Protein 6GRK (pdb70)

Foldseek 3Di:
DALQVLLLLLLLLLLVLLLLLVLLLVADQDDPVVPVLCPVLSVVLRVLSVVLNVLSCCCVPPQSVLSLVLLVVLLVLLVLLLCLLVVQDPVRDLVSVLVSLVVSLVSLVVSLVSLVVSLVVLVVSLVVLVVSLVVLVVSLVVVCVSVPHDPVLLVVLLVQLLVLLVLLVVLQSVASSVQLQPQVKAKAKEFFFLEQQPVDPHRRGRRNSQMFMWIDDDLGLLVRLQSNLVSSVSSHCSLPPDDPGDVSSSNSSSNSSSSVSSSVSSVSSSVSSVSNSVNSVVVSVVSVVVSVCCVPVRDHPNRSSVVSNVCVVPVSCSSSSSSVSSSCHSVRYYYDDDDPRDGSSRVSVVSNVD/DALQCLLLLLLLLLLVLLLLLVLLVVFDQDDPPVDPLCVVLSVVLVVLSVVLNVLSCCCNPPQSVLSLVLLVLLLVLLVLLQCLLVVQDPPRDLVSVLVSLVVSLVSLVVSLCSLVVSLVVLVVSLVVLVVSLVVLVVSLLVVCVSVPHDVVLLVVLLVQLLVLLVVLVVLQSCQSSVQLQPAVKAKAKEFFFLEFQPVVPHDGGRRNSQMFMWIDPDCILQVSLQSNLPSSVSSHCSLPDDDPGDPSSSRSSSSSSSSVSSSVSSVSSSVSSVSNSVNSVVVSVVSVVVSVCSVPVVDHPVVSSVVSNVCSVPVSVSSSSSSVSSSVHSVRYHYDDDPPRDGSSRVSNVSNVD/DALLCLLLLQLLLLLVLLLLLVLLVVFDQADPVVPVVCVVLSVVLRVLSVVLNVLSCCSNVPLSVLSLVLLVLLLVLLVLLLCPLVVQDPPRDLVNVLVSLVVSLVSLVVSLVSLVVSLVVLVVSLVVLVVSLVVLVVSLVVVCVVVPHDVVVLVVLLVQLLVLLVQLSVLQSCQSSVQQPDPVKAKEKEFFFLEQDLGGRRLSQIAMWIDDLVILLVSLVSNQVSSVSSHCSLHDDDPGDSSSSRSSSSSSSSVSSSVSSVSNSVSSVSNSVNSVVVSVVSVVVSVCSVPVNDDPVRSSVVSNVCSVPVSVSSSSSSVSSSCRSVRHYYDDDDHNDGSSVVSVVSD

Solvent-accessible surface area: 43779 Å² total; per-residue (Å²): 95,82,16,26,113,0,0,17,62,7,0,10,14,0,1,14,1,41,3,18,0,58,0,0,96,96,3,68,79,6,93,8,67,124,103,95,122,10,125,107,11,51,67,88,0,27,113,8,1,92,96,0,36,36,10,0,46,44,1,34,106,38,1,14,56,44,3,72,56,4,0,18,11,0,8,12,0,18,1,20,12,35,13,12,14,46,15,8,76,109,71,22,84,98,66,39,2,46,83,13,0,59,42,5,62,120,26,0,30,111,8,20,22,28,5,24,5,4,49,12,21,1,40,17,5,6,82,27,2,79,76,28,3,71,91,2,37,35,36,0,55,109,0,0,58,108,44,176,26,80,62,48,54,1,60,114,11,12,40,38,0,62,165,24,27,64,56,7,32,45,21,10,35,46,22,0,60,61,8,2,69,92,98,73,23,35,1,14,15,1,26,3,2,6,7,59,24,66,125,88,66,123,71,21,31,2,22,1,5,0,8,0,1,0,48,39,40,126,41,10,48,34,61,4,0,93,81,0,65,110,17,1,20,41,7,17,86,33,10,82,111,240,47,94,14,60,70,4,0,32,30,0,2,13,0,1,2,3,1,39,5,2,33,58,9,0,81,52,3,20,71,5,1,39,54,0,9,76,1,0,68,52,24,10,61,90,5,18,63,35,33,59,44,5,88,126,81,126,28,46,9,92,81,2,26,112,98,8,86,68,16,20,106,86,92,3,73,70,12,10,33,18,6,17,7,0,34,18,2,22,73,42,37,52,108,42,174,34,70,167,80,19,2,0,5,55,15,0,43,121,35,16,90,156,91,79,16,50,99,0,0,23,55,5,0,12,15,0,1,14,1,40,3,16,0,56,0,0,92,101,3,70,75,4,90,6,84,156,97,110,99,9,148,92,6,45,66,62,0,29,114,7,2,89,96,0,42,37,26,0,43,75,2,37,106,60,0,13,58,64,4,74,60,4,1,38,12,0,21,67,1,16,52,80,15,42,49,7,3,83,99,5,71,100,71,29,77,102,51,67,5,48,147,51,0,46,81,5,64,124,57,0,33,117,16,22,132,37,5,41,89,7,80,116,37,0,44,82,9,6,81,69,1,82,77,26,3,71,95,1,31,34,24,0,56,91,0,0,67,95,59,175,30,76,67,48,51,1,62,107,8,15,30,36,0,65,158,21,32,64,56,7,25,42,29,7,35,42,21,0,63,62,8,3,75,87,133,74,18,32,0,10,14,1,28,4,2,6,8,58,18,68,110,101,54,48,86,10,29,2,25,1,6,0,10,0,0,0,50,8,29,71,44,9,10,32,58,6,0,95,84,0,63,103,19,1,17,43,7,12,92,38,10,82,100,170,50,93,13,44,52,20,0,32,15,0,1,15,0,1,3,3,0,38,8,3,35,57,11,0,81,48,4,18,75,6,0,35,58,0,13,69,2,0,72,55,22,9,63,96,6,19,60,34,36,58,44,5,88,122,75,125,29,50,12,91,83,3,46,107,105,10,80,74,18,18,111,87,82,1,136,66,3,50,52,26,2,83,8,0,76,60,2,15,89,42,40,52,110,22,134,31,28,168,52,7,4,0,5,59,2,0,39,55,0,12,89,56,93,78,13,48,118,0,1,24,60,4,0,9,16,0,0,13,0,35,2,15,0,39,0,0,91,87,5,64,72,5,93,2,81,143,86,99,100,3,136,94,7,48,67,70,0,33,103,8,2,95,88,0,38,39,22,0,43,67,2,38,109,47,0,12,58,63,5,86,64,9,2,18,10,0,8,7,0,16,2,10,13,31,10,5,2,54,8,3,54,101,70,26,74,101,70,32,4,52,72,16,0,33,18,3,56,111,25,0,26,81,19,28,142,78,5,48,81,7,88,129,48,2,42,89,3,8,75,67,0,84,78,32,5,70,96,3,38,33,38,2,56,98,0,0,66,109,42,172,31,83,75,48,46,2,61,112,14,17,39,60,0,61,166,24,30,66,56,6,32,46,20,8,36,47,24,0,60,54,7,6,77,74,108,58,23,37,1,9,12,2,22,2,1,4,11,97,104,104,15,28,3,15,2,4,0,10,0,1,0,48,39,40,88,64,16,31,55,57,4,0,97,77,0,87,111,14,1,19,40,8,18,64,54,8,80,134,216,44,90,14,50,59,23,0,36,12,0,1,15,0,1,3,2,1,36,8,1,30,61,12,0,80,51,4,26,71,2,3,35,67,0,12,78,2,0,71,58,28,17,59,98,5,18,59,29,34,71,45,6,88,130,78,126,30,51,13,85,83,1,50,101,104,11,66,87,14,20,99,75,92,6,79,70,5,5,36,27,0,26,14,0,45,25,4,15,91,43,32,50,56,50,170,23,70,132,109,41,6,0,12,73,24,1,40,197,46,55

Secondary structure (DSSP, 8-state):
--HHHHHHHHHHHHHHHHHHHHHHHHPPPP--TTSGGGHHHHHHHHHHHHHHHHHHHHIIIIIHHHHHHHHHHHHHHHHHHHHHHHHS-TT--HHHHHHHHHHHHHHHHHHHHHHHHHHHHHHHHHHHHHHHHHHHHHHHHHHHHHTT--HHHHHHHHHHHHHHHHHHHHHHHHHHHHHTT-TT--EEEEE-BSS--SSSS------TT-EEEEE-STTHHHHHHHHHHHHHHHHHHHHHS--SS-HHHHHHHHHHHHHHHHHHHHHHHHHHHHHHHHHHHHHHHHHHHHHHHHHSSS--HHHHHHHHHHHHHTHHHHHHHHHHHHHHHHHH-EEPP--TT-BHHHHHHHHHT-/--HHHHHHHHHHHHHHHHHHHHHHHHPPPP--TTSGGGHHHHHHHHHHHHHHHHHHHHIIIIIHHHHHHHHHHHHHHHHHHHHHHHHS-TT--HHHHHHHHHHHHHHHHHHHHHHHHHHHHHHHHHHHHHHHHHHHHHHHHHHHHHTT--HHHHHHHHHHHHHHHHHHHHHHHHHHHHHTT-TT--EEEEE-BSS-------TT-EEEEESSHHHHHHHHHHHHHHHHHHHHHHHS--S--HHHHHHHHHHHHHHHHHHHHHHHHHHHHHHHHHHHHHHHHHHHHHHHHHSSSS-HHHHHHHHHHHIIIIIHHHHHHHHHHHHHHHH-EE----TTSBHHHHHHHH-/--HHHHHHHHHHHHHHHHHHHHHHHHPPPP--TTSTT-HHHHHHHHHHHHHHHHHHHHIIIIIHHHHHHHHHHHHHHHHHHHHHHHHS-TT--HHHHHHHHHHHHHHHHHHHHHHHHHHHHHHHHHHHHHHHHHHHHHHHHHHHHTTT--HHHHHHHHHHHHHHHHHHHHHHHHHHHHHTTSTT--EEEEE-BSS--SSS-------TT-EEEEE-STTHHHHHHHHHHHHHHHHHHHHHS--SS-HHHHHHHHHHHHHHHHHHHHHHHHHHHHHHHHHHHHHHHHHHHHHHHHHSTTS-HHHHHHHHHHHTTTHHHHHHHHHHHHHHHHHH-EEPP--TT-BHHHHHHHHHT-

Sequence (1055 aa):
ITMDQGMANQASQAMQIQTYCNSVKQQVPVDFSQFPNLKDNQTQINQGLDLAKGHADLYLNTIQPQIITNISNISNYFALQNAIPAVLPPGSTKAQWLRQLSVIKEQATEYQRLSSDTRLVIVNLNNNLITDSSNFQGIVVNLNSKVQGDNGVLAQLNGDIDKVNAAIDGAIAGIVAGGLLVIGGAFVTAIGAVADFVTAGTSTPVVIGGVAMMVAGAGGITAGAIVLHNSLGARQDLYQKRSSLNSEVLIATQIGNGYKGLQVQAQNAVTAATQMSNAWDSLTSDLGSLITDLDKGITSGDDIRQLWLTAADTTVKTVLTDVTTIKAQMAGVSPLQVPQTDTIANFVARLAALITMDQGMANQASQAMQIQTYCNSVKQQVPVDFSQFPNLKDNQTQINQGLDLAKGHADLYLNTIQPQIITNISNISNYFALQNAIPAVLPPGSTKAQWLRQLSVIKEQATEYQRLSSDTRLVIVNLNNNLITDSSNFQGIVVNLNSKVQGDNGVLAQLNGDIDKVNAAIDGAIAGIVAGGLLVIGGAFVTAIGAVADFVTAGTSTPVVIGGVAMMVAGAGGITAGAIVLHNSLGARQDLYQKRSSLNSEVLIATQIGNGYKGLQVQAQNAVTAATQMSNAWDSLTSDLGSLITDLDKGITSGDDIRQLWLTAADTTVKTVLTDVTTIKAQMAGVSPLQVPQTDTIANFVARLAALITMDQGMANQASQAMQIQTYCNSVKQQVPVDFSQFPNLKDNQTQINQGLDLAKGHADLYLNTIQPQIITNISNISNYFALQNAIPAVLPPGSTKAQWLRQLSVIKEQATEYQRLSSDTRLVIVNLNNNLITDSSNFQGIVVNLNSKVQGDNGVLAQLNGDIDKVNAAIDGAIAGIVAGGLLVIGGAFVTAIGAVADFSTPVVIGGVAMMVAGAGGITAGAIVLHNSLGARQDLYQKRSSLNSEVLIATQIGNGYKGLQVQAQNAVTAATQMSNAWDSLTSDLGSLITDLDKGITSGDDIRQLWLTAADTTVKTVLTDVTTIKAQMAGVSPLQVPQTDTIANFVARLA

Structure (mmCIF, N/CA/C/O backbone):
data_6GRK
#
_entry.id   6GRK
#
_cell.length_a   133.470
_cell.length_b   79.810
_cell.length_c   111.010
_cell.angle_alpha   90.00
_cell.angle_beta   90.22
_cell.angle_gamma   90.00
#
_symmetry.space_group_name_H-M   'C 1 2 1'
#
loop_
_entity.id
_entity.type
_entity.pdbx_description
1 polymer AhlB
2 water water
#
loop_
_atom_site.group_PDB
_atom_site.id
_atom_site.type_symbol
_atom_site.label_atom_id
_atom_site.label_alt_id
_atom_site.label_comp_id
_atom_site.label_asym_id
_atom_site.label_entity_id
_atom_site.label_seq_id
_atom_site.pdbx_PDB_ins_code
_atom_site.Cartn_x
_atom_site.Cartn_y
_atom_site.Cartn_z
_atom_site.occupancy
_atom_site.B_iso_or_equiv
_atom_site.auth_seq_id
_atom_site.auth_comp_id
_atom_site.auth_asym_id
_atom_site.auth_atom_id
_atom_site.pdbx_PDB_model_num
ATOM 1 N N . ILE A 1 7 ? -47.918 40.962 16.754 1.00 69.14 7 ILE A N 1
ATOM 2 C CA . ILE A 1 7 ? -48.666 39.662 16.900 1.00 68.45 7 ILE A CA 1
ATOM 3 C C . ILE A 1 7 ? -49.322 39.583 18.294 1.00 66.37 7 ILE A C 1
ATOM 4 O O . ILE A 1 7 ? -48.716 39.901 19.331 1.00 71.66 7 ILE A O 1
ATOM 9 N N . THR A 1 8 ? -50.593 39.171 18.306 1.00 60.99 8 THR A N 1
ATOM 10 C CA . THR A 1 8 ? -51.378 39.036 19.529 1.00 56.47 8 THR A CA 1
ATOM 11 C C . THR A 1 8 ? -50.901 37.812 20.321 1.00 50.99 8 THR A C 1
ATOM 12 O O . THR A 1 8 ? -50.307 36.894 19.782 1.00 46.76 8 THR A O 1
ATOM 16 N N . MET A 1 9 ? -51.184 37.810 21.623 1.00 50.66 9 MET A N 1
ATOM 17 C CA . MET A 1 9 ? -50.835 36.680 22.479 1.00 50.56 9 MET A CA 1
ATOM 18 C C . MET A 1 9 ? -51.690 35.452 22.112 1.00 57.19 9 MET A C 1
ATOM 19 O O . MET A 1 9 ? -51.213 34.321 22.205 1.00 52.70 9 MET A O 1
ATOM 24 N N . ASP A 1 10 ? -52.929 35.662 21.642 1.00 63.64 10 ASP A N 1
ATOM 25 C CA . ASP A 1 10 ? -53.837 34.537 21.346 1.00 66.47 10 ASP A CA 1
ATOM 26 C C . ASP A 1 10 ? -53.394 33.799 20.073 1.00 59.08 10 ASP A C 1
ATOM 27 O O . ASP A 1 10 ? -53.553 32.592 20.004 1.00 61.31 10 ASP A O 1
ATOM 32 N N . GLN A 1 11 ? -52.821 34.496 19.082 1.00 57.28 11 GLN A N 1
ATOM 33 C CA . GLN A 1 11 ? -52.366 33.816 17.867 1.00 56.93 11 GLN A CA 1
ATOM 34 C C . GLN A 1 11 ? -51.017 33.103 18.100 1.00 54.55 11 GLN A C 1
ATOM 35 O O . GLN A 1 11 ? -50.849 31.959 17.689 1.00 50.42 11 GLN A O 1
ATOM 41 N N . GLY A 1 12 ? -50.055 33.757 18.756 1.00 48.99 12 GLY A N 1
ATOM 42 C CA . GLY A 1 12 ? -48.775 33.127 19.032 1.00 46.44 12 GLY A CA 1
ATOM 43 C C . GLY A 1 12 ? -48.941 31.821 19.792 1.00 43.90 12 GLY A C 1
ATOM 44 O O . GLY A 1 12 ? -48.277 30.827 19.485 1.00 44.44 12 GLY A O 1
ATOM 45 N N . MET A 1 13 ? -49.839 31.841 20.785 1.00 46.21 13 MET A N 1
ATOM 46 C CA . MET A 1 13 ? -50.192 30.696 21.644 1.00 46.22 13 MET A CA 1
ATOM 47 C C . MET A 1 13 ? -50.900 29.596 20.829 1.00 47.62 13 MET A C 1
ATOM 48 O O . MET A 1 13 ? -50.583 28.426 20.950 1.00 46.50 13 MET A O 1
ATOM 53 N N . ALA A 1 14 ? -51.887 29.978 20.009 1.00 48.38 14 ALA A N 1
ATOM 54 C CA . ALA A 1 14 ? -52.651 29.016 19.185 1.00 44.26 14 ALA A CA 1
ATOM 55 C C . ALA A 1 14 ? -51.721 28.310 18.183 1.00 43.39 14 ALA A C 1
ATOM 56 O O . ALA A 1 14 ? -51.840 27.103 18.031 1.00 39.18 14 ALA A O 1
ATOM 58 N N . ASN A 1 15 ? -50.787 29.058 17.565 1.00 39.02 15 ASN A N 1
ATOM 59 C CA . ASN A 1 15 ? -49.871 28.540 16.556 1.00 42.79 15 ASN A CA 1
ATOM 60 C C . ASN A 1 15 ? -48.828 27.606 17.205 1.00 44.13 15 ASN A C 1
ATOM 61 O O . ASN A 1 15 ? -48.511 26.590 16.624 1.00 50.04 15 ASN A O 1
ATOM 66 N N . GLN A 1 16 ? -48.294 27.941 18.389 1.00 37.52 16 GLN A N 1
ATOM 67 C CA . GLN A 1 16 ? -47.219 27.112 19.018 1.00 36.26 16 GLN A CA 1
ATOM 68 C C . GLN A 1 16 ? -47.833 25.809 19.545 1.00 31.91 16 GLN A C 1
ATOM 69 O O . GLN A 1 16 ? -47.252 24.725 19.426 1.00 32.26 16 GLN A O 1
ATOM 75 N N . ALA A 1 17 ? -48.968 25.937 20.218 1.00 32.19 17 ALA A N 1
ATOM 76 C CA . ALA A 1 17 ? -49.728 24.773 20.686 1.00 34.17 17 ALA A CA 1
ATOM 77 C C . ALA A 1 17 ? -49.980 23.813 19.511 1.00 33.42 17 ALA A C 1
ATOM 78 O O . ALA A 1 17 ? -49.654 22.626 19.572 1.00 30.44 17 ALA A O 1
ATOM 80 N N . SER A 1 18 ? -50.479 24.379 18.410 1.00 32.08 18 SER A N 1
ATOM 81 C CA . SER A 1 18 ? -50.820 23.639 17.212 1.00 36.84 18 SER A CA 1
ATOM 82 C C . SER A 1 18 ? -49.594 22.897 16.656 1.00 37.29 18 SER A C 1
ATOM 83 O O . SER A 1 18 ? -49.693 21.688 16.387 1.00 42.66 18 SER A O 1
ATOM 86 N N . GLN A 1 19 ? -48.472 23.618 16.469 1.00 33.06 19 GLN A N 1
ATOM 87 C CA . GLN A 1 19 ? -47.231 23.075 15.913 1.00 32.07 19 GLN A CA 1
ATOM 88 C C . GLN A 1 19 ? -46.650 22.025 16.871 1.00 32.18 19 GLN A C 1
ATOM 89 O O . GLN A 1 19 ? -46.164 20.995 16.435 1.00 31.19 19 GLN A O 1
ATOM 95 N N . ALA A 1 20 ? -46.739 22.270 18.181 1.00 35.86 20 ALA A N 1
ATOM 96 C CA . ALA A 1 20 ? -46.168 21.354 19.187 1.00 36.76 20 ALA A CA 1
ATOM 97 C C . ALA A 1 20 ? -46.838 19.985 19.084 1.00 38.78 20 ALA A C 1
ATOM 98 O O . ALA A 1 20 ? -46.143 18.965 18.993 1.00 46.18 20 ALA A O 1
ATOM 100 N N . MET A 1 21 ? -48.173 19.965 19.037 1.00 38.05 21 MET A N 1
ATOM 101 C CA . MET A 1 21 ? -48.909 18.679 18.947 1.00 37.00 21 MET A CA 1
ATOM 102 C C . MET A 1 21 ? -48.516 17.915 17.674 1.00 34.77 21 MET A C 1
ATOM 103 O O . MET A 1 21 ? -48.433 16.703 17.702 1.00 35.21 21 MET A O 1
ATOM 108 N N . GLN A 1 22 ? -48.224 18.618 16.574 1.00 35.68 22 GLN A N 1
ATOM 109 C CA . GLN A 1 22 ? -47.775 17.950 15.347 1.00 33.18 22 GLN A CA 1
ATOM 110 C C . GLN A 1 22 ? -46.352 17.390 15.505 1.00 31.35 22 GLN A C 1
ATOM 111 O O . GLN A 1 22 ? -46.142 16.264 15.153 1.00 28.94 22 GLN A O 1
ATOM 117 N N . ILE A 1 23 ? -45.409 18.164 16.076 1.00 32.08 23 ILE A N 1
ATOM 118 C CA . ILE A 1 23 ? -44.009 17.716 16.167 1.00 33.50 23 ILE A CA 1
ATOM 119 C C . ILE A 1 23 ? -43.942 16.606 17.196 1.00 35.33 23 ILE A C 1
ATOM 120 O O . ILE A 1 23 ? -43.232 15.602 16.969 1.00 39.30 23 ILE A O 1
ATOM 125 N N . GLN A 1 24 ? -44.718 16.757 18.277 1.00 35.61 24 GLN A N 1
ATOM 126 C CA . GLN A 1 24 ? -44.827 15.688 19.274 1.00 35.52 24 GLN A CA 1
ATOM 127 C C . GLN A 1 24 ? -45.092 14.356 18.555 1.00 32.95 24 GLN A C 1
ATOM 128 O O . GLN A 1 24 ? -44.319 13.382 18.689 1.00 30.63 24 GLN A O 1
ATOM 134 N N . THR A 1 25 ? -46.163 14.336 17.756 1.00 31.53 25 THR A N 1
ATOM 135 C CA . THR A 1 25 ? -46.581 13.101 17.100 1.00 37.46 25 THR A CA 1
ATOM 136 C C . THR A 1 25 ? -45.388 12.575 16.298 1.00 35.95 25 THR A C 1
ATOM 137 O O . THR A 1 25 ? -44.948 11.449 16.496 1.00 34.89 25 THR A O 1
ATOM 141 N N . TYR A 1 26 ? -44.812 13.464 15.479 1.00 35.62 26 TYR A N 1
ATOM 142 C CA . TYR A 1 26 ? -43.689 13.142 14.626 1.00 31.62 26 TYR A CA 1
ATOM 143 C C . TYR A 1 26 ? -42.553 12.490 15.433 1.00 30.98 26 TYR A C 1
ATOM 144 O O . TYR A 1 26 ? -42.050 11.419 15.037 1.00 31.12 26 TYR A O 1
ATOM 153 N N . CYS A 1 27 ? -42.137 13.121 16.540 1.00 26.56 27 CYS A N 1
ATOM 154 C CA . CYS A 1 27 ? -41.076 12.584 17.343 1.00 28.15 27 CYS A CA 1
ATOM 155 C C . CYS A 1 27 ? -41.440 11.163 17.796 1.00 29.79 27 CYS A C 1
ATOM 156 O O . CYS A 1 27 ? -40.635 10.251 17.654 1.00 31.70 27 CYS A O 1
ATOM 159 N N . ASN A 1 28 ? -42.676 10.951 18.267 1.00 33.84 28 ASN A N 1
ATOM 160 C CA . ASN A 1 28 ? -43.139 9.580 18.648 1.00 33.34 28 ASN A CA 1
ATOM 161 C C . ASN A 1 28 ? -42.864 8.586 17.510 1.00 31.71 28 ASN A C 1
ATOM 162 O O . ASN A 1 28 ? -42.465 7.435 17.752 1.00 32.91 28 ASN A O 1
ATOM 167 N N . SER A 1 29 ? -43.089 9.013 16.267 1.00 29.39 29 SER A N 1
ATOM 168 C CA . SER A 1 29 ? -42.850 8.128 15.143 1.00 30.91 29 SER A CA 1
ATOM 169 C C . SER A 1 29 ? -41.342 7.895 14.952 1.00 30.97 29 SER A C 1
ATOM 170 O O . SER A 1 29 ? -40.933 6.815 14.502 1.00 28.67 29 SER A O 1
ATOM 173 N N . VAL A 1 30 ? -40.517 8.898 15.280 1.00 29.93 30 VAL A N 1
ATOM 174 C CA . VAL A 1 30 ? -39.076 8.719 15.167 1.00 31.19 30 VAL A CA 1
ATOM 175 C C . VAL A 1 30 ? -38.669 7.586 16.126 1.00 34.78 30 VAL A C 1
ATOM 176 O O . VAL A 1 30 ? -38.022 6.614 15.720 1.00 30.72 30 VAL A O 1
ATOM 180 N N . LYS A 1 31 ? -39.068 7.725 17.396 1.00 33.30 31 LYS A N 1
ATOM 181 C CA . LYS A 1 31 ? -38.724 6.774 18.459 1.00 38.50 31 LYS A CA 1
ATOM 182 C C . LYS A 1 31 ? -39.265 5.360 18.188 1.00 39.51 31 LYS A C 1
ATOM 183 O O . LYS A 1 31 ? -38.626 4.380 18.604 1.00 40.12 31 LYS A O 1
ATOM 189 N N . GLN A 1 32 ? -40.420 5.240 17.521 1.00 36.64 32 GLN A N 1
ATOM 190 C CA . GLN A 1 32 ? -40.991 3.924 17.175 1.00 39.15 32 GLN A CA 1
ATOM 191 C C . GLN A 1 32 ? -40.234 3.227 16.034 1.00 37.47 32 GLN A C 1
ATOM 192 O O . GLN A 1 32 ? -40.374 2.043 15.908 1.00 35.52 32 GLN A O 1
ATOM 198 N N . GLN A 1 33 ? -39.556 3.969 15.146 1.00 37.35 33 GLN A N 1
ATOM 199 C CA . GLN A 1 33 ? -38.825 3.361 14.015 1.00 36.74 33 GLN A CA 1
ATOM 200 C C . GLN A 1 33 ? -37.902 2.260 14.528 1.00 40.03 33 GLN A C 1
ATOM 201 O O . GLN A 1 33 ? -37.172 2.470 15.488 1.00 43.58 33 GLN A O 1
ATOM 207 N N . VAL A 1 34 ? -37.946 1.092 13.884 1.00 43.66 34 VAL A N 1
ATOM 208 C CA . VAL A 1 34 ? -37.020 0.019 14.230 1.00 43.16 34 VAL A CA 1
ATOM 209 C C . VAL A 1 34 ? -35.734 0.209 13.428 1.00 49.90 34 VAL A C 1
ATOM 210 O O . VAL A 1 34 ? -35.743 0.791 12.330 1.00 44.04 34 VAL A O 1
ATOM 214 N N . PRO A 1 35 ? -34.595 -0.286 13.969 1.00 53.37 35 PRO A N 1
ATOM 215 C CA . PRO A 1 35 ? -33.327 -0.260 13.245 1.00 54.57 35 PRO A CA 1
ATOM 216 C C . PRO A 1 35 ? -33.415 -1.215 12.048 1.00 52.68 35 PRO A C 1
ATOM 217 O O . PRO A 1 35 ? -34.204 -2.157 12.088 1.00 61.06 35 PRO A O 1
ATOM 221 N N . VAL A 1 36 ? -32.635 -0.942 10.996 1.00 48.44 36 VAL A N 1
ATOM 222 C CA . VAL A 1 36 ? -32.630 -1.787 9.803 1.00 53.06 36 VAL A CA 1
ATOM 223 C C . VAL A 1 36 ? -31.879 -3.096 10.095 1.00 57.97 36 VAL A C 1
ATOM 224 O O . VAL A 1 36 ? -31.095 -3.201 11.059 1.00 50.16 36 VAL A O 1
ATOM 228 N N . ASP A 1 37 ? -32.120 -4.077 9.213 1.00 65.11 37 ASP A N 1
ATOM 229 C CA . ASP A 1 37 ? -31.588 -5.441 9.305 1.00 63.14 37 ASP A CA 1
ATOM 230 C C . ASP A 1 37 ? -31.072 -5.858 7.919 1.00 57.56 37 ASP A C 1
ATOM 231 O O . ASP A 1 37 ? -31.855 -6.113 7.013 1.00 56.00 37 ASP A O 1
ATOM 236 N N . PHE A 1 38 ? -29.744 -5.898 7.769 1.00 61.09 38 PHE A N 1
ATOM 237 C CA . PHE A 1 38 ? -29.078 -6.271 6.520 1.00 62.92 38 PHE A CA 1
ATOM 238 C C . PHE A 1 38 ? -28.118 -7.452 6.750 1.00 63.70 38 PHE A C 1
ATOM 239 O O . PHE A 1 38 ? -27.162 -7.667 5.972 1.00 55.36 38 PHE A O 1
ATOM 247 N N . SER A 1 39 ? -28.374 -8.235 7.800 1.00 60.95 39 SER A N 1
ATOM 248 C CA . SER A 1 39 ? -27.496 -9.339 8.167 1.00 65.31 39 SER A CA 1
ATOM 249 C C . SER A 1 39 ? -27.372 -10.371 7.028 1.00 75.30 39 SER A C 1
ATOM 250 O O . SER A 1 39 ? -26.371 -11.109 6.988 1.00 79.49 39 SER A O 1
ATOM 253 N N . GLN A 1 40 ? -28.369 -10.411 6.118 1.00 77.23 40 GLN A N 1
ATOM 254 C CA . GLN A 1 40 ? -28.408 -11.308 4.930 1.00 77.21 40 GLN A CA 1
ATOM 255 C C . GLN A 1 40 ? -27.204 -11.078 4.012 1.00 78.80 40 GLN A C 1
ATOM 256 O O . GLN A 1 40 ? -26.593 -12.035 3.534 1.00 75.93 40 GLN A O 1
ATOM 262 N N . PHE A 1 41 ? -26.907 -9.800 3.749 1.00 78.36 41 PHE A N 1
ATOM 263 C CA . PHE A 1 41 ? -25.860 -9.381 2.818 1.00 75.69 41 PHE A CA 1
ATOM 264 C C . PHE A 1 41 ? -24.705 -8.800 3.637 1.00 71.54 41 PHE A C 1
ATOM 265 O O . PHE A 1 41 ? -24.667 -7.595 3.879 1.00 64.34 41 PHE A O 1
ATOM 273 N N . PRO A 1 42 ? -23.700 -9.622 4.038 1.00 78.44 42 PRO A N 1
ATOM 274 C CA . PRO A 1 42 ? -22.630 -9.172 4.937 1.00 85.07 42 PRO A CA 1
ATOM 275 C C . PRO A 1 42 ? -21.741 -8.057 4.361 1.00 88.07 42 PRO A C 1
ATOM 276 O O . PRO A 1 42 ? -20.936 -7.485 5.094 1.00 75.22 42 PRO A O 1
ATOM 280 N N . ASN A 1 43 ? -21.895 -7.773 3.059 1.00 95.95 43 ASN A N 1
ATOM 281 C CA . ASN A 1 43 ? -21.189 -6.689 2.379 1.00 92.85 43 ASN A CA 1
ATOM 282 C C . ASN A 1 43 ? -21.851 -5.341 2.706 1.00 81.47 43 ASN A C 1
ATOM 283 O O . ASN A 1 43 ? -21.450 -4.327 2.148 1.00 75.43 43 ASN A O 1
ATOM 288 N N . LEU A 1 44 ? -22.847 -5.336 3.607 1.00 73.23 44 LEU A N 1
ATOM 289 C CA . LEU A 1 44 ? -23.552 -4.117 3.997 1.00 75.69 44 LEU A CA 1
ATOM 290 C C . LEU A 1 44 ? -23.480 -3.864 5.514 1.00 75.07 44 LEU A C 1
ATOM 291 O O . LEU A 1 44 ? -24.035 -2.875 5.964 1.00 73.86 44 LEU A O 1
ATOM 296 N N . LYS A 1 45 ? -22.791 -4.712 6.291 1.00 76.88 45 LYS A N 1
ATOM 297 C CA . LYS A 1 45 ? -22.717 -4.537 7.764 1.00 88.03 45 LYS A CA 1
ATOM 298 C C . LYS A 1 45 ? -22.271 -3.108 8.098 1.00 89.92 45 LYS A C 1
ATOM 299 O O . LYS A 1 45 ? -22.915 -2.450 8.918 1.00 94.56 45 LYS A O 1
ATOM 305 N N . ASP A 1 46 ? -21.183 -2.640 7.467 1.00 81.18 46 ASP A N 1
ATOM 306 C CA . ASP A 1 46 ? -20.703 -1.266 7.652 1.00 75.33 46 ASP A CA 1
ATOM 307 C C . ASP A 1 46 ? -21.841 -0.271 7.388 1.00 71.58 46 ASP A C 1
ATOM 308 O O . ASP A 1 46 ? -21.898 0.765 8.046 1.00 67.17 46 ASP A O 1
ATOM 313 N N . ASN A 1 47 ? -22.704 -0.574 6.404 1.00 65.38 47 ASN A N 1
ATOM 314 C CA . ASN A 1 47 ? -23.803 0.318 5.989 1.00 64.01 47 ASN A CA 1
ATOM 315 C C . ASN A 1 47 ? -24.939 0.272 7.028 1.00 65.95 47 ASN A C 1
ATOM 316 O O . ASN A 1 47 ? -25.526 1.307 7.328 1.00 68.75 47 ASN A O 1
ATOM 321 N N . GLN A 1 48 ? -25.252 -0.922 7.553 1.00 62.52 48 GLN A N 1
ATOM 322 C CA . GLN A 1 48 ? -26.271 -1.093 8.581 1.00 59.27 48 GLN A CA 1
ATOM 323 C C . GLN A 1 48 ? -25.884 -0.249 9.804 1.00 57.40 48 GLN A C 1
ATOM 324 O O . GLN A 1 48 ? -26.661 0.587 10.290 1.00 56.71 48 GLN A O 1
ATOM 330 N N . THR A 1 49 ? -24.670 -0.492 10.290 1.00 54.45 49 THR A N 1
ATOM 331 C CA . THR A 1 49 ? -24.097 0.200 11.423 1.00 58.71 49 THR A CA 1
ATOM 332 C C . THR A 1 49 ? -24.279 1.717 11.278 1.00 58.76 49 THR A C 1
ATOM 333 O O . THR A 1 49 ? -24.704 2.381 12.232 1.00 57.15 49 THR A O 1
ATOM 337 N N . GLN A 1 50 ? -23.970 2.238 10.081 1.00 58.17 50 GLN A N 1
ATOM 338 C CA . GLN A 1 50 ? -24.009 3.676 9.807 1.00 64.18 50 GLN A CA 1
ATOM 339 C C . GLN A 1 50 ? -25.457 4.164 9.957 1.00 61.19 50 GLN A C 1
ATOM 340 O O . GLN A 1 50 ? -25.707 5.142 10.678 1.00 59.80 50 GLN A O 1
ATOM 346 N N . ILE A 1 51 ? -26.386 3.444 9.309 1.00 56.91 51 ILE A N 1
ATOM 347 C CA . ILE A 1 51 ? -27.832 3.731 9.311 1.00 50.99 51 ILE A CA 1
ATOM 348 C C . ILE A 1 51 ? -28.346 3.829 10.752 1.00 49.21 51 ILE A C 1
ATOM 349 O O . ILE A 1 51 ? -28.963 4.829 11.117 1.00 44.69 51 ILE A O 1
ATOM 354 N N . ASN A 1 52 ? -28.072 2.782 11.546 1.00 51.11 52 ASN A N 1
ATOM 355 C CA . ASN A 1 52 ? -28.605 2.613 12.900 1.00 48.61 52 ASN A CA 1
ATOM 356 C C . ASN A 1 52 ? -27.962 3.594 13.889 1.00 51.58 52 ASN A C 1
ATOM 357 O O . ASN A 1 52 ? -28.594 3.903 14.910 1.00 54.35 52 ASN A O 1
ATOM 362 N N . GLN A 1 53 ? -26.742 4.077 13.596 1.00 51.16 53 GLN A N 1
ATOM 363 C CA . GLN A 1 53 ? -26.075 5.112 14.438 1.00 50.35 53 GLN A CA 1
ATOM 364 C C . GLN A 1 53 ? -26.696 6.469 14.126 1.00 43.78 53 GLN A C 1
ATOM 365 O O . GLN A 1 53 ? -26.782 7.328 15.014 1.00 44.73 53 GLN A O 1
ATOM 371 N N . GLY A 1 54 ? -27.058 6.652 12.851 1.00 39.71 54 GLY A N 1
ATOM 372 C CA . GLY A 1 54 ? -27.721 7.866 12.366 1.00 41.14 54 GLY A CA 1
ATOM 373 C C . GLY A 1 54 ? -29.134 7.968 12.920 1.00 38.54 54 GLY A C 1
ATOM 374 O O . GLY A 1 54 ? -29.566 9.020 13.340 1.00 41.53 54 GLY A O 1
ATOM 375 N N . LEU A 1 55 ? -29.820 6.827 12.955 1.00 38.52 55 LEU A N 1
ATOM 376 C CA . LEU A 1 55 ? -31.162 6.731 13.457 1.00 40.72 55 LEU A CA 1
ATOM 377 C C . LEU A 1 55 ? -31.192 7.097 14.944 1.00 39.64 55 LEU A C 1
ATOM 378 O O . LEU A 1 55 ? -32.089 7.804 15.389 1.00 40.29 55 LEU A O 1
ATOM 383 N N . ASP A 1 56 ? -30.231 6.569 15.706 1.00 40.06 56 ASP A N 1
ATOM 384 C CA . ASP A 1 56 ? -30.134 6.849 17.133 1.00 44.93 56 ASP A CA 1
ATOM 385 C C . ASP A 1 56 ? -29.892 8.346 17.363 1.00 46.03 56 ASP A C 1
ATOM 386 O O . ASP A 1 56 ? -30.350 8.878 18.393 1.00 48.43 56 ASP A O 1
ATOM 391 N N . LEU A 1 57 ? -29.164 9.011 16.451 1.00 41.92 57 LEU A N 1
ATOM 392 C CA . LEU A 1 57 ? -29.043 10.470 16.525 1.00 42.99 57 LEU A CA 1
ATOM 393 C C . LEU A 1 57 ? -30.437 11.092 16.319 1.00 41.15 57 LEU A C 1
ATOM 394 O O . LEU A 1 57 ? -30.810 11.987 17.029 1.00 37.27 57 LEU A O 1
ATOM 399 N N . ALA A 1 58 ? -31.188 10.600 15.330 1.00 40.53 58 ALA A N 1
ATOM 400 C CA . ALA A 1 58 ? -32.565 11.061 15.050 1.00 42.16 58 ALA A CA 1
ATOM 401 C C . ALA A 1 58 ? -33.455 10.851 16.293 1.00 38.69 58 ALA A C 1
ATOM 402 O O . ALA A 1 58 ? -34.194 11.747 16.658 1.00 41.98 58 ALA A O 1
ATOM 404 N N . LYS A 1 59 ? -33.318 9.711 16.981 1.00 35.57 59 LYS A N 1
ATOM 405 C CA . LYS A 1 59 ? -34.099 9.407 18.222 1.00 34.42 59 LYS A CA 1
ATOM 406 C C . LYS A 1 59 ? -33.634 10.297 19.376 1.00 37.45 59 LYS A C 1
ATOM 407 O O . LYS A 1 59 ? -34.422 10.642 20.252 1.00 42.71 59 LYS A O 1
ATOM 413 N N . GLY A 1 60 ? -32.355 10.683 19.352 1.00 38.79 60 GLY A N 1
ATOM 414 C CA . GLY A 1 60 ? -31.810 11.615 20.293 1.00 34.63 60 GLY A CA 1
ATOM 415 C C . GLY A 1 60 ? -32.457 12.974 20.136 1.00 35.19 60 GLY A C 1
ATOM 416 O O . GLY A 1 60 ? -32.884 13.571 21.111 1.00 40.70 60 GLY A O 1
ATOM 417 N N . HIS A 1 61 ? -32.529 13.477 18.902 1.00 34.16 61 HIS A N 1
ATOM 418 C CA . HIS A 1 61 ? -33.157 14.764 18.652 1.00 33.58 61 HIS A CA 1
ATOM 419 C C . HIS A 1 61 ? -34.644 14.728 19.069 1.00 35.66 61 HIS A C 1
ATOM 420 O O . HIS A 1 61 ? -35.120 15.685 19.650 1.00 35.31 61 HIS A O 1
ATOM 427 N N . ALA A 1 62 ? -35.356 13.626 18.763 1.00 31.07 62 ALA A N 1
ATOM 428 C CA . ALA A 1 62 ? -36.753 13.460 19.091 1.00 31.26 62 ALA A CA 1
ATOM 429 C C . ALA A 1 62 ? -36.932 13.515 20.601 1.00 31.45 62 ALA A C 1
ATOM 430 O O . ALA A 1 62 ? -37.770 14.265 21.094 1.00 26.78 62 ALA A O 1
ATOM 432 N N . ASP A 1 63 ? -36.118 12.718 21.309 1.00 37.98 63 ASP A N 1
ATOM 433 C CA . ASP A 1 63 ? -36.093 12.706 22.765 1.00 40.40 63 ASP A CA 1
ATOM 434 C C . ASP A 1 63 ? -35.854 14.116 23.309 1.00 40.46 63 ASP A C 1
ATOM 435 O O . ASP A 1 63 ? -36.589 14.562 24.185 1.00 42.91 63 ASP A O 1
ATOM 440 N N . LEU A 1 64 ? -34.833 14.812 22.802 1.00 38.34 64 LEU A N 1
ATOM 441 C CA . LEU A 1 64 ? -34.557 16.156 23.300 1.00 38.55 64 LEU A CA 1
ATOM 442 C C . LEU A 1 64 ? -35.826 17.019 23.167 1.00 37.21 64 LEU A C 1
ATOM 443 O O . LEU A 1 64 ? -36.134 17.765 24.082 1.00 39.89 64 LEU A O 1
ATOM 448 N N . TYR A 1 65 ? -36.550 16.922 22.043 1.00 33.93 65 TYR A N 1
ATOM 449 C CA . TYR A 1 65 ? -37.759 17.736 21.850 1.00 37.37 65 TYR A CA 1
ATOM 450 C C . TYR A 1 65 ? -38.846 17.364 22.892 1.00 37.87 65 TYR A C 1
ATOM 451 O O . TYR A 1 65 ? -39.393 18.254 23.544 1.00 35.62 65 TYR A O 1
ATOM 460 N N . LEU A 1 66 ? -39.176 16.076 23.039 1.00 38.62 66 LEU A N 1
ATOM 461 C CA . LEU A 1 66 ? -40.237 15.641 23.988 1.00 39.73 66 LEU A CA 1
ATOM 462 C C . LEU A 1 66 ? -39.843 15.930 25.441 1.00 43.66 66 LEU A C 1
ATOM 463 O O . LEU A 1 66 ? -40.653 16.401 26.211 1.00 47.48 66 LEU A O 1
ATOM 468 N N . ASN A 1 67 ? -38.579 15.693 25.786 1.00 46.11 67 ASN A N 1
ATOM 469 C CA . ASN A 1 67 ? -38.132 15.724 27.155 1.00 43.40 67 ASN A CA 1
ATOM 470 C C . ASN A 1 67 ? -37.681 17.121 27.607 1.00 44.12 67 ASN A C 1
ATOM 471 O O . ASN A 1 67 ? -37.826 17.429 28.776 1.00 42.66 67 ASN A O 1
ATOM 476 N N . THR A 1 68 ? -37.081 17.935 26.729 1.00 44.22 68 THR A N 1
ATOM 477 C CA . THR A 1 68 ? -36.609 19.275 27.121 1.00 42.48 68 THR A CA 1
ATOM 478 C C . THR A 1 68 ? -37.490 20.410 26.571 1.00 46.40 68 THR A C 1
ATOM 479 O O . THR A 1 68 ? -37.748 21.369 27.276 1.00 56.11 68 THR A O 1
ATOM 483 N N . ILE A 1 69 ? -37.918 20.336 25.305 1.00 43.10 69 ILE A N 1
ATOM 484 C CA . ILE A 1 69 ? -38.580 21.498 24.673 1.00 38.87 69 ILE A CA 1
ATOM 485 C C . ILE A 1 69 ? -40.085 21.493 24.967 1.00 35.51 69 ILE A C 1
ATOM 486 O O . ILE A 1 69 ? -40.627 22.523 25.364 1.00 35.83 69 ILE A O 1
ATOM 491 N N . GLN A 1 70 ? -40.744 20.346 24.779 1.00 33.39 70 GLN A N 1
ATOM 492 C CA . GLN A 1 70 ? -42.215 20.216 24.943 1.00 35.45 70 GLN A CA 1
ATOM 493 C C . GLN A 1 70 ? -42.657 20.745 26.314 1.00 31.30 70 GLN A C 1
ATOM 494 O O . GLN A 1 70 ? -43.566 21.553 26.388 1.00 35.77 70 GLN A O 1
ATOM 500 N N . PRO A 1 71 ? -42.061 20.354 27.457 1.00 31.70 71 PRO A N 1
ATOM 501 C CA . PRO A 1 71 ? -42.499 20.867 28.758 1.00 32.04 71 PRO A CA 1
ATOM 502 C C . PRO A 1 71 ? -42.471 22.390 28.936 1.00 34.19 71 PRO A C 1
ATOM 503 O O . PRO A 1 71 ? -43.296 22.936 29.708 1.00 33.75 71 PRO A O 1
ATOM 507 N N . GLN A 1 72 ? -41.492 23.040 28.289 1.00 33.29 72 GLN A N 1
ATOM 508 C CA . GLN A 1 72 ? -41.316 24.478 28.328 1.00 35.75 72 GLN A CA 1
ATOM 509 C C . GLN A 1 72 ? -42.443 25.159 27.548 1.00 33.65 72 GLN A C 1
ATOM 510 O O . GLN A 1 72 ? -42.860 26.278 27.842 1.00 34.66 72 GLN A O 1
ATOM 516 N N . ILE A 1 73 ? -42.885 24.478 26.497 1.00 37.92 73 ILE A N 1
ATOM 517 C CA . ILE A 1 73 ? -43.981 24.913 25.693 1.00 38.65 73 ILE A CA 1
ATOM 518 C C . ILE A 1 73 ? -45.242 24.790 26.554 1.00 39.47 73 ILE A C 1
ATOM 519 O O . ILE A 1 73 ? -46.100 25.691 26.587 1.00 35.33 73 ILE A O 1
ATOM 524 N N . ILE A 1 74 ? -45.342 23.678 27.283 1.00 37.36 74 ILE A N 1
ATOM 525 C CA . ILE A 1 74 ? -46.499 23.483 28.107 1.00 38.52 74 ILE A CA 1
ATOM 526 C C . ILE A 1 74 ? -46.478 24.557 29.204 1.00 38.62 74 ILE A C 1
ATOM 527 O O . ILE A 1 74 ? -47.491 25.183 29.444 1.00 38.11 74 ILE A O 1
ATOM 532 N N . THR A 1 75 ? -45.308 24.792 29.819 1.00 37.23 75 THR A N 1
ATOM 533 C CA . THR A 1 75 ? -45.168 25.782 30.881 1.00 33.70 75 THR A CA 1
ATOM 534 C C . THR A 1 75 ? -45.533 27.177 30.356 1.00 34.63 75 THR A C 1
ATOM 535 O O . THR A 1 75 ? -46.167 27.964 31.066 1.00 35.14 75 THR A O 1
ATOM 539 N N . ASN A 1 76 ? -45.125 27.486 29.124 1.00 35.54 76 ASN A N 1
ATOM 540 C CA . ASN A 1 76 ? -45.431 28.789 28.505 1.00 38.50 76 ASN A CA 1
ATOM 541 C C . ASN A 1 76 ? -46.942 29.026 28.490 1.00 39.01 76 ASN A C 1
ATOM 542 O O . ASN A 1 76 ? -47.390 30.090 28.915 1.00 36.71 76 ASN A O 1
ATOM 547 N N . ILE A 1 77 ? -47.700 28.044 27.967 1.00 38.93 77 ILE A N 1
ATOM 548 C CA . ILE A 1 77 ? -49.171 28.116 27.879 1.00 40.28 77 ILE A CA 1
ATOM 549 C C . ILE A 1 77 ? -49.772 28.441 29.260 1.00 38.91 77 ILE A C 1
ATOM 550 O O . ILE A 1 77 ? -50.722 29.253 29.393 1.00 36.72 77 ILE A O 1
ATOM 555 N N . SER A 1 78 ? -49.284 27.749 30.287 1.00 36.73 78 SER A N 1
ATOM 556 C CA . SER A 1 78 ? -49.746 27.981 31.658 1.00 40.53 78 SER A CA 1
ATOM 557 C C . SER A 1 78 ? -49.351 29.392 32.124 1.00 39.54 78 SER A C 1
ATOM 558 O O . SER A 1 78 ? -50.120 30.003 32.852 1.00 40.80 78 SER A O 1
ATOM 561 N N . ASN A 1 79 ? -48.194 29.928 31.683 1.00 36.90 79 ASN A N 1
ATOM 562 C CA . ASN A 1 79 ? -47.801 31.301 32.078 1.00 34.22 79 ASN A CA 1
ATOM 563 C C . ASN A 1 79 ? -48.729 32.352 31.456 1.00 36.11 79 ASN A C 1
ATOM 564 O O . ASN A 1 79 ? -48.942 33.434 32.072 1.00 36.53 79 ASN A O 1
ATOM 569 N N . ILE A 1 80 ? -49.243 32.085 30.250 1.00 33.31 80 ILE A N 1
ATOM 570 C CA . ILE A 1 80 ? -50.148 33.039 29.610 1.00 36.82 80 ILE A CA 1
ATOM 571 C C . ILE A 1 80 ? -51.380 33.224 30.509 1.00 43.37 80 ILE A C 1
ATOM 572 O O . ILE A 1 80 ? -51.851 34.372 30.723 1.00 40.62 80 ILE A O 1
ATOM 577 N N . SER A 1 81 ? -51.891 32.093 31.022 1.00 42.42 81 SER A N 1
ATOM 578 C CA . SER A 1 81 ? -52.990 32.078 31.980 1.00 41.51 81 SER A CA 1
ATOM 579 C C . SER A 1 81 ? -52.558 32.795 33.270 1.00 38.93 81 SER A C 1
ATOM 580 O O . SER A 1 81 ? -53.290 33.601 33.781 1.00 38.09 81 SER A O 1
ATOM 583 N N . ASN A 1 82 ? -51.372 32.472 33.796 1.00 39.29 82 ASN A N 1
ATOM 584 C CA . ASN A 1 82 ? -50.841 33.146 34.980 1.00 37.73 82 ASN A CA 1
ATOM 585 C C . ASN A 1 82 ? -50.876 34.657 34.744 1.00 37.07 82 ASN A C 1
ATOM 586 O O . ASN A 1 82 ? -51.475 35.422 35.501 1.00 34.52 82 ASN A O 1
ATOM 591 N N . TYR A 1 83 ? -50.282 35.084 33.640 1.00 35.98 83 TYR A N 1
ATOM 592 C CA . TYR A 1 83 ? -50.224 36.497 33.372 1.00 36.44 83 TYR A CA 1
ATOM 593 C C . TYR A 1 83 ? -51.601 37.181 33.424 1.00 38.89 83 TYR A C 1
ATOM 594 O O . TYR A 1 83 ? -51.798 38.166 34.146 1.00 43.27 83 TYR A O 1
ATOM 603 N N . PHE A 1 84 ? -52.542 36.695 32.612 1.00 40.32 84 PHE A N 1
ATOM 604 C CA . PHE A 1 84 ? -53.815 37.381 32.448 1.00 37.77 84 PHE A CA 1
ATOM 605 C C . PHE A 1 84 ? -54.683 37.281 33.700 1.00 33.86 84 PHE A C 1
ATOM 606 O O . PHE A 1 84 ? -55.490 38.160 33.927 1.00 35.79 84 PHE A O 1
ATOM 614 N N . ALA A 1 85 ? -54.549 36.208 34.466 1.00 33.34 85 ALA A N 1
ATOM 615 C CA . ALA A 1 85 ? -55.270 36.109 35.743 1.00 37.04 85 ALA A CA 1
ATOM 616 C C . ALA A 1 85 ? -54.697 37.118 36.765 1.00 40.81 85 ALA A C 1
ATOM 617 O O . ALA A 1 85 ? -55.429 37.669 37.588 1.00 41.08 85 ALA A O 1
ATOM 619 N N . LEU A 1 86 ? -53.381 37.366 36.705 1.00 42.25 86 LEU A N 1
ATOM 620 C CA . LEU A 1 86 ? -52.728 38.360 37.555 1.00 38.81 86 LEU A CA 1
ATOM 621 C C . LEU A 1 86 ? -53.192 39.750 37.097 1.00 37.10 86 LEU A C 1
ATOM 622 O O . LEU A 1 86 ? -53.405 40.634 37.893 1.00 39.05 86 LEU A O 1
ATOM 627 N N . GLN A 1 87 ? -53.342 39.937 35.785 1.00 36.75 87 GLN A N 1
ATOM 628 C CA . GLN A 1 87 ? -53.768 41.237 35.256 1.00 36.96 87 GLN A CA 1
ATOM 629 C C . GLN A 1 87 ? -55.206 41.542 35.712 1.00 36.32 87 GLN A C 1
ATOM 630 O O . GLN A 1 87 ? -55.475 42.584 36.270 1.00 38.80 87 GLN A O 1
ATOM 636 N N . ASN A 1 88 ? -56.119 40.592 35.527 1.00 40.12 88 ASN A N 1
ATOM 637 C CA . ASN A 1 88 ? -57.519 40.746 35.909 1.00 41.57 88 ASN A CA 1
ATOM 638 C C . ASN A 1 88 ? -57.681 41.038 37.404 1.00 44.12 88 ASN A C 1
ATOM 639 O O . ASN A 1 88 ? -58.633 41.715 37.793 1.00 44.24 88 ASN A O 1
ATOM 644 N N . ALA A 1 89 ? -56.773 40.479 38.218 1.00 51.21 89 ALA A N 1
ATOM 645 C CA . ALA A 1 89 ? -56.781 40.545 39.697 1.00 46.58 89 ALA A CA 1
ATOM 646 C C . ALA A 1 89 ? -56.377 41.921 40.241 1.00 50.60 89 ALA A C 1
ATOM 647 O O . ALA A 1 89 ? -56.776 42.246 41.349 1.00 59.57 89 ALA A O 1
ATOM 649 N N . ILE A 1 90 ? -55.583 42.702 39.493 1.00 50.54 90 ILE A N 1
ATOM 650 C CA . ILE A 1 90 ? -55.057 44.022 39.944 1.00 47.87 90 ILE A CA 1
ATOM 651 C C . ILE A 1 90 ? -56.179 45.053 40.127 1.00 54.78 90 ILE A C 1
ATOM 652 O O . ILE A 1 90 ? -56.229 45.750 41.152 1.00 52.87 90 ILE A O 1
ATOM 657 N N . PRO A 1 91 ? -57.097 45.243 39.150 1.00 57.01 91 PRO A N 1
ATOM 658 C CA . PRO A 1 91 ? -58.239 46.140 39.344 1.00 60.88 91 PRO A CA 1
ATOM 659 C C . PRO A 1 91 ? -59.163 45.767 40.518 1.00 58.89 91 PRO A C 1
ATOM 660 O O . PRO A 1 91 ? -60.074 46.526 40.829 1.00 59.49 91 PRO A O 1
ATOM 664 N N . ALA A 1 92 ? -58.926 44.605 41.138 1.00 55.86 92 ALA A N 1
ATOM 665 C CA . ALA A 1 92 ? -59.670 44.143 42.307 1.00 59.02 92 ALA A CA 1
ATOM 666 C C . ALA A 1 92 ? -58.877 44.428 43.583 1.00 57.40 92 ALA A C 1
ATOM 667 O O . ALA A 1 92 ? -59.466 44.784 44.602 1.00 58.99 92 ALA A O 1
ATOM 669 N N . VAL A 1 93 ? -57.548 44.254 43.510 1.00 56.58 93 VAL A N 1
ATOM 670 C CA . VAL A 1 93 ? -56.627 44.461 44.637 1.00 55.02 93 VAL A CA 1
ATOM 671 C C . VAL A 1 93 ? -56.426 45.965 44.894 1.00 53.64 93 VAL A C 1
ATOM 672 O O . VAL A 1 93 ? -56.156 46.356 46.020 1.00 54.49 93 VAL A O 1
ATOM 676 N N . LEU A 1 94 ? -56.510 46.783 43.842 1.00 53.85 94 LEU A N 1
ATOM 677 C CA . LEU A 1 94 ? -56.398 48.238 43.945 1.00 55.39 94 LEU A CA 1
ATOM 678 C C . LEU A 1 94 ? -57.792 48.866 43.841 1.00 56.95 94 LEU A C 1
ATOM 679 O O . LEU A 1 94 ? -58.223 49.222 42.736 1.00 51.66 94 LEU A O 1
ATOM 684 N N . PRO A 1 95 ? -58.525 49.031 44.975 1.00 58.98 95 PRO A N 1
ATOM 685 C CA . PRO A 1 95 ? -59.853 49.662 44.976 1.00 65.26 95 PRO A CA 1
ATOM 686 C C . PRO A 1 95 ? -59.823 51.132 44.569 1.00 69.68 95 PRO A C 1
ATOM 687 O O . PRO A 1 95 ? -58.776 51.765 44.676 1.00 74.54 95 PRO A O 1
ATOM 691 N N . PRO A 1 96 ? -60.983 51.731 44.196 1.00 81.13 96 PRO A N 1
ATOM 692 C CA . PRO A 1 96 ? -61.051 53.083 43.618 1.00 79.87 96 PRO A CA 1
ATOM 693 C C . PRO A 1 96 ? -60.170 54.224 44.170 1.00 81.33 96 PRO A C 1
ATOM 694 O O . PRO A 1 96 ? -59.782 55.100 43.392 1.00 94.71 96 PRO A O 1
ATOM 698 N N . GLY A 1 97 ? -59.850 54.230 45.469 1.00 73.46 97 GLY A N 1
ATOM 699 C CA . GLY A 1 97 ? -58.977 55.284 46.035 1.00 72.92 97 GLY A CA 1
ATOM 700 C C . GLY A 1 97 ? -57.527 55.176 45.556 1.00 71.98 97 GLY A C 1
ATOM 701 O O . GLY A 1 97 ? -56.941 56.145 45.075 1.00 64.78 97 GLY A O 1
ATOM 702 N N . SER A 1 98 ? -56.969 53.969 45.693 1.00 70.15 98 SER A N 1
ATOM 703 C CA . SER A 1 98 ? -55.578 53.581 45.370 1.00 64.86 98 SER A CA 1
ATOM 704 C C . SER A 1 98 ? -54.761 54.730 44.757 1.00 59.40 98 SER A C 1
ATOM 705 O O . SER A 1 98 ? -55.148 55.344 43.766 1.00 52.47 98 SER A O 1
ATOM 708 N N . THR A 1 99 ? -53.578 54.947 45.339 1.00 55.65 99 THR A N 1
ATOM 709 C CA . THR A 1 99 ? -52.662 56.013 44.975 1.00 54.39 99 THR A CA 1
ATOM 710 C C . THR A 1 99 ? -51.751 55.589 43.821 1.00 50.88 99 THR A C 1
ATOM 711 O O . THR A 1 99 ? -51.528 54.415 43.595 1.00 57.32 99 THR A O 1
ATOM 715 N N . LYS A 1 100 ? -51.180 56.584 43.143 1.00 44.67 100 LYS A N 1
ATOM 716 C CA . LYS A 1 100 ? -50.271 56.383 42.059 1.00 44.47 100 LYS A CA 1
ATOM 717 C C . LYS A 1 100 ? -49.144 55.417 42.464 1.00 50.43 100 LYS A C 1
ATOM 718 O O . LYS A 1 100 ? -48.707 54.597 41.651 1.00 48.19 100 LYS A O 1
ATOM 724 N N . ALA A 1 101 ? -48.651 55.545 43.704 1.00 56.99 101 ALA A N 1
ATOM 725 C CA . ALA A 1 101 ? -47.551 54.699 44.229 1.00 55.50 101 ALA A CA 1
ATOM 726 C C . ALA A 1 101 ? -47.944 53.220 44.112 1.00 54.66 101 ALA A C 1
ATOM 727 O O . ALA A 1 101 ? -47.208 52.431 43.498 1.00 48.85 101 ALA A O 1
ATOM 729 N N . GLN A 1 102 ? -49.110 52.882 44.691 1.00 48.17 102 GLN A N 1
ATOM 730 C CA . GLN A 1 102 ? -49.705 51.561 44.649 1.00 46.67 102 GLN A CA 1
ATOM 731 C C . GLN A 1 102 ? -49.719 51.030 43.206 1.00 46.79 102 GLN A C 1
ATOM 732 O O . GLN A 1 102 ? -49.219 49.936 42.959 1.00 41.30 102 GLN A O 1
ATOM 738 N N . TRP A 1 103 ? -50.227 51.848 42.270 1.00 46.58 103 TRP A N 1
ATOM 739 C CA . TRP A 1 103 ? -50.300 51.537 40.836 1.00 42.92 103 TRP A CA 1
ATOM 740 C C . TRP A 1 103 ? -48.911 51.264 40.247 1.00 43.58 103 TRP A C 1
ATOM 741 O O . TRP A 1 103 ? -48.730 50.300 39.483 1.00 46.92 103 TRP A O 1
ATOM 752 N N . LEU A 1 104 ? -47.943 52.119 40.562 1.00 44.01 104 LEU A N 1
ATOM 753 C CA . LEU A 1 104 ? -46.594 51.943 40.039 1.00 46.96 104 LEU A CA 1
ATOM 754 C C . LEU A 1 104 ? -45.993 50.628 40.552 1.00 45.21 104 LEU A C 1
ATOM 755 O O . LEU A 1 104 ? -45.320 49.912 39.813 1.00 46.28 104 LEU A O 1
ATOM 760 N N . ARG A 1 105 ? -46.231 50.323 41.824 1.00 47.17 105 ARG A N 1
ATOM 761 C CA . ARG A 1 105 ? -45.685 49.120 42.440 1.00 50.47 105 ARG A CA 1
ATOM 762 C C . ARG A 1 105 ? -46.328 47.881 41.793 1.00 48.10 105 ARG A C 1
ATOM 763 O O . ARG A 1 105 ? -45.635 46.942 41.419 1.00 42.82 105 ARG A O 1
ATOM 771 N N . GLN A 1 106 ? -47.653 47.908 41.619 1.00 48.76 106 GLN A N 1
ATOM 772 C CA . GLN A 1 106 ? -48.392 46.761 41.051 1.00 47.88 106 GLN A CA 1
ATOM 773 C C . GLN A 1 106 ? -47.978 46.474 39.604 1.00 43.60 106 GLN A C 1
ATOM 774 O O . GLN A 1 106 ? -47.775 45.318 39.247 1.00 38.59 106 GLN A O 1
ATOM 780 N N . LEU A 1 107 ? -47.841 47.522 38.790 1.00 43.30 107 LEU A N 1
ATOM 781 C CA . LEU A 1 107 ? -47.510 47.355 37.378 1.00 40.37 107 LEU A CA 1
ATOM 782 C C . LEU A 1 107 ? -46.077 46.854 37.240 1.00 42.64 107 LEU A C 1
ATOM 783 O O . LEU A 1 107 ? -45.767 46.022 36.377 1.00 40.45 107 LEU A O 1
ATOM 788 N N . SER A 1 108 ? -45.205 47.416 38.076 1.00 47.49 108 SER A N 1
ATOM 789 C CA . SER A 1 108 ? -43.774 47.094 38.086 1.00 48.28 108 SER A CA 1
ATOM 790 C C . SER A 1 108 ? -43.580 45.608 38.435 1.00 43.20 108 SER A C 1
ATOM 791 O O . SER A 1 108 ? -42.751 44.893 37.833 1.00 44.00 108 SER A O 1
ATOM 794 N N . VAL A 1 109 ? -44.381 45.135 39.386 1.00 39.82 109 VAL A N 1
ATOM 795 C CA . VAL A 1 109 ? -44.336 43.748 39.856 1.00 45.55 109 VAL A CA 1
ATOM 796 C C . VAL A 1 109 ? -44.827 42.784 38.765 1.00 46.75 109 VAL A C 1
ATOM 797 O O . VAL A 1 109 ? -44.149 41.791 38.496 1.00 48.34 109 VAL A O 1
ATOM 801 N N . ILE A 1 110 ? -45.973 43.072 38.129 1.00 43.99 110 ILE A N 1
ATOM 802 C CA . ILE A 1 110 ? -46.508 42.163 37.104 1.00 42.23 110 ILE A CA 1
ATOM 803 C C . ILE A 1 110 ? -45.626 42.239 35.845 1.00 43.49 110 ILE A C 1
ATOM 804 O O . ILE A 1 110 ? -45.554 41.251 35.104 1.00 48.02 110 ILE A O 1
ATOM 809 N N . LYS A 1 111 ? -44.952 43.372 35.591 1.00 43.06 111 LYS A N 1
ATOM 810 C CA . LYS A 1 111 ? -44.045 43.452 34.419 1.00 43.78 111 LYS A CA 1
ATOM 811 C C . LYS A 1 111 ? -42.853 42.511 34.660 1.00 45.00 111 LYS A C 1
ATOM 812 O O . LYS A 1 111 ? -42.412 41.812 33.757 1.00 45.89 111 LYS A O 1
ATOM 818 N N . GLU A 1 112 ? -42.339 42.523 35.896 1.00 46.12 112 GLU A N 1
ATOM 819 C CA . GLU A 1 112 ? -41.259 41.645 36.336 1.00 43.72 112 GLU A CA 1
ATOM 820 C C . GLU A 1 112 ? -41.640 40.199 35.991 1.00 40.56 112 GLU A C 1
ATOM 821 O O . GLU A 1 112 ? -40.894 39.504 35.319 1.00 33.76 112 GLU A O 1
ATOM 827 N N . GLN A 1 113 ? -42.849 39.792 36.407 1.00 39.38 113 GLN A N 1
ATOM 828 C CA . GLN A 1 113 ? -43.337 38.417 36.278 1.00 39.99 113 GLN A CA 1
ATOM 829 C C . GLN A 1 113 ? -43.477 38.039 34.802 1.00 38.81 113 GLN A C 1
ATOM 830 O O . GLN A 1 113 ? -43.116 36.930 34.399 1.00 37.77 113 GLN A O 1
ATOM 836 N N . ALA A 1 114 ? -43.987 38.985 34.016 1.00 35.84 114 ALA A N 1
ATOM 837 C CA . ALA A 1 114 ? -44.194 38.829 32.598 1.00 36.42 114 ALA A CA 1
ATOM 838 C C . ALA A 1 114 ? -42.859 38.716 31.837 1.00 35.59 114 ALA A C 1
ATOM 839 O O . ALA A 1 114 ? -42.704 37.828 30.985 1.00 34.58 114 ALA A O 1
ATOM 841 N N . THR A 1 115 ? -41.935 39.650 32.103 1.00 32.39 115 THR A N 1
ATOM 842 C CA . THR A 1 115 ? -40.608 39.621 31.547 1.00 36.19 115 THR A CA 1
ATOM 843 C C . THR A 1 115 ? -39.994 38.224 31.737 1.00 36.17 115 THR A C 1
ATOM 844 O O . THR A 1 115 ? -39.357 37.707 30.817 1.00 36.05 115 THR A O 1
ATOM 848 N N . GLU A 1 116 ? -40.200 37.632 32.922 1.00 35.49 116 GLU A N 1
ATOM 849 C CA . GLU A 1 116 ? -39.708 36.272 33.279 1.00 36.32 116 GLU A CA 1
ATOM 850 C C . GLU A 1 116 ? -40.345 35.242 32.325 1.00 37.06 116 GLU A C 1
ATOM 851 O O . GLU A 1 116 ? -39.726 34.241 31.964 1.00 39.09 116 GLU A O 1
ATOM 857 N N . TYR A 1 117 ? -41.607 35.465 31.941 1.00 36.94 117 TYR A N 1
ATOM 858 C CA . TYR A 1 117 ? -42.308 34.586 30.983 1.00 35.21 117 TYR A CA 1
ATOM 859 C C . TYR A 1 117 ? -41.749 34.831 29.578 1.00 35.65 117 TYR A C 1
ATOM 860 O O . TYR A 1 117 ? -41.648 33.908 28.766 1.00 35.56 117 TYR A O 1
ATOM 869 N N . GLN A 1 118 ? -41.373 36.083 29.294 1.00 37.98 118 GLN A N 1
ATOM 870 C CA . GLN A 1 118 ? -40.743 36.391 28.023 1.00 37.86 118 GLN A CA 1
ATOM 871 C C . GLN A 1 118 ? -39.422 35.608 27.938 1.00 36.57 118 GLN A C 1
ATOM 872 O O . GLN A 1 118 ? -39.115 35.021 26.912 1.00 42.15 118 GLN A O 1
ATOM 878 N N . ARG A 1 119 ? -38.669 35.552 29.038 1.00 39.50 119 ARG A N 1
ATOM 879 C CA . ARG A 1 119 ? -37.363 34.870 29.050 1.00 38.49 119 ARG A CA 1
ATOM 880 C C . ARG A 1 119 ? -37.572 33.385 28.762 1.00 36.08 119 ARG A C 1
ATOM 881 O O . ARG A 1 119 ? -36.845 32.799 27.961 1.00 39.95 119 ARG A O 1
ATOM 889 N N . LEU A 1 120 ? -38.579 32.772 29.374 1.00 38.58 120 LEU A N 1
ATOM 890 C CA . LEU A 1 120 ? -38.812 31.326 29.126 1.00 38.94 120 LEU A CA 1
ATOM 891 C C . LEU A 1 120 ? -39.052 31.085 27.626 1.00 38.91 120 LEU A C 1
ATOM 892 O O . LEU A 1 120 ? -38.478 30.182 27.020 1.00 42.67 120 LEU A O 1
ATOM 897 N N . SER A 1 121 ? -39.892 31.930 27.034 1.00 36.04 121 SER A N 1
ATOM 898 C CA . SER A 1 121 ? -40.303 31.800 25.663 1.00 34.21 121 SER A CA 1
ATOM 899 C C . SER A 1 121 ? -39.153 32.087 24.682 1.00 34.86 121 SER A C 1
ATOM 900 O O . SER A 1 121 ? -39.054 31.423 23.622 1.00 30.92 121 SER A O 1
ATOM 903 N N . SER A 1 122 ? -38.317 33.099 24.976 1.00 31.27 122 SER A N 1
ATOM 904 C CA . SER A 1 122 ? -37.183 33.424 24.091 1.00 30.64 122 SER A CA 1
ATOM 905 C C . SER A 1 122 ? -36.066 32.377 24.241 1.00 32.88 122 SER A C 1
ATOM 906 O O . SER A 1 122 ? -35.393 32.037 23.278 1.00 34.77 122 SER A O 1
ATOM 909 N N . ASP A 1 123 ? -35.880 31.837 25.449 1.00 32.49 123 ASP A N 1
ATOM 910 C CA . ASP A 1 123 ? -34.926 30.795 25.632 1.00 32.99 123 ASP A CA 1
ATOM 911 C C . ASP A 1 123 ? -35.346 29.587 24.794 1.00 37.77 123 ASP A C 1
ATOM 912 O O . ASP A 1 123 ? -34.480 28.961 24.157 1.00 38.11 123 ASP A O 1
ATOM 917 N N . THR A 1 124 ? -36.657 29.257 24.847 1.00 34.15 124 THR A N 1
ATOM 918 C CA . THR A 1 124 ? -37.250 28.111 24.112 1.00 34.74 124 THR A CA 1
ATOM 919 C C . THR A 1 124 ? -36.983 28.272 22.612 1.00 32.92 124 THR A C 1
ATOM 920 O O . THR A 1 124 ? -36.535 27.328 21.969 1.00 32.39 124 THR A O 1
ATOM 924 N N . ARG A 1 125 ? -37.301 29.455 22.072 1.00 33.39 125 ARG A N 1
ATOM 925 C CA . ARG A 1 125 ? -37.029 29.783 20.673 1.00 34.96 125 ARG A CA 1
ATOM 926 C C . ARG A 1 125 ? -35.565 29.476 20.336 1.00 35.31 125 ARG A C 1
ATOM 927 O O . ARG A 1 125 ? -35.295 28.833 19.356 1.00 36.84 125 ARG A O 1
ATOM 935 N N . LEU A 1 126 ? -34.641 29.908 21.197 1.00 38.15 126 LEU A N 1
ATOM 936 C CA . LEU A 1 126 ? -33.188 29.768 20.983 1.00 36.93 126 LEU A CA 1
ATOM 937 C C . LEU A 1 126 ? -32.781 28.301 20.963 1.00 38.63 126 LEU A C 1
ATOM 938 O O . LEU A 1 126 ? -31.899 27.923 20.184 1.00 43.21 126 LEU A O 1
ATOM 943 N N . VAL A 1 127 ? -33.382 27.494 21.843 1.00 39.96 127 VAL A N 1
ATOM 944 C CA . VAL A 1 127 ? -33.032 26.052 21.932 1.00 40.93 127 VAL A CA 1
ATOM 945 C C . VAL A 1 127 ? -33.671 25.259 20.773 1.00 39.44 127 VAL A C 1
ATOM 946 O O . VAL A 1 127 ? -33.139 24.193 20.402 1.00 41.72 127 VAL A O 1
ATOM 950 N N . ILE A 1 128 ? -34.779 25.760 20.194 1.00 36.49 128 ILE A N 1
ATOM 951 C CA . ILE A 1 128 ? -35.409 25.114 19.013 1.00 36.71 128 ILE A CA 1
ATOM 952 C C . ILE A 1 128 ? -34.561 25.437 17.763 1.00 38.84 128 ILE A C 1
ATOM 953 O O . ILE A 1 128 ? -34.423 24.603 16.860 1.00 35.32 128 ILE A O 1
ATOM 958 N N . VAL A 1 129 ? -34.031 26.672 17.701 1.00 39.59 129 VAL A N 1
ATOM 959 C CA . VAL A 1 129 ? -33.191 27.145 16.613 1.00 36.20 129 VAL A CA 1
ATOM 960 C C . VAL A 1 129 ? -31.949 26.258 16.535 1.00 37.16 129 VAL A C 1
ATOM 961 O O . VAL A 1 129 ? -31.599 25.736 15.482 1.00 40.71 129 VAL A O 1
ATOM 965 N N . ASN A 1 130 ? -31.322 26.067 17.686 1.00 39.32 130 ASN A N 1
ATOM 966 C CA . ASN A 1 130 ? -30.145 25.252 17.828 1.00 37.52 130 ASN A CA 1
ATOM 967 C C . ASN A 1 130 ? -30.476 23.801 17.453 1.00 37.16 130 ASN A C 1
ATOM 968 O O . ASN A 1 130 ? -29.709 23.148 16.748 1.00 42.58 130 ASN A O 1
ATOM 973 N N . LEU A 1 131 ? -31.620 23.279 17.917 1.00 39.03 131 LEU A N 1
ATOM 974 C CA . LEU A 1 131 ? -32.046 21.894 17.540 1.00 33.02 131 LEU A CA 1
ATOM 975 C C . LEU A 1 131 ? -32.115 21.751 16.014 1.00 31.78 131 LEU A C 1
ATOM 976 O O . LEU A 1 131 ? -31.607 20.794 15.482 1.00 37.84 131 LEU A O 1
ATOM 981 N N . ASN A 1 132 ? -32.823 22.678 15.359 1.00 28.16 132 ASN A N 1
ATOM 982 C CA . ASN A 1 132 ? -33.037 22.712 13.916 1.00 32.40 132 ASN A CA 1
ATOM 983 C C . ASN A 1 132 ? -31.693 22.669 13.168 1.00 36.09 132 ASN A C 1
ATOM 984 O O . ASN A 1 132 ? -31.496 21.805 12.275 1.00 33.81 132 ASN A O 1
ATOM 989 N N . ASN A 1 133 ? -30.782 23.579 13.559 1.00 35.07 133 ASN A N 1
ATOM 990 C CA . ASN A 1 133 ? -29.448 23.669 12.989 1.00 39.53 133 ASN A CA 1
ATOM 991 C C . ASN A 1 133 ? -28.747 22.302 13.107 1.00 39.83 133 ASN A C 1
ATOM 992 O O . ASN A 1 133 ? -28.139 21.827 12.154 1.00 40.39 133 ASN A O 1
ATOM 997 N N . ASN A 1 134 ? -28.846 21.651 14.268 1.00 37.66 134 ASN A N 1
ATOM 998 C CA . ASN A 1 134 ? -28.179 20.368 14.425 1.00 40.32 134 ASN A CA 1
ATOM 999 C C . ASN A 1 134 ? -28.896 19.314 13.568 1.00 44.13 134 ASN A C 1
ATOM 1000 O O . ASN A 1 134 ? -28.263 18.376 13.096 1.00 50.43 134 ASN A O 1
ATOM 1005 N N . LEU A 1 135 ? -30.206 19.471 13.348 1.00 40.23 135 LEU A N 1
ATOM 1006 C CA . LEU A 1 135 ? -30.971 18.478 12.559 1.00 42.51 135 LEU A CA 1
ATOM 1007 C C . LEU A 1 135 ? -30.632 18.605 11.072 1.00 39.33 135 LEU A C 1
ATOM 1008 O O . LEU A 1 135 ? -30.660 17.608 10.356 1.00 36.61 135 LEU A O 1
ATOM 1013 N N . ILE A 1 136 ? -30.437 19.850 10.620 1.00 38.42 136 ILE A N 1
ATOM 1014 C CA . ILE A 1 136 ? -30.066 20.151 9.237 1.00 39.40 136 ILE A CA 1
ATOM 1015 C C . ILE A 1 136 ? -28.768 19.396 8.899 1.00 38.59 136 ILE A C 1
ATOM 1016 O O . ILE A 1 136 ? -28.697 18.697 7.906 1.00 41.46 136 ILE A O 1
ATOM 1021 N N . THR A 1 137 ? -27.790 19.468 9.793 1.00 40.39 137 THR A N 1
ATOM 1022 C CA . THR A 1 137 ? -26.512 18.763 9.657 1.00 40.44 137 THR A CA 1
ATOM 1023 C C . THR A 1 137 ? -26.694 17.256 9.741 1.00 37.06 137 THR A C 1
ATOM 1024 O O . THR A 1 137 ? -26.147 16.520 8.907 1.00 38.39 137 THR A O 1
ATOM 1028 N N . ASP A 1 138 ? -27.388 16.816 10.795 1.00 37.00 138 ASP A N 1
ATOM 1029 C CA . ASP A 1 138 ? -27.626 15.393 11.053 1.00 40.61 138 ASP A CA 1
ATOM 1030 C C . ASP A 1 138 ? -28.543 14.784 9.963 1.00 36.44 138 ASP A C 1
ATOM 1031 O O . ASP A 1 138 ? -28.385 13.641 9.592 1.00 31.22 138 ASP A O 1
ATOM 1036 N N . SER A 1 139 ? -29.477 15.568 9.431 1.00 36.86 139 SER A N 1
ATOM 1037 C CA . SER A 1 139 ? -30.351 15.128 8.342 1.00 42.75 139 SER A CA 1
ATOM 1038 C C . SER A 1 139 ? -29.599 15.082 6.993 1.00 42.83 139 SER A C 1
ATOM 1039 O O . SER A 1 139 ? -29.785 14.142 6.203 1.00 46.33 139 SER A O 1
ATOM 1042 N N . SER A 1 140 ? -28.790 16.110 6.702 1.00 40.83 140 SER A N 1
ATOM 1043 C CA . SER A 1 140 ? -27.937 16.095 5.501 1.00 41.09 140 SER A CA 1
ATOM 1044 C C . SER A 1 140 ? -26.914 14.946 5.569 1.00 39.05 140 SER A C 1
ATOM 1045 O O . SER A 1 140 ? -26.653 14.323 4.564 1.00 43.69 140 SER A O 1
ATOM 1048 N N . ASN A 1 141 ? -26.376 14.607 6.745 1.00 37.36 141 ASN A N 1
ATOM 1049 C CA . ASN A 1 141 ? -25.369 13.530 6.783 1.00 37.43 141 ASN A CA 1
ATOM 1050 C C . ASN A 1 141 ? -26.006 12.183 6.509 1.00 39.33 141 ASN A C 1
ATOM 1051 O O . ASN A 1 141 ? -25.346 11.335 5.888 1.00 37.14 141 ASN A O 1
ATOM 1056 N N . PHE A 1 142 ? -27.236 11.976 7.013 1.00 43.85 142 PHE A N 1
ATOM 1057 C CA . PHE A 1 142 ? -27.928 10.692 6.798 1.00 38.81 142 PHE A CA 1
ATOM 1058 C C . PHE A 1 142 ? -28.096 10.487 5.300 1.00 35.38 142 PHE A C 1
ATOM 1059 O O . PHE A 1 142 ? -27.767 9.431 4.843 1.00 37.25 142 PHE A O 1
ATOM 1067 N N . GLN A 1 143 ? -28.556 11.529 4.588 1.00 36.32 143 GLN A N 1
ATOM 1068 C CA . GLN A 1 143 ? -28.745 11.514 3.138 1.00 39.11 143 GLN A CA 1
ATOM 1069 C C . GLN A 1 143 ? -27.522 10.889 2.456 1.00 44.05 143 GLN A C 1
ATOM 1070 O O . GLN A 1 143 ? -27.687 10.028 1.580 1.00 49.18 143 GLN A O 1
ATOM 1076 N N . GLY A 1 144 ? -26.316 11.308 2.865 1.00 45.25 144 GLY A N 1
ATOM 1077 C CA . GLY A 1 144 ? -25.028 10.777 2.317 1.00 44.60 144 GLY A CA 1
ATOM 1078 C C . GLY A 1 144 ? -24.755 9.317 2.688 1.00 46.90 144 GLY A C 1
ATOM 1079 O O . GLY A 1 144 ? -24.065 8.590 1.956 1.00 47.90 144 GLY A O 1
ATOM 1080 N N . ILE A 1 145 ? -25.263 8.873 3.839 1.00 46.31 145 ILE A N 1
ATOM 1081 C CA . ILE A 1 145 ? -25.155 7.471 4.238 1.00 50.89 145 ILE A CA 1
ATOM 1082 C C . ILE A 1 145 ? -26.035 6.615 3.312 1.00 52.80 145 ILE A C 1
ATOM 1083 O O . ILE A 1 145 ? -25.749 5.457 3.095 1.00 60.51 145 ILE A O 1
ATOM 1088 N N . VAL A 1 146 ? -27.116 7.193 2.779 1.00 55.65 146 VAL A N 1
ATOM 1089 C CA . VAL A 1 146 ? -28.015 6.476 1.858 1.00 57.84 146 VAL A CA 1
ATOM 1090 C C . VAL A 1 146 ? -27.329 6.395 0.484 1.00 55.60 146 VAL A C 1
ATOM 1091 O O . VAL A 1 146 ? -27.241 5.325 -0.102 1.00 53.74 146 VAL A O 1
ATOM 1095 N N . VAL A 1 147 ? -26.845 7.531 -0.027 1.00 59.03 147 VAL A N 1
ATOM 1096 C CA . VAL A 1 147 ? -26.178 7.558 -1.340 1.00 56.49 147 VAL A CA 1
ATOM 1097 C C . VAL A 1 147 ? -24.924 6.670 -1.298 1.00 52.72 147 VAL A C 1
ATOM 1098 O O . VAL A 1 147 ? -24.673 5.977 -2.249 1.00 58.07 147 VAL A O 1
ATOM 1102 N N . ASN A 1 148 ? -24.165 6.649 -0.195 1.00 55.86 148 ASN A N 1
ATOM 1103 C CA . ASN A 1 148 ? -23.021 5.714 -0.088 1.00 56.06 148 ASN A CA 1
ATOM 1104 C C . ASN A 1 148 ? -23.485 4.267 -0.314 1.00 53.51 148 ASN A C 1
ATOM 1105 O O . ASN A 1 148 ? -22.828 3.525 -1.018 1.00 60.91 148 ASN A O 1
ATOM 1110 N N . LEU A 1 149 ? -24.602 3.874 0.307 1.00 56.01 149 LEU A N 1
ATOM 1111 C CA . LEU A 1 149 ? -25.145 2.515 0.201 1.00 52.96 149 LEU A CA 1
ATOM 1112 C C . LEU A 1 149 ? -25.583 2.224 -1.237 1.00 51.41 149 LEU A C 1
ATOM 1113 O O . LEU A 1 149 ? -25.385 1.126 -1.734 1.00 51.10 149 LEU A O 1
ATOM 1118 N N . ASN A 1 150 ? -26.202 3.220 -1.874 1.00 51.79 150 ASN A N 1
ATOM 1119 C CA . ASN A 1 150 ? -26.685 3.103 -3.215 1.00 50.14 150 ASN A CA 1
ATOM 1120 C C . ASN A 1 150 ? -25.516 2.843 -4.178 1.00 55.83 150 ASN A C 1
ATOM 1121 O O . ASN A 1 150 ? -25.624 1.991 -5.044 1.00 60.13 150 ASN A O 1
ATOM 1126 N N . SER A 1 151 ? -24.406 3.583 -4.034 1.00 64.90 151 SER A N 1
ATOM 1127 C CA . SER A 1 151 ? -23.220 3.409 -4.906 1.00 65.33 151 SER A CA 1
ATOM 1128 C C . SER A 1 151 ? -22.564 2.049 -4.641 1.00 63.46 151 SER A C 1
ATOM 1129 O O . SER A 1 151 ? -22.081 1.414 -5.564 1.00 73.09 151 SER A O 1
ATOM 1132 N N . LYS A 1 152 ? -22.612 1.578 -3.391 1.00 65.35 152 LYS A N 1
ATOM 1133 C CA . LYS A 1 152 ? -22.046 0.278 -3.013 1.00 63.63 152 LYS A CA 1
ATOM 1134 C C . LYS A 1 152 ? -22.858 -0.884 -3.621 1.00 66.34 152 LYS A C 1
ATOM 1135 O O . LYS A 1 152 ? -22.359 -2.018 -3.668 1.00 66.01 152 LYS A O 1
ATOM 1141 N N . VAL A 1 153 ? -24.107 -0.630 -4.046 1.00 63.32 153 VAL A N 1
ATOM 1142 C CA . VAL A 1 153 ? -24.933 -1.657 -4.745 1.00 57.50 153 VAL A CA 1
ATOM 1143 C C . VAL A 1 153 ? -25.150 -1.194 -6.192 1.00 56.40 153 VAL A C 1
ATOM 1144 O O . VAL A 1 153 ? -26.110 -1.563 -6.848 1.00 65.16 153 VAL A O 1
ATOM 1148 N N . GLN A 1 154 ? -24.232 -0.354 -6.668 1.00 64.34 154 GLN A N 1
ATOM 1149 C CA . GLN A 1 154 ? -24.170 0.122 -8.060 1.00 68.22 154 GLN A CA 1
ATOM 1150 C C . GLN A 1 154 ? -25.573 0.482 -8.577 1.00 60.95 154 GLN A C 1
ATOM 1151 O O . GLN A 1 154 ? -25.951 0.140 -9.709 1.00 58.66 154 GLN A O 1
ATOM 1157 N N . GLY A 1 155 ? -26.319 1.215 -7.741 1.00 52.72 155 GLY A N 1
ATOM 1158 C CA . GLY A 1 155 ? -27.645 1.714 -8.062 1.00 47.90 155 GLY A CA 1
ATOM 1159 C C . GLY A 1 155 ? -27.560 3.110 -8.640 1.00 47.32 155 GLY A C 1
ATOM 1160 O O . GLY A 1 155 ? -26.535 3.767 -8.519 1.00 51.32 155 GLY A O 1
ATOM 1161 N N . ASP A 1 156 ? -28.653 3.563 -9.253 1.00 45.77 156 ASP A N 1
ATOM 1162 C CA . ASP A 1 156 ? -28.728 4.868 -9.886 1.00 47.61 156 ASP A CA 1
ATOM 1163 C C . ASP A 1 156 ? -29.006 5.949 -8.824 1.00 54.87 156 ASP A C 1
ATOM 1164 O O . ASP A 1 156 ? -30.100 6.003 -8.195 1.00 49.14 156 ASP A O 1
ATOM 1169 N N . ASN A 1 157 ? -28.011 6.832 -8.636 1.00 49.43 157 ASN A N 1
ATOM 1170 C CA . ASN A 1 157 ? -28.111 7.949 -7.700 1.00 49.57 157 ASN A CA 1
ATOM 1171 C C . ASN A 1 157 ? -29.127 8.965 -8.235 1.00 50.22 157 ASN A C 1
ATOM 1172 O O . ASN A 1 157 ? -29.732 9.700 -7.452 1.00 58.28 157 ASN A O 1
ATOM 1177 N N . GLY A 1 158 ? -29.327 8.986 -9.558 1.00 47.58 158 GLY A N 1
ATOM 1178 C CA . GLY A 1 158 ? -30.250 9.919 -10.210 1.00 50.42 158 GLY A CA 1
ATOM 1179 C C . GLY A 1 158 ? -31.716 9.585 -9.968 1.00 55.68 158 GLY A C 1
ATOM 1180 O O . GLY A 1 158 ? -32.557 10.497 -9.904 1.00 59.92 158 GLY A O 1
ATOM 1181 N N . VAL A 1 159 ? -32.044 8.286 -9.887 1.00 59.84 159 VAL A N 1
ATOM 1182 C CA . VAL A 1 159 ? -33.435 7.852 -9.664 1.00 64.81 159 VAL A CA 1
ATOM 1183 C C . VAL A 1 159 ? -33.730 8.021 -8.161 1.00 59.69 159 VAL A C 1
ATOM 1184 O O . VAL A 1 159 ? -34.826 8.442 -7.771 1.00 58.27 159 VAL A O 1
ATOM 1188 N N . LEU A 1 160 ? -32.725 7.715 -7.332 1.00 48.89 160 LEU A N 1
ATOM 1189 C CA . LEU A 1 160 ? -32.801 7.900 -5.898 1.00 48.68 160 LEU A CA 1
ATOM 1190 C C . LEU A 1 160 ? -33.133 9.360 -5.605 1.00 52.08 160 LEU A C 1
ATOM 1191 O O . LEU A 1 160 ? -34.087 9.651 -4.859 1.00 50.70 160 LEU A O 1
ATOM 1196 N N . ALA A 1 161 ? -32.365 10.261 -6.230 1.00 51.81 161 ALA A N 1
ATOM 1197 C CA . ALA A 1 161 ? -32.547 11.698 -6.065 1.00 50.38 161 ALA A CA 1
ATOM 1198 C C . ALA A 1 161 ? -33.987 12.112 -6.399 1.00 50.47 161 ALA A C 1
ATOM 1199 O O . ALA A 1 161 ? -34.585 12.911 -5.659 1.00 55.63 161 ALA A O 1
ATOM 1201 N N . GLN A 1 162 ? -34.541 11.567 -7.495 1.00 49.45 162 GLN A N 1
ATOM 1202 C CA . GLN A 1 162 ? -35.887 11.967 -8.007 1.00 49.72 162 GLN A CA 1
ATOM 1203 C C . GLN A 1 162 ? -36.988 11.440 -7.069 1.00 48.05 162 GLN A C 1
ATOM 1204 O O . GLN A 1 162 ? -38.118 11.922 -7.104 1.00 45.05 162 GLN A O 1
ATOM 1210 N N . LEU A 1 163 ? -36.656 10.447 -6.237 1.00 45.10 163 LEU A N 1
ATOM 1211 C CA . LEU A 1 163 ? -37.593 9.939 -5.243 1.00 47.55 163 LEU A CA 1
ATOM 1212 C C . LEU A 1 163 ? -37.592 10.877 -4.026 1.00 51.44 163 LEU A C 1
ATOM 1213 O O . LEU A 1 163 ? -38.672 11.260 -3.508 1.00 48.55 163 LEU A O 1
ATOM 1218 N N . ASN A 1 164 ? -36.380 11.245 -3.581 1.00 44.92 164 ASN A N 1
ATOM 1219 C CA . ASN A 1 164 ? -36.201 12.125 -2.436 1.00 43.31 164 ASN A CA 1
ATOM 1220 C C . ASN A 1 164 ? -36.949 13.432 -2.737 1.00 49.59 164 ASN A C 1
ATOM 1221 O O . ASN A 1 164 ? -37.773 13.902 -1.920 1.00 49.76 164 ASN A O 1
ATOM 1226 N N . GLY A 1 165 ? -36.740 13.966 -3.940 1.00 44.54 165 GLY A N 1
ATOM 1227 C CA . GLY A 1 165 ? -37.412 15.191 -4.346 1.00 46.30 165 GLY A CA 1
ATOM 1228 C C . GLY A 1 165 ? -38.923 15.033 -4.411 1.00 45.68 165 GLY A C 1
ATOM 1229 O O . GLY A 1 165 ? -39.663 15.949 -4.064 1.00 49.11 165 GLY A O 1
ATOM 1230 N N . ASP A 1 166 ? -39.385 13.867 -4.871 1.00 45.88 166 ASP A N 1
ATOM 1231 C CA . ASP A 1 166 ? -40.801 13.613 -5.016 1.00 45.69 166 ASP A CA 1
ATOM 1232 C C . ASP A 1 166 ? -41.438 13.468 -3.629 1.00 44.41 166 ASP A C 1
ATOM 1233 O O . ASP A 1 166 ? -42.497 14.026 -3.381 1.00 44.79 166 ASP A O 1
ATOM 1238 N N . ILE A 1 167 ? -40.750 12.782 -2.715 1.00 48.33 167 ILE A N 1
ATOM 1239 C CA . ILE A 1 167 ? -41.233 12.578 -1.338 1.00 49.77 167 ILE A CA 1
ATOM 1240 C C . ILE A 1 167 ? -41.305 13.914 -0.578 1.00 50.93 167 ILE A C 1
ATOM 1241 O O . ILE A 1 167 ? -42.313 14.179 0.084 1.00 47.41 167 ILE A O 1
ATOM 1246 N N . ASP A 1 168 ? -40.250 14.742 -0.672 1.00 50.72 168 ASP A N 1
ATOM 1247 C CA . ASP A 1 168 ? -40.205 16.060 -0.005 1.00 47.98 168 ASP A CA 1
ATOM 1248 C C . ASP A 1 168 ? -41.447 16.891 -0.344 1.00 47.82 168 ASP A C 1
ATOM 1249 O O . ASP A 1 168 ? -41.954 17.602 0.534 1.00 50.06 168 ASP A O 1
ATOM 1254 N N . LYS A 1 169 ? -41.901 16.837 -1.604 1.00 46.68 169 LYS A N 1
ATOM 1255 C CA . LYS A 1 169 ? -43.007 17.687 -2.079 1.00 51.51 169 LYS A CA 1
ATOM 1256 C C . LYS A 1 169 ? -44.330 17.188 -1.474 1.00 50.79 169 LYS A C 1
ATOM 1257 O O . LYS A 1 169 ? -45.188 17.985 -1.031 1.00 45.61 169 LYS A O 1
ATOM 1263 N N . VAL A 1 170 ? -44.474 15.860 -1.411 1.00 50.18 170 VAL A N 1
ATOM 1264 C CA . VAL A 1 170 ? -45.671 15.222 -0.863 1.00 47.86 170 VAL A CA 1
ATOM 1265 C C . VAL A 1 170 ? -45.715 15.446 0.644 1.00 45.72 170 VAL A C 1
ATOM 1266 O O . VAL A 1 170 ? -46.766 15.822 1.158 1.00 47.53 170 VAL A O 1
ATOM 1270 N N . ASN A 1 171 ? -44.584 15.186 1.316 1.00 45.94 171 ASN A N 1
ATOM 1271 C CA . ASN A 1 171 ? -44.422 15.376 2.767 1.00 45.12 171 ASN A CA 1
ATOM 1272 C C . ASN A 1 171 ? -44.917 16.780 3.166 1.00 39.64 171 ASN A C 1
ATOM 1273 O O . ASN A 1 171 ? -45.597 16.931 4.191 1.00 35.36 171 ASN A O 1
ATOM 1278 N N . ALA A 1 172 ? -44.651 17.781 2.321 1.00 39.22 172 ALA A N 1
ATOM 1279 C CA . ALA A 1 172 ? -45.082 19.162 2.573 1.00 42.56 172 ALA A CA 1
ATOM 1280 C C . ALA A 1 172 ? -46.604 19.263 2.456 1.00 41.18 172 ALA A C 1
ATOM 1281 O O . ALA A 1 172 ? -47.229 19.985 3.222 1.00 42.12 172 ALA A O 1
ATOM 1283 N N . ALA A 1 173 ? -47.204 18.541 1.503 1.00 42.86 173 ALA A N 1
ATOM 1284 C CA . ALA A 1 173 ? -48.678 18.503 1.387 1.00 43.94 173 ALA A CA 1
ATOM 1285 C C . ALA A 1 173 ? -49.296 17.935 2.685 1.00 44.65 173 ALA A C 1
ATOM 1286 O O . ALA A 1 173 ? -50.195 18.538 3.291 1.00 48.40 173 ALA A O 1
ATOM 1288 N N . ILE A 1 174 ? -48.785 16.777 3.111 1.00 42.45 174 ILE A N 1
ATOM 1289 C CA . ILE A 1 174 ? -49.202 16.076 4.343 1.00 45.59 174 ILE A CA 1
ATOM 1290 C C . ILE A 1 174 ? -49.150 17.067 5.516 1.00 49.20 174 ILE A C 1
ATOM 1291 O O . ILE A 1 174 ? -50.191 17.397 6.127 1.00 42.52 174 ILE A O 1
ATOM 1296 N N . ASP A 1 175 ? -47.922 17.522 5.817 1.00 51.74 175 ASP A N 1
ATOM 1297 C CA . ASP A 1 175 ? -47.619 18.542 6.839 1.00 48.76 175 ASP A CA 1
ATOM 1298 C C . ASP A 1 175 ? -48.733 19.601 6.798 1.00 45.55 175 ASP A C 1
ATOM 1299 O O . ASP A 1 175 ? -49.396 19.856 7.812 1.00 46.81 175 ASP A O 1
ATOM 1304 N N . GLY A 1 176 ? -48.977 20.158 5.604 1.00 44.53 176 GLY A N 1
ATOM 1305 C CA . GLY A 1 176 ? -50.011 21.191 5.362 1.00 42.25 176 GLY A CA 1
ATOM 1306 C C . GLY A 1 176 ? -51.395 20.786 5.858 1.00 45.24 176 GLY A C 1
ATOM 1307 O O . GLY A 1 176 ? -52.001 21.523 6.630 1.00 51.12 176 GLY A O 1
ATOM 1308 N N . ALA A 1 177 ? -51.890 19.614 5.434 1.00 39.33 177 ALA A N 1
ATOM 1309 C CA . ALA A 1 177 ? -53.229 19.133 5.787 1.00 36.18 177 ALA A CA 1
ATOM 1310 C C . ALA A 1 177 ? -53.340 18.834 7.291 1.00 43.98 177 ALA A C 1
ATOM 1311 O O . ALA A 1 177 ? -54.347 19.206 7.953 1.00 41.89 177 ALA A O 1
ATOM 1313 N N . ILE A 1 178 ? -52.317 18.162 7.843 1.00 42.69 178 ILE A N 1
ATOM 1314 C CA . ILE A 1 178 ? -52.275 17.880 9.273 1.00 41.15 178 ILE A CA 1
ATOM 1315 C C . ILE A 1 178 ? -52.370 19.209 10.042 1.00 40.89 178 ILE A C 1
ATOM 1316 O O . ILE A 1 178 ? -53.075 19.301 11.054 1.00 40.19 178 ILE A O 1
ATOM 1321 N N . ALA A 1 179 ? -51.623 20.222 9.600 1.00 34.62 179 ALA A N 1
ATOM 1322 C CA . ALA A 1 179 ? -51.647 21.499 10.311 1.00 37.43 179 ALA A CA 1
ATOM 1323 C C . ALA A 1 179 ? -53.082 22.025 10.314 1.00 38.55 179 ALA A C 1
ATOM 1324 O O . ALA A 1 179 ? -53.556 22.541 11.331 1.00 40.74 179 ALA A O 1
ATOM 1326 N N . GLY A 1 180 ? -53.756 21.844 9.173 1.00 39.40 180 GLY A N 1
ATOM 1327 C CA . GLY A 1 180 ? -55.096 22.335 8.964 1.00 43.59 180 GLY A CA 1
ATOM 1328 C C . GLY A 1 180 ? -56.068 21.679 9.923 1.00 43.39 180 GLY A C 1
ATOM 1329 O O . GLY A 1 180 ? -56.946 22.331 10.484 1.00 45.17 180 GLY A O 1
ATOM 1330 N N . ILE A 1 181 ? -55.886 20.383 10.152 1.00 43.20 181 ILE A N 1
ATOM 1331 C CA . ILE A 1 181 ? -56.831 19.667 10.974 1.00 45.35 181 ILE A CA 1
ATOM 1332 C C . ILE A 1 181 ? -56.670 20.120 12.424 1.00 42.99 181 ILE A C 1
ATOM 1333 O O . ILE A 1 181 ? -57.653 20.416 13.106 1.00 39.62 181 ILE A O 1
ATOM 1338 N N . VAL A 1 182 ? -55.416 20.155 12.880 1.00 46.70 182 VAL A N 1
ATOM 1339 C CA . VAL A 1 182 ? -55.105 20.468 14.266 1.00 45.66 182 VAL A CA 1
ATOM 1340 C C . VAL A 1 182 ? -55.538 21.907 14.560 1.00 47.78 182 VAL A C 1
ATOM 1341 O O . VAL A 1 182 ? -56.236 22.136 15.542 1.00 49.07 182 VAL A O 1
ATOM 1345 N N . ALA A 1 183 ? -55.146 22.835 13.678 1.00 45.24 183 ALA A N 1
ATOM 1346 C CA . ALA A 1 183 ? -55.407 24.270 13.833 1.00 47.93 183 ALA A CA 1
ATOM 1347 C C . ALA A 1 183 ? -56.912 24.542 13.913 1.00 46.53 183 ALA A C 1
ATOM 1348 O O . ALA A 1 183 ? -57.347 25.374 14.709 1.00 47.67 183 ALA A O 1
ATOM 1350 N N . GLY A 1 184 ? -57.691 23.846 13.072 1.00 45.98 184 GLY A N 1
ATOM 1351 C CA . GLY A 1 184 ? -59.125 24.059 12.970 1.00 44.79 184 GLY A CA 1
ATOM 1352 C C . GLY A 1 184 ? -59.908 23.519 14.158 1.00 43.05 184 GLY A C 1
ATOM 1353 O O . GLY A 1 184 ? -61.000 23.949 14.394 1.00 50.65 184 GLY A O 1
ATOM 1354 N N . GLY A 1 185 ? -59.368 22.538 14.877 1.00 45.21 185 GLY A N 1
ATOM 1355 C CA . GLY A 1 185 ? -60.067 21.923 16.029 1.00 46.62 185 GLY A CA 1
ATOM 1356 C C . GLY A 1 185 ? -59.494 22.362 17.374 1.00 47.23 185 GLY A C 1
ATOM 1357 O O . GLY A 1 185 ? -60.137 22.215 18.424 1.00 41.19 185 GLY A O 1
ATOM 1358 N N . LEU A 1 186 ? -58.304 22.965 17.339 1.00 42.42 186 LEU A N 1
ATOM 1359 C CA . LEU A 1 186 ? -57.574 23.294 18.544 1.00 43.70 186 LEU A CA 1
ATOM 1360 C C . LEU A 1 186 ? -58.467 24.002 19.562 1.00 39.11 186 LEU A C 1
ATOM 1361 O O . LEU A 1 186 ? -58.471 23.593 20.716 1.00 34.11 186 LEU A O 1
ATOM 1366 N N . LEU A 1 187 ? -59.209 25.030 19.128 1.00 40.73 187 LEU A N 1
ATOM 1367 C CA . LEU A 1 187 ? -59.918 25.917 20.060 1.00 42.82 187 LEU A CA 1
ATOM 1368 C C . LEU A 1 187 ? -61.382 25.525 20.312 1.00 46.42 187 LEU A C 1
ATOM 1369 O O . LEU A 1 187 ? -62.052 26.214 21.097 1.00 48.77 187 LEU A O 1
ATOM 1374 N N . VAL A 1 188 ? -61.870 24.432 19.705 1.00 46.45 188 VAL A N 1
ATOM 1375 C CA . VAL A 1 188 ? -63.262 23.950 19.927 1.00 41.77 188 VAL A CA 1
ATOM 1376 C C . VAL A 1 188 ? -63.350 23.421 21.364 1.00 42.87 188 VAL A C 1
ATOM 1377 O O . VAL A 1 188 ? -62.668 22.451 21.728 1.00 35.43 188 VAL A O 1
ATOM 1381 N N . ILE A 1 189 ? -64.223 24.061 22.156 1.00 46.74 189 ILE A N 1
ATOM 1382 C CA . ILE A 1 189 ? -64.381 23.858 23.627 1.00 50.56 189 ILE A CA 1
ATOM 1383 C C . ILE A 1 189 ? -64.305 22.380 24.055 1.00 53.92 189 ILE A C 1
ATOM 1384 O O . ILE A 1 189 ? -63.479 22.043 24.933 1.00 55.85 189 ILE A O 1
ATOM 1389 N N . GLY A 1 190 ? -65.129 21.496 23.490 1.00 46.05 190 GLY A N 1
ATOM 1390 C CA . GLY A 1 190 ? -65.082 20.082 23.947 1.00 53.52 190 GLY A CA 1
ATOM 1391 C C . GLY A 1 190 ? -64.046 19.190 23.245 1.00 52.17 190 GLY A C 1
ATOM 1392 O O . GLY A 1 190 ? -63.840 18.042 23.644 1.00 49.40 190 GLY A O 1
ATOM 1393 N N . GLY A 1 191 ? -63.386 19.715 22.209 1.00 53.07 191 GLY A N 1
ATOM 1394 C CA . GLY A 1 191 ? -62.499 18.957 21.296 1.00 52.49 191 GLY A CA 1
ATOM 1395 C C . GLY A 1 191 ? -61.384 18.131 21.939 1.00 45.67 191 GLY A C 1
ATOM 1396 O O . GLY A 1 191 ? -60.863 18.405 23.020 1.00 38.88 191 GLY A O 1
ATOM 1397 N N . ALA A 1 192 ? -61.003 17.089 21.195 1.00 49.07 192 ALA A N 1
ATOM 1398 C CA . ALA A 1 192 ? -59.856 16.206 21.477 1.00 43.08 192 ALA A CA 1
ATOM 1399 C C . ALA A 1 192 ? -59.238 15.859 20.123 1.00 39.81 192 ALA A C 1
ATOM 1400 O O . ALA A 1 192 ? -59.726 16.305 19.075 1.00 39.96 192 ALA A O 1
ATOM 1402 N N . PHE A 1 193 ? -58.124 15.128 20.173 1.00 40.16 193 PHE A N 1
ATOM 1403 C CA . PHE A 1 193 ? -57.381 14.730 19.006 1.00 38.34 193 PHE A CA 1
ATOM 1404 C C . PHE A 1 193 ? -56.932 13.290 19.203 1.00 38.39 193 PHE A C 1
ATOM 1405 O O . PHE A 1 193 ? -56.645 12.837 20.332 1.00 37.27 193 PHE A O 1
ATOM 1413 N N . VAL A 1 194 ? -56.869 12.587 18.072 1.00 38.40 194 VAL A N 1
ATOM 1414 C CA . VAL A 1 194 ? -56.350 11.247 18.048 1.00 37.71 194 VAL A CA 1
ATOM 1415 C C . VAL A 1 194 ? -55.218 11.275 17.021 1.00 36.70 194 VAL A C 1
ATOM 1416 O O . VAL A 1 194 ? -55.270 12.101 16.092 1.00 33.89 194 VAL A O 1
ATOM 1420 N N . THR A 1 195 ? -54.207 10.429 17.258 1.00 36.86 195 THR A N 1
ATOM 1421 C CA . THR A 1 195 ? -53.044 10.284 16.402 1.00 38.00 195 THR A CA 1
ATOM 1422 C C . THR A 1 195 ? -52.955 8.857 15.857 1.00 39.25 195 THR A C 1
ATOM 1423 O O . THR A 1 195 ? -53.408 7.898 16.484 1.00 36.12 195 THR A O 1
ATOM 1427 N N . ALA A 1 196 ? -52.317 8.739 14.693 1.00 40.04 196 ALA A N 1
ATOM 1428 C CA . ALA A 1 196 ? -52.048 7.463 14.077 1.00 39.27 196 ALA A CA 1
ATOM 1429 C C . ALA A 1 196 ? -50.626 7.497 13.520 1.00 39.39 196 ALA A C 1
ATOM 1430 O O . ALA A 1 196 ? -50.250 8.454 12.799 1.00 34.31 196 ALA A O 1
ATOM 1432 N N . ILE A 1 197 ? -49.860 6.460 13.893 1.00 38.93 197 ILE A N 1
ATOM 1433 C CA . ILE A 1 197 ? -48.509 6.240 13.445 1.00 35.90 197 ILE A CA 1
ATOM 1434 C C . ILE A 1 197 ? -48.470 4.897 12.724 1.00 36.91 197 ILE A C 1
ATOM 1435 O O . ILE A 1 197 ? -48.758 3.870 13.349 1.00 37.29 197 ILE A O 1
ATOM 1440 N N . GLY A 1 198 ? -48.071 4.912 11.445 1.00 37.41 198 GLY A N 1
ATOM 1441 C CA . GLY A 1 198 ? -47.948 3.678 10.630 1.00 41.16 198 GLY A CA 1
ATOM 1442 C C . GLY A 1 198 ? -46.834 3.746 9.587 1.00 40.50 198 GLY A C 1
ATOM 1443 O O . GLY A 1 198 ? -46.155 4.771 9.453 1.00 44.08 198 GLY A O 1
ATOM 1444 N N . ALA A 1 199 ? -46.657 2.635 8.858 1.00 38.50 199 ALA A N 1
ATOM 1445 C CA . ALA A 1 199 ? -45.620 2.473 7.831 1.00 38.46 199 ALA A CA 1
ATOM 1446 C C . ALA A 1 199 ? -45.960 3.306 6.598 1.00 38.67 199 ALA A C 1
ATOM 1447 O O . ALA A 1 199 ? -47.114 3.373 6.153 1.00 36.64 199 ALA A O 1
ATOM 1449 N N . VAL A 1 200 ? -44.903 3.894 6.031 1.00 38.05 200 VAL A N 1
ATOM 1450 C CA . VAL A 1 200 ? -44.982 4.725 4.857 1.00 37.08 200 VAL A CA 1
ATOM 1451 C C . VAL A 1 200 ? -45.155 3.865 3.597 1.00 34.54 200 VAL A C 1
ATOM 1452 O O . VAL A 1 200 ? -45.551 4.364 2.576 1.00 30.26 200 VAL A O 1
ATOM 1456 N N . ALA A 1 201 ? -44.821 2.571 3.680 1.00 39.95 201 ALA A N 1
ATOM 1457 C CA . ALA A 1 201 ? -44.864 1.662 2.535 1.00 40.85 201 ALA A CA 1
ATOM 1458 C C . ALA A 1 201 ? -45.206 0.237 2.976 1.00 43.66 201 ALA A C 1
ATOM 1459 O O . ALA A 1 201 ? -45.003 -0.126 4.129 1.00 47.39 201 ALA A O 1
ATOM 1461 N N . ASP A 1 202 ? -45.716 -0.564 2.029 1.00 46.16 202 ASP A N 1
ATOM 1462 C CA . ASP A 1 202 ? -46.028 -1.956 2.278 1.00 45.17 202 ASP A CA 1
ATOM 1463 C C . ASP A 1 202 ? -44.709 -2.698 2.530 1.00 48.02 202 ASP A C 1
ATOM 1464 O O . ASP A 1 202 ? -43.748 -2.540 1.785 1.00 53.80 202 ASP A O 1
ATOM 1469 N N . PHE A 1 203 ? -44.671 -3.492 3.604 1.00 49.94 203 PHE A N 1
ATOM 1470 C CA . PHE A 1 203 ? -43.475 -4.202 4.025 1.00 51.02 203 PHE A CA 1
ATOM 1471 C C . PHE A 1 203 ? -43.735 -5.700 4.236 1.00 54.40 203 PHE A C 1
ATOM 1472 O O . PHE A 1 203 ? -42.939 -6.369 4.906 1.00 51.43 203 PHE A O 1
ATOM 1480 N N . VAL A 1 204 ? -44.804 -6.239 3.627 1.00 58.99 204 VAL A N 1
ATOM 1481 C CA . VAL A 1 204 ? -45.157 -7.670 3.813 1.00 59.65 204 VAL A CA 1
ATOM 1482 C C . VAL A 1 204 ? -45.551 -8.374 2.499 1.00 57.75 204 VAL A C 1
ATOM 1483 O O . VAL A 1 204 ? -45.406 -9.603 2.419 1.00 51.14 204 VAL A O 1
ATOM 1487 N N . THR A 1 205 ? -46.018 -7.648 1.478 1.00 62.56 205 THR A N 1
ATOM 1488 C CA . THR A 1 205 ? -46.462 -8.337 0.262 1.00 75.97 205 THR A CA 1
ATOM 1489 C C . THR A 1 205 ? -45.253 -9.162 -0.273 1.00 91.50 205 THR A C 1
ATOM 1490 O O . THR A 1 205 ? -45.409 -10.381 -0.475 1.00 88.61 205 THR A O 1
ATOM 1494 N N . ALA A 1 206 ? -44.075 -8.551 -0.476 1.00 98.41 206 ALA A N 1
ATOM 1495 C CA . ALA A 1 206 ? -42.826 -9.256 -0.700 1.00 95.81 206 ALA A CA 1
ATOM 1496 C C . ALA A 1 206 ? -42.414 -9.687 0.726 1.00 109.59 206 ALA A C 1
ATOM 1497 O O . ALA A 1 206 ? -42.962 -9.138 1.680 1.00 119.26 206 ALA A O 1
ATOM 1499 N N . GLY A 1 207 ? -41.445 -10.588 0.926 1.00 107.91 207 GLY A N 1
ATOM 1500 C CA . GLY A 1 207 ? -41.124 -11.106 2.317 1.00 102.16 207 GLY A CA 1
ATOM 1501 C C . GLY A 1 207 ? -40.521 -10.120 3.336 1.00 102.54 207 GLY A C 1
ATOM 1502 O O . GLY A 1 207 ? -41.226 -9.662 4.250 1.00 87.13 207 GLY A O 1
ATOM 1503 N N . THR A 1 208 ? -39.203 -9.870 3.203 1.00 112.22 208 THR A N 1
ATOM 1504 C CA . THR A 1 208 ? -38.349 -9.116 4.188 1.00 111.59 208 THR A CA 1
ATOM 1505 C C . THR A 1 208 ? -39.110 -7.902 4.751 1.00 102.42 208 THR A C 1
ATOM 1506 O O . THR A 1 208 ? -39.428 -6.938 4.038 1.00 82.70 208 THR A O 1
ATOM 1510 N N . SER A 1 209 ? -39.373 -7.963 6.063 1.00 102.07 209 SER A N 1
ATOM 1511 C CA . SER A 1 209 ? -40.177 -6.972 6.766 1.00 92.10 209 SER A CA 1
ATOM 1512 C C . SER A 1 209 ? -39.320 -6.049 7.645 1.00 81.12 209 SER A C 1
ATOM 1513 O O . SER A 1 209 ? -38.914 -6.432 8.762 1.00 81.61 209 SER A O 1
ATOM 1516 N N . THR A 1 210 ? -39.052 -4.847 7.112 1.00 63.15 210 THR A N 1
ATOM 1517 C CA . THR A 1 210 ? -38.548 -3.714 7.879 1.00 50.50 210 THR A CA 1
ATOM 1518 C C . THR A 1 210 ? -39.473 -2.527 7.618 1.00 44.38 210 THR A C 1
ATOM 1519 O O . THR A 1 210 ? -39.271 -1.787 6.650 1.00 40.26 210 THR A O 1
ATOM 1523 N N . PRO A 1 211 ? -40.564 -2.364 8.408 1.00 37.55 211 PRO A N 1
ATOM 1524 C CA . PRO A 1 211 ? -41.481 -1.244 8.215 1.00 37.15 211 PRO A CA 1
ATOM 1525 C C . PRO A 1 211 ? -40.804 0.082 8.590 1.00 37.05 211 PRO A C 1
ATOM 1526 O O . PRO A 1 211 ? -39.917 0.115 9.456 1.00 33.93 211 PRO A O 1
ATOM 1530 N N . VAL A 1 212 ? -41.265 1.154 7.950 1.00 31.40 212 VAL A N 1
ATOM 1531 C CA . VAL A 1 212 ? -40.763 2.456 8.197 1.00 32.19 212 VAL A CA 1
ATOM 1532 C C . VAL A 1 212 ? -41.923 3.365 8.602 1.00 29.36 212 VAL A C 1
ATOM 1533 O O . VAL A 1 212 ? -42.661 3.877 7.779 1.00 34.92 212 VAL A O 1
ATOM 1537 N N . VAL A 1 213 ? -41.997 3.628 9.894 1.00 31.39 213 VAL A N 1
ATOM 1538 C CA . VAL A 1 213 ? -43.050 4.434 10.462 1.00 32.18 213 VAL A CA 1
ATOM 1539 C C . VAL A 1 213 ? -42.544 5.855 10.700 1.00 34.09 213 VAL A C 1
ATOM 1540 O O . VAL A 1 213 ? -43.385 6.727 10.900 1.00 38.14 213 VAL A O 1
ATOM 1544 N N . ILE A 1 214 ? -41.220 6.110 10.614 1.00 32.00 214 ILE A N 1
ATOM 1545 C CA . ILE A 1 214 ? -40.724 7.476 10.891 1.00 31.32 214 ILE A CA 1
ATOM 1546 C C . ILE A 1 214 ? -41.350 8.429 9.874 1.00 29.91 214 ILE A C 1
ATOM 1547 O O . ILE A 1 214 ? -41.152 8.290 8.672 1.00 34.47 214 ILE A O 1
ATOM 1552 N N . GLY A 1 215 ? -42.119 9.390 10.392 1.00 29.26 215 GLY A N 1
ATOM 1553 C CA . GLY A 1 215 ? -42.835 10.402 9.596 1.00 27.65 215 GLY A CA 1
ATOM 1554 C C . GLY A 1 215 ? -44.137 9.866 9.036 1.00 28.89 215 GLY A C 1
ATOM 1555 O O . GLY A 1 215 ? -44.804 10.548 8.248 1.00 28.95 215 GLY A O 1
ATOM 1556 N N . GLY A 1 216 ? -44.500 8.625 9.398 1.00 30.38 216 GLY A N 1
ATOM 1557 C CA . GLY A 1 216 ? -45.746 8.016 8.871 1.00 34.29 216 GLY A CA 1
ATOM 1558 C C . GLY A 1 216 ? -46.871 8.330 9.824 1.00 34.61 216 GLY A C 1
ATOM 1559 O O . GLY A 1 216 ? -47.133 7.536 10.695 1.00 36.72 216 GLY A O 1
ATOM 1560 N N . VAL A 1 217 ? -47.487 9.509 9.686 1.00 33.02 217 VAL A N 1
ATOM 1561 C CA . VAL A 1 217 ? -48.358 9.976 10.745 1.00 33.69 217 VAL A CA 1
ATOM 1562 C C . VAL A 1 217 ? -49.628 10.599 10.182 1.00 32.65 217 VAL A C 1
ATOM 1563 O O . VAL A 1 217 ? -49.684 11.020 9.040 1.00 29.00 217 VAL A O 1
ATOM 1567 N N . ALA A 1 218 ? -50.620 10.680 11.072 1.00 34.05 218 ALA A N 1
ATOM 1568 C CA . ALA A 1 218 ? -51.922 11.261 10.815 1.00 35.51 218 ALA A CA 1
ATOM 1569 C C . ALA A 1 218 ? -52.501 11.709 12.159 1.00 36.36 218 ALA A C 1
ATOM 1570 O O . ALA A 1 218 ? -52.259 11.044 13.202 1.00 34.05 218 ALA A O 1
ATOM 1572 N N . MET A 1 219 ? -53.252 12.817 12.143 1.00 35.19 219 MET A N 1
ATOM 1573 C CA . MET A 1 219 ? -53.884 13.335 13.369 1.00 38.54 219 MET A CA 1
ATOM 1574 C C . MET A 1 219 ? -55.315 13.747 13.013 1.00 37.34 219 MET A C 1
ATOM 1575 O O . MET A 1 219 ? -55.535 14.333 11.948 1.00 38.57 219 MET A O 1
ATOM 1580 N N . MET A 1 220 ? -56.287 13.445 13.881 1.00 39.32 220 MET A N 1
ATOM 1581 C CA . MET A 1 2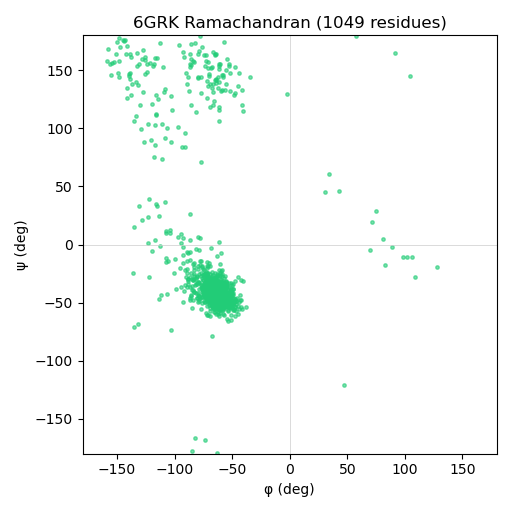20 ? -57.689 13.845 13.585 1.00 38.44 220 MET A CA 1
ATOM 1582 C C . MET A 1 220 ? -58.426 14.280 14.857 1.00 36.98 220 MET A C 1
ATOM 1583 O O . MET A 1 220 ? -58.017 13.945 15.974 1.00 42.75 220 MET A O 1
ATOM 1588 N N . VAL A 1 221 ? -59.557 14.966 14.649 1.00 38.18 221 VAL A N 1
ATOM 1589 C CA . VAL A 1 221 ? -60.514 15.342 15.688 1.00 38.12 221 VAL A CA 1
ATOM 1590 C C . VAL A 1 221 ? -61.164 14.056 16.222 1.00 40.92 221 VAL A C 1
ATOM 1591 O O . VAL A 1 221 ? -61.599 13.226 15.443 1.00 46.84 221 VAL A O 1
ATOM 1595 N N . ALA A 1 222 ? -61.277 13.916 17.548 1.00 45.71 222 ALA A N 1
ATOM 1596 C CA . ALA A 1 222 ? -61.741 12.653 18.190 1.00 50.89 222 ALA A CA 1
ATOM 1597 C C . ALA A 1 222 ? -63.272 12.525 18.296 1.00 50.10 222 ALA A C 1
ATOM 1598 O O . ALA A 1 222 ? -63.806 11.402 18.412 1.00 56.78 222 ALA A O 1
ATOM 1600 N N . GLY A 1 223 ? -64.001 13.640 18.296 1.00 49.49 223 GLY A N 1
ATOM 1601 C CA . GLY A 1 223 ? -65.453 13.563 18.462 1.00 49.84 223 GLY A CA 1
ATOM 1602 C C . GLY A 1 223 ? -66.156 13.248 17.156 1.00 53.77 223 GLY A C 1
ATOM 1603 O O . GLY A 1 223 ? -65.509 13.172 16.121 1.00 58.75 223 GLY A O 1
ATOM 1604 N N . ALA A 1 224 ? -67.474 13.022 17.243 1.00 56.89 224 ALA A N 1
ATOM 1605 C CA . ALA A 1 224 ? -68.400 12.912 16.095 1.00 58.15 224 ALA A CA 1
ATOM 1606 C C . ALA A 1 224 ? -67.855 11.999 14.986 1.00 55.56 224 ALA A C 1
ATOM 1607 O O . ALA A 1 224 ? -67.661 10.802 15.186 1.00 59.56 224 ALA A O 1
ATOM 1609 N N . GLY A 1 225 ? -67.690 12.558 13.784 1.00 52.98 225 GLY A N 1
ATOM 1610 C CA . GLY A 1 225 ? -67.084 11.858 12.665 1.00 53.66 225 GLY A CA 1
ATOM 1611 C C . GLY A 1 225 ? -65.790 12.549 12.293 1.00 53.15 225 GLY A C 1
ATOM 1612 O O . GLY A 1 225 ? -65.442 12.637 11.121 1.00 62.44 225 GLY A O 1
ATOM 1613 N N . GLY A 1 226 ? -65.122 13.094 13.317 1.00 48.30 226 GLY A N 1
ATOM 1614 C CA . GLY A 1 226 ? -63.857 13.773 13.183 1.00 48.14 226 GLY A CA 1
ATOM 1615 C C . GLY A 1 226 ? -62.798 12.856 12.597 1.00 48.24 226 GLY A C 1
ATOM 1616 O O . GLY A 1 226 ? -62.029 13.272 11.725 1.00 57.04 226 GLY A O 1
ATOM 1617 N N . ILE A 1 227 ? -62.762 11.601 13.062 1.00 43.95 227 ILE A N 1
ATOM 1618 C CA . ILE A 1 227 ? -61.776 10.656 12.587 1.00 41.92 227 ILE A CA 1
ATOM 1619 C C . ILE A 1 227 ? -61.946 10.535 11.069 1.00 45.31 227 ILE A C 1
ATOM 1620 O O . ILE A 1 227 ? -61.005 10.829 10.350 1.00 46.42 227 ILE A O 1
ATOM 1625 N N . THR A 1 228 ? -63.159 10.177 10.622 1.00 43.78 228 THR A N 1
ATOM 1626 C CA . THR A 1 228 ? -63.535 10.028 9.203 1.00 44.58 228 THR A CA 1
ATOM 1627 C C . THR A 1 228 ? -63.269 11.337 8.456 1.00 42.95 228 THR A C 1
ATOM 1628 O O . THR A 1 228 ? -62.586 11.349 7.417 1.00 43.77 228 THR A O 1
ATOM 1632 N N . ALA A 1 229 ? -63.811 12.437 8.974 1.00 42.08 229 ALA A N 1
ATOM 1633 C CA . ALA A 1 229 ? -63.606 13.753 8.345 1.00 49.25 229 ALA A CA 1
ATOM 1634 C C . ALA A 1 229 ? -62.095 13.993 8.104 1.00 52.71 229 ALA A C 1
ATOM 1635 O O . ALA A 1 229 ? -61.673 14.448 7.009 1.00 45.30 229 ALA A O 1
ATOM 1637 N N . GLY A 1 230 ? -61.282 13.619 9.108 1.00 47.29 230 GLY A N 1
ATOM 1638 C CA . GLY A 1 230 ? -59.814 13.740 9.076 1.00 47.01 230 GLY A CA 1
ATOM 1639 C C . GLY A 1 230 ? -59.172 12.854 8.020 1.00 43.86 230 GLY A C 1
ATOM 1640 O O . GLY A 1 230 ? -58.346 13.302 7.204 1.00 42.40 230 GLY A O 1
ATOM 1641 N N . ALA A 1 231 ? -59.560 11.581 8.025 1.00 41.59 231 ALA A N 1
ATOM 1642 C CA . ALA A 1 231 ? -59.056 10.616 7.064 1.00 46.36 231 ALA A CA 1
ATOM 1643 C C . ALA A 1 231 ? -59.227 11.143 5.626 1.00 44.90 231 ALA A C 1
ATOM 1644 O O . ALA A 1 231 ? -58.302 11.082 4.827 1.00 47.75 231 ALA A O 1
ATOM 1646 N N . ILE A 1 232 ? -60.397 11.715 5.328 1.00 48.70 232 ILE A N 1
ATOM 1647 C CA . ILE A 1 232 ? -60.744 12.223 4.002 1.00 47.19 232 ILE A CA 1
ATOM 1648 C C . ILE A 1 232 ? -59.739 13.274 3.498 1.00 46.97 232 ILE A C 1
ATOM 1649 O O . ILE A 1 232 ? -59.291 13.183 2.363 1.00 48.01 232 ILE A O 1
ATOM 1654 N N . VAL A 1 233 ? -59.391 14.285 4.299 1.00 51.71 233 VAL A N 1
ATOM 1655 C CA . VAL A 1 233 ? -58.477 15.345 3.773 1.00 55.59 233 VAL A CA 1
ATOM 1656 C C . VAL A 1 233 ? -57.024 14.831 3.684 1.00 52.68 233 VAL A C 1
ATOM 1657 O O . VAL A 1 233 ? -56.234 15.315 2.828 1.00 48.82 233 VAL A O 1
ATOM 1661 N N . LEU A 1 234 ? -56.693 13.832 4.517 1.00 45.34 234 LEU A N 1
ATOM 1662 C CA . LEU A 1 234 ? -55.352 13.282 4.633 1.00 44.88 234 LEU A CA 1
ATOM 1663 C C . LEU A 1 234 ? -55.030 12.204 3.592 1.00 46.14 234 LEU A C 1
ATOM 1664 O O . LEU A 1 234 ? -53.867 12.111 3.169 1.00 45.79 234 LEU A O 1
ATOM 1669 N N . HIS A 1 235 ? -56.016 11.369 3.226 1.00 44.29 235 HIS A N 1
ATOM 1670 C CA . HIS A 1 235 ? -55.712 10.087 2.532 1.00 45.69 235 HIS A CA 1
ATOM 1671 C C . HIS A 1 235 ? -55.060 10.279 1.160 1.00 44.40 235 HIS A C 1
ATOM 1672 O O . HIS A 1 235 ? -54.274 9.412 0.748 1.00 46.34 235 HIS A O 1
ATOM 1679 N N . ASN A 1 236 ? -55.368 11.378 0.465 1.00 43.22 236 ASN A N 1
ATOM 1680 C CA . ASN A 1 236 ? -54.799 11.622 -0.866 1.00 47.45 236 ASN A CA 1
ATOM 1681 C C . ASN A 1 236 ? -53.275 11.738 -0.752 1.00 44.72 236 ASN A C 1
ATOM 1682 O O . ASN A 1 236 ? -52.546 10.961 -1.356 1.00 44.33 236 ASN A O 1
ATOM 1687 N N . SER A 1 237 ? -52.811 12.709 0.044 1.00 47.14 237 SER A N 1
ATOM 1688 C CA . SER A 1 237 ? -51.380 12.977 0.214 1.00 44.17 237 SER A CA 1
ATOM 1689 C C . SER A 1 237 ? -50.649 11.735 0.754 1.00 41.90 237 SER A C 1
ATOM 1690 O O . SER A 1 237 ? -49.523 11.406 0.322 1.00 38.77 237 SER A O 1
ATOM 1693 N N . LEU A 1 238 ? -51.285 11.024 1.691 1.00 38.67 238 LEU A N 1
ATOM 1694 C CA . LEU A 1 238 ? -50.657 9.888 2.303 1.00 41.40 238 LEU A CA 1
ATOM 1695 C C . LEU A 1 238 ? -50.451 8.781 1.267 1.00 46.28 238 LEU A C 1
ATOM 1696 O O . LEU A 1 238 ? -49.375 8.151 1.237 1.00 44.56 238 LEU A O 1
ATOM 1701 N N . GLY A 1 239 ? -51.487 8.530 0.456 1.00 43.71 239 GLY A N 1
ATOM 1702 C CA . GLY A 1 239 ? -51.401 7.533 -0.587 1.00 43.46 239 GLY A CA 1
ATOM 1703 C C . GLY A 1 239 ? -50.296 7.870 -1.580 1.00 42.96 239 GLY A C 1
ATOM 1704 O O . GLY A 1 239 ? -49.435 7.030 -1.882 1.00 38.47 239 GLY A O 1
ATOM 1705 N N . ALA A 1 240 ? -50.326 9.112 -2.081 1.00 42.01 240 ALA A N 1
ATOM 1706 C CA . ALA A 1 240 ? -49.324 9.615 -3.017 1.00 47.20 240 ALA A CA 1
ATOM 1707 C C . ALA A 1 240 ? -47.911 9.195 -2.577 1.00 46.03 240 ALA A C 1
ATOM 1708 O O . ALA A 1 240 ? -47.145 8.705 -3.374 1.00 48.50 240 ALA A O 1
ATOM 1710 N N . ARG A 1 241 ? -47.579 9.378 -1.299 1.00 47.91 241 ARG A N 1
ATOM 1711 C CA . ARG A 1 241 ? -46.257 9.004 -0.791 1.00 47.37 241 ARG A CA 1
ATOM 1712 C C . ARG A 1 241 ? -46.039 7.486 -0.907 1.00 45.60 241 ARG A C 1
ATOM 1713 O O . ARG A 1 241 ? -44.964 7.029 -1.322 1.00 45.90 241 ARG A O 1
ATOM 1721 N N . GLN A 1 242 ? -47.032 6.704 -0.477 1.00 45.28 242 GLN A N 1
ATOM 1722 C CA . GLN A 1 242 ? -46.941 5.230 -0.518 1.00 43.28 242 GLN A CA 1
ATOM 1723 C C . GLN A 1 242 ? -46.755 4.758 -1.968 1.00 40.56 242 GLN A C 1
ATOM 1724 O O . GLN A 1 242 ? -46.021 3.802 -2.241 1.00 41.86 242 GLN A O 1
ATOM 1730 N N . ASP A 1 243 ? -47.448 5.428 -2.884 1.00 38.21 243 ASP A N 1
ATOM 1731 C CA . ASP A 1 243 ? -47.381 5.130 -4.299 1.00 40.87 243 ASP A CA 1
ATOM 1732 C C . ASP A 1 243 ? -45.939 5.239 -4.774 1.00 43.70 243 ASP A C 1
ATOM 1733 O O . ASP A 1 243 ? -45.447 4.308 -5.432 1.00 52.70 243 ASP A O 1
ATOM 1738 N N . LEU A 1 244 ? -45.268 6.332 -4.384 1.00 42.88 244 LEU A N 1
ATOM 1739 C CA . LEU A 1 244 ? -43.888 6.612 -4.803 1.00 41.69 244 LEU A CA 1
ATOM 1740 C C . LEU A 1 244 ? -42.919 5.520 -4.330 1.00 42.42 244 LEU A C 1
ATOM 1741 O O . LEU A 1 244 ? -41.995 5.191 -5.082 1.00 43.92 244 LEU A O 1
ATOM 1746 N N . TYR A 1 245 ? -43.117 4.961 -3.123 1.00 43.64 245 TYR A N 1
ATOM 1747 C CA . TYR A 1 245 ? -42.201 3.916 -2.599 1.00 48.97 245 TYR A CA 1
ATOM 1748 C C . TYR A 1 245 ? -42.541 2.510 -3.128 1.00 55.68 245 TYR A C 1
ATOM 1749 O O . TYR A 1 245 ? -41.683 1.594 -3.111 1.00 50.84 245 TYR A O 1
ATOM 1758 N N . GLN A 1 246 ? -43.787 2.318 -3.577 1.00 57.24 246 GLN A N 1
ATOM 1759 C CA . GLN A 1 246 ? -44.251 1.011 -4.069 1.00 56.04 246 GLN A CA 1
ATOM 1760 C C . GLN A 1 246 ? -44.112 0.896 -5.594 1.00 53.74 246 GLN A C 1
ATOM 1761 O O . GLN A 1 246 ? -43.810 -0.187 -6.070 1.00 51.66 246 GLN A O 1
ATOM 1767 N N . LYS A 1 247 ? -44.339 1.988 -6.343 1.00 53.93 247 LYS A N 1
ATOM 1768 C CA . LYS A 1 247 ? -44.244 1.957 -7.827 1.00 55.35 247 LYS A CA 1
ATOM 1769 C C . LYS A 1 247 ? -42.932 1.247 -8.195 1.00 49.90 247 LYS A C 1
ATOM 1770 O O . LYS A 1 247 ? -41.996 1.240 -7.412 1.00 46.90 247 LYS A O 1
ATOM 1776 N N . ARG A 1 248 ? -42.893 0.627 -9.381 1.00 57.10 248 ARG A N 1
ATOM 1777 C CA . ARG A 1 248 ? -41.736 -0.173 -9.821 1.00 57.04 248 ARG A CA 1
ATOM 1778 C C . ARG A 1 248 ? -40.536 0.764 -10.022 1.00 51.00 248 ARG A C 1
ATOM 1779 O O . ARG A 1 248 ? -40.687 1.864 -10.538 1.00 48.10 248 ARG A O 1
ATOM 1787 N N . SER A 1 249 ? -39.357 0.315 -9.573 1.00 51.36 249 SER A N 1
ATOM 1788 C CA . SER A 1 249 ? -38.146 1.118 -9.577 1.00 53.34 249 SER A CA 1
ATOM 1789 C C . SER A 1 249 ? -36.928 0.198 -9.592 1.00 53.13 249 SER A C 1
ATOM 1790 O O . SER A 1 249 ? -36.993 -0.930 -9.086 1.00 49.63 249 SER A O 1
ATOM 1793 N N . SER A 1 250 ? -35.804 0.721 -10.094 1.00 49.23 250 SER A N 1
ATOM 1794 C CA . SER A 1 250 ? -34.574 -0.052 -10.161 1.00 54.88 250 SER A CA 1
ATOM 1795 C C . SER A 1 250 ? -33.890 -0.137 -8.791 1.00 55.05 250 SER A C 1
ATOM 1796 O O . SER A 1 250 ? -32.987 -0.965 -8.625 1.00 56.59 250 SER A O 1
ATOM 1799 N N . LEU A 1 251 ? -34.314 0.712 -7.838 1.00 48.33 251 LEU A N 1
ATOM 1800 C CA . LEU A 1 251 ? -33.657 0.857 -6.531 1.00 51.19 251 LEU A CA 1
ATOM 1801 C C . LEU A 1 251 ? -33.615 -0.461 -5.747 1.00 50.24 251 LEU A C 1
ATOM 1802 O O . LEU A 1 251 ? -34.610 -1.154 -5.616 1.00 52.65 251 LEU A O 1
ATOM 1807 N N . ASN A 1 252 ? -32.442 -0.789 -5.202 1.00 52.47 252 ASN A N 1
ATOM 1808 C CA . ASN A 1 252 ? -32.296 -1.952 -4.340 1.00 57.97 252 ASN A CA 1
ATOM 1809 C C . ASN A 1 252 ? -33.325 -1.799 -3.198 1.00 64.89 252 ASN A C 1
ATOM 1810 O O . ASN A 1 252 ? -33.676 -0.669 -2.815 1.00 62.96 252 ASN A O 1
ATOM 1815 N N . SER A 1 253 ? -33.830 -2.916 -2.659 1.00 63.63 253 SER A N 1
ATOM 1816 C CA . SER A 1 253 ? -34.808 -2.860 -1.575 1.00 55.81 253 SER A CA 1
ATOM 1817 C C . SER A 1 253 ? -34.154 -2.237 -0.332 1.00 57.54 253 SER A C 1
ATOM 1818 O O . SER A 1 253 ? -34.730 -1.343 0.261 1.00 62.26 253 SER A O 1
ATOM 1821 N N . GLU A 1 254 ? -32.943 -2.693 0.023 1.00 51.28 254 GLU A N 1
ATOM 1822 C CA . GLU A 1 254 ? -32.217 -2.218 1.206 1.00 46.87 254 GLU A CA 1
ATOM 1823 C C . GLU A 1 254 ? -32.065 -0.687 1.156 1.00 48.38 254 GLU A C 1
ATOM 1824 O O . GLU A 1 254 ? -32.158 0.006 2.173 1.00 44.38 254 GLU A O 1
ATOM 1826 N N . VAL A 1 255 ? -31.866 -0.164 -0.054 1.00 46.09 255 VAL A N 1
ATOM 1827 C CA . VAL A 1 255 ? -31.729 1.260 -0.294 1.00 46.06 255 VAL A CA 1
ATOM 1828 C C . VAL A 1 255 ? -33.090 1.948 -0.108 1.00 45.71 255 VAL A C 1
ATOM 1829 O O . VAL A 1 255 ? -33.138 3.050 0.447 1.00 49.11 255 VAL A O 1
ATOM 1833 N N . LEU A 1 256 ? -34.168 1.311 -0.585 1.00 48.40 256 LEU A N 1
ATOM 1834 C CA . LEU A 1 256 ? -35.561 1.827 -0.446 1.00 47.06 256 LEU A CA 1
ATOM 1835 C C . LEU A 1 256 ? -35.953 2.017 1.025 1.00 41.20 256 LEU A C 1
ATOM 1836 O O . LEU A 1 256 ? -36.677 2.950 1.353 1.00 37.63 256 LEU A O 1
ATOM 1841 N N . ILE A 1 257 ? -35.447 1.142 1.892 1.00 40.35 257 ILE A N 1
ATOM 1842 C CA . ILE A 1 257 ? -35.689 1.208 3.320 1.00 42.55 257 ILE A CA 1
ATOM 1843 C C . ILE A 1 257 ? -34.962 2.439 3.879 1.00 46.84 257 ILE A C 1
ATOM 1844 O O . ILE A 1 257 ? -35.581 3.322 4.479 1.00 55.39 257 ILE A O 1
ATOM 1849 N N . ALA A 1 258 ? -33.642 2.492 3.667 1.00 48.86 258 ALA A N 1
ATOM 1850 C CA . ALA A 1 258 ? -32.789 3.572 4.170 1.00 45.93 258 ALA A CA 1
ATOM 1851 C C . ALA A 1 258 ? -33.269 4.933 3.652 1.00 46.09 258 ALA A C 1
ATOM 1852 O O . ALA A 1 258 ? -33.171 5.927 4.360 1.00 51.08 258 ALA A O 1
ATOM 1854 N N . THR A 1 259 ? -33.801 4.978 2.428 1.00 43.50 259 THR A N 1
ATOM 1855 C CA . THR A 1 259 ? -34.308 6.243 1.862 1.00 43.17 259 THR A CA 1
ATOM 1856 C C . THR A 1 259 ? -35.634 6.641 2.523 1.00 39.57 259 THR A C 1
ATOM 1857 O O . THR A 1 259 ? -35.931 7.832 2.638 1.00 34.33 259 THR A O 1
ATOM 1861 N N . GLN A 1 260 ? -36.452 5.640 2.887 1.00 34.47 260 GLN A N 1
ATOM 1862 C CA . GLN A 1 260 ? -37.724 5.892 3.571 1.00 32.70 260 GLN A CA 1
ATOM 1863 C C . GLN A 1 260 ? -37.386 6.526 4.920 1.00 31.16 260 GLN A C 1
ATOM 1864 O O . GLN A 1 260 ? -37.968 7.539 5.318 1.00 28.04 260 GLN A O 1
ATOM 1870 N N . ILE A 1 261 ? -36.438 5.901 5.616 1.00 28.56 261 ILE A N 1
ATOM 1871 C CA . ILE A 1 261 ? -35.997 6.400 6.855 1.00 32.89 261 ILE A CA 1
ATOM 1872 C C . ILE A 1 261 ? -35.455 7.813 6.629 1.00 31.52 261 ILE A C 1
ATOM 1873 O O . ILE A 1 261 ? -35.893 8.768 7.278 1.00 35.36 261 ILE A O 1
ATOM 1878 N N . GLY A 1 262 ? -34.543 7.955 5.666 1.00 33.06 262 GLY A N 1
ATOM 1879 C CA . GLY A 1 262 ? -33.907 9.247 5.408 1.00 30.46 262 GLY A CA 1
ATOM 1880 C C . GLY A 1 262 ? -34.915 10.353 5.122 1.00 28.49 262 GLY A C 1
ATOM 1881 O O . GLY A 1 262 ? -34.719 11.503 5.508 1.00 27.88 262 GLY A O 1
ATOM 1882 N N . ASN A 1 263 ? -36.009 10.020 4.444 1.00 30.29 263 ASN A N 1
ATOM 1883 C CA . ASN A 1 263 ? -37.039 11.016 4.100 1.00 35.46 263 ASN A CA 1
ATOM 1884 C C . ASN A 1 263 ? -37.808 11.425 5.374 1.00 36.80 263 ASN A C 1
ATOM 1885 O O . ASN A 1 263 ? -38.329 12.528 5.476 1.00 35.97 263 ASN A O 1
ATOM 1890 N N . GLY A 1 264 ? -37.863 10.515 6.348 1.00 35.52 264 GLY A N 1
ATOM 1891 C CA . GLY A 1 264 ? -38.482 10.769 7.621 1.00 37.93 264 GLY A CA 1
ATOM 1892 C C . GLY A 1 264 ? -37.591 11.660 8.458 1.00 35.88 264 GLY A C 1
ATOM 1893 O O . GLY A 1 264 ? -38.086 12.529 9.225 1.00 33.36 264 GLY A O 1
ATOM 1894 N N . TYR A 1 265 ? -36.284 11.396 8.341 1.00 35.31 265 TYR A N 1
ATOM 1895 C CA . TYR A 1 265 ? -35.245 12.173 9.016 1.00 35.54 265 TYR A CA 1
ATOM 1896 C C . TYR A 1 265 ? -35.395 13.628 8.557 1.00 34.91 265 TYR A C 1
ATOM 1897 O O . TYR A 1 265 ? -35.610 14.522 9.381 1.00 34.26 265 TYR A O 1
ATOM 1906 N N . LYS A 1 266 ? -35.413 13.839 7.238 1.00 35.42 266 LYS A N 1
ATOM 1907 C CA . LYS A 1 266 ? -35.663 15.181 6.655 1.00 37.65 266 LYS A CA 1
ATOM 1908 C C . LYS A 1 266 ? -36.935 15.787 7.236 1.00 35.32 266 LYS A C 1
ATOM 1909 O O . LYS A 1 266 ? -36.978 16.982 7.542 1.00 34.08 266 LYS A O 1
ATOM 1915 N N . GLY A 1 267 ? -37.985 14.969 7.287 1.00 35.17 267 GLY A N 1
ATOM 1916 C CA . GLY A 1 267 ? -39.248 15.364 7.826 1.00 32.87 267 GLY A CA 1
ATOM 1917 C C . GLY A 1 267 ? -39.109 15.867 9.250 1.00 31.39 267 GLY A C 1
ATOM 1918 O O . GLY A 1 267 ? -39.761 16.795 9.653 1.00 29.72 267 GLY A O 1
ATOM 1919 N N . LEU A 1 268 ? -38.246 15.237 10.032 1.00 35.46 268 LEU A N 1
ATOM 1920 C CA . LEU A 1 268 ? -38.082 15.655 11.412 1.00 37.71 268 LEU A CA 1
ATOM 1921 C C . LEU A 1 268 ? -37.540 17.088 11.423 1.00 41.28 268 LEU A C 1
ATOM 1922 O O . LEU A 1 268 ? -38.084 17.946 12.162 1.00 37.96 268 LEU A O 1
ATOM 1927 N N . GLN A 1 269 ? -36.522 17.361 10.576 1.00 40.42 269 GLN A N 1
ATOM 1928 C CA . GLN A 1 269 ? -35.889 18.698 10.580 1.00 36.39 269 GLN A CA 1
ATOM 1929 C C . GLN A 1 269 ? -36.893 19.753 10.099 1.00 33.37 269 GLN A C 1
ATOM 1930 O O . GLN A 1 269 ? -36.844 20.882 10.585 1.00 33.14 269 GLN A O 1
ATOM 1936 N N . VAL A 1 270 ? -37.840 19.394 9.221 1.00 34.90 270 VAL A N 1
ATOM 1937 C CA . VAL A 1 270 ? -38.805 20.410 8.739 1.00 37.47 270 VAL A CA 1
ATOM 1938 C C . VAL A 1 270 ? -39.784 20.704 9.878 1.00 37.06 270 VAL A C 1
ATOM 1939 O O . VAL A 1 270 ? -40.227 21.852 10.043 1.00 38.50 270 VAL A O 1
ATOM 1943 N N . GLN A 1 271 ? -40.114 19.681 10.678 1.00 36.66 271 GLN A N 1
ATOM 1944 C CA . GLN A 1 271 ? -40.952 19.898 11.873 1.00 35.37 271 GLN A CA 1
ATOM 1945 C C . GLN A 1 271 ? -40.239 20.935 12.773 1.00 36.09 271 GLN A C 1
ATOM 1946 O O . GLN A 1 271 ? -40.865 21.909 13.207 1.00 34.10 271 GLN A O 1
ATOM 1952 N N . ALA A 1 272 ? -38.928 20.766 13.000 1.00 36.34 272 ALA A N 1
ATOM 1953 C CA . ALA A 1 272 ? -38.108 21.729 13.791 1.00 37.35 272 ALA A CA 1
ATOM 1954 C C . ALA A 1 272 ? -38.188 23.152 13.212 1.00 38.72 272 ALA A C 1
ATOM 1955 O O . ALA A 1 272 ? -38.303 24.133 13.967 1.00 43.70 272 ALA A O 1
ATOM 1957 N N . GLN A 1 273 ? -38.092 23.274 11.888 1.00 36.00 273 GLN A N 1
ATOM 1958 C CA . GLN A 1 273 ? -38.123 24.572 11.228 1.00 37.46 273 GLN A CA 1
ATOM 1959 C C . GLN A 1 273 ? -39.517 25.188 11.414 1.00 35.14 273 GLN A C 1
ATOM 1960 O O . GLN A 1 273 ? -39.662 26.398 11.571 1.00 37.59 273 GLN A O 1
ATOM 1966 N N . ASN A 1 274 ? -40.562 24.364 11.368 1.00 34.97 274 ASN A N 1
ATOM 1967 C CA . ASN A 1 274 ? -41.892 24.859 11.651 1.00 38.90 274 ASN A CA 1
ATOM 1968 C C . ASN A 1 274 ? -41.987 25.340 13.117 1.00 34.99 274 ASN A C 1
ATOM 1969 O O . ASN A 1 274 ? -42.681 26.313 13.408 1.00 30.97 274 ASN A O 1
ATOM 1974 N N . ALA A 1 275 ? -41.309 24.638 14.031 1.00 30.82 275 ALA A N 1
ATOM 1975 C CA . ALA A 1 275 ? -41.242 24.977 15.458 1.00 31.56 275 ALA A CA 1
ATOM 1976 C C . ALA A 1 275 ? -40.466 26.284 15.698 1.00 32.42 275 ALA A C 1
ATOM 1977 O O . ALA A 1 275 ? -40.772 26.996 16.655 1.00 33.35 275 ALA A O 1
ATOM 1979 N N . VAL A 1 276 ? -39.459 26.583 14.864 1.00 31.77 276 VAL A N 1
ATOM 1980 C CA . VAL A 1 276 ? -38.720 27.822 14.962 1.00 32.65 276 VAL A CA 1
ATOM 1981 C C . VAL A 1 276 ? -39.698 28.969 14.676 1.00 37.77 276 VAL A C 1
ATOM 1982 O O . VAL A 1 276 ? -39.764 29.978 15.374 1.00 38.03 276 VAL A O 1
ATOM 1986 N N . THR A 1 277 ? -40.463 28.801 13.603 1.00 36.93 277 THR A N 1
ATOM 1987 C CA . THR A 1 277 ? -41.390 29.787 13.194 1.00 34.06 277 THR A CA 1
ATOM 1988 C C . THR A 1 277 ? -42.354 30.042 14.351 1.00 36.38 277 THR A C 1
ATOM 1989 O O . THR A 1 277 ? -42.411 31.162 14.861 1.00 39.19 277 THR A O 1
ATOM 1993 N N . ALA A 1 278 ? -43.079 29.005 14.787 1.00 31.22 278 ALA A N 1
ATOM 1994 C CA . ALA A 1 278 ? -44.051 29.188 15.848 1.00 33.20 278 ALA A CA 1
ATOM 1995 C C . ALA A 1 278 ? -43.388 29.790 17.096 1.00 34.33 278 ALA A C 1
ATOM 1996 O O . ALA A 1 278 ? -43.987 30.629 17.760 1.00 36.26 278 ALA A O 1
ATOM 1998 N N . ALA A 1 279 ? -42.169 29.343 17.418 1.00 35.04 279 ALA A N 1
ATOM 1999 C CA . ALA A 1 279 ? -41.470 29.795 18.646 1.00 38.11 279 ALA A CA 1
ATOM 2000 C C . ALA A 1 279 ? -41.138 31.286 18.549 1.00 36.24 279 ALA A C 1
ATOM 2001 O O . ALA A 1 279 ? -41.282 32.006 19.536 1.00 41.26 279 ALA A O 1
ATOM 2003 N N . THR A 1 280 ? -40.741 31.735 17.354 1.00 34.33 280 THR A N 1
ATOM 2004 C CA . THR A 1 280 ? -40.410 33.115 17.114 1.00 33.14 280 THR A CA 1
ATOM 2005 C C . THR A 1 280 ? -41.654 33.983 17.335 1.00 36.10 280 THR A C 1
ATOM 2006 O O . THR A 1 280 ? -41.611 35.031 18.005 1.00 40.38 280 THR A O 1
ATOM 2010 N N . GLN A 1 281 ? -42.778 33.529 16.793 1.00 37.04 281 GLN A N 1
ATOM 2011 C CA . GLN A 1 281 ? -44.025 34.254 16.869 1.00 43.91 281 GLN A CA 1
ATOM 2012 C C . GLN A 1 281 ? -44.469 34.440 18.341 1.00 44.33 281 GLN A C 1
ATOM 2013 O O . GLN A 1 281 ? -45.044 35.493 18.720 1.00 43.47 281 GLN A O 1
ATOM 2019 N N . MET A 1 282 ? -44.225 33.430 19.179 1.00 39.95 282 MET A N 1
ATOM 2020 C CA . MET A 1 282 ? -44.681 33.467 20.566 1.00 43.91 282 MET A CA 1
ATOM 2021 C C . MET A 1 282 ? -43.762 34.410 21.363 1.00 40.08 282 MET A C 1
ATOM 2022 O O . MET A 1 282 ? -44.245 35.133 22.215 1.00 40.17 282 MET A O 1
ATOM 2027 N N . SER A 1 283 ? -42.459 34.438 21.062 1.00 39.02 283 SER A N 1
ATOM 2028 C CA . SER A 1 283 ? -41.566 35.357 21.771 1.00 39.17 283 SER A CA 1
ATOM 2029 C C . SER A 1 283 ? -41.994 36.777 21.436 1.00 36.57 283 SER A C 1
ATOM 2030 O O . SER A 1 283 ? -42.253 37.580 22.302 1.00 40.34 283 SER A O 1
ATOM 2033 N N . ASN A 1 284 ? -42.085 37.066 20.150 1.00 37.00 284 ASN A N 1
ATOM 2034 C CA . ASN A 1 284 ? -42.517 38.378 19.711 1.00 37.23 284 ASN A CA 1
ATOM 2035 C C . ASN A 1 284 ? -43.817 38.757 20.443 1.00 35.17 284 ASN A C 1
ATOM 2036 O O . ASN A 1 284 ? -43.952 39.859 20.893 1.00 37.91 284 ASN A O 1
ATOM 2041 N N . ALA A 1 285 ? -44.761 37.830 20.614 1.00 37.23 285 ALA A N 1
ATOM 2042 C CA . ALA A 1 285 ? -46.011 38.162 21.320 1.00 39.87 285 ALA A CA 1
ATOM 2043 C C . ALA A 1 285 ? -45.702 38.617 22.765 1.00 39.69 285 ALA A C 1
ATOM 2044 O O . ALA A 1 285 ? -46.236 39.592 23.226 1.00 36.21 285 ALA A O 1
ATOM 2046 N N . TRP A 1 286 ? -44.813 37.897 23.463 1.00 39.45 286 TRP A N 1
ATOM 2047 C CA . TRP A 1 286 ? -44.351 38.274 24.803 1.00 39.61 286 TRP A CA 1
ATOM 2048 C C . TRP A 1 286 ? -43.626 39.636 24.768 1.00 38.71 286 TRP A C 1
ATOM 2049 O O . TRP A 1 286 ? -43.905 40.513 25.589 1.00 41.01 286 TRP A O 1
ATOM 2060 N N . ASP A 1 287 ? -42.721 39.831 23.810 1.00 37.77 287 ASP A N 1
ATOM 2061 C CA . ASP A 1 287 ? -42.003 41.116 23.696 1.00 42.77 287 ASP A CA 1
ATOM 2062 C C . ASP A 1 287 ? -42.987 42.271 23.458 1.00 40.89 287 ASP A C 1
ATOM 2063 O O . ASP A 1 287 ? -42.839 43.362 24.041 1.00 46.97 287 ASP A O 1
ATOM 2068 N N . SER A 1 288 ? -43.964 42.068 22.580 1.00 39.95 288 SER A N 1
ATOM 2069 C CA . SER A 1 288 ? -44.963 43.127 22.331 1.00 44.62 288 SER A CA 1
ATOM 2070 C C . SER A 1 288 ? -45.699 43.445 23.642 1.00 42.60 288 SER A C 1
ATOM 2071 O O . SER A 1 288 ? -45.992 44.606 23.912 1.00 47.08 288 SER A O 1
ATOM 2074 N N . LEU A 1 289 ? -45.932 42.410 24.468 1.00 44.23 289 LEU A N 1
ATOM 2075 C CA . LEU A 1 289 ? -46.679 42.542 25.729 1.00 43.55 289 LEU A CA 1
ATOM 2076 C C . LEU A 1 289 ? -45.860 43.264 26.809 1.00 46.36 289 LEU A C 1
ATOM 2077 O O . LEU A 1 289 ? -46.398 44.119 27.502 1.00 45.22 289 LEU A O 1
ATOM 2082 N N . THR A 1 290 ? -44.584 42.902 26.965 1.00 45.10 290 THR A N 1
ATOM 2083 C CA . THR A 1 290 ? -43.728 43.539 27.947 1.00 45.43 290 THR A CA 1
ATOM 2084 C C . THR A 1 290 ? -43.471 45.003 27.567 1.00 44.42 290 THR A C 1
ATOM 2085 O O . THR A 1 290 ? -43.264 45.804 28.456 1.00 50.39 290 THR A O 1
ATOM 2089 N N . SER A 1 291 ? -43.496 45.357 26.274 1.00 45.70 291 SER A N 1
ATOM 2090 C CA . SER A 1 291 ? -43.280 46.774 25.838 1.00 44.22 291 SER A CA 1
ATOM 2091 C C . SER A 1 291 ? -44.529 47.618 26.141 1.00 43.15 291 SER A C 1
ATOM 2092 O O . SER A 1 291 ? -44.433 48.765 26.560 1.00 42.78 291 SER A O 1
ATOM 2095 N N . ASP A 1 292 ? -45.706 47.040 25.896 1.00 47.73 292 ASP A N 1
ATOM 2096 C CA . ASP A 1 292 ? -46.988 47.703 26.186 1.00 50.77 292 ASP A CA 1
ATOM 2097 C C . ASP A 1 292 ? -47.077 47.988 27.685 1.00 47.23 292 ASP A C 1
ATOM 2098 O O . ASP A 1 292 ? -47.505 49.068 28.066 1.00 48.07 292 ASP A O 1
ATOM 2103 N N . LEU A 1 293 ? -46.705 46.994 28.505 1.00 45.28 293 LEU A N 1
ATOM 2104 C CA . LEU A 1 293 ? -46.621 47.176 29.944 1.00 44.38 293 LEU A CA 1
ATOM 2105 C C . LEU A 1 293 ? -45.596 48.284 30.237 1.00 46.26 293 LEU A C 1
ATOM 2106 O O . LEU A 1 293 ? -45.867 49.147 31.046 1.00 48.65 293 LEU A O 1
ATOM 2111 N N . GLY A 1 294 ? -44.442 48.235 29.556 1.00 46.52 294 GLY A N 1
ATOM 2112 C CA . GLY A 1 294 ? -43.354 49.202 29.668 1.00 46.42 294 GLY A CA 1
ATOM 2113 C C . GLY A 1 294 ? -43.827 50.622 29.398 1.00 49.78 294 GLY A C 1
ATOM 2114 O O . GLY A 1 294 ? -43.454 51.560 30.125 1.00 54.45 294 GLY A O 1
ATOM 2115 N N . SER A 1 295 ? -44.662 50.782 28.363 1.00 50.21 295 SER A N 1
ATOM 2116 C CA . SER A 1 295 ? -45.214 52.088 27.953 1.00 50.71 295 SER A CA 1
ATOM 2117 C C . SER A 1 295 ? -46.295 52.560 28.935 1.00 49.25 295 SER A C 1
ATOM 2118 O O . SER A 1 295 ? -46.443 53.757 29.167 1.00 46.98 295 SER A O 1
ATOM 2121 N N . LEU A 1 296 ? -47.021 51.603 29.515 1.00 47.54 296 LEU A N 1
ATOM 2122 C CA . LEU A 1 296 ? -48.093 51.850 30.468 1.00 49.35 296 LEU A CA 1
ATOM 2123 C C . LEU A 1 296 ? -47.510 52.438 31.769 1.00 48.95 296 LEU A C 1
ATOM 2124 O O . LEU A 1 296 ? -48.064 53.373 32.333 1.00 50.26 296 LEU A O 1
ATOM 2129 N N . ILE A 1 297 ? -46.391 51.875 32.235 1.00 46.64 297 ILE A N 1
ATOM 2130 C CA . ILE A 1 297 ? -45.669 52.322 33.432 1.00 46.67 297 ILE A CA 1
ATOM 2131 C C . ILE A 1 297 ? -45.083 53.715 33.181 1.00 44.00 297 ILE A C 1
ATOM 2132 O O . ILE A 1 297 ? -45.320 54.631 33.950 1.00 44.50 297 ILE A O 1
ATOM 2137 N N . THR A 1 298 ? -44.312 53.841 32.104 1.00 42.65 298 THR A N 1
ATOM 2138 C CA . THR A 1 298 ? -43.732 55.105 31.682 1.00 48.61 298 THR A CA 1
ATOM 2139 C C . THR A 1 298 ? -44.786 56.227 31.632 1.00 49.52 298 THR A C 1
ATOM 2140 O O . THR A 1 298 ? -44.545 57.316 32.118 1.00 54.96 298 THR A O 1
ATOM 2144 N N . ASP A 1 299 ? -45.955 55.963 31.054 1.00 50.58 299 ASP A N 1
ATOM 2145 C CA . ASP A 1 299 ? -46.967 57.019 30.856 1.00 53.22 299 ASP A CA 1
ATOM 2146 C C . ASP A 1 299 ? -47.665 57.347 32.186 1.00 49.80 299 ASP A C 1
ATOM 2147 O O . ASP A 1 299 ? -48.136 58.466 32.366 1.00 48.77 299 ASP A O 1
ATOM 2152 N N . LEU A 1 300 ? -47.793 56.367 33.088 1.00 48.48 300 LEU A N 1
ATOM 2153 C CA . LEU A 1 300 ? -48.363 56.633 34.403 1.00 44.96 300 LEU A CA 1
ATOM 2154 C C . LEU A 1 300 ? -47.364 57.499 35.180 1.00 49.04 300 LEU A C 1
ATOM 2155 O O . LEU A 1 300 ? -47.761 58.378 35.945 1.00 46.89 300 LEU A O 1
ATOM 2160 N N . ASP A 1 301 ? -46.070 57.239 34.948 1.00 51.96 301 ASP A N 1
ATOM 2161 C CA . ASP A 1 301 ? -44.982 57.912 35.620 1.00 56.72 301 ASP A CA 1
ATOM 2162 C C . ASP A 1 301 ? -44.935 59.382 35.191 1.00 55.89 301 ASP A C 1
ATOM 2163 O O . ASP A 1 301 ? -44.630 60.255 35.998 1.00 57.83 301 ASP A O 1
ATOM 2168 N N . LYS A 1 302 ? -45.196 59.657 33.915 1.00 54.97 302 LYS A N 1
ATOM 2169 C CA . LYS A 1 302 ? -45.344 61.043 33.470 1.00 55.91 302 LYS A CA 1
ATOM 2170 C C . LYS A 1 302 ? -46.790 61.398 33.827 1.00 53.31 302 LYS A C 1
ATOM 2171 O O . LYS A 1 302 ? -47.401 60.670 34.571 1.00 58.50 302 LYS A O 1
ATOM 2177 N N . GLY A 1 303 ? -47.348 62.494 33.327 1.00 59.91 303 GLY A N 1
ATOM 2178 C CA . GLY A 1 303 ? -48.772 62.778 33.634 1.00 65.60 303 GLY A CA 1
ATOM 2179 C C . GLY A 1 303 ? -49.765 62.116 32.668 1.00 64.51 303 GLY A C 1
ATOM 2180 O O . GLY A 1 303 ? -50.984 62.241 32.858 1.00 62.31 303 GLY A O 1
ATOM 2181 N N . ILE A 1 304 ? -49.274 61.309 31.713 1.00 58.50 304 ILE A N 1
ATOM 2182 C CA . ILE A 1 304 ? -50.087 60.891 30.555 1.00 56.20 304 ILE A CA 1
ATOM 2183 C C . ILE A 1 304 ? -51.282 60.004 30.956 1.00 55.38 304 ILE A C 1
ATOM 2184 O O . ILE A 1 304 ? -52.417 60.358 30.653 1.00 49.62 304 ILE A O 1
ATOM 2189 N N . THR A 1 305 ? -51.069 58.868 31.619 1.00 57.65 305 THR A N 1
ATOM 2190 C CA . THR A 1 305 ? -52.226 58.073 32.033 1.00 56.85 305 THR A CA 1
ATOM 2191 C C . THR A 1 305 ? -52.290 58.118 33.559 1.00 53.06 305 THR A C 1
ATOM 2192 O O . THR A 1 305 ? -51.411 58.674 34.198 1.00 56.20 305 THR A O 1
ATOM 2196 N N . SER A 1 306 ? -53.366 57.564 34.117 1.00 53.01 306 SER A N 1
ATOM 2197 C CA . SER A 1 306 ? -53.575 57.493 35.550 1.00 52.16 306 SER A CA 1
ATOM 2198 C C . SER A 1 306 ? -54.004 56.076 35.918 1.00 51.39 306 SER A C 1
ATOM 2199 O O . SER A 1 306 ? -54.407 55.312 35.055 1.00 58.20 306 SER A O 1
ATOM 2202 N N . GLY A 1 307 ? -53.941 55.761 37.209 1.00 52.76 307 GLY A N 1
ATOM 2203 C CA . GLY A 1 307 ? -54.341 54.455 37.719 1.00 55.69 307 GLY A CA 1
ATOM 2204 C C . GLY A 1 307 ? -55.811 54.182 37.438 1.00 56.92 307 GLY A C 1
ATOM 2205 O O . GLY A 1 307 ? -56.208 53.045 37.171 1.00 57.34 307 GLY A O 1
ATOM 2206 N N . ASP A 1 308 ? -56.622 55.244 37.509 1.00 57.35 308 ASP A N 1
ATOM 2207 C CA . ASP A 1 308 ? -58.042 55.172 37.262 1.00 56.83 308 ASP A CA 1
ATOM 2208 C C . ASP A 1 308 ? -58.292 54.801 35.794 1.00 53.59 308 ASP A C 1
ATOM 2209 O O . ASP A 1 308 ? -59.184 54.006 35.521 1.00 46.40 308 ASP A O 1
ATOM 2214 N N . ASP A 1 309 ? -57.501 55.359 34.866 1.00 55.56 309 ASP A N 1
ATOM 2215 C CA . ASP A 1 309 ? -57.630 55.053 33.424 1.00 57.72 309 ASP A CA 1
ATOM 2216 C C . ASP A 1 309 ? -57.238 53.592 33.151 1.00 62.57 309 ASP A C 1
ATOM 2217 O O . ASP A 1 309 ? -57.893 52.899 32.361 1.00 61.91 309 ASP A O 1
ATOM 2222 N N . ILE A 1 310 ? -56.146 53.137 33.782 1.00 62.31 310 ILE A N 1
ATOM 2223 C CA . ILE A 1 310 ? -55.659 51.763 33.606 1.00 56.66 310 ILE A CA 1
ATOM 2224 C C . ILE A 1 310 ? -56.691 50.790 34.180 1.00 55.77 310 ILE A C 1
ATOM 2225 O O . ILE A 1 310 ? -56.934 49.743 33.564 1.00 52.92 310 ILE A O 1
ATOM 2230 N N . ARG A 1 311 ? -57.273 51.122 35.345 1.00 52.28 311 ARG A N 1
ATOM 2231 C CA . ARG A 1 311 ? -58.311 50.279 35.962 1.00 52.48 311 ARG A CA 1
ATOM 2232 C C . ARG A 1 311 ? -59.415 50.036 34.925 1.00 58.03 311 ARG A C 1
ATOM 2233 O O . ARG A 1 311 ? -59.787 48.889 34.678 1.00 62.76 311 ARG A O 1
ATOM 2241 N N . GLN A 1 312 ? -59.910 51.131 34.327 1.00 62.27 312 GLN A N 1
ATOM 2242 C CA . GLN A 1 312 ? -60.955 51.132 33.283 1.00 64.57 312 GLN A CA 1
ATOM 2243 C C . GLN A 1 312 ? -60.537 50.202 32.139 1.00 61.59 312 GLN A C 1
ATOM 2244 O O . GLN A 1 312 ? -61.261 49.259 31.803 1.00 62.03 312 GLN A O 1
ATOM 2250 N N . LEU A 1 313 ? -59.354 50.467 31.574 1.00 57.93 313 LEU A N 1
ATOM 2251 C CA . LEU A 1 313 ? -58.834 49.717 30.429 1.00 60.29 313 LEU A CA 1
ATOM 2252 C C . LEU A 1 313 ? -58.739 48.211 30.738 1.00 64.61 313 LEU A C 1
ATOM 2253 O O . LEU A 1 313 ? -59.046 47.404 29.866 1.00 77.26 313 LEU A O 1
ATOM 2258 N N . TRP A 1 314 ? -58.383 47.825 31.970 1.00 60.50 314 TRP A N 1
ATOM 2259 C CA . TRP A 1 314 ? -58.189 46.390 32.300 1.00 59.49 314 TRP A CA 1
ATOM 2260 C C . TRP A 1 314 ? -59.492 45.687 32.714 1.00 64.28 314 TRP A C 1
ATOM 2261 O O . TRP A 1 314 ? -59.511 44.449 32.815 1.00 60.95 314 TRP A O 1
ATOM 2272 N N . LEU A 1 315 ? -60.552 46.451 33.004 1.00 65.04 315 LEU A N 1
ATOM 2273 C CA . LEU A 1 315 ? -61.847 45.852 33.332 1.00 61.07 315 LEU A CA 1
ATOM 2274 C C . LEU A 1 315 ? -62.605 45.566 32.023 1.00 61.21 315 LEU A C 1
ATOM 2275 O O . LEU A 1 315 ? -63.276 44.529 31.907 1.00 55.37 315 LEU A O 1
ATOM 2280 N N . THR A 1 316 ? -62.498 46.478 31.044 1.00 57.90 316 THR A N 1
ATOM 2281 C CA . THR A 1 316 ? -63.119 46.255 29.748 1.00 64.52 316 THR A CA 1
ATOM 2282 C C . THR A 1 316 ? -62.329 45.141 29.048 1.00 65.06 316 THR A C 1
ATOM 2283 O O . THR A 1 316 ? -62.900 44.357 28.270 1.00 73.27 316 THR A O 1
ATOM 2287 N N . ALA A 1 317 ? -61.025 45.066 29.340 1.00 59.78 317 ALA A N 1
ATOM 2288 C CA . ALA A 1 317 ? -60.175 44.011 28.810 1.00 55.82 317 ALA A CA 1
ATOM 2289 C C . ALA A 1 317 ? -60.598 42.685 29.447 1.00 51.14 317 ALA A C 1
ATOM 2290 O O . ALA A 1 317 ? -60.835 41.728 28.746 1.00 56.43 317 ALA A O 1
ATOM 2292 N N . ALA A 1 318 ? -60.761 42.669 30.771 1.00 51.11 318 ALA A N 1
ATOM 2293 C CA . ALA A 1 318 ? -61.135 41.450 31.531 1.00 56.29 318 ALA A CA 1
ATOM 2294 C C . ALA A 1 318 ? -62.435 40.801 31.004 1.00 65.09 318 ALA A C 1
ATOM 2295 O O . ALA A 1 318 ? -62.588 39.576 31.076 1.00 60.04 318 ALA A O 1
ATOM 2297 N N . ASP A 1 319 ? -63.363 41.623 30.487 1.00 70.69 319 ASP A N 1
ATOM 2298 C CA . ASP A 1 319 ? -64.678 41.184 29.990 1.00 72.90 319 ASP A CA 1
ATOM 2299 C C . ASP A 1 319 ? -64.626 40.786 28.507 1.00 70.16 319 ASP A C 1
ATOM 2300 O O . ASP A 1 319 ? -65.397 39.913 28.090 1.00 70.87 319 ASP A O 1
ATOM 2305 N N . THR A 1 320 ? -63.747 41.428 27.720 1.00 65.29 320 THR A N 1
ATOM 2306 C CA . THR A 1 320 ? -63.706 41.222 26.251 1.00 64.74 320 THR A CA 1
ATOM 2307 C C . THR A 1 320 ? -62.551 40.321 25.740 1.00 66.90 320 THR A C 1
ATOM 2308 O O . THR A 1 320 ? -62.772 39.177 25.351 1.00 71.01 320 THR A O 1
ATOM 2312 N N . THR A 1 321 ? -61.302 40.842 25.738 1.00 61.93 321 THR A N 1
ATOM 2313 C CA . THR A 1 321 ? -60.191 40.171 25.027 1.00 59.73 321 THR A CA 1
ATOM 2314 C C . THR A 1 321 ? -59.456 39.159 25.925 1.00 53.92 321 THR A C 1
ATOM 2315 O O . THR A 1 321 ? -58.788 38.261 25.425 1.00 48.18 321 THR A O 1
ATOM 2319 N N . VAL A 1 322 ? -59.588 39.312 27.244 1.00 48.99 322 VAL A N 1
ATOM 2320 C CA . VAL A 1 322 ? -58.871 38.491 28.221 1.00 51.14 322 VAL A CA 1
ATOM 2321 C C . VAL A 1 322 ? -59.647 37.198 28.487 1.00 53.93 322 VAL A C 1
ATOM 2322 O O . VAL A 1 322 ? -59.026 36.122 28.563 1.00 60.09 322 VAL A O 1
ATOM 2326 N N . LYS A 1 323 ? -60.969 37.320 28.663 1.00 56.97 323 LYS A N 1
ATOM 2327 C CA . LYS A 1 323 ? -61.900 36.180 28.810 1.00 57.59 323 LYS A CA 1
ATOM 2328 C C . LYS A 1 323 ? -61.676 35.183 27.646 1.00 49.88 323 LYS A C 1
ATOM 2329 O O . LYS A 1 323 ? -61.630 33.982 27.853 1.00 43.59 323 LYS A O 1
ATOM 2335 N N . THR A 1 324 ? -61.494 35.707 26.425 1.00 51.34 324 THR A N 1
ATOM 2336 C CA . THR A 1 324 ? -61.192 34.934 25.195 1.00 53.03 324 THR A CA 1
ATOM 2337 C C . THR A 1 324 ? -59.907 34.104 25.385 1.00 56.66 324 THR A C 1
ATOM 2338 O O . THR A 1 324 ? -59.922 32.861 25.314 1.00 53.49 324 THR A O 1
ATOM 2342 N N . VAL A 1 325 ? -58.795 34.807 25.641 1.00 55.07 325 VAL A N 1
ATOM 2343 C CA . VAL A 1 325 ? -57.483 34.212 25.872 1.00 52.66 325 VAL A CA 1
ATOM 2344 C C . VAL A 1 325 ? -57.579 33.107 26.938 1.00 52.17 325 VAL A C 1
ATOM 2345 O O . VAL A 1 325 ? -57.248 31.945 26.662 1.00 50.09 325 VAL A O 1
ATOM 2349 N N . LEU A 1 326 ? -58.011 33.472 28.156 1.00 51.71 326 LEU A N 1
ATOM 2350 C CA . LEU A 1 326 ? -58.121 32.514 29.274 1.00 49.74 326 LEU A CA 1
ATOM 2351 C C . LEU A 1 326 ? -58.999 31.309 28.872 1.00 48.83 326 LEU A C 1
ATOM 2352 O O . LEU A 1 326 ? -58.726 30.169 29.289 1.00 46.82 326 LEU A O 1
ATOM 2357 N N . THR A 1 327 ? -60.055 31.535 28.071 1.00 50.52 327 THR A N 1
ATOM 2358 C CA . THR A 1 327 ? -60.918 30.408 27.598 1.00 50.38 327 THR A CA 1
ATOM 2359 C C . THR A 1 327 ? -60.039 29.438 26.783 1.00 45.31 327 THR A C 1
ATOM 2360 O O . THR A 1 327 ? -59.909 28.274 27.144 1.00 39.68 327 THR A O 1
ATOM 2364 N N . ASP A 1 328 ? -59.379 29.968 25.738 1.00 46.59 328 ASP A N 1
ATOM 2365 C CA . ASP A 1 328 ? -58.487 29.210 24.800 1.00 45.10 328 ASP A CA 1
ATOM 2366 C C . ASP A 1 328 ? -57.375 28.480 25.573 1.00 47.11 328 ASP A C 1
ATOM 2367 O O . ASP A 1 328 ? -57.137 27.293 25.357 1.00 47.83 328 ASP A O 1
ATOM 2372 N N . VAL A 1 329 ? -56.714 29.174 26.503 1.00 48.17 329 VAL A N 1
ATOM 2373 C CA . VAL A 1 329 ? -55.683 28.560 27.346 1.00 47.66 329 VAL A CA 1
ATOM 2374 C C . VAL A 1 329 ? -56.193 27.262 27.999 1.00 52.22 329 VAL A C 1
ATOM 2375 O O . VAL A 1 329 ? -55.423 26.295 28.156 1.00 52.23 329 VAL A O 1
ATOM 2379 N N . THR A 1 330 ? -57.442 27.276 28.479 1.00 53.10 330 THR A N 1
ATOM 2380 C CA . THR A 1 330 ? -58.058 26.104 29.128 1.00 51.99 330 THR A CA 1
ATOM 2381 C C . THR A 1 330 ? -58.185 24.950 28.130 1.00 45.73 330 THR A C 1
ATOM 2382 O O . THR A 1 330 ? -57.796 23.810 28.427 1.00 42.89 330 THR A O 1
ATOM 2386 N N . THR A 1 331 ? -58.737 25.286 26.961 1.00 46.26 331 THR A N 1
ATOM 2387 C CA . THR A 1 331 ? -59.062 24.347 25.894 1.00 48.89 331 THR A CA 1
ATOM 2388 C C . THR A 1 331 ? -57.756 23.837 25.255 1.00 52.89 331 THR A C 1
ATOM 2389 O O . THR A 1 331 ? -57.691 22.682 24.829 1.00 50.78 331 THR A O 1
ATOM 2393 N N . ILE A 1 332 ? -56.719 24.688 25.214 1.00 47.16 332 ILE A N 1
ATOM 2394 C CA . ILE A 1 332 ? -55.432 24.296 24.665 1.00 48.82 332 ILE A CA 1
ATOM 2395 C C . ILE A 1 332 ? -54.765 23.305 25.635 1.00 46.65 332 ILE A C 1
ATOM 2396 O O . ILE A 1 332 ? -54.325 22.235 25.225 1.00 46.37 332 ILE A O 1
ATOM 2401 N N . LYS A 1 333 ? -54.717 23.628 26.930 1.00 49.83 333 LYS A N 1
ATOM 2402 C CA . LYS A 1 333 ? -54.098 22.695 27.883 1.00 54.93 333 LYS A CA 1
ATOM 2403 C C . LYS A 1 333 ? -54.837 21.345 27.817 1.00 54.23 333 LYS A C 1
ATOM 2404 O O . LYS A 1 333 ? -54.208 20.302 27.951 1.00 49.87 333 LYS A O 1
ATOM 2410 N N . ALA A 1 334 ? -56.163 21.383 27.585 1.00 58.53 334 ALA A N 1
ATOM 2411 C CA . ALA A 1 334 ? -57.041 20.172 27.494 1.00 54.68 334 ALA A CA 1
ATOM 2412 C C . ALA A 1 334 ? -56.647 19.316 26.277 1.00 47.70 334 ALA A C 1
ATOM 2413 O O . ALA A 1 334 ? -56.248 18.150 26.431 1.00 46.45 334 ALA A O 1
ATOM 2415 N N . GLN A 1 335 ? -56.697 19.918 25.086 1.00 38.35 335 GLN A N 1
ATOM 2416 C CA . GLN A 1 335 ? -56.237 19.263 23.841 1.00 42.56 335 GLN A CA 1
ATOM 2417 C C . GLN A 1 335 ? -54.878 18.545 24.012 1.00 43.51 335 GLN A C 1
ATOM 2418 O O . GLN A 1 335 ? -54.790 17.338 23.827 1.00 43.84 335 GLN A O 1
ATOM 2424 N N . MET A 1 336 ? -53.831 19.290 24.380 1.00 40.73 336 MET A N 1
ATOM 2425 C CA . MET A 1 336 ? -52.468 18.757 24.496 1.00 46.94 336 MET A CA 1
ATOM 2426 C C . MET A 1 336 ? -52.372 17.573 25.460 1.00 47.42 336 MET A C 1
ATOM 2427 O O . MET A 1 336 ? -51.636 16.597 25.191 1.00 48.81 336 MET A O 1
ATOM 2432 N N . ALA A 1 337 ? -53.057 17.687 26.597 1.00 50.07 337 ALA A N 1
ATOM 2433 C CA . ALA A 1 337 ? -53.038 16.643 27.617 1.00 53.09 337 ALA A CA 1
ATOM 2434 C C . ALA A 1 337 ? -54.007 15.500 27.256 1.00 50.37 337 ALA A C 1
ATOM 2435 O O . ALA A 1 337 ? -53.760 14.357 27.597 1.00 47.83 337 ALA A O 1
ATOM 2437 N N . GLY A 1 338 ? -55.072 15.819 26.511 1.00 50.00 338 GLY A N 1
ATOM 2438 C CA . GLY A 1 338 ? -56.100 14.851 26.140 1.00 55.17 338 GLY A CA 1
ATOM 2439 C C . GLY A 1 338 ? -55.716 13.937 24.984 1.00 57.01 338 GLY A C 1
ATOM 2440 O O . GLY A 1 338 ? -56.242 12.819 24.890 1.00 52.46 338 GLY A O 1
ATOM 2441 N N . VAL A 1 339 ? -54.799 14.404 24.123 1.00 55.43 339 VAL A N 1
ATOM 2442 C CA . VAL A 1 339 ? -54.381 13.715 22.878 1.00 48.29 339 VAL A CA 1
ATOM 2443 C C . VAL A 1 339 ? -54.229 12.205 23.131 1.00 41.54 339 VAL A C 1
ATOM 2444 O O . VAL A 1 339 ? -53.553 11.783 24.062 1.00 41.55 339 VAL A O 1
ATOM 2448 N N . SER A 1 340 ? -54.795 11.406 22.220 1.00 41.61 340 SER A N 1
ATOM 2449 C CA . SER A 1 340 ? -54.859 9.937 22.350 1.00 44.13 340 SER A CA 1
ATOM 2450 C C . SER A 1 340 ? -54.443 9.234 21.050 1.00 38.21 340 SER A C 1
ATOM 2451 O O . SER A 1 340 ? -54.770 9.709 19.963 1.00 33.86 340 SER A O 1
ATOM 2454 N N . PRO A 1 341 ? -53.679 8.113 21.114 1.00 33.85 341 PRO A N 1
ATOM 2455 C CA . PRO A 1 341 ? -53.323 7.327 19.935 1.00 37.47 341 PRO A CA 1
ATOM 2456 C C . PRO A 1 341 ? -54.303 6.218 19.490 1.00 42.60 341 PRO A C 1
ATOM 2457 O O . PRO A 1 341 ? -54.760 5.367 20.281 1.00 38.91 341 PRO A O 1
ATOM 2461 N N . LEU A 1 342 ? -54.607 6.217 18.192 1.00 43.49 342 LEU A N 1
ATOM 2462 C CA . LEU A 1 342 ? -55.365 5.167 17.592 1.00 40.46 342 LEU A CA 1
ATOM 2463 C C . LEU A 1 342 ? -54.472 3.928 17.559 1.00 44.03 342 LEU A C 1
ATOM 2464 O O . LEU A 1 342 ? -53.217 4.054 17.524 1.00 39.35 342 LEU A O 1
ATOM 2469 N N . GLN A 1 343 ? -55.120 2.759 17.599 1.00 41.90 343 GLN A N 1
ATOM 2470 C CA . GLN A 1 343 ? -54.455 1.486 17.520 1.00 46.41 343 GLN A CA 1
ATOM 2471 C C . GLN A 1 343 ? -54.294 1.184 16.025 1.00 40.89 343 GLN A C 1
ATOM 2472 O O . GLN A 1 343 ? -55.271 1.167 15.298 1.00 44.70 343 GLN A O 1
ATOM 2478 N N . VAL A 1 344 ? -53.058 1.032 15.557 1.00 38.49 344 VAL A N 1
ATOM 2479 C CA . VAL A 1 344 ? -52.797 0.734 14.148 1.00 40.88 344 VAL A CA 1
ATOM 2480 C C . VAL A 1 344 ? -52.333 -0.716 14.041 1.00 40.36 344 VAL A C 1
ATOM 2481 O O . VAL A 1 344 ? -51.511 -1.154 14.845 1.00 40.10 344 VAL A O 1
ATOM 2485 N N . PRO A 1 345 ? -52.876 -1.517 13.090 1.00 37.67 345 PRO A N 1
ATOM 2486 C CA . PRO A 1 345 ? -52.486 -2.926 12.978 1.00 38.12 345 PRO A CA 1
ATOM 2487 C C . PRO A 1 345 ? -50.997 -3.035 12.608 1.00 39.50 345 PRO A C 1
ATOM 2488 O O . PRO A 1 345 ? -50.522 -2.311 11.725 1.00 41.57 345 PRO A O 1
ATOM 2492 N N . GLN A 1 346 ? -50.299 -3.985 13.234 1.00 39.51 346 GLN A N 1
ATOM 2493 C CA . GLN A 1 346 ? -48.863 -4.091 13.112 1.00 47.32 346 GLN A CA 1
ATOM 2494 C C . GLN A 1 346 ? -48.395 -4.291 11.658 1.00 45.58 346 GLN A C 1
ATOM 2495 O O . GLN A 1 346 ? -47.285 -3.893 11.366 1.00 37.35 346 GLN A O 1
ATOM 2501 N N . THR A 1 347 ? -49.233 -4.849 10.762 1.00 46.00 347 THR A N 1
ATOM 2502 C CA . THR A 1 347 ? -48.841 -5.092 9.353 1.00 40.83 347 THR A CA 1
ATOM 2503 C C . THR A 1 347 ? -49.529 -4.120 8.385 1.00 41.72 347 THR A C 1
ATOM 2504 O O . THR A 1 347 ? -49.396 -4.284 7.179 1.00 43.52 347 THR A O 1
ATOM 2508 N N . ASP A 1 348 ? -50.208 -3.089 8.910 1.00 42.22 348 ASP A N 1
ATOM 2509 C CA . ASP A 1 348 ? -50.923 -2.074 8.095 1.00 40.36 348 ASP A CA 1
ATOM 2510 C C . ASP A 1 348 ? -49.952 -0.953 7.663 1.00 39.30 348 ASP A C 1
ATOM 2511 O O . ASP A 1 348 ? -48.808 -0.872 8.106 1.00 38.16 348 ASP A O 1
ATOM 2516 N N . THR A 1 349 ? -50.432 -0.058 6.796 1.00 39.38 349 THR A N 1
ATOM 2517 C CA . THR A 1 349 ? -49.721 1.166 6.426 1.00 39.01 349 THR A CA 1
ATOM 2518 C C . THR A 1 349 ? -50.580 2.346 6.887 1.00 41.58 349 THR A C 1
ATOM 2519 O O . THR A 1 349 ? -51.796 2.173 7.088 1.00 44.70 349 THR A O 1
ATOM 2523 N N . ILE A 1 350 ? -49.963 3.522 7.022 1.00 36.69 350 ILE A N 1
ATOM 2524 C CA . ILE A 1 350 ? -50.652 4.696 7.512 1.00 37.24 350 ILE A CA 1
ATOM 2525 C C . ILE A 1 350 ? -51.654 5.164 6.455 1.00 40.24 350 ILE A C 1
ATOM 2526 O O . ILE A 1 350 ? -52.717 5.681 6.808 1.00 41.79 350 ILE A O 1
ATOM 2531 N N . ALA A 1 351 ? -51.286 5.042 5.174 1.00 41.14 351 ALA A N 1
ATOM 2532 C CA . ALA A 1 351 ? -52.145 5.510 4.080 1.00 39.09 351 ALA A CA 1
ATOM 2533 C C . ALA A 1 351 ? -53.360 4.584 3.916 1.00 37.35 351 ALA A C 1
ATOM 2534 O O . ALA A 1 351 ? -54.460 5.068 3.629 1.00 38.78 351 ALA A O 1
ATOM 2536 N N . ASN A 1 352 ? -53.151 3.275 4.108 1.00 34.71 352 ASN A N 1
ATOM 2537 C CA . ASN A 1 352 ? -54.199 2.264 3.944 1.00 36.44 352 ASN A CA 1
ATOM 2538 C C . ASN A 1 352 ? -55.200 2.403 5.101 1.00 39.55 352 ASN A C 1
ATOM 2539 O O . ASN A 1 352 ? -56.402 2.329 4.908 1.00 41.24 352 ASN A O 1
ATOM 2544 N N . PHE A 1 353 ? -54.666 2.644 6.298 1.00 40.90 353 PHE A N 1
ATOM 2545 C CA . PHE A 1 353 ? -55.422 2.821 7.519 1.00 38.42 353 PHE A CA 1
ATOM 2546 C C . PHE A 1 353 ? -56.379 3.993 7.333 1.00 40.84 353 PHE A C 1
ATOM 2547 O O . PHE A 1 353 ? -57.601 3.870 7.553 1.00 39.68 353 PHE A O 1
ATOM 2555 N N . VAL A 1 354 ? -55.810 5.111 6.885 1.00 40.41 354 VAL A N 1
ATOM 2556 C CA . VAL A 1 354 ? -56.573 6.329 6.730 1.00 40.27 354 VAL A CA 1
ATOM 2557 C C . VAL A 1 354 ? -57.536 6.151 5.561 1.00 37.35 354 VAL A C 1
ATOM 2558 O O . VAL A 1 354 ? -58.641 6.646 5.644 1.00 41.78 354 VAL A O 1
ATOM 2562 N N . ALA A 1 355 ? -57.103 5.453 4.504 1.00 39.19 355 ALA A N 1
ATOM 2563 C CA . ALA A 1 355 ? -57.972 5.205 3.348 1.00 38.96 355 ALA A CA 1
ATOM 2564 C C . ALA A 1 355 ? -59.271 4.566 3.840 1.00 36.15 355 ALA A C 1
ATOM 2565 O O . ALA A 1 355 ? -60.365 5.083 3.587 1.00 38.45 355 ALA A O 1
ATOM 2567 N N . ARG A 1 356 ? -59.137 3.492 4.612 1.00 34.42 356 ARG A N 1
ATOM 2568 C CA . ARG A 1 356 ? -60.319 2.743 5.085 1.00 36.42 356 ARG A CA 1
ATOM 2569 C C . ARG A 1 356 ? -61.170 3.589 6.044 1.00 38.52 356 ARG A C 1
ATOM 2570 O O . ARG A 1 356 ? -62.402 3.538 5.978 1.00 46.56 356 ARG A O 1
ATOM 2578 N N . LEU A 1 357 ? -60.538 4.369 6.930 1.00 37.69 357 LEU A N 1
ATOM 2579 C CA . LEU A 1 357 ? -61.302 5.220 7.853 1.00 40.36 357 LEU A CA 1
ATOM 2580 C C . LEU A 1 357 ? -62.083 6.298 7.082 1.00 37.93 357 LEU A C 1
ATOM 2581 O O . LEU A 1 357 ? -63.148 6.725 7.543 1.00 41.30 357 LEU A O 1
ATOM 2586 N N . ALA A 1 358 ? -61.570 6.720 5.918 1.00 37.12 358 ALA A N 1
ATOM 2587 C CA . ALA A 1 358 ? -62.169 7.785 5.123 1.00 36.59 358 ALA A CA 1
ATOM 2588 C C . ALA A 1 358 ? -63.462 7.344 4.443 1.00 37.52 358 ALA A C 1
ATOM 2589 O O . ALA A 1 358 ? -64.228 8.187 4.092 1.00 37.12 358 ALA A O 1
ATOM 2591 N N . ALA A 1 359 ? -63.676 6.028 4.289 1.00 40.44 359 ALA A N 1
ATOM 2592 C CA . ALA A 1 359 ? -64.839 5.460 3.592 1.00 41.35 359 ALA A CA 1
ATOM 2593 C C . ALA A 1 359 ? -65.914 4.887 4.536 1.00 42.42 359 ALA A C 1
ATOM 2594 O O . ALA A 1 359 ? -66.812 4.195 4.068 1.00 42.34 359 ALA A O 1
ATOM 2596 N N . LEU A 1 360 ? -65.853 5.165 5.841 1.00 47.36 360 LEU A N 1
ATOM 2597 C CA . LEU A 1 360 ? -66.882 4.673 6.789 1.00 52.72 360 LEU A CA 1
ATOM 2598 C C . LEU A 1 360 ? -68.132 5.567 6.765 1.00 49.75 360 LEU A C 1
ATOM 2599 O O . LEU A 1 360 ? -68.125 6.672 6.206 1.00 49.94 360 LEU A O 1
ATOM 2604 N N . ILE B 1 7 ? 8.066 22.978 21.918 1.00 70.35 7 ILE I N 1
ATOM 2605 C CA . ILE B 1 7 ? 6.688 23.435 21.493 1.00 73.78 7 ILE I CA 1
ATOM 2606 C C . ILE B 1 7 ? 6.413 22.962 20.050 1.00 67.92 7 ILE I C 1
ATOM 2607 O O . ILE B 1 7 ? 7.043 23.442 19.080 1.00 64.38 7 ILE I O 1
ATOM 2612 N N . THR B 1 8 ? 5.458 22.023 19.915 1.00 59.00 8 THR I N 1
ATOM 2613 C CA . THR B 1 8 ? 5.115 21.394 18.627 1.00 56.84 8 THR I CA 1
ATOM 2614 C C . THR B 1 8 ? 4.074 22.199 17.835 1.00 55.88 8 THR I C 1
ATOM 2615 O O . THR B 1 8 ? 3.326 23.049 18.360 1.00 49.46 8 THR I O 1
ATOM 2619 N N . MET B 1 9 ? 3.987 21.852 16.550 1.00 48.83 9 MET I N 1
ATOM 2620 C CA . MET B 1 9 ? 3.092 22.506 15.659 1.00 48.83 9 MET I CA 1
ATOM 2621 C C . MET B 1 9 ? 1.642 22.189 16.067 1.00 54.14 9 MET I C 1
ATOM 2622 O O . MET B 1 9 ? 0.756 23.005 15.808 1.00 47.97 9 MET I O 1
ATOM 2627 N N . ASP B 1 10 ? 1.419 21.039 16.725 1.00 59.52 10 ASP I N 1
ATOM 2628 C CA . ASP B 1 10 ? 0.062 20.593 17.167 1.00 58.45 10 ASP I CA 1
ATOM 2629 C C . ASP B 1 10 ? -0.455 21.523 18.264 1.00 57.05 10 ASP I C 1
ATOM 2630 O O . ASP B 1 10 ? -1.607 21.942 18.238 1.00 51.53 10 ASP I O 1
ATOM 2635 N N . GLN B 1 11 ? 0.431 21.807 19.233 1.00 59.35 11 GLN I N 1
ATOM 2636 C CA . GLN B 1 11 ? 0.091 22.579 20.404 1.00 56.58 11 GLN I CA 1
ATOM 2637 C C . GLN B 1 11 ? -0.108 24.045 20.016 1.00 55.16 11 GLN I C 1
ATOM 2638 O O . GLN B 1 11 ? -1.221 24.567 20.190 1.00 57.68 11 GLN I O 1
ATOM 2644 N N . GLY B 1 12 ? 0.949 24.679 19.482 1.00 48.65 12 GLY I N 1
ATOM 2645 C CA . GLY B 1 12 ? 0.920 26.087 19.051 1.00 45.52 12 GLY I CA 1
ATOM 2646 C C . GLY B 1 12 ? -0.361 26.441 18.300 1.00 43.39 12 GLY I C 1
ATOM 2647 O O . GLY B 1 12 ? -1.024 27.447 18.569 1.00 43.52 12 GLY I O 1
ATOM 2648 N N . MET B 1 13 ? -0.702 25.583 17.342 1.00 42.37 13 MET I N 1
ATOM 2649 C CA . MET B 1 13 ? -1.870 25.722 16.486 1.00 41.05 13 MET I CA 1
ATOM 2650 C C . MET B 1 13 ? -3.184 25.604 17.277 1.00 37.16 13 MET I C 1
ATOM 2651 O O . MET B 1 13 ? -4.091 26.409 17.057 1.00 34.94 13 MET I O 1
ATOM 2656 N N . ALA B 1 14 ? -3.315 24.582 18.132 1.00 34.80 14 ALA I N 1
ATOM 2657 C CA . ALA B 1 14 ? -4.566 24.379 18.926 1.00 33.18 14 ALA I CA 1
ATOM 2658 C C . ALA B 1 14 ? -4.746 25.557 19.888 1.00 32.46 14 ALA I C 1
ATOM 2659 O O . ALA B 1 14 ? -5.817 26.132 19.951 1.00 34.09 14 ALA I O 1
ATOM 2661 N N . ASN B 1 15 ? -3.647 25.954 20.543 1.00 31.23 15 ASN I N 1
ATOM 2662 C CA . ASN B 1 15 ? -3.603 27.053 21.464 1.00 33.68 15 ASN I CA 1
ATOM 2663 C C . ASN B 1 15 ? -3.978 28.362 20.759 1.00 36.00 15 ASN I C 1
ATOM 2664 O O . ASN B 1 15 ? -4.908 29.057 21.190 1.00 40.08 15 ASN I O 1
ATOM 2669 N N . GLN B 1 16 ? -3.284 28.708 19.672 1.00 32.86 16 GLN I N 1
ATOM 2670 C CA . GLN B 1 16 ? -3.515 30.008 19.027 1.00 29.57 16 GLN I CA 1
ATOM 2671 C C . GLN B 1 16 ? -4.943 30.081 18.527 1.00 28.81 16 GLN I C 1
ATOM 2672 O O . GLN B 1 16 ? -5.571 31.076 18.701 1.00 30.22 16 GLN I O 1
ATOM 2678 N N . ALA B 1 17 ? -5.399 29.010 17.885 1.00 29.25 17 ALA I N 1
ATOM 2679 C CA . ALA B 1 17 ? -6.736 28.916 17.388 1.00 30.40 17 ALA I CA 1
ATOM 2680 C C . ALA B 1 17 ? -7.731 29.147 18.532 1.00 31.68 17 ALA I C 1
ATOM 2681 O O . ALA B 1 17 ? -8.714 29.878 18.374 1.00 28.26 17 ALA I O 1
ATOM 2683 N N . SER B 1 18 ? -7.468 28.500 19.667 1.00 34.45 18 SER I N 1
ATOM 2684 C CA . SER B 1 18 ? -8.379 28.560 20.809 1.00 39.66 18 SER I CA 1
ATOM 2685 C C . SER B 1 18 ? -8.521 30.007 21.277 1.00 39.85 18 SER I C 1
ATOM 2686 O O . SER B 1 18 ? -9.660 30.544 21.292 1.00 34.72 18 SER I O 1
ATOM 2689 N N . GLN B 1 19 ? -7.361 30.594 21.650 1.00 35.61 19 GLN I N 1
ATOM 2690 C CA . GLN B 1 19 ? -7.239 31.980 22.121 1.00 33.39 19 GLN I CA 1
ATOM 2691 C C . GLN B 1 19 ? -7.913 32.915 21.104 1.00 31.41 19 GLN I C 1
ATOM 2692 O O . GLN B 1 19 ? -8.688 33.775 21.476 1.00 32.00 19 GLN I O 1
ATOM 2698 N N . ALA B 1 20 ? -7.625 32.709 19.815 1.00 28.48 20 ALA I N 1
ATOM 2699 C CA . ALA B 1 20 ? -8.079 33.587 18.740 1.00 30.76 20 ALA I CA 1
ATOM 2700 C C . ALA B 1 20 ? -9.609 33.710 18.733 1.00 32.77 20 ALA I C 1
ATOM 2701 O O . ALA B 1 20 ? -10.155 34.779 18.514 1.00 34.63 20 ALA I O 1
ATOM 2703 N N . MET B 1 21 ? -10.290 32.589 18.952 1.00 32.91 21 MET I N 1
ATOM 2704 C CA . MET B 1 21 ? -11.730 32.563 18.929 1.00 36.46 21 MET I CA 1
ATOM 2705 C C . MET B 1 21 ? -12.354 33.285 20.144 1.00 36.10 21 MET I C 1
ATOM 2706 O O . MET B 1 21 ? -13.413 33.899 20.028 1.00 40.66 21 MET I O 1
ATOM 2711 N N . GLN B 1 22 ? -11.708 33.249 21.301 1.00 33.12 22 GLN I N 1
ATOM 2712 C CA . GLN B 1 22 ? -12.258 33.941 22.432 1.00 35.46 22 GLN I CA 1
ATOM 2713 C C . GLN B 1 22 ? -11.873 35.431 22.394 1.00 33.47 22 GLN I C 1
ATOM 2714 O O . GLN B 1 22 ? -12.717 36.244 22.815 1.00 31.80 22 GLN I O 1
ATOM 2720 N N . ILE B 1 23 ? -10.716 35.831 21.812 1.00 28.15 23 ILE I N 1
ATOM 2721 C CA . ILE B 1 23 ? -10.434 37.289 21.718 1.00 27.33 23 ILE I CA 1
ATOM 2722 C C . ILE B 1 23 ? -11.349 37.890 20.642 1.00 27.02 23 ILE I C 1
ATOM 2723 O O . ILE B 1 23 ? -11.829 39.041 20.750 1.00 28.62 23 ILE I O 1
ATOM 2728 N N . GLN B 1 24 ? -11.651 37.091 19.624 1.00 28.39 24 GLN I N 1
ATOM 2729 C CA . GLN B 1 24 ? -12.600 37.485 18.617 1.00 29.76 24 GLN I CA 1
ATOM 2730 C C . GLN B 1 24 ? -13.953 37.842 19.263 1.00 29.60 24 GLN I C 1
ATOM 2731 O O . GLN B 1 24 ? -14.527 38.912 18.974 1.00 28.00 24 GLN I O 1
ATOM 2737 N N . THR B 1 25 ? -14.481 36.952 20.113 1.00 29.09 25 THR I N 1
ATOM 2738 C CA . THR B 1 25 ? -15.800 37.206 20.720 1.00 32.34 25 THR I CA 1
ATOM 2739 C C . THR B 1 25 ? -15.699 38.482 21.568 1.00 30.48 25 THR I C 1
ATOM 2740 O O . THR B 1 25 ? -16.514 39.401 21.459 1.00 30.16 25 THR I O 1
ATOM 2744 N N . TYR B 1 26 ? -14.627 38.556 22.355 1.00 30.21 26 TYR I N 1
ATOM 2745 C CA . TYR B 1 26 ? -14.370 39.696 23.208 1.00 27.71 26 TYR I CA 1
ATOM 2746 C C . TYR B 1 26 ? -14.383 40.974 22.379 1.00 26.89 26 TYR I C 1
ATOM 2747 O O . TYR B 1 26 ? -15.113 41.869 22.718 1.00 28.94 26 TYR I O 1
ATOM 2756 N N . CYS B 1 27 ? -13.625 41.038 21.277 1.00 27.07 27 CYS I N 1
ATOM 2757 C CA . CYS B 1 27 ? -13.579 42.260 20.469 1.00 27.69 27 CYS I CA 1
ATOM 2758 C C . CYS B 1 27 ? -14.962 42.653 19.937 1.00 31.21 27 CYS I C 1
ATOM 2759 O O . CYS B 1 27 ? -15.247 43.835 19.789 1.00 25.82 27 CYS I O 1
ATOM 2762 N N . ASN B 1 28 ? -15.832 41.671 19.645 1.00 33.96 28 ASN I N 1
ATOM 2763 C CA . ASN B 1 28 ? -17.184 41.997 19.186 1.00 31.12 28 ASN I CA 1
ATOM 2764 C C . ASN B 1 28 ? -17.924 42.733 20.316 1.00 29.37 28 ASN I C 1
ATOM 2765 O O . ASN B 1 28 ? -18.626 43.688 20.079 1.00 33.79 28 ASN I O 1
ATOM 2770 N N . SER B 1 29 ? -17.802 42.236 21.537 1.00 27.24 29 SER I N 1
ATOM 2771 C CA . SER B 1 29 ? -18.474 42.853 22.673 1.00 31.40 29 SER I CA 1
ATOM 2772 C C . SER B 1 29 ? -17.948 44.284 22.875 1.00 33.88 29 SER I C 1
ATOM 2773 O O . SER B 1 29 ? -18.679 45.153 23.332 1.00 37.99 29 SER I O 1
ATOM 2776 N N . VAL B 1 30 ? -16.674 44.529 22.547 1.00 33.32 30 VAL I N 1
ATOM 2777 C CA . VAL B 1 30 ? -16.124 45.888 22.672 1.00 31.06 30 VAL I CA 1
ATOM 2778 C C . VAL B 1 30 ? -16.908 46.798 21.721 1.00 31.19 30 VAL I C 1
ATOM 2779 O O . VAL B 1 30 ? -17.459 47.844 22.140 1.00 28.37 30 VAL I O 1
ATOM 2783 N N . LYS B 1 31 ? -16.951 46.370 20.451 1.00 30.67 31 LYS I N 1
ATOM 2784 C CA . LYS B 1 31 ? -17.613 47.069 19.364 1.00 33.38 31 LYS I CA 1
ATOM 2785 C C . LYS B 1 31 ? -19.103 47.300 19.628 1.00 35.48 31 LYS I C 1
ATOM 2786 O O . LYS B 1 31 ? -19.618 48.312 19.158 1.00 30.74 31 LYS I O 1
ATOM 2792 N N . GLN B 1 32 ? -19.778 46.374 20.342 1.00 35.20 32 GLN I N 1
ATOM 2793 C CA . GLN B 1 32 ? -21.227 46.478 20.606 1.00 36.93 32 GLN I CA 1
ATOM 2794 C C . GLN B 1 32 ? -21.553 47.507 21.696 1.00 38.03 32 GLN I C 1
ATOM 2795 O O . GLN B 1 32 ? -22.633 48.110 21.666 1.00 36.77 32 GLN I O 1
ATOM 2801 N N . GLN B 1 33 ? -20.625 47.709 22.635 1.00 40.95 33 GLN I N 1
ATOM 2802 C CA . GLN B 1 33 ? -20.807 48.633 23.763 1.00 41.02 33 GLN I CA 1
ATOM 2803 C C . GLN B 1 33 ? -21.324 49.981 23.276 1.00 38.74 33 GLN I C 1
ATOM 2804 O O . GLN B 1 33 ? -20.704 50.578 22.391 1.00 38.98 33 GLN I O 1
ATOM 2810 N N . VAL B 1 34 ? -22.405 50.473 23.894 1.00 39.11 34 VAL I N 1
ATOM 2811 C CA . VAL B 1 34 ? -22.909 51.832 23.542 1.00 42.10 34 VAL I CA 1
ATOM 2812 C C . VAL B 1 34 ? -22.136 52.857 24.375 1.00 44.82 34 VAL I C 1
ATOM 2813 O O . VAL B 1 34 ? -21.613 52.539 25.454 1.00 38.89 34 VAL I O 1
ATOM 2817 N N . PRO B 1 35 ? -22.015 54.116 23.888 1.00 49.58 35 PRO I N 1
ATOM 2818 C CA . PRO B 1 35 ? -21.332 55.168 24.641 1.00 49.40 35 PRO I CA 1
ATOM 2819 C C . PRO B 1 35 ? -22.191 55.588 25.844 1.00 45.40 35 PRO I C 1
ATOM 2820 O O . PRO B 1 35 ? -23.403 55.356 25.860 1.00 38.21 35 PRO I O 1
ATOM 2824 N N . VAL B 1 36 ? -21.539 56.157 26.860 1.00 47.63 36 VAL I N 1
ATOM 2825 C CA . VAL B 1 36 ? -22.248 56.627 28.046 1.00 51.88 36 VAL I CA 1
ATOM 2826 C C . VAL B 1 36 ? -23.007 57.917 27.691 1.00 54.74 36 VAL I C 1
ATOM 2827 O O . VAL B 1 36 ? -22.631 58.665 26.766 1.00 47.90 36 VAL I O 1
ATOM 2831 N N . ASP B 1 37 ? -24.088 58.145 28.443 1.00 59.96 37 ASP I N 1
ATOM 2832 C CA . ASP B 1 37 ? -24.972 59.289 28.304 1.00 57.52 37 ASP I CA 1
ATOM 2833 C C . ASP B 1 37 ? -25.149 59.934 29.690 1.00 56.19 37 ASP I C 1
ATOM 2834 O O . ASP B 1 37 ? -25.930 59.460 30.535 1.00 46.03 37 ASP I O 1
ATOM 2839 N N . PHE B 1 38 ? -24.400 61.016 29.916 1.00 57.09 38 PHE I N 1
ATOM 2840 C CA . PHE B 1 38 ? -24.420 61.766 31.172 1.00 62.13 38 PHE I CA 1
ATOM 2841 C C . PHE B 1 38 ? -24.939 63.199 30.959 1.00 73.98 38 PHE I C 1
ATOM 2842 O O . PHE B 1 38 ? -24.477 64.127 31.653 1.00 72.46 38 PHE I O 1
ATOM 2850 N N . SER B 1 39 ? -25.896 63.386 30.034 1.00 79.06 39 SER I N 1
ATOM 2851 C CA . SER B 1 39 ? -26.385 64.732 29.664 1.00 76.93 39 SER I CA 1
ATOM 2852 C C . SER B 1 39 ? -27.322 65.320 30.742 1.00 83.66 39 SER I C 1
ATOM 2853 O O . SER B 1 39 ? -27.501 66.556 30.814 1.00 74.29 39 SER I O 1
ATOM 2856 N N . GLN B 1 40 ? -27.903 64.457 31.591 1.00 78.84 40 GLN I N 1
ATOM 2857 C CA . GLN B 1 40 ? -28.814 64.891 32.670 1.00 78.58 40 GLN I CA 1
ATOM 2858 C C . GLN B 1 40 ? -28.067 65.700 33.742 1.00 78.11 40 GLN I C 1
ATOM 2859 O O . GLN B 1 40 ? -28.671 66.533 34.421 1.00 75.60 40 GLN I O 1
ATOM 2865 N N . PHE B 1 41 ? -26.763 65.453 33.897 1.00 76.70 41 PHE I N 1
ATOM 2866 C CA . PHE B 1 41 ? -25.951 66.149 34.893 1.00 79.15 41 PHE I CA 1
ATOM 2867 C C . PHE B 1 41 ? -24.859 66.964 34.204 1.00 75.76 41 PHE I C 1
ATOM 2868 O O . PHE B 1 41 ? -23.741 66.476 34.040 1.00 71.18 41 PHE I O 1
ATOM 2876 N N . PRO B 1 42 ? -25.131 68.218 33.768 1.00 78.66 42 PRO I N 1
ATOM 2877 C CA . PRO B 1 42 ? -24.073 69.081 33.240 1.00 81.08 42 PRO I CA 1
ATOM 2878 C C . PRO B 1 42 ? -22.962 69.086 34.301 1.00 83.01 42 PRO I C 1
ATOM 2879 O O . PRO B 1 42 ? -23.279 68.966 35.485 1.00 88.05 42 PRO I O 1
ATOM 2883 N N . ASN B 1 43 ? -21.693 69.194 33.893 1.00 82.79 43 ASN I N 1
ATOM 2884 C CA . ASN B 1 43 ? -20.580 69.128 34.849 1.00 86.19 43 ASN I CA 1
ATOM 2885 C C . ASN B 1 43 ? -19.848 67.782 34.726 1.00 81.85 43 ASN I C 1
ATOM 2886 O O . ASN B 1 43 ? -18.788 67.573 35.309 1.00 81.43 43 ASN I O 1
ATOM 2891 N N . LEU B 1 44 ? -20.470 66.866 33.966 1.00 83.17 44 LEU I N 1
ATOM 2892 C CA . LEU B 1 44 ? -19.914 65.557 33.705 1.00 76.56 44 LEU I CA 1
ATOM 2893 C C . LEU B 1 44 ? -19.667 65.460 32.197 1.00 77.31 44 LEU I C 1
ATOM 2894 O O . LEU B 1 44 ? -19.233 64.416 31.706 1.00 76.22 44 LEU I O 1
ATOM 2899 N N . LYS B 1 45 ? -19.918 66.575 31.487 1.00 76.79 45 LYS I N 1
ATOM 2900 C CA . LYS B 1 45 ? -19.794 66.644 30.039 1.00 80.42 45 LYS I CA 1
ATOM 2901 C C . LYS B 1 45 ? -18.330 66.409 29.631 1.00 76.06 45 LYS I C 1
ATOM 2902 O O . LYS B 1 45 ? -18.079 65.698 28.671 1.00 71.03 45 LYS I O 1
ATOM 2908 N N . ASP B 1 46 ? -17.377 67.010 30.357 1.00 73.52 46 ASP I N 1
ATOM 2909 C CA . ASP B 1 46 ? -15.929 66.823 30.098 1.00 77.51 46 ASP I CA 1
ATOM 2910 C C . ASP B 1 46 ? -15.536 65.353 30.353 1.00 77.48 46 ASP I C 1
ATOM 2911 O O . ASP B 1 46 ? -14.571 64.840 29.754 1.00 63.82 46 ASP I O 1
ATOM 2916 N N . ASN B 1 47 ? -16.284 64.692 31.252 1.00 72.47 47 ASN I N 1
ATOM 2917 C CA . ASN B 1 47 ? -16.049 63.302 31.664 1.00 63.35 47 ASN I CA 1
ATOM 2918 C C . ASN B 1 47 ? -16.693 62.342 30.657 1.00 60.04 47 ASN I C 1
ATOM 2919 O O . ASN B 1 47 ? -16.104 61.326 30.326 1.00 57.99 47 ASN I O 1
ATOM 2924 N N . GLN B 1 48 ? -17.902 62.667 30.190 1.00 57.42 48 GLN I N 1
ATOM 2925 C CA . GLN B 1 48 ? -18.564 61.875 29.164 1.00 57.31 48 GLN I CA 1
ATOM 2926 C C . GLN B 1 48 ? -17.695 61.871 27.893 1.00 57.58 48 GLN I C 1
ATOM 2927 O O . GLN B 1 48 ? -17.475 60.818 27.268 1.00 54.94 48 GLN I O 1
ATOM 2933 N N . THR B 1 49 ? -17.156 63.039 27.533 1.00 56.56 49 THR I N 1
ATOM 2934 C CA . THR B 1 49 ? -16.416 63.180 26.285 1.00 62.12 49 THR I CA 1
ATOM 2935 C C . THR B 1 49 ? -15.055 62.480 26.415 1.00 61.78 49 THR I C 1
ATOM 2936 O O . THR B 1 49 ? -14.496 62.052 25.412 1.00 69.41 49 THR I O 1
ATOM 2940 N N . GLN B 1 50 ? -14.535 62.340 27.638 1.00 62.24 50 GLN I N 1
ATOM 2941 C CA . GLN B 1 50 ? -13.267 61.619 27.856 1.00 61.17 50 GLN I CA 1
ATOM 2942 C C . GLN B 1 50 ? -13.507 60.110 27.747 1.00 50.89 50 GLN I C 1
ATOM 2943 O O . GLN B 1 50 ? -12.692 59.393 27.191 1.00 51.90 50 GLN I O 1
ATOM 2949 N N . ILE B 1 51 ? -14.611 59.647 28.336 1.00 45.76 51 ILE I N 1
ATOM 2950 C CA . ILE B 1 51 ? -14.972 58.238 28.351 1.00 44.58 51 ILE I CA 1
ATOM 2951 C C . ILE B 1 51 ? -15.231 57.747 26.919 1.00 42.72 51 ILE I C 1
ATOM 2952 O O . ILE B 1 51 ? -14.596 56.774 26.491 1.00 43.15 51 ILE I O 1
ATOM 2957 N N . ASN B 1 52 ? -16.137 58.417 26.196 1.00 41.16 52 ASN I N 1
ATOM 2958 C CA . ASN B 1 52 ? -16.517 58.017 24.832 1.00 43.76 52 ASN I CA 1
ATOM 2959 C C . ASN B 1 52 ? -15.299 58.043 23.881 1.00 45.40 52 ASN I C 1
ATOM 2960 O O . ASN B 1 52 ? -15.206 57.189 22.962 1.00 46.45 52 ASN I O 1
ATOM 2965 N N . GLN B 1 53 ? -14.382 59.000 24.070 1.00 42.58 53 GLN I N 1
ATOM 2966 C CA . GLN B 1 53 ? -13.152 59.055 23.269 1.00 47.36 53 GLN I CA 1
ATOM 2967 C C . GLN B 1 53 ? -12.266 57.844 23.607 1.00 48.02 53 GLN I C 1
ATOM 2968 O O . GLN B 1 53 ? -11.584 57.295 22.730 1.00 47.40 53 GLN I O 1
ATOM 2974 N N . GLY B 1 54 ? -12.225 57.484 24.900 1.00 47.69 54 GLY I N 1
ATOM 2975 C CA . GLY B 1 54 ? -11.491 56.313 25.400 1.00 42.08 54 GLY I CA 1
ATOM 2976 C C . GLY B 1 54 ? -12.101 55.027 24.867 1.00 39.44 54 GLY I C 1
ATOM 2977 O O . GLY B 1 54 ? -11.395 54.118 24.502 1.00 37.16 54 GLY I O 1
ATOM 2978 N N . LEU B 1 55 ? -13.438 54.982 24.824 1.00 39.88 55 LEU I N 1
ATOM 2979 C CA . LEU B 1 55 ? -14.175 53.856 24.281 1.00 39.91 55 LEU I CA 1
ATOM 2980 C C . LEU B 1 55 ? -13.808 53.697 22.792 1.00 41.39 55 LEU I C 1
ATOM 2981 O O . LEU B 1 55 ? -13.460 52.605 22.344 1.00 45.49 55 LEU I O 1
ATOM 2986 N N . ASP B 1 56 ? -13.825 54.803 22.045 1.00 41.66 56 ASP I N 1
ATOM 2987 C CA . ASP B 1 56 ? -13.432 54.823 20.624 1.00 39.80 56 ASP I CA 1
ATOM 2988 C C . ASP B 1 56 ? -12.026 54.232 20.422 1.00 36.21 56 ASP I C 1
ATOM 2989 O O . ASP B 1 56 ? -11.809 53.553 19.432 1.00 39.36 56 ASP I O 1
ATOM 2994 N N . LEU B 1 57 ? -11.070 54.513 21.321 1.00 36.24 57 LEU I N 1
ATOM 2995 C CA . LEU B 1 57 ? -9.701 53.909 21.266 1.00 36.26 57 LEU I CA 1
ATOM 2996 C C . LEU B 1 57 ? -9.771 52.390 21.492 1.00 34.53 57 LEU I C 1
ATOM 2997 O O . LEU B 1 57 ? -8.926 51.632 20.993 1.00 33.76 57 LEU I O 1
ATOM 3002 N N . ALA B 1 58 ? -10.721 51.968 22.330 1.00 33.90 58 ALA I N 1
ATOM 3003 C CA . ALA B 1 58 ? -10.960 50.578 22.638 1.00 35.97 58 ALA I CA 1
ATOM 3004 C C . ALA B 1 58 ? -11.513 49.878 21.398 1.00 33.95 58 ALA I C 1
ATOM 3005 O O . ALA B 1 58 ? -11.054 48.813 21.057 1.00 35.35 58 ALA I O 1
ATOM 3007 N N . LYS B 1 59 ? -12.511 50.495 20.767 1.00 32.42 59 LYS I N 1
ATOM 3008 C CA . LYS B 1 59 ? -13.117 49.985 19.535 1.00 31.53 59 LYS I CA 1
ATOM 3009 C C . LYS B 1 59 ? -12.082 49.984 18.409 1.00 31.98 59 LYS I C 1
ATOM 3010 O O . LYS B 1 59 ? -12.082 49.084 17.597 1.00 31.83 59 LYS I O 1
ATOM 3016 N N . GLY B 1 60 ? -11.168 50.965 18.419 1.00 31.88 60 GLY I N 1
ATOM 3017 C CA . GLY B 1 60 ? -10.108 51.037 17.451 1.00 31.62 60 GLY I CA 1
ATOM 3018 C C . GLY B 1 60 ? -9.196 49.827 17.565 1.00 33.95 60 GLY I C 1
ATOM 3019 O O . GLY B 1 60 ? -8.832 49.228 16.572 1.00 41.97 60 GLY I O 1
ATOM 3020 N N . HIS B 1 61 ? -8.856 49.452 18.796 1.00 30.93 61 HIS I N 1
ATOM 3021 C CA . HIS B 1 61 ? -7.982 48.326 19.055 1.00 30.01 61 HIS I CA 1
ATOM 3022 C C . HIS B 1 61 ? -8.656 47.016 18.655 1.00 31.28 61 HIS I C 1
ATOM 3023 O O . HIS B 1 61 ? -8.007 46.160 18.076 1.00 34.20 61 HIS I O 1
ATOM 3030 N N . ALA B 1 62 ? -9.934 46.869 19.018 1.00 29.73 62 ALA I N 1
ATOM 3031 C CA . ALA B 1 62 ? -10.729 45.710 18.693 1.00 30.99 62 ALA I CA 1
ATOM 3032 C C . ALA B 1 62 ? -10.795 45.527 17.178 1.00 32.86 62 ALA I C 1
ATOM 3033 O O . ALA B 1 62 ? -10.766 44.413 16.717 1.00 36.37 62 ALA I O 1
ATOM 3035 N N . ASP B 1 63 ? -10.941 46.638 16.439 1.00 36.64 63 ASP I N 1
ATOM 3036 C CA . ASP B 1 63 ? -11.002 46.654 14.981 1.00 33.23 63 ASP I CA 1
ATOM 3037 C C . ASP B 1 63 ? -9.670 46.155 14.424 1.00 31.70 63 ASP I C 1
ATOM 3038 O O . ASP B 1 63 ? -9.657 45.291 13.571 1.00 34.67 63 ASP I O 1
ATOM 3043 N N . LEU B 1 64 ? -8.566 46.732 14.896 1.00 29.17 64 LEU I N 1
ATOM 3044 C CA . LEU B 1 64 ? -7.257 46.339 14.439 1.00 32.16 64 LEU I CA 1
ATOM 3045 C C . LEU B 1 64 ? -7.063 44.840 14.663 1.00 31.71 64 LEU I C 1
ATOM 3046 O O . LEU B 1 64 ? -6.502 44.193 13.805 1.00 35.06 64 LEU I O 1
ATOM 3051 N N . TYR B 1 65 ? -7.545 44.300 15.791 1.00 30.66 65 TYR I N 1
ATOM 3052 C CA . TYR B 1 65 ? -7.470 42.865 16.024 1.00 31.71 65 TYR I CA 1
ATOM 3053 C C . TYR B 1 65 ? -8.324 42.130 14.976 1.00 32.54 65 TYR I C 1
ATOM 3054 O O . TYR B 1 65 ? -7.815 41.229 14.302 1.00 30.59 65 TYR I O 1
ATOM 3063 N N . LEU B 1 66 ? -9.602 42.519 14.831 1.00 33.77 66 LEU I N 1
ATOM 3064 C CA . LEU B 1 66 ? -10.574 41.767 13.958 1.00 35.56 66 LEU I CA 1
ATOM 3065 C C . LEU B 1 66 ? -10.219 41.810 12.466 1.00 36.03 66 LEU I C 1
ATOM 3066 O O . LEU B 1 66 ? -10.425 40.828 11.766 1.00 40.50 66 LEU I O 1
ATOM 3071 N N . ASN B 1 67 ? -9.698 42.943 12.005 1.00 32.72 67 ASN I N 1
ATOM 3072 C CA . ASN B 1 67 ? -9.537 43.219 10.602 1.00 32.32 67 ASN I CA 1
ATOM 3073 C C . ASN B 1 67 ? -8.107 43.005 10.096 1.00 35.17 67 ASN I C 1
ATOM 3074 O O . ASN B 1 67 ? -7.923 42.810 8.917 1.00 35.41 67 ASN I O 1
ATOM 3079 N N . THR B 1 68 ? -7.117 43.094 10.986 1.00 37.39 68 THR I N 1
ATOM 3080 C CA . THR B 1 68 ? -5.707 43.036 10.639 1.00 35.70 68 THR I CA 1
ATOM 3081 C C . THR B 1 68 ? -5.046 41.751 11.164 1.00 35.92 68 THR I C 1
ATOM 3082 O O . THR B 1 68 ? -4.273 41.148 10.420 1.00 39.89 68 THR I O 1
ATOM 3086 N N . ILE B 1 69 ? -5.334 41.335 12.414 1.00 33.82 69 ILE I N 1
ATOM 3087 C CA . ILE B 1 69 ? -4.624 40.195 13.078 1.00 30.91 69 ILE I CA 1
ATOM 3088 C C . ILE B 1 69 ? -5.354 38.853 12.869 1.00 30.07 69 ILE I C 1
ATOM 3089 O O . ILE B 1 69 ? -4.717 37.876 12.543 1.00 30.04 69 ILE I O 1
ATOM 3094 N N . GLN B 1 70 ? -6.668 38.808 13.119 1.00 27.62 70 GLN I N 1
ATOM 3095 C CA . GLN B 1 70 ? -7.493 37.614 12.935 1.00 29.84 70 GLN I CA 1
ATOM 3096 C C . GLN B 1 70 ? -7.274 37.021 11.542 1.00 27.73 70 GLN I C 1
ATOM 3097 O O . GLN B 1 70 ? -7.026 35.828 11.432 1.00 25.66 70 GLN I O 1
ATOM 3103 N N . PRO B 1 71 ? -7.395 37.763 10.423 1.00 27.26 71 PRO I N 1
ATOM 3104 C CA . PRO B 1 71 ? -7.122 37.170 9.112 1.00 27.12 71 PRO I CA 1
ATOM 3105 C C . PRO B 1 71 ? -5.726 36.545 8.989 1.00 25.26 71 PRO I C 1
ATOM 3106 O O . PRO B 1 71 ? -5.600 35.578 8.254 1.00 24.61 71 PRO I O 1
ATOM 3110 N N . GLN B 1 72 ? -4.718 37.099 9.682 1.00 25.98 72 GLN I N 1
ATOM 3111 C CA . GLN B 1 72 ? -3.353 36.590 9.639 1.00 28.39 72 GLN I CA 1
ATOM 3112 C C . GLN B 1 72 ? -3.322 35.251 10.381 1.00 25.66 72 GLN I C 1
ATOM 3113 O O . GLN B 1 72 ? -2.584 34.348 10.018 1.00 24.29 72 GLN I O 1
ATOM 3119 N N . ILE B 1 73 ? -4.111 35.132 11.445 1.00 26.63 73 ILE I N 1
ATOM 3120 C CA . ILE B 1 73 ? -4.207 33.854 12.194 1.00 29.47 73 ILE I CA 1
ATOM 3121 C C . ILE B 1 73 ? -4.932 32.788 11.346 1.00 29.29 73 ILE I C 1
ATOM 3122 O O . ILE B 1 73 ? -4.501 31.672 11.293 1.00 30.54 73 ILE I O 1
ATOM 3127 N N . ILE B 1 74 ? -5.976 33.152 10.613 1.00 29.26 74 ILE I N 1
ATOM 3128 C CA . ILE B 1 74 ? -6.670 32.189 9.764 1.00 31.39 74 ILE I CA 1
ATOM 3129 C C . ILE B 1 74 ? -5.642 31.632 8.757 1.00 31.57 74 ILE I C 1
ATOM 3130 O O . ILE B 1 74 ? -5.600 30.434 8.518 1.00 29.32 74 ILE I O 1
ATOM 3135 N N . THR B 1 75 ? -4.838 32.530 8.159 1.00 28.96 75 THR I N 1
ATOM 3136 C CA . THR B 1 75 ? -3.890 32.197 7.087 1.00 26.32 75 THR I CA 1
ATOM 3137 C C . THR B 1 75 ? -2.820 31.246 7.636 1.00 28.29 75 THR I C 1
ATOM 3138 O O . THR B 1 75 ? -2.339 30.345 6.981 1.00 29.90 75 THR I O 1
ATOM 3142 N N . ASN B 1 76 ? -2.443 31.460 8.884 1.00 30.95 76 ASN I N 1
ATOM 3143 C CA . ASN B 1 76 ? -1.445 30.651 9.503 1.00 31.20 76 ASN I CA 1
ATOM 3144 C C . ASN B 1 76 ? -1.943 29.209 9.570 1.00 33.32 76 ASN I C 1
ATOM 3145 O O . ASN B 1 76 ? -1.177 28.284 9.302 1.00 31.67 76 ASN I O 1
ATOM 3150 N N . ILE B 1 77 ? -3.232 29.046 9.898 1.00 32.35 77 ILE I N 1
ATOM 3151 C CA . ILE B 1 77 ? -3.844 27.717 10.021 1.00 31.15 77 ILE I CA 1
ATOM 3152 C C . ILE B 1 77 ? -3.769 27.036 8.655 1.00 27.77 77 ILE I C 1
ATOM 3153 O O . ILE B 1 77 ? -3.380 25.906 8.589 1.00 28.87 77 ILE I O 1
ATOM 3158 N N . SER B 1 78 ? -4.112 27.757 7.586 1.00 27.38 78 SER I N 1
ATOM 3159 C CA . SER B 1 78 ? -4.011 27.250 6.196 1.00 27.97 78 SER I CA 1
ATOM 3160 C C . SER B 1 78 ? -2.579 26.821 5.828 1.00 29.79 78 SER I C 1
ATOM 3161 O O . SER B 1 78 ? -2.409 25.832 5.063 1.00 27.12 78 SER I O 1
ATOM 3164 N N . ASN B 1 79 ? -1.586 27.619 6.273 1.00 30.43 79 ASN I N 1
ATOM 3165 C CA . ASN B 1 79 ? -0.186 27.441 5.910 1.00 31.04 79 ASN I CA 1
ATOM 3166 C C . ASN B 1 79 ? 0.337 26.161 6.550 1.00 30.96 79 ASN I C 1
ATOM 3167 O O . ASN B 1 79 ? 1.173 25.451 5.945 1.00 31.66 79 ASN I O 1
ATOM 3172 N N . ILE B 1 80 ? -0.161 25.888 7.760 1.00 29.28 80 ILE I N 1
ATOM 3173 C CA . ILE B 1 80 ? 0.153 24.682 8.447 1.00 32.21 80 ILE I CA 1
ATOM 3174 C C . ILE B 1 80 ? -0.296 23.509 7.575 1.00 36.44 80 ILE I C 1
ATOM 3175 O O . ILE B 1 80 ? 0.485 22.580 7.358 1.00 43.32 80 ILE I O 1
ATOM 3180 N N . SER B 1 81 ? -1.522 23.533 7.056 1.00 33.79 81 SER I N 1
ATOM 3181 C CA . SER B 1 81 ? -1.899 22.388 6.259 1.00 37.52 81 SER I CA 1
ATOM 3182 C C . SER B 1 81 ? -1.172 22.469 4.910 1.00 34.84 81 SER I C 1
ATOM 3183 O O . SER B 1 81 ? -1.079 21.483 4.210 1.00 33.12 81 SER I O 1
ATOM 3186 N N . ASN B 1 82 ? -0.742 23.668 4.508 1.00 36.70 82 ASN I N 1
ATOM 3187 C CA . ASN B 1 82 ? 0.032 23.799 3.278 1.00 38.08 82 ASN I CA 1
ATOM 3188 C C . ASN B 1 82 ? 1.373 23.096 3.495 1.00 33.19 82 ASN I C 1
ATOM 3189 O O . ASN B 1 82 ? 1.757 22.260 2.727 1.00 29.86 82 ASN I O 1
ATOM 3194 N N . TYR B 1 83 ? 2.062 23.416 4.584 1.00 30.59 83 TYR I N 1
ATOM 3195 C CA . TYR B 1 83 ? 3.346 22.806 4.783 1.00 33.68 83 TYR I CA 1
ATOM 3196 C C . TYR B 1 83 ? 3.242 21.282 4.723 1.00 33.58 83 TYR I C 1
ATOM 3197 O O . TYR B 1 83 ? 3.741 20.668 3.802 1.00 33.91 83 TYR I O 1
ATOM 3206 N N . PHE B 1 84 ? 2.513 20.707 5.683 1.00 38.52 84 PHE I N 1
ATOM 3207 C CA . PHE B 1 84 ? 2.376 19.252 5.856 1.00 37.81 84 PHE I CA 1
ATOM 3208 C C . PHE B 1 84 ? 1.815 18.559 4.614 1.00 36.68 84 PHE I C 1
ATOM 3209 O O . PHE B 1 84 ? 2.151 17.422 4.378 1.00 40.82 84 PHE I O 1
ATOM 3217 N N . ALA B 1 85 ? 0.963 19.217 3.834 1.00 36.60 85 ALA I N 1
ATOM 3218 C CA . ALA B 1 85 ? 0.521 18.617 2.589 1.00 35.11 85 ALA I CA 1
ATOM 3219 C C . ALA B 1 85 ? 1.709 18.537 1.604 1.00 44.49 85 ALA I C 1
ATOM 3220 O O . ALA B 1 85 ? 1.836 17.562 0.831 1.00 41.62 85 ALA I O 1
ATOM 3222 N N . LEU B 1 86 ? 2.559 19.583 1.608 1.00 44.43 86 LEU I N 1
ATOM 3223 C CA . LEU B 1 86 ? 3.738 19.636 0.753 1.00 44.57 86 LEU I CA 1
ATOM 3224 C C . LEU B 1 86 ? 4.759 18.600 1.250 1.00 44.57 86 LEU I C 1
ATOM 3225 O O . LEU B 1 86 ? 5.322 17.866 0.450 1.00 49.96 86 LEU I O 1
ATOM 3230 N N . GLN B 1 87 ? 4.941 18.490 2.564 1.00 42.44 87 GLN I N 1
ATOM 3231 C CA . GLN B 1 87 ? 5.886 17.540 3.128 1.00 42.92 87 GLN I CA 1
ATOM 3232 C C . GLN B 1 87 ? 5.515 16.100 2.753 1.00 48.20 87 GLN I C 1
ATOM 3233 O O . GLN B 1 87 ? 6.435 15.269 2.592 1.00 50.56 87 GLN I O 1
ATOM 3239 N N . ASN B 1 88 ? 4.207 15.804 2.633 1.00 46.25 88 ASN I N 1
ATOM 3240 C CA . ASN B 1 88 ? 3.723 14.454 2.297 1.00 43.98 88 ASN I CA 1
ATOM 3241 C C . ASN B 1 88 ? 4.037 14.107 0.836 1.00 46.56 88 ASN I C 1
ATOM 3242 O O . ASN B 1 88 ? 4.611 13.054 0.546 1.00 55.15 88 ASN I O 1
ATOM 3247 N N . ALA B 1 89 ? 3.704 15.011 -0.079 1.00 42.31 89 ALA I N 1
ATOM 3248 C CA . ALA B 1 89 ? 3.888 14.796 -1.499 1.00 44.09 89 ALA I CA 1
ATOM 3249 C C . ALA B 1 89 ? 5.368 14.749 -1.939 1.00 48.04 89 ALA I C 1
ATOM 3250 O O . ALA B 1 89 ? 5.627 14.559 -3.113 1.00 45.56 89 ALA I O 1
ATOM 3252 N N . ILE B 1 90 ? 6.340 14.965 -1.042 1.00 49.39 90 ILE I N 1
ATOM 3253 C CA . ILE B 1 90 ? 7.751 14.921 -1.433 1.00 52.99 90 ILE I CA 1
ATOM 3254 C C . ILE B 1 90 ? 8.111 13.466 -1.757 1.00 55.05 90 ILE I C 1
ATOM 3255 O O . ILE B 1 90 ? 8.467 13.183 -2.901 1.00 56.08 90 ILE I O 1
ATOM 3260 N N . PRO B 1 91 ? 8.014 12.498 -0.811 1.00 54.18 91 PRO I N 1
ATOM 3261 C CA . PRO B 1 91 ? 8.263 11.084 -1.122 1.00 56.50 91 PRO I CA 1
ATOM 3262 C C . PRO B 1 91 ? 7.571 10.529 -2.383 1.00 53.78 91 PRO I C 1
ATOM 3263 O O . PRO B 1 91 ? 8.099 9.646 -3.043 1.00 56.58 91 PRO I O 1
ATOM 3267 N N . ALA B 1 92 ? 6.392 11.049 -2.710 1.00 52.95 92 ALA I N 1
ATOM 3268 C CA . ALA B 1 92 ? 5.660 10.642 -3.910 1.00 60.14 92 ALA I CA 1
ATOM 3269 C C . ALA B 1 92 ? 6.375 11.127 -5.179 1.00 60.62 92 ALA I C 1
ATOM 3270 O O . ALA B 1 92 ? 6.346 10.468 -6.193 1.00 67.65 92 ALA I O 1
ATOM 3272 N N . VAL B 1 93 ? 7.012 12.298 -5.098 1.00 65.38 93 VAL I N 1
ATOM 3273 C CA . VAL B 1 93 ? 7.646 12.962 -6.237 1.00 63.32 93 VAL I CA 1
ATOM 3274 C C . VAL B 1 93 ? 9.114 12.530 -6.389 1.00 58.83 93 VAL I C 1
ATOM 3275 O O . VAL B 1 93 ? 9.630 12.590 -7.490 1.00 54.95 93 VAL I O 1
ATOM 3279 N N . LEU B 1 94 ? 9.780 12.146 -5.289 1.00 55.56 94 LEU I N 1
ATOM 3280 C CA . LEU B 1 94 ? 11.191 11.700 -5.298 1.00 58.23 94 LEU I CA 1
ATOM 3281 C C . LEU B 1 94 ? 11.281 10.204 -5.001 1.00 62.78 94 LEU I C 1
ATOM 3282 O O . LEU B 1 94 ? 11.689 9.831 -3.902 1.00 62.47 94 LEU I O 1
ATOM 3287 N N . PRO B 1 95 ? 10.909 9.306 -5.953 1.00 71.84 95 PRO I N 1
ATOM 3288 C CA . PRO B 1 95 ? 10.995 7.861 -5.723 1.00 75.04 95 PRO I CA 1
ATOM 3289 C C . PRO B 1 95 ? 12.415 7.418 -5.365 1.00 73.50 95 PRO I C 1
ATOM 3290 O O . PRO B 1 95 ? 13.333 8.236 -5.331 1.00 73.12 95 PRO I O 1
ATOM 3294 N N . PRO B 1 96 ? 12.638 6.134 -5.002 1.00 74.86 96 PRO I N 1
ATOM 3295 C CA . PRO B 1 96 ? 13.996 5.646 -4.766 1.00 76.49 96 PRO I CA 1
ATOM 3296 C C . PRO B 1 96 ? 14.811 5.786 -6.066 1.00 68.71 96 PRO I C 1
ATOM 3297 O O . PRO B 1 96 ? 14.292 5.569 -7.181 1.00 54.34 96 PRO I O 1
ATOM 3301 N N . GLY B 1 97 ? 16.072 6.194 -5.908 1.00 70.24 97 GLY I N 1
ATOM 3302 C CA . GLY B 1 97 ? 16.981 6.410 -7.022 1.00 69.62 97 GLY I CA 1
ATOM 3303 C C . GLY B 1 97 ? 17.241 7.890 -7.225 1.00 70.80 97 GLY I C 1
ATOM 3304 O O . GLY B 1 97 ? 18.302 8.269 -7.712 1.00 72.66 97 GLY I O 1
ATOM 3305 N N . SER B 1 98 ? 16.262 8.717 -6.832 1.00 62.30 98 SER I N 1
ATOM 3306 C CA . SER B 1 98 ? 16.331 10.175 -6.949 1.00 60.55 98 SER I CA 1
ATOM 3307 C C . SER B 1 98 ? 17.708 10.653 -6.489 1.00 54.52 98 SER I C 1
ATOM 3308 O O . SER B 1 98 ? 18.312 10.061 -5.606 1.00 55.49 98 SER I O 1
ATOM 3311 N N . THR B 1 99 ? 18.175 11.731 -7.120 1.00 49.47 99 THR I N 1
ATOM 3312 C CA . THR B 1 99 ? 19.515 12.228 -6.938 1.00 48.05 99 THR I CA 1
ATOM 3313 C C . THR B 1 99 ? 19.559 13.175 -5.747 1.00 42.71 99 THR I C 1
ATOM 3314 O O . THR B 1 99 ? 18.571 13.777 -5.365 1.00 41.24 99 THR I O 1
ATOM 3318 N N . LYS B 1 100 ? 20.754 13.289 -5.179 1.00 41.50 100 LYS I N 1
ATOM 3319 C CA . LYS B 1 100 ? 21.023 14.190 -4.093 1.00 41.59 100 LYS I CA 1
ATOM 3320 C C . LYS B 1 100 ? 20.474 15.571 -4.470 1.00 45.14 100 LYS I C 1
ATOM 3321 O O . LYS B 1 100 ? 19.711 16.171 -3.734 1.00 56.61 100 LYS I O 1
ATOM 3327 N N . ALA B 1 101 ? 20.834 16.027 -5.672 1.00 44.54 101 ALA I N 1
ATOM 3328 C CA . ALA B 1 101 ? 20.491 17.345 -6.158 1.00 38.66 101 ALA I CA 1
ATOM 3329 C C . ALA B 1 101 ? 18.975 17.560 -6.049 1.00 37.19 101 ALA I C 1
ATOM 3330 O O . ALA B 1 101 ? 18.578 18.619 -5.629 1.00 33.69 101 ALA I O 1
ATOM 3332 N N . GLN B 1 102 ? 18.177 16.567 -6.487 1.00 36.66 102 GLN I N 1
ATOM 3333 C CA . GLN B 1 102 ? 16.743 16.580 -6.374 1.00 36.82 102 GLN I CA 1
ATOM 3334 C C . GLN B 1 102 ? 16.347 16.783 -4.906 1.00 39.23 102 GLN I C 1
ATOM 3335 O O . GLN B 1 102 ? 15.565 17.678 -4.618 1.00 39.57 102 GLN I O 1
ATOM 3341 N N . TRP B 1 103 ? 16.936 16.001 -3.986 1.00 41.90 103 TRP I N 1
ATOM 3342 C CA . TRP B 1 103 ? 16.650 16.122 -2.542 1.00 39.57 103 TRP I CA 1
ATOM 3343 C C . TRP B 1 103 ? 17.053 17.507 -2.033 1.00 40.17 103 TRP I C 1
ATOM 3344 O O . TRP B 1 103 ? 16.205 18.205 -1.464 1.00 41.14 103 TRP I O 1
ATOM 3355 N N . LEU B 1 104 ? 18.311 17.918 -2.235 1.00 36.80 104 LEU I N 1
ATOM 3356 C CA . LEU B 1 104 ? 18.753 19.246 -1.762 1.00 39.31 104 LEU I CA 1
ATOM 3357 C C . LEU B 1 104 ? 17.790 20.352 -2.233 1.00 38.36 104 LEU I C 1
ATOM 3358 O O . LEU B 1 104 ? 17.622 21.365 -1.571 1.00 40.23 104 LEU I O 1
ATOM 3363 N N . ARG B 1 105 ? 17.206 20.178 -3.413 1.00 38.01 105 ARG I N 1
ATOM 3364 C CA . ARG B 1 105 ? 16.381 21.204 -4.052 1.00 44.62 105 ARG I CA 1
ATOM 3365 C C . ARG B 1 105 ? 14.980 21.203 -3.421 1.00 42.07 105 ARG I C 1
ATOM 3366 O O . ARG B 1 105 ? 14.492 22.262 -3.027 1.00 37.29 105 ARG I O 1
ATOM 3374 N N . GLN B 1 106 ? 14.363 20.019 -3.312 1.00 40.57 106 GLN I N 1
ATOM 3375 C CA . GLN B 1 106 ? 13.075 19.877 -2.630 1.00 43.55 106 GLN I CA 1
ATOM 3376 C C . GLN B 1 106 ? 13.150 20.406 -1.192 1.00 42.56 106 GLN I C 1
ATOM 3377 O O . GLN B 1 106 ? 12.312 21.215 -0.790 1.00 44.64 106 GLN I O 1
ATOM 3383 N N . LEU B 1 107 ? 14.189 20.019 -0.451 1.00 39.56 107 LEU I N 1
ATOM 3384 C CA . LEU B 1 107 ? 14.336 20.440 0.953 1.00 41.70 107 LEU I CA 1
ATOM 3385 C C . LEU B 1 107 ? 14.481 21.960 1.084 1.00 42.34 107 LEU I C 1
ATOM 3386 O O . LEU B 1 107 ? 14.079 22.535 2.107 1.00 40.25 107 LEU I O 1
ATOM 3391 N N . SER B 1 108 ? 15.123 22.595 0.105 1.00 44.41 108 SER I N 1
ATOM 3392 C CA . SER B 1 108 ? 15.377 24.039 0.164 1.00 44.92 108 SER I CA 1
ATOM 3393 C C . SER B 1 108 ? 14.146 24.797 -0.344 1.00 37.70 108 SER I C 1
ATOM 3394 O O . SER B 1 108 ? 13.881 25.884 0.126 1.00 37.42 108 SER I O 1
ATOM 3397 N N . VAL B 1 109 ? 13.388 24.197 -1.267 1.00 34.08 109 VAL I N 1
ATOM 3398 C CA . VAL B 1 109 ? 12.147 24.809 -1.757 1.00 35.28 109 VAL I CA 1
ATOM 3399 C C . VAL B 1 109 ? 11.128 24.828 -0.615 1.00 40.05 109 VAL I C 1
ATOM 3400 O O . VAL B 1 109 ? 10.521 25.878 -0.328 1.00 38.58 109 VAL I O 1
ATOM 3404 N N . ILE B 1 110 ? 10.965 23.674 0.053 1.00 40.73 110 ILE I N 1
ATOM 3405 C CA . ILE B 1 110 ? 9.966 23.556 1.103 1.00 38.86 110 ILE I CA 1
ATOM 3406 C C . ILE B 1 110 ? 10.423 24.356 2.313 1.00 38.15 110 ILE I C 1
ATOM 3407 O O . ILE B 1 110 ? 9.579 24.921 3.004 1.00 38.98 110 ILE I O 1
ATOM 3412 N N . LYS B 1 111 ? 11.740 24.443 2.553 1.00 41.10 111 LYS I N 1
ATOM 3413 C CA . LYS B 1 111 ? 12.213 25.211 3.704 1.00 36.86 111 LYS I CA 1
ATOM 3414 C C . LYS B 1 111 ? 11.911 26.685 3.444 1.00 37.52 111 LYS I C 1
ATOM 3415 O O . LYS B 1 111 ? 11.549 27.412 4.358 1.00 40.40 111 LYS I O 1
ATOM 3421 N N . GLU B 1 112 ? 12.042 27.091 2.179 1.00 38.14 112 GLU I N 1
ATOM 3422 C CA . GLU B 1 112 ? 11.757 28.459 1.732 1.00 41.06 112 GLU I CA 1
ATOM 3423 C C . GLU B 1 112 ? 10.277 28.760 2.022 1.00 34.57 112 GLU I C 1
ATOM 3424 O O . GLU B 1 112 ? 9.980 29.756 2.641 1.00 29.29 112 GLU I O 1
ATOM 3430 N N . GLN B 1 113 ? 9.383 27.863 1.575 1.00 32.14 113 GLN I N 1
ATOM 3431 C CA . GLN B 1 113 ? 7.942 27.950 1.786 1.00 33.02 113 GLN I CA 1
ATOM 3432 C C . GLN B 1 113 ? 7.630 28.018 3.290 1.00 30.57 113 GLN I C 1
ATOM 3433 O O . GLN B 1 113 ? 6.906 28.890 3.751 1.00 29.41 113 GLN I O 1
ATOM 3439 N N . ALA B 1 114 ? 8.269 27.156 4.080 1.00 33.67 114 ALA I N 1
ATOM 3440 C CA . ALA B 1 114 ? 8.099 27.140 5.530 1.00 33.45 114 ALA I CA 1
ATOM 3441 C C . ALA B 1 114 ? 8.561 28.450 6.165 1.00 35.85 114 ALA I C 1
ATOM 3442 O O . ALA B 1 114 ? 7.890 29.000 7.062 1.00 36.46 114 ALA I O 1
ATOM 3444 N N . THR B 1 115 ? 9.725 28.924 5.724 1.00 31.77 115 THR I N 1
ATOM 3445 C CA . THR B 1 115 ? 10.298 30.128 6.252 1.00 31.64 115 THR I CA 1
ATOM 3446 C C . THR B 1 115 ? 9.330 31.294 6.060 1.00 29.78 115 THR I C 1
ATOM 3447 O O . THR B 1 115 ? 9.209 32.113 6.978 1.00 30.91 115 THR I O 1
ATOM 3451 N N . GLU B 1 116 ? 8.692 31.392 4.881 1.00 29.46 116 GLU I N 1
ATOM 3452 C CA . GLU B 1 116 ? 7.703 32.457 4.593 1.00 32.18 116 GLU I CA 1
ATOM 3453 C C . GLU B 1 116 ? 6.543 32.368 5.607 1.00 31.57 116 GLU I C 1
ATOM 3454 O O . GLU B 1 116 ? 6.074 33.373 6.136 1.00 29.79 116 GLU I O 1
ATOM 3460 N N . TYR B 1 117 ? 6.080 31.149 5.876 1.00 28.31 117 TYR I N 1
ATOM 3461 C CA . TYR B 1 117 ? 5.000 30.942 6.845 1.00 31.49 117 TYR I CA 1
ATOM 3462 C C . TYR B 1 117 ? 5.478 31.328 8.245 1.00 30.87 117 TYR I C 1
ATOM 3463 O O . TYR B 1 117 ? 4.722 31.899 9.012 1.00 35.72 117 TYR I O 1
ATOM 3472 N N . GLN B 1 118 ? 6.750 31.073 8.544 1.00 31.33 118 GLN I N 1
ATOM 3473 C CA . GLN B 1 118 ? 7.318 31.488 9.818 1.00 32.44 118 GLN I CA 1
ATOM 3474 C C . GLN B 1 118 ? 7.288 33.014 9.905 1.00 32.18 118 GLN I C 1
ATOM 3475 O O . GLN B 1 118 ? 7.048 33.578 10.964 1.00 36.08 118 GLN I O 1
ATOM 3481 N N . ARG B 1 119 ? 7.533 33.694 8.788 1.00 34.74 119 ARG I N 1
ATOM 3482 C CA . ARG B 1 119 ? 7.558 35.186 8.815 1.00 36.01 119 ARG I CA 1
ATOM 3483 C C . ARG B 1 119 ? 6.150 35.723 9.086 1.00 32.07 119 ARG I C 1
ATOM 3484 O O . ARG B 1 119 ? 6.000 36.676 9.821 1.00 33.31 119 ARG I O 1
ATOM 3492 N N . LEU B 1 120 ? 5.126 35.101 8.504 1.00 31.55 120 LEU I N 1
ATOM 3493 C CA . LEU B 1 120 ? 3.763 35.557 8.738 1.00 34.53 120 LEU I CA 1
ATOM 3494 C C . LEU B 1 120 ? 3.487 35.450 10.244 1.00 36.32 120 LEU I C 1
ATOM 3495 O O . LEU B 1 120 ? 2.980 36.399 10.855 1.00 33.33 120 LEU I O 1
ATOM 3500 N N . SER B 1 121 ? 3.947 34.334 10.841 1.00 36.35 121 SER I N 1
ATOM 3501 C CA . SER B 1 121 ? 3.698 34.013 12.249 1.00 34.06 121 SER I CA 1
ATOM 3502 C C . SER B 1 121 ? 4.478 34.937 13.175 1.00 35.71 121 SER I C 1
ATOM 3503 O O . SER B 1 121 ? 3.911 35.424 14.157 1.00 38.51 121 SER I O 1
ATOM 3506 N N . SER B 1 122 ? 5.763 35.184 12.863 1.00 36.30 122 SER I N 1
ATOM 3507 C CA . SER B 1 122 ? 6.584 36.138 13.653 1.00 30.66 122 SER I CA 1
ATOM 3508 C C . SER B 1 122 ? 6.078 37.567 13.436 1.00 26.18 122 SER I C 1
ATOM 3509 O O . SER B 1 122 ? 6.039 38.319 14.347 1.00 28.72 122 SER I O 1
ATOM 3512 N N . ASP B 1 123 ? 5.657 37.932 12.222 1.00 28.93 123 ASP I N 1
ATOM 3513 C CA . ASP B 1 123 ? 5.158 39.302 11.958 1.00 27.15 123 ASP I CA 1
ATOM 3514 C C . ASP B 1 123 ? 3.896 39.533 12.782 1.00 28.73 123 ASP I C 1
ATOM 3515 O O . ASP B 1 123 ? 3.716 40.590 13.275 1.00 32.17 123 ASP I O 1
ATOM 3520 N N . THR B 1 124 ? 3.017 38.519 12.852 1.00 30.05 124 THR I N 1
ATOM 3521 C CA . THR B 1 124 ? 1.747 38.555 13.579 1.00 30.13 124 THR I CA 1
ATOM 3522 C C . THR B 1 124 ? 1.964 38.733 15.083 1.00 30.60 124 THR I C 1
ATOM 3523 O O . THR B 1 124 ? 1.306 39.550 15.695 1.00 24.77 124 THR I O 1
ATOM 3527 N N . ARG B 1 125 ? 2.842 37.887 15.654 1.00 32.88 125 ARG I N 1
ATOM 3528 C CA . ARG B 1 125 ? 3.298 38.003 17.014 1.00 34.08 125 ARG I CA 1
ATOM 3529 C C . ARG B 1 125 ? 3.688 39.452 17.305 1.00 33.37 125 ARG I C 1
ATOM 3530 O O . ARG B 1 125 ? 3.277 40.058 18.303 1.00 36.75 125 ARG I O 1
ATOM 3538 N N . LEU B 1 126 ? 4.484 40.015 16.407 1.00 31.29 126 LEU I N 1
ATOM 3539 C CA . LEU B 1 126 ? 5.028 41.332 16.625 1.00 32.25 126 LEU I CA 1
ATOM 3540 C C . LEU B 1 126 ? 3.915 42.367 16.688 1.00 30.99 126 LEU I C 1
ATOM 3541 O O . LEU B 1 126 ? 4.011 43.250 17.496 1.00 41.94 126 LEU I O 1
ATOM 3546 N N . VAL B 1 127 ? 2.919 42.290 15.812 1.00 32.66 127 VAL I N 1
ATOM 3547 C CA . VAL B 1 127 ? 1.812 43.311 15.745 1.00 33.37 127 VAL I CA 1
ATOM 3548 C C . VAL B 1 127 ? 0.906 43.133 16.982 1.00 33.18 127 VAL I C 1
ATOM 3549 O O . VAL B 1 127 ? 0.262 44.088 17.465 1.00 33.87 127 VAL I O 1
ATOM 3553 N N . ILE B 1 128 ? 0.879 41.909 17.534 1.00 34.20 128 ILE I N 1
ATOM 3554 C CA . ILE B 1 128 ? 0.084 41.600 18.747 1.00 33.61 128 ILE I CA 1
ATOM 3555 C C . ILE B 1 128 ? 0.825 42.162 19.966 1.00 35.77 128 ILE I C 1
ATOM 3556 O O . ILE B 1 128 ? 0.205 42.676 20.898 1.00 42.72 128 ILE I O 1
ATOM 3561 N N . VAL B 1 129 ? 2.150 42.021 19.976 1.00 33.15 129 VAL I N 1
ATOM 3562 C CA . VAL B 1 129 ? 2.984 42.565 21.053 1.00 32.29 129 VAL I CA 1
ATOM 3563 C C . VAL B 1 129 ? 2.769 44.088 21.099 1.00 31.85 129 VAL I C 1
ATOM 3564 O O . VAL B 1 129 ? 2.457 44.659 22.136 1.00 34.93 129 VAL I O 1
ATOM 3568 N N . ASN B 1 130 ? 2.854 44.726 19.936 1.00 32.51 130 ASN I N 1
ATOM 3569 C CA . ASN B 1 130 ? 2.646 46.164 19.797 1.00 33.07 130 ASN I CA 1
ATOM 3570 C C . ASN B 1 130 ? 1.229 46.528 20.283 1.00 31.94 130 ASN I C 1
ATOM 3571 O O . ASN B 1 130 ? 1.070 47.418 21.120 1.00 35.71 130 ASN I O 1
ATOM 3576 N N . LEU B 1 131 ? 0.201 45.824 19.781 1.00 30.58 131 LEU I N 1
ATOM 3577 C CA . LEU B 1 131 ? -1.210 46.045 20.188 1.00 27.93 131 LEU I CA 1
ATOM 3578 C C . LEU B 1 131 ? -1.401 45.908 21.703 1.00 24.95 131 LEU I C 1
ATOM 3579 O O . LEU B 1 131 ? -2.204 46.623 22.318 1.00 23.89 131 LEU I O 1
ATOM 3584 N N . ASN B 1 132 ? -0.756 44.902 22.295 1.00 28.45 132 ASN I N 1
ATOM 3585 C CA . ASN B 1 132 ? -0.846 44.665 23.719 1.00 31.72 132 ASN I CA 1
ATOM 3586 C C . ASN B 1 132 ? -0.262 45.864 24.479 1.00 37.44 132 ASN I C 1
ATOM 3587 O O . ASN B 1 132 ? -0.935 46.443 25.364 1.00 37.00 132 ASN I O 1
ATOM 3592 N N . ASN B 1 133 ? 0.970 46.248 24.115 1.00 36.27 133 ASN I N 1
ATOM 3593 C CA . ASN B 1 133 ? 1.640 47.367 24.742 1.00 36.51 133 ASN I CA 1
ATOM 3594 C C . ASN B 1 133 ? 0.780 48.617 24.633 1.00 35.28 133 ASN I C 1
ATOM 3595 O O . ASN B 1 133 ? 0.831 49.416 25.531 1.00 37.48 133 ASN I O 1
ATOM 3600 N N . ASN B 1 134 ? 0.051 48.808 23.525 1.00 36.44 134 ASN I N 1
ATOM 3601 C CA . ASN B 1 134 ? -0.741 50.054 23.352 1.00 36.33 134 ASN I CA 1
ATOM 3602 C C . ASN B 1 134 ? -2.049 49.945 24.137 1.00 35.15 134 ASN I C 1
ATOM 3603 O O . ASN B 1 134 ? -2.692 50.951 24.389 1.00 36.80 134 ASN I O 1
ATOM 3608 N N . LEU B 1 135 ? -2.460 48.713 24.449 1.00 32.43 135 LEU I N 1
ATOM 3609 C CA . LEU B 1 135 ? -3.700 48.481 25.192 1.00 35.88 135 LEU I CA 1
ATOM 3610 C C . LEU B 1 135 ? -3.424 48.725 26.681 1.00 35.53 135 LEU I C 1
ATOM 3611 O O . LEU B 1 135 ? -4.236 49.343 27.376 1.00 36.60 135 LEU I O 1
ATOM 3616 N N . ILE B 1 136 ? -2.285 48.215 27.154 1.00 33.34 136 ILE I N 1
ATOM 3617 C CA . ILE B 1 136 ? -1.807 48.511 28.508 1.00 32.70 136 ILE I CA 1
ATOM 3618 C C . ILE B 1 136 ? -1.902 50.023 28.751 1.00 31.18 136 ILE I C 1
ATOM 3619 O O . ILE B 1 136 ? -2.493 50.476 29.707 1.00 33.52 136 ILE I O 1
ATOM 3624 N N . THR B 1 137 ? -1.313 50.808 27.858 1.00 33.57 137 THR I N 1
ATOM 3625 C CA . THR B 1 137 ? -1.322 52.281 28.001 1.00 36.20 137 THR I CA 1
ATOM 3626 C C . THR B 1 137 ? -2.754 52.831 27.933 1.00 34.35 137 THR I C 1
ATOM 3627 O O . THR B 1 137 ? -3.172 53.568 28.803 1.00 41.31 137 THR I O 1
ATOM 3631 N N . ASP B 1 138 ? -3.509 52.489 26.894 1.00 37.68 138 ASP I N 1
ATOM 3632 C CA . ASP B 1 138 ? -4.858 53.075 26.717 1.00 39.65 138 ASP I CA 1
ATOM 3633 C C . ASP B 1 138 ? -5.843 52.631 27.818 1.00 35.28 138 ASP I C 1
ATOM 3634 O O . ASP B 1 138 ? -6.777 53.375 28.148 1.00 33.50 138 ASP I O 1
ATOM 3639 N N . SER B 1 139 ? -5.652 51.432 28.369 1.00 33.16 139 SER I N 1
ATOM 3640 C CA . SER B 1 139 ? -6.494 50.931 29.437 1.00 33.90 139 SER I CA 1
ATOM 3641 C C . SER B 1 139 ? -6.155 51.653 30.747 1.00 38.81 139 SER I C 1
ATOM 3642 O O . SER B 1 139 ? -7.031 52.159 31.445 1.00 44.24 139 SER I O 1
ATOM 3645 N N . SER B 1 140 ? -4.863 51.733 31.069 1.00 42.98 140 SER 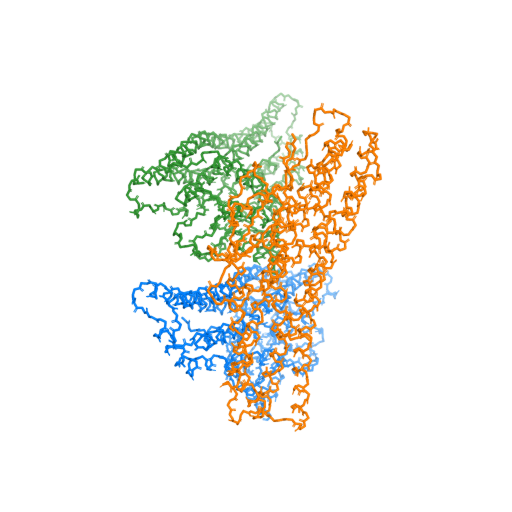I N 1
ATOM 3646 C CA . SER B 1 140 ? -4.420 52.467 32.258 1.00 41.78 140 SER I CA 1
ATOM 3647 C C . SER B 1 140 ? -4.950 53.911 32.206 1.00 40.39 140 SER I C 1
ATOM 3648 O O . SER B 1 140 ? -5.481 54.439 33.202 1.00 45.66 140 SER I O 1
ATOM 3651 N N . ASN B 1 141 ? -4.843 54.556 31.047 1.00 38.06 141 ASN I N 1
ATOM 3652 C CA . ASN B 1 141 ? -5.358 55.932 30.927 1.00 37.16 141 ASN I CA 1
ATOM 3653 C C . ASN B 1 141 ? -6.874 55.973 31.107 1.00 36.43 141 ASN I C 1
ATOM 3654 O O . ASN B 1 141 ? -7.397 56.976 31.537 1.00 40.29 141 ASN I O 1
ATOM 3659 N N . PHE B 1 142 ? -7.574 54.908 30.699 1.00 37.72 142 PHE I N 1
ATOM 3660 C CA . PHE B 1 142 ? -9.017 54.876 30.857 1.00 37.19 142 PHE I CA 1
ATOM 3661 C C . PHE B 1 142 ? -9.329 54.790 32.350 1.00 33.89 142 PHE I C 1
ATOM 3662 O O . PHE B 1 142 ? -10.129 55.564 32.822 1.00 32.76 142 PHE I O 1
ATOM 3670 N N . GLN B 1 143 ? -8.651 53.874 33.056 1.00 39.83 143 GLN I N 1
ATOM 3671 C CA . GLN B 1 143 ? -8.711 53.765 34.552 1.00 44.52 143 GLN I CA 1
ATOM 3672 C C . GLN B 1 143 ? -8.610 55.161 35.179 1.00 45.98 143 GLN I C 1
ATOM 3673 O O . GLN B 1 143 ? -9.419 55.522 36.037 1.00 49.68 143 GLN I O 1
ATOM 3679 N N . GLY B 1 144 ? -7.620 55.950 34.745 1.00 44.40 144 GLY I N 1
ATOM 3680 C CA . GLY B 1 144 ? -7.464 57.317 35.252 1.00 44.15 144 GLY I CA 1
ATOM 3681 C C . GLY B 1 144 ? -8.691 58.180 34.970 1.00 49.74 144 GLY I C 1
ATOM 3682 O O . GLY B 1 144 ? -9.120 58.958 35.832 1.00 48.71 144 GLY I O 1
ATOM 3683 N N . ILE B 1 145 ? -9.295 58.036 33.782 1.00 49.56 145 ILE I N 1
ATOM 3684 C CA . ILE B 1 145 ? -10.503 58.827 33.448 1.00 52.31 145 ILE I CA 1
ATOM 3685 C C . ILE B 1 145 ? -11.614 58.546 34.464 1.00 52.04 145 ILE I C 1
ATOM 3686 O O . ILE B 1 145 ? -12.319 59.476 34.861 1.00 51.48 145 ILE I O 1
ATOM 3691 N N . VAL B 1 146 ? -11.777 57.279 34.869 1.00 55.19 146 VAL I N 1
ATOM 3692 C CA . VAL B 1 146 ? -12.884 56.905 35.791 1.00 55.85 146 VAL I CA 1
ATOM 3693 C C . VAL B 1 146 ? -12.551 57.372 37.222 1.00 50.04 146 VAL I C 1
ATOM 3694 O O . VAL B 1 146 ? -13.428 57.837 37.911 1.00 48.41 146 VAL I O 1
ATOM 3698 N N . VAL B 1 147 ? -11.287 57.248 37.643 1.00 49.47 147 VAL I N 1
ATOM 3699 C CA . VAL B 1 147 ? -10.845 57.693 38.971 1.00 48.85 147 VAL I CA 1
ATOM 3700 C C . VAL B 1 147 ? -10.969 59.227 39.053 1.00 50.90 147 VAL I C 1
ATOM 3701 O O . VAL B 1 147 ? -11.243 59.733 40.112 1.00 61.99 147 VAL I O 1
ATOM 3705 N N . ASN B 1 148 ? -10.775 59.952 37.939 1.00 53.96 148 ASN I N 1
ATOM 3706 C CA . ASN B 1 148 ? -10.963 61.422 37.883 1.00 55.17 148 ASN I CA 1
ATOM 3707 C C . ASN B 1 148 ? -12.436 61.766 38.115 1.00 53.02 148 ASN I C 1
ATOM 3708 O O . ASN B 1 148 ? -12.737 62.756 38.756 1.00 57.86 148 ASN I O 1
ATOM 3713 N N . LEU B 1 149 ? -13.330 60.984 37.498 1.00 51.44 149 LEU I N 1
ATOM 3714 C CA . LEU B 1 149 ? -14.757 61.193 37.608 1.00 47.08 149 LEU I CA 1
ATOM 3715 C C . LEU B 1 149 ? -15.183 60.967 39.062 1.00 49.05 149 LEU I C 1
ATOM 3716 O O . LEU B 1 149 ? -16.036 61.706 39.567 1.00 44.49 149 LEU I O 1
ATOM 3721 N N . ASN B 1 150 ? -14.589 59.951 39.707 1.00 46.00 150 ASN I N 1
ATOM 3722 C CA . ASN B 1 150 ? -14.932 59.591 41.080 1.00 48.87 150 ASN I CA 1
ATOM 3723 C C . ASN B 1 150 ? -14.553 60.745 42.025 1.00 55.48 150 ASN I C 1
ATOM 3724 O O . ASN B 1 150 ? -15.352 61.107 42.882 1.00 55.10 150 ASN I O 1
ATOM 3729 N N . SER B 1 151 ? -13.367 61.346 41.829 1.00 63.91 151 SER I N 1
ATOM 3730 C CA . SER B 1 151 ? -12.893 62.493 42.644 1.00 67.16 151 SER I CA 1
ATOM 3731 C C . SER B 1 151 ? -13.684 63.777 42.338 1.00 69.68 151 SER I C 1
ATOM 3732 O O . SER B 1 151 ? -13.663 64.703 43.146 1.00 73.72 151 SER I O 1
ATOM 3735 N N . LYS B 1 152 ? -14.380 63.818 41.191 1.00 74.53 152 LYS I N 1
ATOM 3736 C CA . LYS B 1 152 ? -15.215 64.967 40.756 1.00 75.79 152 LYS I CA 1
ATOM 3737 C C . LYS B 1 152 ? -16.645 64.837 41.305 1.00 74.05 152 LYS I C 1
ATOM 3738 O O . LYS B 1 152 ? -17.453 65.737 41.123 1.00 84.86 152 LYS I O 1
ATOM 3744 N N . VAL B 1 153 ? -16.966 63.699 41.928 1.00 71.23 153 VAL I N 1
ATOM 3745 C CA . VAL B 1 153 ? -18.263 63.491 42.580 1.00 70.91 153 VAL I CA 1
ATOM 3746 C C . VAL B 1 153 ? -17.972 62.951 43.992 1.00 67.85 153 VAL I C 1
ATOM 3747 O O . VAL B 1 153 ? -18.707 62.138 44.560 1.00 61.37 153 VAL I O 1
ATOM 3751 N N . GLN B 1 154 ? -16.842 63.437 44.529 1.00 72.91 154 GLN I N 1
ATOM 3752 C CA . GLN B 1 154 ? -16.312 63.171 45.872 1.00 71.03 154 GLN I CA 1
ATOM 3753 C C . GLN B 1 154 ? -16.647 61.734 46.293 1.00 59.90 154 GLN I C 1
ATOM 3754 O O . GLN B 1 154 ? -17.344 61.512 47.288 1.00 50.16 154 GLN I O 1
ATOM 3760 N N . GLY B 1 155 ? -16.141 60.769 45.519 1.00 47.19 155 GLY I N 1
ATOM 3761 C CA . GLY B 1 155 ? -16.342 59.344 45.795 1.00 40.78 155 GLY I CA 1
ATOM 3762 C C . GLY B 1 155 ? -15.171 58.772 46.556 1.00 37.17 155 GLY I C 1
ATOM 3763 O O . GLY B 1 155 ? -14.140 59.430 46.725 1.00 41.72 155 GLY I O 1
ATOM 3764 N N . ASP B 1 156 ? -15.331 57.534 47.001 1.00 39.19 156 ASP I N 1
ATOM 3765 C CA . ASP B 1 156 ? -14.346 56.835 47.818 1.00 44.46 156 ASP I CA 1
ATOM 3766 C C . ASP B 1 156 ? -13.488 55.951 46.893 1.00 48.63 156 ASP I C 1
ATOM 3767 O O . ASP B 1 156 ? -13.908 54.829 46.519 1.00 45.85 156 ASP I O 1
ATOM 3772 N N . ASN B 1 157 ? -12.276 56.433 46.562 1.00 45.17 157 ASN I N 1
ATOM 3773 C CA . ASN B 1 157 ? -11.357 55.750 45.612 1.00 44.89 157 ASN I CA 1
ATOM 3774 C C . ASN B 1 157 ? -10.963 54.363 46.140 1.00 46.59 157 ASN I C 1
ATOM 3775 O O . ASN B 1 157 ? -10.555 53.476 45.356 1.00 47.15 157 ASN I O 1
ATOM 3780 N N . GLY B 1 158 ? -11.074 54.161 47.460 1.00 40.86 158 GLY I N 1
ATOM 3781 C CA . GLY B 1 158 ? -10.748 52.882 48.060 1.00 38.06 158 GLY I CA 1
ATOM 3782 C C . GLY B 1 158 ? -11.820 51.846 47.751 1.00 42.90 158 GLY I C 1
ATOM 3783 O O . GLY B 1 158 ? -11.503 50.646 47.562 1.00 40.42 158 GLY I O 1
ATOM 3784 N N . VAL B 1 159 ? -13.087 52.291 47.719 1.00 43.16 159 VAL I N 1
ATOM 3785 C CA . VAL B 1 159 ? -14.220 51.392 47.414 1.00 49.80 159 VAL I CA 1
ATOM 3786 C C . VAL B 1 159 ? -14.112 50.990 45.936 1.00 47.88 159 VAL I C 1
ATOM 3787 O O . VAL B 1 159 ? -14.192 49.785 45.624 1.00 47.99 159 VAL I O 1
ATOM 3791 N N . LEU B 1 160 ? -13.902 51.997 45.068 1.00 43.38 160 LEU I N 1
ATOM 3792 C CA . LEU B 1 160 ? -13.710 51.827 43.620 1.00 40.88 160 LEU I CA 1
ATOM 3793 C C . LEU B 1 160 ? -12.548 50.865 43.325 1.00 40.31 160 LEU I C 1
ATOM 3794 O O . LEU B 1 160 ? -12.724 49.903 42.572 1.00 40.78 160 LEU I O 1
ATOM 3799 N N . ALA B 1 161 ? -11.385 51.104 43.944 1.00 41.65 161 ALA I N 1
ATOM 3800 C CA . ALA B 1 161 ? -10.199 50.206 43.813 1.00 40.78 161 ALA I CA 1
ATOM 3801 C C . ALA B 1 161 ? -10.549 48.788 44.258 1.00 35.96 161 ALA I C 1
ATOM 3802 O O . ALA B 1 161 ? -10.029 47.812 43.724 1.00 43.58 161 ALA I O 1
ATOM 3804 N N . GLN B 1 162 ? -11.425 48.683 45.250 1.00 38.39 162 GLN I N 1
ATOM 3805 C CA . GLN B 1 162 ? -11.807 47.375 45.807 1.00 40.73 162 GLN I CA 1
ATOM 3806 C C . GLN B 1 162 ? -12.650 46.621 44.760 1.00 44.55 162 GLN I C 1
ATOM 3807 O O . GLN B 1 162 ? -12.447 45.403 44.510 1.00 41.56 162 GLN I O 1
ATOM 3813 N N . LEU B 1 163 ? -13.552 47.365 44.104 1.00 39.51 163 LEU I N 1
ATOM 3814 C CA . LEU B 1 163 ? -14.381 46.827 43.055 1.00 40.21 163 LEU I CA 1
ATOM 3815 C C . LEU B 1 163 ? -13.504 46.343 41.883 1.00 38.16 163 LEU I C 1
ATOM 3816 O O . LEU B 1 163 ? -13.636 45.209 41.407 1.00 38.35 163 LEU I O 1
ATOM 3821 N N . ASN B 1 164 ? -12.592 47.209 41.435 1.00 35.99 164 ASN I N 1
ATOM 3822 C CA . ASN B 1 164 ? -11.682 46.887 40.310 1.00 37.47 164 ASN I CA 1
ATOM 3823 C C . ASN B 1 164 ? -10.903 45.609 40.645 1.00 35.79 164 ASN I C 1
ATOM 3824 O O . ASN B 1 164 ? -10.920 44.621 39.864 1.00 33.82 164 ASN I O 1
ATOM 3829 N N . GLY B 1 165 ? -10.300 45.571 41.836 1.00 34.93 165 GLY I N 1
ATOM 3830 C CA . GLY B 1 165 ? -9.523 44.388 42.240 1.00 36.98 165 GLY I CA 1
ATOM 3831 C C . GLY B 1 165 ? -10.367 43.127 42.220 1.00 41.83 165 GLY I C 1
ATOM 3832 O O . GLY B 1 165 ? -9.974 42.090 41.674 1.00 51.99 165 GLY I O 1
ATOM 3833 N N . ASP B 1 166 ? -11.553 43.215 42.821 1.00 42.93 166 ASP I N 1
ATOM 3834 C CA . ASP B 1 166 ? -12.463 42.077 42.912 1.00 42.31 166 ASP I CA 1
ATOM 3835 C C . ASP B 1 166 ? -12.954 41.686 41.513 1.00 40.62 166 ASP I C 1
ATOM 3836 O O . ASP B 1 166 ? -13.063 40.508 41.234 1.00 38.00 166 ASP I O 1
ATOM 3841 N N . ILE B 1 167 ? -13.271 42.670 40.647 1.00 39.17 167 ILE I N 1
ATOM 3842 C CA . ILE B 1 167 ? -13.701 42.346 39.296 1.00 34.99 167 ILE I CA 1
ATOM 3843 C C . ILE B 1 167 ? -12.535 41.691 38.526 1.00 35.30 167 ILE I C 1
ATOM 3844 O O . ILE B 1 167 ? -12.738 40.674 37.858 1.00 34.57 167 ILE I O 1
ATOM 3849 N N . ASP B 1 168 ? -11.316 42.231 38.630 1.00 35.94 168 ASP I N 1
ATOM 3850 C CA . ASP B 1 168 ? -10.142 41.637 37.933 1.00 42.23 168 ASP I CA 1
ATOM 3851 C C . ASP B 1 168 ? -10.016 40.133 38.214 1.00 44.40 168 ASP I C 1
ATOM 3852 O O . ASP B 1 168 ? -9.665 39.377 37.301 1.00 47.42 168 ASP I O 1
ATOM 3857 N N . LYS B 1 169 ? -10.296 39.711 39.457 1.00 50.07 169 LYS I N 1
ATOM 3858 C CA . LYS B 1 169 ? -10.142 38.290 39.871 1.00 54.29 169 LYS I CA 1
ATOM 3859 C C . LYS B 1 169 ? -11.258 37.422 39.286 1.00 50.20 169 LYS I C 1
ATOM 3860 O O . LYS B 1 169 ? -11.020 36.265 38.948 1.00 50.06 169 LYS I O 1
ATOM 3866 N N . VAL B 1 170 ? -12.467 37.975 39.177 1.00 46.78 170 VAL I N 1
ATOM 3867 C CA . VAL B 1 170 ? -13.603 37.230 38.627 1.00 46.75 170 VAL I CA 1
ATOM 3868 C C . VAL B 1 170 ? -13.420 37.045 37.113 1.00 40.71 170 VAL I C 1
ATOM 3869 O O . VAL B 1 170 ? -13.700 35.986 36.583 1.00 37.67 170 VAL I O 1
ATOM 3873 N N . ASN B 1 171 ? -12.963 38.099 36.425 1.00 46.38 171 ASN I N 1
ATOM 3874 C CA . ASN B 1 171 ? -12.703 38.066 34.961 1.00 44.95 171 ASN I CA 1
ATOM 3875 C C . ASN B 1 171 ? -11.665 36.984 34.639 1.00 42.97 171 ASN I C 1
ATOM 3876 O O . ASN B 1 171 ? -11.869 36.216 33.685 1.00 44.05 171 ASN I O 1
ATOM 3881 N N . ALA B 1 172 ? -10.615 36.869 35.465 1.00 41.17 172 ALA I N 1
ATOM 3882 C CA . ALA B 1 172 ? -9.576 35.840 35.279 1.00 45.03 172 ALA I CA 1
ATOM 3883 C C . ALA B 1 172 ? -10.218 34.450 35.362 1.00 46.99 172 ALA I C 1
ATOM 3884 O O . ALA B 1 172 ? -9.877 33.543 34.607 1.00 46.51 172 ALA I O 1
ATOM 3886 N N . ALA B 1 173 ? -11.168 34.306 36.291 1.00 45.19 173 ALA I N 1
ATOM 3887 C CA . ALA B 1 173 ? -11.863 33.071 36.490 1.00 39.69 173 ALA I CA 1
ATOM 3888 C C . ALA B 1 173 ? -12.763 32.797 35.277 1.00 41.32 173 ALA I C 1
ATOM 3889 O O . ALA B 1 173 ? -12.798 31.669 34.808 1.00 44.90 173 ALA I O 1
ATOM 3891 N N . ILE B 1 174 ? -13.460 33.830 34.774 1.00 38.41 174 ILE I N 1
ATOM 3892 C CA . ILE B 1 174 ? -14.323 33.710 33.583 1.00 39.30 174 ILE I CA 1
ATOM 3893 C C . ILE B 1 174 ? -13.448 33.331 32.374 1.00 40.32 174 ILE I C 1
ATOM 3894 O O . ILE B 1 174 ? -13.763 32.408 31.610 1.00 43.88 174 ILE I O 1
ATOM 3899 N N . ASP B 1 175 ? -12.360 34.078 32.190 1.00 43.88 175 ASP I N 1
ATOM 3900 C CA . ASP B 1 175 ? -11.384 33.850 31.126 1.00 49.00 175 ASP I CA 1
ATOM 3901 C C . ASP B 1 175 ? -11.030 32.354 31.070 1.00 49.22 175 ASP I C 1
ATOM 3902 O O . ASP B 1 175 ? -11.122 31.740 30.001 1.00 53.14 175 ASP I O 1
ATOM 3907 N N . GLY B 1 176 ? -10.670 31.769 32.223 1.00 48.51 176 GLY I N 1
ATOM 3908 C CA . GLY B 1 176 ? -10.244 30.353 32.335 1.00 45.28 176 GLY I CA 1
ATOM 3909 C C . GLY B 1 176 ? -11.348 29.377 31.969 1.00 42.72 176 GLY I C 1
ATOM 3910 O O . GLY B 1 176 ? -11.125 28.426 31.251 1.00 44.05 176 GLY I O 1
ATOM 3911 N N . ALA B 1 177 ? -12.562 29.645 32.430 1.00 39.01 177 ALA I N 1
ATOM 3912 C CA . ALA B 1 177 ? -13.690 28.730 32.208 1.00 42.59 177 ALA I CA 1
ATOM 3913 C C . ALA B 1 177 ? -14.078 28.705 30.725 1.00 43.05 177 ALA I C 1
ATOM 3914 O O . ALA B 1 177 ? -14.501 27.629 30.228 1.00 36.80 177 ALA I O 1
ATOM 3916 N N . ILE B 1 178 ? -14.018 29.886 30.069 1.00 38.38 178 ILE I N 1
ATOM 3917 C CA . ILE B 1 178 ? -14.246 29.998 28.600 1.00 38.14 178 ILE I CA 1
ATOM 3918 C C . ILE B 1 178 ? -13.065 29.327 27.864 1.00 38.01 178 ILE I C 1
ATOM 3919 O O . ILE B 1 178 ? -13.275 28.615 26.887 1.00 38.11 178 ILE I O 1
ATOM 3924 N N . ALA B 1 179 ? -11.833 29.548 28.342 1.00 34.79 179 ALA I N 1
ATOM 3925 C CA . ALA B 1 179 ? -10.642 28.875 27.759 1.00 39.39 179 ALA I CA 1
ATOM 3926 C C . ALA B 1 179 ? -10.893 27.357 27.662 1.00 38.37 179 ALA I C 1
ATOM 3927 O O . ALA B 1 179 ? -10.733 26.774 26.575 1.00 37.70 179 ALA I O 1
ATOM 3929 N N . GLY B 1 180 ? -11.319 26.758 28.784 1.00 37.79 180 GLY I N 1
ATOM 3930 C CA . GLY B 1 180 ? -11.619 25.323 28.906 1.00 37.31 180 GLY I CA 1
ATOM 3931 C C . GLY B 1 180 ? -12.737 24.884 27.971 1.00 39.16 180 GLY I C 1
ATOM 3932 O O . GLY B 1 180 ? -12.631 23.866 27.283 1.00 37.85 180 GLY I O 1
ATOM 3933 N N . ILE B 1 181 ? -13.823 25.660 27.919 1.00 40.84 181 ILE I N 1
ATOM 3934 C CA . ILE B 1 181 ? -14.920 25.307 27.051 1.00 42.98 181 ILE I CA 1
ATOM 3935 C C . ILE B 1 181 ? -14.408 25.219 25.611 1.00 43.26 181 ILE I C 1
ATOM 3936 O O . ILE B 1 181 ? -14.697 24.232 24.926 1.00 41.99 181 ILE I O 1
ATOM 3941 N N . VAL B 1 182 ? -13.663 26.237 25.159 1.00 42.17 182 VAL I N 1
ATOM 3942 C CA . VAL B 1 182 ? -13.211 26.280 23.758 1.00 45.01 182 VAL I CA 1
ATOM 3943 C C . VAL B 1 182 ? -12.105 25.231 23.521 1.00 44.84 182 VAL I C 1
ATOM 3944 O O . VAL B 1 182 ? -12.201 24.474 22.551 1.00 41.43 182 VAL I O 1
ATOM 3948 N N . ALA B 1 183 ? -11.106 25.142 24.415 1.00 41.85 183 ALA I N 1
ATOM 3949 C CA . ALA B 1 183 ? -10.024 24.130 24.296 1.00 43.05 183 ALA I CA 1
ATOM 3950 C C . ALA B 1 183 ? -10.586 22.698 24.291 1.00 44.79 183 ALA I C 1
ATOM 3951 O O . ALA B 1 183 ? -10.093 21.837 23.568 1.00 42.92 183 ALA I O 1
ATOM 3953 N N . GLY B 1 184 ? -11.634 22.450 25.081 1.00 46.08 184 GLY I N 1
ATOM 3954 C CA . GLY B 1 184 ? -12.178 21.123 25.238 1.00 43.13 184 GLY I CA 1
ATOM 3955 C C . GLY B 1 184 ? -12.905 20.601 24.014 1.00 47.42 184 GLY I C 1
ATOM 3956 O O . GLY B 1 184 ? -12.961 19.390 23.809 1.00 59.62 184 GLY I O 1
ATOM 3957 N N . GLY B 1 185 ? -13.506 21.488 23.216 1.00 49.56 185 GLY I N 1
ATOM 3958 C CA . GLY B 1 185 ? -14.316 21.060 22.065 1.00 46.11 185 GLY I CA 1
ATOM 3959 C C . GLY B 1 185 ? -13.714 21.426 20.719 1.00 44.31 185 GLY I C 1
ATOM 3960 O O . GLY B 1 185 ? -14.278 21.060 19.683 1.00 45.84 185 GLY I O 1
ATOM 3961 N N . LEU B 1 186 ? -12.560 22.107 20.730 1.00 49.48 186 LEU I N 1
ATOM 3962 C CA . LEU B 1 186 ? -11.890 22.622 19.512 1.00 47.48 186 LEU I CA 1
ATOM 3963 C C . LEU B 1 186 ? -11.623 21.504 18.497 1.00 48.45 186 LEU I C 1
ATOM 3964 O O . LEU B 1 186 ? -11.916 21.690 17.313 1.00 49.72 186 LEU I O 1
ATOM 3969 N N . LEU B 1 187 ? -11.113 20.349 18.956 1.00 50.37 187 LEU I N 1
ATOM 3970 C CA . LEU B 1 187 ? -10.711 19.250 18.038 1.00 54.17 187 LEU I CA 1
ATOM 3971 C C . LEU B 1 187 ? -11.812 18.203 17.780 1.00 56.94 187 LEU I C 1
ATOM 3972 O O . LEU B 1 187 ? -11.600 17.307 16.949 1.00 61.51 187 LEU I O 1
ATOM 3977 N N . VAL B 1 188 ? -12.988 18.322 18.408 1.00 47.04 188 VAL I N 1
ATOM 3978 C CA . VAL B 1 188 ? -14.057 17.359 18.177 1.00 47.49 188 VAL I CA 1
ATOM 3979 C C . VAL B 1 188 ? -14.540 17.494 16.732 1.00 46.96 188 VAL I C 1
ATOM 3980 O O . VAL B 1 188 ? -14.987 18.556 16.319 1.00 53.36 188 VAL I O 1
ATOM 3984 N N . ILE B 1 189 ? -14.427 16.411 15.958 1.00 45.93 189 ILE I N 1
ATOM 3985 C CA . ILE B 1 189 ? -14.871 16.439 14.589 1.00 48.57 189 ILE I CA 1
ATOM 3986 C C . ILE B 1 189 ? -16.383 16.696 14.592 1.00 47.44 189 ILE I C 1
ATOM 3987 O O . ILE B 1 189 ? -17.088 16.115 15.373 1.00 49.73 189 ILE I O 1
ATOM 3992 N N . GLY B 1 190 ? -16.835 17.610 13.731 1.00 46.47 190 GLY I N 1
ATOM 3993 C CA . GLY B 1 190 ? -18.243 17.999 13.601 1.00 45.32 190 GLY I CA 1
ATOM 3994 C C . GLY B 1 190 ? -18.664 19.042 14.633 1.00 44.16 190 GLY I C 1
ATOM 3995 O O . GLY B 1 190 ? -19.702 19.686 14.496 1.00 33.87 190 GLY I O 1
ATOM 3996 N N . GLY B 1 191 ? -17.865 19.191 15.696 1.00 48.74 191 GLY I N 1
ATOM 3997 C CA . GLY B 1 191 ? -18.132 20.174 16.738 1.00 49.02 191 GLY I CA 1
ATOM 3998 C C . GLY B 1 191 ? -18.328 21.565 16.158 1.00 41.75 191 GLY I C 1
ATOM 3999 O O . GLY B 1 191 ? -17.857 21.837 15.056 1.00 41.19 191 GLY I O 1
ATOM 4000 N N . ALA B 1 192 ? -19.054 22.417 16.900 1.00 41.19 192 ALA I N 1
ATOM 4001 C CA . ALA B 1 192 ? -19.280 23.839 16.575 1.00 39.14 192 ALA I CA 1
ATOM 4002 C C . ALA B 1 192 ? -19.300 24.657 17.877 1.00 40.65 192 ALA I C 1
ATOM 4003 O O . ALA B 1 192 ? -19.085 24.110 18.979 1.00 43.19 192 ALA I O 1
ATOM 4005 N N . PHE B 1 193 ? -19.387 25.986 17.725 1.00 39.70 193 PHE I N 1
ATOM 4006 C CA . PHE B 1 193 ? -19.451 26.930 18.838 1.00 34.30 193 PHE I CA 1
ATOM 4007 C C . PHE B 1 193 ? -20.465 28.035 18.519 1.00 33.22 193 PHE I C 1
ATOM 4008 O O . PHE B 1 193 ? -20.662 28.464 17.361 1.00 32.38 193 PHE I O 1
ATOM 4016 N N . VAL B 1 194 ? -21.111 28.495 19.585 1.00 32.98 194 VAL I N 1
ATOM 4017 C CA . VAL B 1 194 ? -22.002 29.626 19.537 1.00 32.79 194 VAL I CA 1
ATOM 4018 C C . VAL B 1 194 ? -21.471 30.615 20.577 1.00 33.60 194 VAL I C 1
ATOM 4019 O O . VAL B 1 194 ? -20.746 30.210 21.510 1.00 30.96 194 VAL I O 1
ATOM 4023 N N . THR B 1 195 ? -21.776 31.900 20.387 1.00 34.34 195 THR I N 1
ATOM 4024 C CA . THR B 1 195 ? -21.258 32.932 21.293 1.00 36.81 195 THR I CA 1
ATOM 4025 C C . THR B 1 195 ? -22.455 33.728 21.817 1.00 36.04 195 THR I C 1
ATOM 4026 O O . THR B 1 195 ? -23.503 33.751 21.152 1.00 35.23 195 THR I O 1
ATOM 4030 N N . ALA B 1 196 ? -22.266 34.402 22.958 1.00 35.36 196 ALA I N 1
ATOM 4031 C CA . ALA B 1 196 ? -23.298 35.238 23.558 1.00 33.15 196 ALA I CA 1
ATOM 4032 C C . ALA B 1 196 ? -22.655 36.493 24.148 1.00 36.04 196 ALA I C 1
ATOM 4033 O O . ALA B 1 196 ? -21.725 36.404 24.941 1.00 36.92 196 ALA I O 1
ATOM 4035 N N . ILE B 1 197 ? -23.168 37.655 23.740 1.00 35.84 197 ILE I N 1
ATOM 4036 C CA . ILE B 1 197 ? -22.758 38.914 24.301 1.00 37.63 197 ILE I CA 1
ATOM 4037 C C . ILE B 1 197 ? -23.962 39.533 25.045 1.00 41.37 197 ILE I C 1
ATOM 4038 O O . ILE B 1 197 ? -25.072 39.701 24.457 1.00 37.51 197 ILE I O 1
ATOM 4043 N N . GLY B 1 198 ? -23.733 39.857 26.326 1.00 37.62 198 GLY I N 1
ATOM 4044 C CA . GLY B 1 198 ? -24.723 40.468 27.208 1.00 39.56 198 GLY I CA 1
ATOM 4045 C C . GLY B 1 198 ? -24.099 41.409 28.235 1.00 40.18 198 GLY I C 1
ATOM 4046 O O . GLY B 1 198 ? -22.863 41.469 28.397 1.00 39.30 198 GLY I O 1
ATOM 4047 N N . ALA B 1 199 ? -24.978 42.147 28.923 1.00 36.19 199 ALA I N 1
ATOM 4048 C CA . ALA B 1 199 ? -24.610 43.136 29.911 1.00 33.35 199 ALA I CA 1
ATOM 4049 C C . ALA B 1 199 ? -24.047 42.468 31.167 1.00 31.20 199 ALA I C 1
ATOM 4050 O O . ALA B 1 199 ? -24.465 41.384 31.545 1.00 29.45 199 ALA I O 1
ATOM 4052 N N . VAL B 1 200 ? -23.098 43.166 31.796 1.00 31.09 200 VAL I N 1
ATOM 4053 C CA . VAL B 1 200 ? -22.392 42.718 33.002 1.00 33.24 200 VAL I CA 1
ATOM 4054 C C . VAL B 1 200 ? -23.241 42.948 34.266 1.00 34.61 200 VAL I C 1
ATOM 4055 O O . VAL B 1 200 ? -22.934 42.367 35.329 1.00 28.93 200 VAL I O 1
ATOM 4059 N N . ALA B 1 201 ? -24.253 43.824 34.163 1.00 34.38 201 ALA I N 1
ATOM 4060 C CA . ALA B 1 201 ? -25.147 44.141 35.286 1.00 37.51 201 ALA I CA 1
ATOM 4061 C C . ALA B 1 201 ? -26.503 44.612 34.761 1.00 36.64 201 ALA I C 1
ATOM 4062 O O . ALA B 1 201 ? -26.606 45.159 33.656 1.00 33.96 201 ALA I O 1
ATOM 4064 N N . ASP B 1 202 ? -27.521 44.450 35.611 1.00 40.55 202 ASP I N 1
ATOM 4065 C CA . ASP B 1 202 ? -28.863 44.911 35.334 1.00 42.86 202 ASP I CA 1
ATOM 4066 C C . ASP B 1 202 ? -28.822 46.399 35.015 1.00 40.56 202 ASP I C 1
ATOM 4067 O O . ASP B 1 202 ? -28.154 47.144 35.711 1.00 44.38 202 ASP I O 1
ATOM 4072 N N . PHE B 1 203 ? -29.586 46.829 34.007 1.00 45.98 203 PHE I N 1
ATOM 4073 C CA . PHE B 1 203 ? -29.614 48.244 33.629 1.00 48.73 203 PHE I CA 1
ATOM 4074 C C . PHE B 1 203 ? -31.036 48.786 33.382 1.00 54.07 203 PHE I C 1
ATOM 4075 O O . PHE B 1 203 ? -31.163 49.888 32.851 1.00 60.00 203 PHE I O 1
ATOM 4083 N N . VAL B 1 204 ? -32.094 48.078 33.801 1.00 58.68 204 VAL I N 1
ATOM 4084 C CA . VAL B 1 204 ? -33.498 48.544 33.537 1.00 64.32 204 VAL I CA 1
ATOM 4085 C C . VAL B 1 204 ? -34.305 48.728 34.842 1.00 69.83 204 VAL I C 1
ATOM 4086 O O . VAL B 1 204 ? -35.244 49.558 34.871 1.00 62.11 204 VAL I O 1
ATOM 4090 N N . THR B 1 205 ? -33.962 47.970 35.899 1.00 69.59 205 THR I N 1
ATOM 4091 C CA . THR B 1 205 ? -34.723 47.948 37.154 1.00 72.34 205 THR I CA 1
ATOM 4092 C C . THR B 1 205 ? -34.746 49.331 37.824 1.00 83.93 205 THR I C 1
ATOM 4093 O O . THR B 1 205 ? -35.820 49.910 38.009 1.00 84.12 205 THR I O 1
ATOM 4097 N N . ALA B 1 206 ? -33.564 49.851 38.184 1.00 91.20 206 ALA I N 1
ATOM 4098 C CA . ALA B 1 206 ? -33.424 51.163 38.845 1.00 95.82 206 ALA I CA 1
ATOM 4099 C C . ALA B 1 206 ? -33.987 52.291 37.965 1.00 92.08 206 ALA I C 1
ATOM 4100 O O . ALA B 1 206 ? -34.620 53.230 38.463 1.00 84.69 206 ALA I O 1
ATOM 4102 N N . GLY B 1 207 ? -33.768 52.160 36.654 1.00 92.75 207 GLY I N 1
ATOM 4103 C CA . GLY B 1 207 ? -34.108 53.162 35.664 1.00 97.88 207 GLY I CA 1
ATOM 4104 C C . GLY B 1 207 ? -32.891 53.467 34.809 1.00 101.73 207 GLY I C 1
ATOM 4105 O O . GLY B 1 207 ? -33.035 54.015 33.705 1.00 90.86 207 GLY I O 1
ATOM 4106 N N . THR B 1 208 ? -31.701 53.120 35.343 1.00 106.21 208 THR I N 1
ATOM 4107 C CA . THR B 1 208 ? -30.403 53.261 34.656 1.00 107.32 208 THR I CA 1
ATOM 4108 C C . THR B 1 208 ? -30.637 52.991 33.174 1.00 102.70 208 THR I C 1
ATOM 4109 O O . THR B 1 208 ? -31.454 52.142 32.828 1.00 114.66 208 THR I O 1
ATOM 4113 N N . SER B 1 209 ? -29.923 53.703 32.306 1.00 94.66 209 SER I N 1
ATOM 4114 C CA . SER B 1 209 ? -30.197 53.555 30.895 1.00 92.19 209 SER I CA 1
ATOM 4115 C C . SER B 1 209 ? -28.985 53.045 30.105 1.00 79.47 209 SER I C 1
ATOM 4116 O O . SER B 1 209 ? -29.174 52.733 28.920 1.00 88.99 209 SER I O 1
ATOM 4119 N N . THR B 1 210 ? -27.795 52.900 30.720 1.00 61.47 210 THR I N 1
ATOM 4120 C CA . THR B 1 210 ? -26.612 52.505 29.920 1.00 51.98 210 THR I CA 1
ATOM 4121 C C . THR B 1 210 ? -26.152 51.092 30.258 1.00 44.87 210 THR I C 1
ATOM 4122 O O . THR B 1 210 ? -25.539 50.860 31.302 1.00 40.93 210 THR I O 1
ATOM 4126 N N . PRO B 1 211 ? -26.456 50.108 29.375 1.00 39.34 211 PRO I N 1
ATOM 4127 C CA . PRO B 1 211 ? -26.013 48.730 29.564 1.00 34.12 211 PRO I CA 1
ATOM 4128 C C . PRO B 1 211 ? -24.535 48.595 29.193 1.00 31.50 211 PRO I C 1
ATOM 4129 O O . PRO B 1 211 ? -24.097 49.214 28.246 1.00 34.63 211 PRO I O 1
ATOM 4133 N N . VAL B 1 212 ? -23.792 47.751 29.908 1.00 31.30 212 VAL I N 1
ATOM 4134 C CA . VAL B 1 212 ? -22.365 47.554 29.588 1.00 31.66 212 VAL I CA 1
ATOM 4135 C C . VAL B 1 212 ? -22.170 46.105 29.161 1.00 27.64 212 VAL I C 1
ATOM 4136 O O . VAL B 1 212 ? -22.304 45.237 29.988 1.00 29.15 212 VAL I O 1
ATOM 4140 N N . VAL B 1 213 ? -21.857 45.905 27.871 1.00 27.57 213 VAL I N 1
ATOM 4141 C CA . VAL B 1 213 ? -21.659 44.568 27.268 1.00 29.41 213 VAL I CA 1
ATOM 4142 C C . VAL B 1 213 ? -20.173 44.307 26.971 1.00 29.84 213 VAL I C 1
ATOM 4143 O O . VAL B 1 213 ? -19.813 43.154 26.693 1.00 25.07 213 VAL I O 1
ATOM 4147 N N . ILE B 1 214 ? -19.313 45.341 27.048 1.00 30.53 214 ILE I N 1
ATOM 4148 C CA . ILE B 1 214 ? -17.903 45.135 26.796 1.00 30.30 214 ILE I CA 1
ATOM 4149 C C . ILE B 1 214 ? -17.379 44.154 27.836 1.00 28.38 214 ILE I C 1
ATOM 4150 O O . ILE B 1 214 ? -17.353 44.478 28.959 1.00 36.50 214 ILE I O 1
ATOM 4155 N N . GLY B 1 215 ? -16.938 42.970 27.409 1.00 28.24 215 GLY I N 1
ATOM 4156 C CA . GLY B 1 215 ? -16.410 41.954 28.317 1.00 28.75 215 GLY I CA 1
ATOM 4157 C C . GLY B 1 215 ? -17.483 41.018 28.859 1.00 28.62 215 GLY I C 1
ATOM 4158 O O . GLY B 1 215 ? -17.188 40.096 29.612 1.00 31.43 215 GLY I O 1
ATOM 4159 N N . GLY B 1 216 ? -18.741 41.239 28.496 1.00 27.75 216 GLY I N 1
ATOM 4160 C CA . GLY B 1 216 ? -19.807 40.359 28.988 1.00 28.80 216 GLY I CA 1
ATOM 4161 C C . GLY B 1 216 ? -20.052 39.274 27.983 1.00 28.17 216 GLY I C 1
ATOM 4162 O O . GLY B 1 216 ? -20.916 39.439 27.165 1.00 25.30 216 GLY I O 1
ATOM 4163 N N . VAL B 1 217 ? -19.244 38.201 28.048 1.00 32.56 217 VAL I N 1
ATOM 4164 C CA . VAL B 1 217 ? -19.209 37.210 26.985 1.00 31.76 217 VAL I CA 1
ATOM 4165 C C . VAL B 1 217 ? -19.290 35.787 27.525 1.00 33.36 217 VAL I C 1
ATOM 4166 O O . VAL B 1 217 ? -18.773 35.476 28.603 1.00 34.84 217 VAL I O 1
ATOM 4170 N N . ALA B 1 218 ? -19.814 34.925 26.641 1.00 33.86 218 ALA I N 1
ATOM 4171 C CA . ALA B 1 218 ? -19.919 33.495 26.844 1.00 33.70 218 ALA I CA 1
ATOM 4172 C C . ALA B 1 218 ? -19.799 32.770 25.499 1.00 32.50 218 ALA I C 1
ATOM 4173 O O . ALA B 1 218 ? -20.289 33.249 24.467 1.00 30.39 218 ALA I O 1
ATOM 4175 N N . MET B 1 219 ? -19.162 31.596 25.540 1.00 34.46 219 MET I N 1
ATOM 4176 C CA . MET B 1 219 ? -19.023 30.718 24.376 1.00 39.19 219 MET I CA 1
ATOM 4177 C C . MET B 1 219 ? -19.426 29.297 24.807 1.00 39.17 219 MET I C 1
ATOM 4178 O O . MET B 1 219 ? -19.031 28.809 25.878 1.00 33.37 219 MET I O 1
ATOM 4183 N N . MET B 1 220 ? -20.188 28.606 23.958 1.00 41.35 220 MET I N 1
ATOM 4184 C CA . MET B 1 220 ? -20.489 27.203 24.252 1.00 45.60 220 MET I CA 1
ATOM 4185 C C . MET B 1 220 ? -20.400 26.359 22.976 1.00 45.84 220 MET I C 1
ATOM 4186 O O . MET B 1 220 ? -20.436 26.898 21.868 1.00 46.31 220 MET I O 1
ATOM 4191 N N . VAL B 1 221 ? -20.322 25.037 23.188 1.00 45.44 221 VAL I N 1
ATOM 4192 C CA . VAL B 1 221 ? -20.415 24.018 22.155 1.00 42.58 221 VAL I CA 1
ATOM 4193 C C . VAL B 1 221 ? -21.866 24.040 21.663 1.00 40.52 221 VAL I C 1
ATOM 4194 O O . VAL B 1 221 ? -22.767 24.077 22.470 1.00 38.30 221 VAL I O 1
ATOM 4198 N N . ALA B 1 222 ? -22.073 23.935 20.348 1.00 41.95 222 ALA I N 1
ATOM 4199 C CA . ALA B 1 222 ? -23.389 24.144 19.708 1.00 45.25 222 ALA I CA 1
ATOM 4200 C C . ALA B 1 222 ? -24.237 22.866 19.564 1.00 48.12 222 ALA I C 1
ATOM 4201 O O . ALA B 1 222 ? -25.488 22.956 19.373 1.00 40.80 222 ALA I O 1
ATOM 4203 N N . GLY B 1 223 ? -23.573 21.700 19.581 1.00 49.28 223 GLY I N 1
ATOM 4204 C CA . GLY B 1 223 ? -24.227 20.406 19.461 1.00 44.36 223 GLY I CA 1
ATOM 4205 C C . GLY B 1 223 ? -25.131 20.154 20.654 1.00 46.95 223 GLY I C 1
ATOM 4206 O O . GLY B 1 223 ? -24.961 20.822 21.698 1.00 47.95 223 GLY I O 1
ATOM 4207 N N . ALA B 1 224 ? -26.031 19.164 20.505 1.00 46.21 224 ALA I N 1
ATOM 4208 C CA . ALA B 1 224 ? -27.088 18.758 21.482 1.00 48.58 224 ALA I CA 1
ATOM 4209 C C . ALA B 1 224 ? -26.594 18.740 22.940 1.00 48.52 224 ALA I C 1
ATOM 4210 O O . ALA B 1 224 ? -25.707 17.966 23.299 1.00 57.70 224 ALA I O 1
ATOM 4212 N N . GLY B 1 225 ? -27.243 19.554 23.783 1.00 47.87 225 GLY I N 1
ATOM 4213 C CA . GLY B 1 225 ? -26.927 19.688 25.212 1.00 48.35 225 GLY I CA 1
ATOM 4214 C C . GLY B 1 225 ? -25.614 20.416 25.467 1.00 47.21 225 GLY I C 1
ATOM 4215 O O . GLY B 1 225 ? -25.049 20.300 26.557 1.00 53.94 225 GLY I O 1
ATOM 4216 N N . GLY B 1 226 ? -25.129 21.166 24.471 1.00 44.97 226 GLY I N 1
ATOM 4217 C CA . GLY B 1 226 ? -23.859 21.919 24.572 1.00 44.92 226 GLY I CA 1
ATOM 4218 C C . GLY B 1 226 ? -24.037 23.283 25.233 1.00 40.47 226 GLY I C 1
ATOM 4219 O O . GLY B 1 226 ? -23.364 23.578 26.221 1.00 36.11 226 GLY I O 1
ATOM 4220 N N . ILE B 1 227 ? -24.959 24.092 24.683 1.00 37.21 227 ILE I N 1
ATOM 4221 C CA . ILE B 1 227 ? -25.283 25.410 25.179 1.00 39.29 227 ILE I CA 1
ATOM 4222 C C . ILE B 1 227 ? -25.461 25.304 26.701 1.00 44.78 227 ILE I C 1
ATOM 4223 O O . ILE B 1 227 ? -24.926 26.094 27.470 1.00 49.93 227 ILE I O 1
ATOM 4228 N N . THR B 1 228 ? -26.248 24.303 27.103 1.00 44.98 228 THR I N 1
ATOM 4229 C CA . THR B 1 228 ? -26.593 23.968 28.487 1.00 44.08 228 THR I CA 1
ATOM 4230 C C . THR B 1 228 ? -25.350 23.463 29.246 1.00 40.34 228 THR I C 1
ATOM 4231 O O . THR B 1 228 ? -25.099 23.921 30.362 1.00 40.69 228 THR I O 1
ATOM 4235 N N . ALA B 1 229 ? -24.587 22.524 28.669 1.00 37.72 229 ALA I N 1
ATOM 4236 C CA . ALA B 1 229 ? -23.378 21.994 29.351 1.00 41.24 229 ALA I CA 1
ATOM 4237 C C . ALA B 1 229 ? -22.392 23.142 29.630 1.00 44.35 229 ALA I C 1
ATOM 4238 O O . ALA B 1 229 ? -21.735 23.181 30.690 1.00 42.61 229 ALA I O 1
ATOM 4240 N N . GLY B 1 230 ? -22.333 24.112 28.712 1.00 43.48 230 GLY I N 1
ATOM 4241 C CA . GLY B 1 230 ? -21.421 25.266 28.847 1.00 45.49 230 GLY I CA 1
ATOM 4242 C C . GLY B 1 230 ? -21.928 26.296 29.848 1.00 47.16 230 GLY I C 1
ATOM 4243 O O . GLY B 1 230 ? -21.147 26.918 30.608 1.00 41.66 230 GLY I O 1
ATOM 4244 N N . ALA B 1 231 ? -23.250 26.490 29.853 1.00 50.00 231 ALA I N 1
ATOM 4245 C CA . ALA B 1 231 ? -23.879 27.455 30.744 1.00 50.30 231 ALA I CA 1
ATOM 4246 C C . ALA B 1 231 ? -23.546 27.083 32.199 1.00 48.38 231 ALA I C 1
ATOM 4247 O O . ALA B 1 231 ? -23.143 27.931 33.028 1.00 48.20 231 ALA I O 1
ATOM 4249 N N . ILE B 1 232 ? -23.614 25.786 32.486 1.00 45.15 232 ILE I N 1
ATOM 4250 C CA . ILE B 1 232 ? -23.366 25.286 33.837 1.00 47.80 232 ILE I CA 1
ATOM 4251 C C . ILE B 1 232 ? -21.945 25.642 34.312 1.00 43.69 232 ILE I C 1
ATOM 4252 O O . ILE B 1 232 ? -21.784 26.044 35.449 1.00 49.14 232 ILE I O 1
ATOM 4257 N N . VAL B 1 233 ? -20.929 25.578 33.448 1.00 44.81 233 VAL I N 1
ATOM 4258 C CA . VAL B 1 233 ? -19.531 25.769 33.923 1.00 44.41 233 VAL I CA 1
ATOM 4259 C C . VAL B 1 233 ? -19.228 27.276 34.080 1.00 41.57 233 VAL I C 1
ATOM 4260 O O . VAL B 1 233 ? -18.436 27.699 34.933 1.00 38.50 233 VAL I O 1
ATOM 4264 N N . LEU B 1 234 ? -19.931 28.096 33.299 1.00 45.30 234 LEU I N 1
ATOM 4265 C CA . LEU B 1 234 ? -19.763 29.559 33.264 1.00 48.04 234 LEU I CA 1
ATOM 4266 C C . LEU B 1 234 ? -20.616 30.342 34.276 1.00 51.16 234 LEU I C 1
ATOM 4267 O O . LEU B 1 234 ? -20.189 31.430 34.708 1.00 53.78 234 LEU I O 1
ATOM 4272 N N . HIS B 1 235 ? -21.798 29.828 34.647 1.00 50.19 235 HIS I N 1
ATOM 4273 C CA . HIS B 1 235 ? -22.804 30.675 35.334 1.00 50.70 235 HIS I CA 1
ATOM 4274 C C . HIS B 1 235 ? -22.332 31.267 36.674 1.00 45.97 235 HIS I C 1
ATOM 4275 O O . HIS B 1 235 ? -22.756 32.362 37.005 1.00 52.19 235 HIS I O 1
ATOM 4282 N N . ASN B 1 236 ? -21.445 30.622 37.430 1.00 47.84 236 ASN I N 1
ATOM 4283 C CA . ASN B 1 236 ? -21.066 31.179 38.759 1.00 47.91 236 ASN I CA 1
ATOM 4284 C C . ASN B 1 236 ? -20.149 32.402 38.601 1.00 45.29 236 ASN I C 1
ATOM 4285 O O . ASN B 1 236 ? -20.390 33.451 39.234 1.00 39.70 236 ASN I O 1
ATOM 4290 N N . SER B 1 237 ? -19.092 32.273 37.781 1.00 43.67 237 SER I N 1
ATOM 4291 C CA . SER B 1 237 ? -18.136 33.372 37.569 1.00 38.03 237 SER I CA 1
ATOM 4292 C C . SER B 1 237 ? -18.863 34.581 36.956 1.00 37.64 237 SER I C 1
ATOM 4293 O O . SER B 1 237 ? -18.599 35.732 37.354 1.00 47.22 237 SER I O 1
ATOM 4296 N N . LEU B 1 238 ? -19.791 34.336 36.015 1.00 32.77 238 LEU I N 1
ATOM 4297 C CA . LEU B 1 238 ? -20.556 35.422 35.382 1.00 31.73 238 LEU I CA 1
ATOM 4298 C C . LEU B 1 238 ? -21.502 36.052 36.411 1.00 32.06 238 LEU I C 1
ATOM 4299 O O . LEU B 1 238 ? -21.776 37.228 36.372 1.00 28.53 238 LEU I O 1
ATOM 4304 N N . GLY B 1 239 ? -22.054 35.233 37.306 1.00 38.20 239 GLY I N 1
ATOM 4305 C CA . GLY B 1 239 ? -22.953 35.716 38.371 1.00 42.12 239 GLY I CA 1
ATOM 4306 C C . GLY B 1 239 ? -22.201 36.463 39.473 1.00 45.00 239 GLY I C 1
ATOM 4307 O O . GLY B 1 239 ? -22.689 37.487 40.013 1.00 40.19 239 GLY I O 1
ATOM 4308 N N . ALA B 1 240 ? -21.022 35.938 39.834 1.00 43.29 240 ALA I N 1
ATOM 4309 C CA . ALA B 1 240 ? -20.156 36.586 40.809 1.00 44.08 240 ALA I CA 1
ATOM 4310 C C . ALA B 1 240 ? -19.927 38.038 40.375 1.00 45.11 240 ALA I C 1
ATOM 4311 O O . ALA B 1 240 ? -20.123 38.958 41.183 1.00 50.99 240 ALA I O 1
ATOM 4313 N N . ARG B 1 241 ? -19.574 38.219 39.087 1.00 44.67 241 ARG I N 1
ATOM 4314 C CA . ARG B 1 241 ? -19.269 39.535 38.512 1.00 42.05 241 ARG I CA 1
ATOM 4315 C C . ARG B 1 241 ? -20.481 40.467 38.592 1.00 38.60 241 ARG I C 1
ATOM 4316 O O . ARG B 1 241 ? -20.362 41.613 38.942 1.00 44.01 241 ARG I O 1
ATOM 4324 N N . GLN B 1 242 ? -21.645 39.964 38.225 1.00 41.40 242 GLN I N 1
ATOM 4325 C CA . GLN B 1 242 ? -22.888 40.735 38.260 1.00 41.20 242 GLN I CA 1
ATOM 4326 C C . GLN B 1 242 ? -23.211 41.154 39.705 1.00 39.32 242 GLN I C 1
ATOM 4327 O O . GLN B 1 242 ? -23.597 42.293 39.940 1.00 38.42 242 GLN I O 1
ATOM 4333 N N . ASP B 1 243 ? -23.032 40.235 40.662 1.00 43.53 243 ASP I N 1
ATOM 4334 C CA . ASP B 1 243 ? -23.417 40.467 42.084 1.00 43.04 243 ASP I CA 1
ATOM 4335 C C . ASP B 1 243 ? -22.498 41.531 42.692 1.00 41.96 243 ASP I C 1
ATOM 4336 O O . ASP B 1 243 ? -22.942 42.324 43.536 1.00 34.85 243 ASP I O 1
ATOM 4341 N N . LEU B 1 244 ? -21.239 41.578 42.223 1.00 45.14 244 LEU I N 1
ATOM 4342 C CA . LEU B 1 244 ? -20.263 42.587 42.659 1.00 44.74 244 LEU I CA 1
ATOM 4343 C C . LEU B 1 244 ? -20.702 43.975 42.201 1.00 41.38 244 LEU I C 1
ATOM 4344 O O . LEU B 1 244 ? -20.496 44.942 42.892 1.00 44.62 244 LEU I O 1
ATOM 4349 N N . TYR B 1 245 ? -21.325 44.050 41.026 1.00 41.82 245 TYR I N 1
ATOM 4350 C CA . TYR B 1 245 ? -21.752 45.327 40.459 1.00 38.66 245 TYR I CA 1
ATOM 4351 C C . TYR B 1 245 ? -23.123 45.757 40.998 1.00 38.30 245 TYR I C 1
ATOM 4352 O O . TYR B 1 245 ? -23.384 46.933 41.108 1.00 40.43 245 TYR I O 1
ATOM 4361 N N . GLN B 1 246 ? -23.983 44.801 41.356 1.00 43.09 246 GLN I N 1
ATOM 4362 C CA . GLN B 1 246 ? -25.375 45.092 41.759 1.00 47.76 246 GLN I CA 1
ATOM 4363 C C . GLN B 1 246 ? -25.539 45.271 43.284 1.00 48.61 246 GLN I C 1
ATOM 4364 O O . GLN B 1 246 ? -26.539 45.801 43.726 1.00 49.42 246 GLN I O 1
ATOM 4370 N N . LYS B 1 247 ? -24.560 44.847 44.083 1.00 50.82 247 LYS I N 1
ATOM 4371 C CA . LYS B 1 247 ? -24.597 45.042 45.530 1.00 51.76 247 LYS I CA 1
ATOM 4372 C C . LYS B 1 247 ? -24.626 46.538 45.876 1.00 57.70 247 LYS I C 1
ATOM 4373 O O . LYS B 1 247 ? -24.143 47.391 45.102 1.00 60.03 247 LYS I O 1
ATOM 4379 N N . ARG B 1 248 ? -25.168 46.852 47.062 1.00 61.73 248 ARG I N 1
ATOM 4380 C CA . ARG B 1 248 ? -25.212 48.251 47.547 1.00 63.69 248 ARG I CA 1
ATOM 4381 C C . ARG B 1 248 ? -23.770 48.750 47.746 1.00 56.61 248 ARG I C 1
ATOM 4382 O O . ARG B 1 248 ? -22.876 48.005 48.189 1.00 47.49 248 ARG I O 1
ATOM 4390 N N . SER B 1 249 ? -23.566 50.025 47.392 1.00 54.71 249 SER I N 1
ATOM 4391 C CA . SER B 1 249 ? -22.278 50.680 47.421 1.00 51.81 249 SER I CA 1
ATOM 4392 C C . SER B 1 249 ? -22.488 52.193 47.475 1.00 47.02 249 SER I C 1
ATOM 4393 O O . SER B 1 249 ? -23.520 52.689 47.043 1.00 47.99 249 SER I O 1
ATOM 4396 N N . SER B 1 250 ? -21.477 52.914 47.961 1.00 45.36 250 SER I N 1
ATOM 4397 C CA . SER B 1 250 ? -21.485 54.381 47.991 1.00 46.60 250 SER I CA 1
ATOM 4398 C C . SER B 1 250 ? -21.162 54.956 46.610 1.00 48.43 250 SER I C 1
ATOM 4399 O O . SER B 1 250 ? -21.417 56.128 46.374 1.00 52.56 250 SER I O 1
ATOM 4402 N N . LEU B 1 251 ? -20.579 54.141 45.719 1.00 47.87 251 LEU I N 1
ATOM 4403 C CA . LEU B 1 251 ? -20.179 54.617 44.404 1.00 46.89 251 LEU I CA 1
ATOM 4404 C C . LEU B 1 251 ? -21.407 55.145 43.655 1.00 45.47 251 LEU I C 1
ATOM 4405 O O . LEU B 1 251 ? -22.432 54.484 43.588 1.00 43.91 251 LEU I O 1
ATOM 4410 N N . ASN B 1 252 ? -21.247 56.342 43.091 1.00 46.55 252 ASN I N 1
ATOM 4411 C CA . ASN B 1 252 ? -22.211 57.001 42.243 1.00 53.09 252 ASN I CA 1
ATOM 4412 C C . ASN B 1 252 ? -22.521 56.085 41.045 1.00 54.30 252 ASN I C 1
ATOM 4413 O O . ASN B 1 252 ? -21.632 55.405 40.507 1.00 51.79 252 ASN I O 1
ATOM 4418 N N . SER B 1 253 ? -23.773 56.092 40.589 1.00 50.96 253 SER I N 1
ATOM 4419 C CA . SER B 1 253 ? -24.214 55.202 39.502 1.00 51.86 253 SER I CA 1
ATOM 4420 C C . SER B 1 253 ? -23.482 55.510 38.182 1.00 55.12 253 SER I C 1
ATOM 4421 O O . SER B 1 253 ? -23.284 54.600 37.372 1.00 56.56 253 SER I O 1
ATOM 4424 N N . GLU B 1 254 ? -23.067 56.769 37.971 1.00 51.43 254 GLU I N 1
ATOM 4425 C CA . GLU B 1 254 ? -22.355 57.157 36.747 1.00 46.22 254 GLU I CA 1
ATOM 4426 C C . GLU B 1 254 ? -20.916 56.658 36.816 1.00 46.56 254 GLU I C 1
ATOM 4427 O O . GLU B 1 254 ? -20.278 56.452 35.788 1.00 53.45 254 GLU I O 1
ATOM 4433 N N . VAL B 1 255 ? -20.414 56.493 38.036 1.00 45.66 255 VAL I N 1
ATOM 4434 C CA . VAL B 1 255 ? -19.089 55.949 38.280 1.00 43.98 255 VAL I CA 1
ATOM 4435 C C . VAL B 1 255 ? -19.144 54.429 38.051 1.00 41.21 255 VAL I C 1
ATOM 4436 O O . VAL B 1 255 ? -18.219 53.874 37.513 1.00 40.58 255 VAL I O 1
ATOM 4440 N N . LEU B 1 256 ? -20.233 53.773 38.462 1.00 41.75 256 LEU I N 1
ATOM 4441 C CA . LEU B 1 256 ? -20.428 52.312 38.245 1.00 41.09 256 LEU I CA 1
ATOM 4442 C C . LEU B 1 256 ? -20.383 51.935 36.753 1.00 37.81 256 LEU I C 1
ATOM 4443 O O . LEU B 1 256 ? -19.765 50.933 36.399 1.00 34.37 256 LEU I O 1
ATOM 4448 N N . ILE B 1 257 ? -21.059 52.727 35.912 1.00 35.62 257 ILE I N 1
ATOM 4449 C CA . ILE B 1 257 ? -21.135 52.514 34.478 1.00 35.18 257 ILE I CA 1
ATOM 4450 C C . ILE B 1 257 ? -19.745 52.697 33.854 1.00 36.00 257 ILE I C 1
ATOM 4451 O O . ILE B 1 257 ? -19.310 51.845 33.072 1.00 34.75 257 ILE I O 1
ATOM 4456 N N . ALA B 1 258 ? -19.074 53.808 34.179 1.00 36.22 258 ALA I N 1
ATOM 4457 C CA . ALA B 1 258 ? -17.750 54.099 33.705 1.00 34.05 258 ALA I CA 1
ATOM 4458 C C . ALA B 1 258 ? -16.773 52.988 34.136 1.00 36.38 258 ALA I C 1
ATOM 4459 O O . ALA B 1 258 ? -15.877 52.580 33.380 1.00 37.96 258 ALA I O 1
ATOM 4461 N N . THR B 1 259 ? -16.974 52.454 35.340 1.00 34.99 259 THR I N 1
ATOM 4462 C CA . THR B 1 259 ? -16.104 51.410 35.896 1.00 38.12 259 THR I CA 1
ATOM 4463 C C . THR B 1 259 ? -16.332 50.096 35.146 1.00 34.95 259 THR I C 1
ATOM 4464 O O . THR B 1 259 ? -15.391 49.315 34.923 1.00 29.74 259 THR I O 1
ATOM 4468 N N . GLN B 1 260 ? -17.609 49.829 34.834 1.00 34.45 260 GLN I N 1
ATOM 4469 C CA . GLN B 1 260 ? -17.992 48.601 34.106 1.00 33.48 260 GLN I CA 1
ATOM 4470 C C . GLN B 1 260 ? -17.251 48.559 32.767 1.00 28.89 260 GLN I C 1
ATOM 4471 O O . GLN B 1 260 ? -16.675 47.543 32.357 1.00 24.90 260 GLN I O 1
ATOM 4477 N N . ILE B 1 261 ? -17.241 49.702 32.116 1.00 27.01 261 ILE I N 1
ATOM 4478 C CA . ILE B 1 261 ? -16.565 49.841 30.870 1.00 32.22 261 ILE I CA 1
ATOM 4479 C C . ILE B 1 261 ? -15.064 49.572 31.067 1.00 32.51 261 ILE I C 1
ATOM 4480 O O . ILE B 1 261 ? -14.488 48.745 30.361 1.00 34.96 261 ILE I O 1
ATOM 4485 N N . GLY B 1 262 ? -14.468 50.246 32.068 1.00 35.58 262 GLY I N 1
ATOM 4486 C CA . GLY B 1 262 ? -13.019 50.194 32.394 1.00 31.38 262 GLY I CA 1
ATOM 4487 C C . GLY B 1 262 ? -12.557 48.782 32.670 1.00 29.93 262 GLY I C 1
ATOM 4488 O O . GLY B 1 262 ? -11.498 48.352 32.220 1.00 31.60 262 GLY I O 1
ATOM 4489 N N . ASN B 1 263 ? -13.394 48.030 33.375 1.00 29.80 263 ASN I N 1
ATOM 4490 C CA . ASN B 1 263 ? -13.105 46.638 33.679 1.00 32.45 263 ASN I CA 1
ATOM 4491 C C . ASN B 1 263 ? -13.091 45.828 32.380 1.00 33.19 263 ASN I C 1
ATOM 4492 O O . ASN B 1 263 ? -12.325 44.844 32.252 1.00 31.85 263 ASN I O 1
ATOM 4497 N N . GLY B 1 264 ? -13.934 46.254 31.429 1.00 32.29 264 GLY I N 1
ATOM 4498 C CA . GLY B 1 264 ? -14.024 45.672 30.100 1.00 34.34 264 GLY I CA 1
ATOM 4499 C C . GLY B 1 264 ? -12.801 46.024 29.275 1.00 31.29 264 GLY I C 1
ATOM 4500 O O . GLY B 1 264 ? -12.277 45.155 28.560 1.00 30.21 264 GLY I O 1
ATOM 4501 N N . TYR B 1 265 ? -12.370 47.293 29.368 1.00 29.82 265 TYR I N 1
ATOM 4502 C CA . TYR B 1 265 ? -11.139 47.771 28.721 1.00 29.35 265 TYR I CA 1
ATOM 4503 C C . TYR B 1 265 ? -9.964 46.900 29.209 1.00 32.95 265 TYR I C 1
ATOM 4504 O O . TYR B 1 265 ? -9.236 46.289 28.404 1.00 34.23 265 TYR I O 1
ATOM 4513 N N . LYS B 1 266 ? -9.814 46.775 30.536 1.00 31.03 266 LYS I N 1
ATOM 4514 C CA . LYS B 1 266 ? -8.750 45.949 31.097 1.00 34.60 266 LYS I CA 1
ATOM 4515 C C . LYS B 1 266 ? -8.849 44.515 30.603 1.00 31.18 266 LYS I C 1
ATOM 4516 O O . LYS B 1 266 ? -7.835 43.872 30.432 1.00 31.06 266 LYS I O 1
ATOM 4522 N N . GLY B 1 267 ? -10.076 43.998 30.478 1.00 33.99 267 GLY I N 1
ATOM 4523 C CA . GLY B 1 267 ? -10.289 42.629 30.034 1.00 29.78 267 GLY I CA 1
ATOM 4524 C C . GLY B 1 267 ? -9.785 42.479 28.613 1.00 31.60 267 GLY I C 1
ATOM 4525 O O . GLY B 1 267 ? -9.153 41.496 28.284 1.00 31.10 267 GLY I O 1
ATOM 4526 N N . LEU B 1 268 ? -10.030 43.502 27.787 1.00 30.60 268 LEU I N 1
ATOM 4527 C CA . LEU B 1 268 ? -9.545 43.522 26.403 1.00 29.92 268 LEU I CA 1
ATOM 4528 C C . LEU B 1 268 ? -8.005 43.433 26.380 1.00 29.82 268 LEU I C 1
ATOM 4529 O O . LEU B 1 268 ? -7.482 42.619 25.599 1.00 32.12 268 LEU I O 1
ATOM 4534 N N . GLN B 1 269 ? -7.281 44.141 27.266 1.00 30.83 269 GLN I N 1
ATOM 4535 C CA . GLN B 1 269 ? -5.784 44.041 27.251 1.00 32.44 269 GLN I CA 1
ATOM 4536 C C . GLN B 1 269 ? -5.386 42.653 27.736 1.00 34.94 269 GLN I C 1
ATOM 4537 O O . GLN B 1 269 ? -4.425 42.065 27.220 1.00 42.92 269 GLN I O 1
ATOM 4543 N N . VAL B 1 270 ? -6.155 42.082 28.660 1.00 36.55 270 VAL I N 1
ATOM 4544 C CA . VAL B 1 270 ? -5.817 40.754 29.150 1.00 36.00 270 VAL I CA 1
ATOM 4545 C C . VAL B 1 270 ? -5.930 39.753 27.984 1.00 32.61 270 VAL I C 1
ATOM 4546 O O . VAL B 1 270 ? -5.138 38.823 27.868 1.00 34.21 270 VAL I O 1
ATOM 4550 N N . GLN B 1 271 ? -6.918 39.933 27.110 1.00 31.83 271 GLN I N 1
ATOM 4551 C CA . GLN B 1 271 ? -7.052 39.039 25.934 1.00 30.16 271 GLN I CA 1
ATOM 4552 C C . GLN B 1 271 ? -5.860 39.231 24.964 1.00 29.50 271 GLN I C 1
ATOM 4553 O O . GLN B 1 271 ? -5.502 38.307 24.206 1.00 26.46 271 GLN I O 1
ATOM 4559 N N . ALA B 1 272 ? -5.299 40.450 24.924 1.00 28.05 272 ALA I N 1
ATOM 4560 C CA . ALA B 1 272 ? -4.169 40.769 24.072 1.00 28.86 272 ALA I CA 1
ATOM 4561 C C . ALA B 1 272 ? -2.925 40.069 24.622 1.00 31.80 272 ALA I C 1
ATOM 4562 O O . ALA B 1 272 ? -2.248 39.398 23.894 1.00 32.85 272 ALA I O 1
ATOM 4564 N N . GLN B 1 273 ? -2.720 40.136 25.946 1.00 37.92 273 GLN I N 1
ATOM 4565 C CA . GLN B 1 273 ? -1.609 39.456 26.617 1.00 35.91 273 GLN I CA 1
ATOM 4566 C C . GLN B 1 273 ? -1.718 37.962 26.312 1.00 33.85 273 GLN I C 1
ATOM 4567 O O . GLN B 1 273 ? -0.750 37.351 25.929 1.00 34.32 273 GLN I O 1
ATOM 4573 N N . ASN B 1 274 ? -2.908 37.378 26.470 1.00 32.34 274 ASN I N 1
ATOM 4574 C CA . ASN B 1 274 ? -3.066 35.932 26.172 1.00 34.25 274 ASN I CA 1
ATOM 4575 C C . ASN B 1 274 ? -2.725 35.643 24.704 1.00 34.47 274 ASN I C 1
ATOM 4576 O O . ASN B 1 274 ? -2.199 34.589 24.377 1.00 36.73 274 ASN I O 1
ATOM 4581 N N . ALA B 1 275 ? -3.114 36.561 23.812 1.00 33.80 275 ALA I N 1
ATOM 4582 C CA . ALA B 1 275 ? -2.817 36.453 22.387 1.00 31.62 275 ALA I CA 1
ATOM 4583 C C . ALA B 1 275 ? -1.304 36.474 22.133 1.00 32.94 275 ALA I C 1
ATOM 4584 O O . ALA B 1 275 ? -0.864 35.728 21.231 1.00 27.72 275 ALA I O 1
ATOM 4586 N N . VAL B 1 276 ? -0.562 37.355 22.846 1.00 27.68 276 VAL I N 1
ATOM 4587 C CA . VAL B 1 276 ? 0.876 37.393 22.741 1.00 33.82 276 VAL I CA 1
ATOM 4588 C C . VAL B 1 276 ? 1.409 35.981 23.069 1.00 35.49 276 VAL I C 1
ATOM 4589 O O . VAL B 1 276 ? 2.157 35.364 22.318 1.00 39.33 276 VAL I O 1
ATOM 4593 N N . THR B 1 277 ? 0.981 35.448 24.206 1.00 40.63 277 THR I N 1
ATOM 4594 C CA . THR B 1 277 ? 1.447 34.155 24.680 1.00 44.79 277 THR I CA 1
ATOM 4595 C C . THR B 1 277 ? 1.303 33.100 23.578 1.00 46.29 277 THR I C 1
ATOM 4596 O O . THR B 1 277 ? 2.268 32.373 23.271 1.00 45.93 277 THR I O 1
ATOM 4600 N N . ALA B 1 278 ? 0.088 32.989 23.030 1.00 41.92 278 ALA I N 1
ATOM 4601 C CA . ALA B 1 278 ? -0.206 31.978 22.016 1.00 43.13 278 ALA I CA 1
ATOM 4602 C C . ALA B 1 278 ? 0.568 32.285 20.721 1.00 42.32 278 ALA I C 1
ATOM 4603 O O . ALA B 1 278 ? 1.068 31.368 20.041 1.00 38.07 278 ALA I O 1
ATOM 4605 N N . ALA B 1 279 ? 0.695 33.574 20.389 1.00 35.92 279 ALA I N 1
ATOM 4606 C CA . ALA B 1 279 ? 1.379 33.953 19.169 1.00 37.96 279 ALA I CA 1
ATOM 4607 C C . ALA B 1 279 ? 2.855 33.530 19.259 1.00 37.75 279 ALA I C 1
ATOM 4608 O O . ALA B 1 279 ? 3.413 32.989 18.289 1.00 29.89 279 ALA I O 1
ATOM 4610 N N . THR B 1 280 ? 3.438 33.747 20.442 1.00 36.73 280 THR I N 1
ATOM 4611 C CA . THR B 1 280 ? 4.799 33.371 20.768 1.00 37.65 280 THR I CA 1
ATOM 4612 C C . THR B 1 280 ? 4.972 31.847 20.658 1.00 38.62 280 THR I C 1
ATOM 4613 O O . THR B 1 280 ? 5.965 31.375 20.141 1.00 39.24 280 THR I O 1
ATOM 4617 N N . GLN B 1 281 ? 3.985 31.066 21.102 1.00 42.45 281 GLN I N 1
ATOM 4618 C CA . GLN B 1 281 ? 4.091 29.611 21.025 1.00 45.03 281 GLN I CA 1
ATOM 4619 C C . GLN B 1 281 ? 4.040 29.142 19.561 1.00 41.56 281 GLN I C 1
ATOM 4620 O O . GLN B 1 281 ? 4.713 28.161 19.188 1.00 44.08 281 GLN I O 1
ATOM 4626 N N . MET B 1 282 ? 3.263 29.824 18.721 1.00 36.19 282 MET I N 1
ATOM 4627 C CA . MET B 1 282 ? 3.161 29.441 17.293 1.00 35.38 282 MET I CA 1
ATOM 4628 C C . MET B 1 282 ? 4.454 29.781 16.533 1.00 31.58 282 MET I C 1
ATOM 4629 O O . MET B 1 282 ? 4.872 29.024 15.705 1.00 29.62 282 MET I O 1
ATOM 4634 N N . SER B 1 283 ? 5.050 30.945 16.819 1.00 35.00 283 SER I N 1
ATOM 4635 C CA . SER B 1 283 ? 6.318 31.390 16.228 1.00 35.86 283 SER I CA 1
ATOM 4636 C C . SER B 1 283 ? 7.418 30.389 16.538 1.00 33.57 283 SER I C 1
ATOM 4637 O O . SER B 1 283 ? 8.080 29.935 15.653 1.00 31.77 283 SER I O 1
ATOM 4640 N N . ASN B 1 284 ? 7.562 30.052 17.814 1.00 34.75 284 ASN I N 1
ATOM 4641 C CA . ASN B 1 284 ? 8.549 29.071 18.252 1.00 33.95 284 ASN I CA 1
ATOM 4642 C C . ASN B 1 284 ? 8.343 27.746 17.522 1.00 34.18 284 ASN I C 1
ATOM 4643 O O . ASN B 1 284 ? 9.323 27.126 17.113 1.00 40.37 284 ASN I O 1
ATOM 4648 N N . ALA B 1 285 ? 7.088 27.303 17.358 1.00 33.85 285 ALA I N 1
ATOM 4649 C CA . ALA B 1 285 ? 6.837 26.039 16.651 1.00 34.53 285 ALA I CA 1
ATOM 4650 C C . ALA B 1 285 ? 7.341 26.136 15.205 1.00 35.87 285 ALA I C 1
ATOM 4651 O O . ALA B 1 285 ? 8.059 25.249 14.756 1.00 34.46 285 ALA I O 1
ATOM 4653 N N . TRP B 1 286 ? 6.973 27.208 14.485 1.00 33.84 286 TRP I N 1
ATOM 4654 C CA . TRP B 1 286 ? 7.527 27.432 13.157 1.00 32.84 286 TRP I CA 1
ATOM 4655 C C . TRP B 1 286 ? 9.056 27.469 13.226 1.00 30.25 286 TRP I C 1
ATOM 4656 O O . TRP B 1 286 ? 9.670 26.793 12.482 1.00 29.80 286 TRP I O 1
ATOM 4667 N N . ASP B 1 287 ? 9.643 28.298 14.087 1.00 35.98 287 ASP I N 1
ATOM 4668 C CA . ASP B 1 287 ? 11.114 28.436 14.165 1.00 41.12 287 ASP I CA 1
ATOM 4669 C C . ASP B 1 287 ? 11.783 27.072 14.377 1.00 42.70 287 ASP I C 1
ATOM 4670 O O . ASP B 1 287 ? 12.796 26.786 13.768 1.00 39.60 287 ASP I O 1
ATOM 4675 N N . SER B 1 288 ? 11.198 26.233 15.237 1.00 45.57 288 SER I N 1
ATOM 4676 C CA . SER B 1 288 ? 11.748 24.903 15.530 1.00 45.25 288 SER I CA 1
ATOM 4677 C C . SER B 1 288 ? 11.599 23.986 14.305 1.00 44.02 288 SER I C 1
ATOM 4678 O O . SER B 1 288 ? 12.465 23.146 14.038 1.00 50.56 288 SER I O 1
ATOM 4681 N N . LEU B 1 289 ? 10.525 24.144 13.535 1.00 39.94 289 LEU I N 1
ATOM 4682 C CA . LEU B 1 289 ? 10.354 23.305 12.346 1.00 42.96 289 LEU I CA 1
ATOM 4683 C C . LEU B 1 289 ? 11.374 23.702 11.265 1.00 45.69 289 LEU I C 1
ATOM 4684 O O . LEU B 1 289 ? 11.877 22.840 10.551 1.00 48.04 289 LEU I O 1
ATOM 4689 N N . THR B 1 290 ? 11.674 24.996 11.124 1.00 43.33 290 THR I N 1
ATOM 4690 C CA . THR B 1 290 ? 12.637 25.415 10.106 1.00 43.87 290 THR I CA 1
ATOM 4691 C C . THR B 1 290 ? 14.034 24.922 10.494 1.00 43.81 290 THR I C 1
ATOM 4692 O O . THR B 1 290 ? 14.744 24.408 9.625 1.00 50.59 290 THR I O 1
ATOM 4696 N N . SER B 1 291 ? 14.429 25.081 11.765 1.00 45.93 291 SER I N 1
ATOM 4697 C CA . SER B 1 291 ? 15.718 24.538 12.249 1.00 43.81 291 SER I CA 1
ATOM 4698 C C . SER B 1 291 ? 15.849 23.083 11.805 1.00 41.74 291 SER I C 1
ATOM 4699 O O . SER B 1 291 ? 16.808 22.740 11.116 1.00 46.41 291 SER I O 1
ATOM 4702 N N . ASP B 1 292 ? 14.869 22.249 12.160 1.00 42.43 292 ASP I N 1
ATOM 4703 C CA . ASP B 1 292 ? 14.929 20.807 11.787 1.00 46.14 292 ASP I CA 1
ATOM 4704 C C . ASP B 1 292 ? 15.226 20.678 10.294 1.00 40.98 292 ASP I C 1
ATOM 4705 O O . ASP B 1 292 ? 16.056 19.860 9.924 1.00 42.35 292 ASP I O 1
ATOM 4710 N N . LEU B 1 293 ? 14.564 21.500 9.471 1.00 39.43 293 LEU I N 1
ATOM 4711 C CA . LEU B 1 293 ? 14.720 21.448 8.017 1.00 37.26 293 LEU I CA 1
ATOM 4712 C C . LEU B 1 293 ? 16.132 21.898 7.626 1.00 37.18 293 LEU I C 1
ATOM 4713 O O . LEU B 1 293 ? 16.713 21.309 6.730 1.00 33.93 293 LEU I O 1
ATOM 4718 N N . GLY B 1 294 ? 16.654 22.916 8.319 1.00 36.77 294 GLY I N 1
ATOM 4719 C CA . GLY B 1 294 ? 17.992 23.424 8.119 1.00 39.43 294 GLY I CA 1
ATOM 4720 C C . GLY B 1 294 ? 19.047 22.372 8.417 1.00 44.34 294 GLY I C 1
ATOM 4721 O O . GLY B 1 294 ? 20.016 22.245 7.665 1.00 45.22 294 GLY I O 1
ATOM 4722 N N . SER B 1 295 ? 18.843 21.638 9.524 1.00 51.19 295 SER I N 1
ATOM 4723 C CA . SER B 1 295 ? 19.729 20.566 10.002 1.00 55.90 295 SER I CA 1
ATOM 4724 C C . SER B 1 295 ? 19.583 19.321 9.126 1.00 54.76 295 SER I C 1
ATOM 4725 O O . SER B 1 295 ? 20.468 18.492 9.078 1.00 58.03 295 SER I O 1
ATOM 4728 N N . LEU B 1 296 ? 18.428 19.178 8.483 1.00 50.75 296 LEU I N 1
ATOM 4729 C CA . LEU B 1 296 ? 18.201 18.075 7.602 1.00 51.87 296 LEU I CA 1
ATOM 4730 C C . LEU B 1 296 ? 18.996 18.326 6.306 1.00 53.66 296 LEU I C 1
ATOM 4731 O O . LEU B 1 296 ? 19.672 17.427 5.773 1.00 45.28 296 LEU I O 1
ATOM 4736 N N . ILE B 1 297 ? 18.906 19.567 5.812 1.00 49.40 297 ILE I N 1
ATOM 4737 C CA . ILE B 1 297 ? 19.623 20.017 4.625 1.00 51.16 297 ILE I CA 1
ATOM 4738 C C . ILE B 1 297 ? 21.130 19.908 4.891 1.00 50.58 297 ILE I C 1
ATOM 4739 O O . ILE B 1 297 ? 21.825 19.282 4.094 1.00 45.51 297 ILE I O 1
ATOM 4744 N N . THR B 1 298 ? 21.607 20.535 5.978 1.00 47.25 298 THR I N 1
ATOM 4745 C CA . THR B 1 298 ? 23.028 20.512 6.360 1.00 52.75 298 THR I CA 1
ATOM 4746 C C . THR B 1 298 ? 23.568 19.074 6.433 1.00 48.06 298 THR I C 1
ATOM 4747 O O . THR B 1 298 ? 24.586 18.752 5.865 1.00 48.34 298 THR I O 1
ATOM 4751 N N . ASP B 1 299 ? 22.876 18.214 7.167 1.00 48.38 299 ASP I N 1
ATOM 4752 C CA . ASP B 1 299 ? 23.307 16.832 7.326 1.00 54.59 299 ASP I CA 1
ATOM 4753 C C . ASP B 1 299 ? 23.261 16.098 5.973 1.00 55.06 299 ASP I C 1
ATOM 4754 O O . ASP B 1 299 ? 23.965 15.095 5.804 1.00 61.95 299 ASP I O 1
ATOM 4759 N N . LEU B 1 300 ? 22.437 16.556 5.021 1.00 50.90 300 LEU I N 1
ATOM 4760 C CA . LEU B 1 300 ? 22.373 15.894 3.710 1.00 48.94 300 LEU I CA 1
ATOM 4761 C C . LEU B 1 300 ? 23.544 16.366 2.831 1.00 48.49 300 LEU I C 1
ATOM 4762 O O . LEU B 1 300 ? 24.199 15.548 2.187 1.00 42.86 300 LEU I O 1
ATOM 4767 N N . ASP B 1 301 ? 23.783 17.679 2.802 1.00 47.07 301 ASP I N 1
ATOM 4768 C CA . ASP B 1 301 ? 24.861 18.259 2.038 1.00 52.61 301 ASP I CA 1
ATOM 4769 C C . ASP B 1 301 ? 26.170 17.551 2.433 1.00 55.43 301 ASP I C 1
ATOM 4770 O O . ASP B 1 301 ? 26.930 17.111 1.555 1.00 53.56 301 ASP I O 1
ATOM 4775 N N . LYS B 1 302 ? 26.440 17.482 3.744 1.00 49.13 302 LYS I N 1
ATOM 4776 C CA . LYS B 1 302 ? 27.502 16.616 4.287 1.00 52.02 302 LYS I CA 1
ATOM 4777 C C . LYS B 1 302 ? 26.944 15.200 4.165 1.00 55.95 302 LYS I C 1
ATOM 4778 O O . LYS B 1 302 ? 25.735 15.036 4.013 1.00 70.71 302 LYS I O 1
ATOM 4784 N N . GLY B 1 303 ? 27.772 14.169 4.254 1.00 53.61 303 GLY I N 1
ATOM 4785 C CA . GLY B 1 303 ? 27.230 12.823 4.031 1.00 52.44 303 GLY I CA 1
ATOM 4786 C C . GLY B 1 303 ? 26.494 12.230 5.223 1.00 54.42 303 GLY I C 1
ATOM 4787 O O . GLY B 1 303 ? 26.038 11.085 5.150 1.00 54.68 303 GLY I O 1
ATOM 4788 N N . ILE B 1 304 ? 26.294 13.016 6.289 1.00 60.31 304 ILE I N 1
ATOM 4789 C CA . ILE B 1 304 ? 25.744 12.505 7.568 1.00 53.82 304 ILE I CA 1
ATOM 4790 C C . ILE B 1 304 ? 24.436 11.735 7.351 1.00 48.91 304 ILE I C 1
ATOM 4791 O O . ILE B 1 304 ? 24.163 10.806 8.094 1.00 51.10 304 ILE I O 1
ATOM 4796 N N . THR B 1 305 ? 23.616 12.120 6.368 1.00 52.41 305 THR I N 1
ATOM 4797 C CA . THR B 1 305 ? 22.378 11.347 6.065 1.00 53.62 305 THR I CA 1
ATOM 4798 C C . THR B 1 305 ? 22.168 11.308 4.541 1.00 50.48 305 THR I C 1
ATOM 4799 O O . THR B 1 305 ? 22.885 11.948 3.788 1.00 50.40 305 THR I O 1
ATOM 4803 N N . SER B 1 306 ? 21.209 10.508 4.084 1.00 49.15 306 SER I N 1
ATOM 4804 C CA . SER B 1 306 ? 20.952 10.362 2.667 1.00 51.17 306 SER I CA 1
ATOM 4805 C C . SER B 1 306 ? 19.477 10.604 2.360 1.00 47.75 306 SER I C 1
ATOM 4806 O O . SER B 1 306 ? 18.638 10.555 3.241 1.00 43.67 306 SER I O 1
ATOM 4809 N N . GLY B 1 307 ? 19.196 10.756 1.068 1.00 47.44 307 GLY I N 1
ATOM 4810 C CA . GLY B 1 307 ? 17.863 10.982 0.561 1.00 51.97 307 GLY I CA 1
ATOM 4811 C C . GLY B 1 307 ? 16.936 9.812 0.833 1.00 49.99 307 GLY I C 1
ATOM 4812 O O . GLY B 1 307 ? 15.732 9.992 0.936 1.00 52.34 307 GLY I O 1
ATOM 4813 N N . ASP B 1 308 ? 17.501 8.612 0.956 1.00 51.78 308 ASP I N 1
ATOM 4814 C CA . ASP B 1 308 ? 16.720 7.401 1.216 1.00 57.38 308 ASP I CA 1
ATOM 4815 C C . ASP B 1 308 ? 16.224 7.401 2.679 1.00 55.97 308 ASP I C 1
ATOM 4816 O O . ASP B 1 308 ? 15.074 6.997 2.944 1.00 52.66 308 ASP I O 1
ATOM 4821 N N . ASP B 1 309 ? 17.068 7.878 3.608 1.00 50.75 309 ASP I N 1
ATOM 4822 C CA . ASP B 1 309 ? 16.761 7.971 5.041 1.00 50.52 309 ASP I CA 1
ATOM 4823 C C . ASP B 1 309 ? 15.652 9.000 5.315 1.00 56.64 309 ASP I C 1
ATOM 4824 O O . ASP B 1 309 ? 14.787 8.816 6.192 1.00 57.85 309 ASP I O 1
ATOM 4829 N N . ILE B 1 310 ? 15.731 10.131 4.612 1.00 62.13 310 ILE I N 1
ATOM 4830 C CA . ILE B 1 310 ? 14.759 11.215 4.730 1.00 56.46 310 ILE I CA 1
ATOM 4831 C C . ILE B 1 310 ? 13.413 10.741 4.179 1.00 54.69 310 ILE I C 1
ATOM 4832 O O . ILE B 1 310 ? 12.390 10.937 4.821 1.00 61.31 310 ILE I O 1
ATOM 4837 N N . ARG B 1 311 ? 13.438 10.111 2.999 1.00 53.06 311 ARG I N 1
ATOM 4838 C CA . ARG B 1 311 ? 12.230 9.564 2.338 1.00 58.46 311 ARG I CA 1
ATOM 4839 C C . ARG B 1 311 ? 11.484 8.646 3.301 1.00 59.36 311 ARG I C 1
ATOM 4840 O O . ARG B 1 311 ? 10.276 8.738 3.425 1.00 64.86 311 ARG I O 1
ATOM 4848 N N . GLN B 1 312 ? 12.249 7.752 3.934 1.00 62.82 312 GLN I N 1
ATOM 4849 C CA . GLN B 1 312 ? 11.764 6.809 4.922 1.00 67.09 312 GLN I CA 1
ATOM 4850 C C . GLN B 1 312 ? 11.116 7.576 6.085 1.00 61.31 312 GLN I C 1
ATOM 4851 O O . GLN B 1 312 ? 9.960 7.330 6.403 1.00 48.93 312 GLN I O 1
ATOM 4857 N N . LEU B 1 313 ? 11.868 8.535 6.651 1.00 58.11 313 LEU I N 1
ATOM 4858 C CA . LEU B 1 313 ? 11.483 9.280 7.847 1.00 61.82 313 LEU I CA 1
ATOM 4859 C C . LEU B 1 313 ? 10.174 10.054 7.636 1.00 64.36 313 LEU I C 1
ATOM 4860 O O . LEU B 1 313 ? 9.350 10.116 8.564 1.00 69.23 313 LEU I O 1
ATOM 4865 N N . TRP B 1 314 ? 9.965 10.625 6.443 1.00 61.39 314 TRP I N 1
ATOM 4866 C CA . TRP B 1 314 ? 8.743 11.374 6.187 1.00 53.22 314 TRP I CA 1
ATOM 4867 C C . TRP B 1 314 ? 7.638 10.470 5.658 1.00 54.73 314 TRP I C 1
ATOM 4868 O O . TRP B 1 314 ? 6.531 10.974 5.450 1.00 61.13 314 TRP I O 1
ATOM 4879 N N . LEU B 1 315 ? 7.927 9.194 5.367 1.00 58.02 315 LEU I N 1
ATOM 4880 C CA . LEU B 1 315 ? 6.843 8.270 4.885 1.00 63.01 315 LEU I CA 1
ATOM 4881 C C . LEU B 1 315 ? 6.055 7.740 6.085 1.00 60.13 315 LEU I C 1
ATOM 4882 O O . LEU B 1 315 ? 4.878 7.394 5.948 1.00 57.44 315 LEU I O 1
ATOM 4887 N N . THR B 1 316 ? 6.748 7.661 7.231 1.00 60.93 316 THR I N 1
ATOM 4888 C CA . THR B 1 316 ? 6.234 7.110 8.475 1.00 67.38 316 THR I CA 1
ATOM 4889 C C . THR B 1 316 ? 5.598 8.253 9.276 1.00 66.94 316 THR I C 1
ATOM 4890 O O . THR B 1 316 ? 4.604 8.047 9.978 1.00 68.87 316 THR I O 1
ATOM 4894 N N . ALA B 1 317 ? 6.189 9.449 9.166 1.00 63.46 317 ALA I N 1
ATOM 4895 C CA . ALA B 1 317 ? 5.622 10.654 9.758 1.00 60.63 317 ALA I CA 1
ATOM 4896 C C . ALA B 1 317 ? 4.294 10.969 9.054 1.00 55.10 317 ALA I C 1
ATOM 4897 O O . ALA B 1 317 ? 3.345 11.361 9.706 1.00 55.33 317 ALA I O 1
ATOM 4899 N N . ALA B 1 318 ? 4.218 10.694 7.746 1.00 51.62 318 ALA I N 1
ATOM 4900 C CA . ALA B 1 318 ? 3.019 10.957 6.918 1.00 58.48 318 ALA I CA 1
ATOM 4901 C C . ALA B 1 318 ? 1.754 10.246 7.446 1.00 62.14 318 ALA I C 1
ATOM 4902 O O . ALA B 1 318 ? 0.654 10.805 7.338 1.00 57.16 318 ALA I O 1
ATOM 4904 N N . ASP B 1 319 ? 1.907 9.029 7.990 1.00 66.06 319 ASP I N 1
ATOM 4905 C CA . ASP B 1 319 ? 0.791 8.210 8.484 1.00 72.51 319 ASP I CA 1
ATOM 4906 C C . ASP B 1 319 ? 0.725 8.233 10.014 1.00 72.12 319 ASP I C 1
ATOM 4907 O O . ASP B 1 319 ? -0.021 7.441 10.572 1.00 71.46 319 ASP I O 1
ATOM 4912 N N . THR B 1 320 ? 1.505 9.105 10.679 1.00 75.11 320 THR I N 1
ATOM 4913 C CA . THR B 1 320 ? 1.513 9.154 12.168 1.00 76.08 320 THR I CA 1
ATOM 4914 C C . THR B 1 320 ? 1.470 10.585 12.758 1.00 81.81 320 THR I C 1
ATOM 4915 O O . THR B 1 320 ? 0.463 10.974 13.335 1.00 82.84 320 THR I O 1
ATOM 4919 N N . THR B 1 321 ? 2.578 11.344 12.634 1.00 82.88 321 THR I N 1
ATOM 4920 C CA . THR B 1 321 ? 2.708 12.687 13.235 1.00 80.47 321 THR I CA 1
ATOM 4921 C C . THR B 1 321 ? 1.924 13.718 12.413 1.00 76.84 321 THR I C 1
ATOM 4922 O O . THR B 1 321 ? 1.363 14.668 12.945 1.00 87.46 321 THR I O 1
ATOM 4926 N N . VAL B 1 322 ? 1.910 13.504 11.100 1.00 62.88 322 VAL I N 1
ATOM 4927 C CA . VAL B 1 322 ? 1.391 14.443 10.154 1.00 61.40 322 VAL I CA 1
ATOM 4928 C C . VAL B 1 322 ? -0.119 14.260 9.969 1.00 66.47 322 VAL I C 1
ATOM 4929 O O . VAL B 1 322 ? -0.850 15.284 9.930 1.00 59.43 322 VAL I O 1
ATOM 4933 N N . LYS B 1 323 ? -0.568 13.002 9.809 1.00 67.43 323 LYS I N 1
ATOM 4934 C CA . LYS B 1 323 ? -1.991 12.694 9.584 1.00 65.01 323 LYS I CA 1
ATOM 4935 C C . LYS B 1 323 ? -2.846 13.312 10.703 1.00 60.69 323 LYS I C 1
ATOM 4936 O O . LYS B 1 323 ? -3.918 13.865 10.448 1.00 58.59 323 LYS I O 1
ATOM 4942 N N . THR B 1 324 ? -2.365 13.217 11.944 1.00 57.24 324 THR I N 1
ATOM 4943 C CA . THR B 1 324 ? -3.093 13.764 13.098 1.00 63.73 324 THR I CA 1
ATOM 4944 C C . THR B 1 324 ? -3.189 15.299 12.935 1.00 64.20 324 THR I C 1
ATOM 4945 O O . THR B 1 324 ? -4.310 15.865 12.992 1.00 52.45 324 THR I O 1
ATOM 4949 N N . VAL B 1 325 ? -2.036 15.944 12.664 1.00 58.18 325 VAL I N 1
ATOM 4950 C CA . VAL B 1 325 ? -1.898 17.402 12.434 1.00 49.78 325 VAL I CA 1
ATOM 4951 C C . VAL B 1 325 ? -2.816 17.844 11.291 1.00 44.95 325 VAL I C 1
ATOM 4952 O O . VAL B 1 325 ? -3.519 18.822 11.410 1.00 47.01 325 VAL I O 1
ATOM 4956 N N . LEU B 1 326 ? -2.813 17.128 10.175 1.00 45.30 326 LEU I N 1
ATOM 4957 C CA . LEU B 1 326 ? -3.725 17.497 9.076 1.00 54.87 326 LEU I CA 1
ATOM 4958 C C . LEU B 1 326 ? -5.194 17.357 9.519 1.00 56.37 326 LEU I C 1
ATOM 4959 O O . LEU B 1 326 ? -6.058 18.070 9.010 1.00 51.58 326 LEU I O 1
ATOM 4964 N N . THR B 1 327 ? -5.480 16.412 10.428 1.00 58.24 327 THR I N 1
ATOM 4965 C CA . THR B 1 327 ? -6.852 16.211 10.912 1.00 63.35 327 THR I CA 1
ATOM 4966 C C . THR B 1 327 ? -7.218 17.411 11.800 1.00 51.81 327 THR I C 1
ATOM 4967 O O . THR B 1 327 ? -8.137 18.152 11.490 1.00 49.24 327 THR I O 1
ATOM 4971 N N . ASP B 1 328 ? -6.464 17.606 12.882 1.00 49.32 328 ASP I N 1
ATOM 4972 C CA . ASP B 1 328 ? -6.651 18.733 13.776 1.00 46.55 328 ASP I CA 1
ATOM 4973 C C . ASP B 1 328 ? -6.891 20.012 12.956 1.00 52.34 328 ASP I C 1
ATOM 4974 O O . ASP B 1 328 ? -7.906 20.688 13.145 1.00 54.51 328 ASP I O 1
ATOM 4979 N N . VAL B 1 329 ? -5.977 20.320 12.021 1.00 50.70 329 VAL I N 1
ATOM 4980 C CA . VAL B 1 329 ? -6.057 21.525 11.212 1.00 47.00 329 VAL I CA 1
ATOM 4981 C C . VAL B 1 329 ? -7.423 21.624 10.547 1.00 46.55 329 VAL I C 1
ATOM 4982 O O . VAL B 1 329 ? -8.019 22.697 10.527 1.00 46.04 329 VAL I O 1
ATOM 4986 N N . THR B 1 330 ? -7.855 20.532 9.918 1.00 53.28 330 THR I N 1
ATOM 4987 C CA . THR B 1 330 ? -9.107 20.540 9.135 1.00 59.96 330 THR I CA 1
ATOM 4988 C C . THR B 1 330 ? -10.316 20.868 10.044 1.00 54.77 330 THR I C 1
ATOM 4989 O O . THR B 1 330 ? -11.234 21.615 9.649 1.00 44.84 330 THR I O 1
ATOM 4993 N N . THR B 1 331 ? -10.295 20.338 11.270 1.00 52.60 331 THR I N 1
ATOM 4994 C CA . THR B 1 331 ? -11.371 20.534 12.251 1.00 56.34 331 THR I CA 1
ATOM 4995 C C . THR B 1 331 ? -11.372 21.996 12.731 1.00 58.15 331 THR I C 1
ATOM 4996 O O . THR B 1 331 ? -12.432 22.676 12.703 1.00 52.43 331 THR I O 1
ATOM 5000 N N . ILE B 1 332 ? -10.177 22.482 13.120 1.00 51.20 332 ILE I N 1
ATOM 5001 C CA . ILE B 1 332 ? -9.968 23.865 13.599 1.00 45.35 332 ILE I CA 1
ATOM 5002 C C . ILE B 1 332 ? -10.610 24.861 12.628 1.00 43.20 332 ILE I C 1
ATOM 5003 O O . ILE B 1 332 ? -11.446 25.627 13.017 1.00 53.94 332 ILE I O 1
ATOM 5008 N N . LYS B 1 333 ? -10.242 24.826 11.355 1.00 46.33 333 LYS I N 1
ATOM 5009 C CA . LYS B 1 333 ? -10.805 25.768 10.385 1.00 52.30 333 LYS I CA 1
ATOM 5010 C C . LYS B 1 333 ? -12.340 25.690 10.374 1.00 51.67 333 LYS I C 1
ATOM 5011 O O . LYS B 1 333 ? -13.018 26.709 10.114 1.00 43.40 333 LYS I O 1
ATOM 5017 N N . ALA B 1 334 ? -12.864 24.470 10.562 1.00 50.53 334 ALA I N 1
ATOM 5018 C CA . ALA B 1 334 ? -14.293 24.213 10.516 1.00 46.44 334 ALA I CA 1
ATOM 5019 C C . ALA B 1 334 ? -14.970 24.939 11.687 1.00 45.14 334 ALA I C 1
ATOM 5020 O O . ALA B 1 334 ? -15.970 25.636 11.521 1.00 43.76 334 ALA I O 1
ATOM 5022 N N . GLN B 1 335 ? -14.372 24.834 12.866 1.00 41.62 335 GLN I N 1
ATOM 5023 C CA . GLN B 1 335 ? -14.963 25.435 14.013 1.00 46.25 335 GLN I CA 1
ATOM 5024 C C . GLN B 1 335 ? -14.816 26.965 13.998 1.00 49.68 335 GLN I C 1
ATOM 5025 O O . GLN B 1 335 ? -15.797 27.670 14.342 1.00 49.88 335 GLN I O 1
ATOM 5031 N N . MET B 1 336 ? -13.646 27.477 13.584 1.00 43.63 336 MET I N 1
ATOM 5032 C CA . MET B 1 336 ? -13.384 28.918 13.569 1.00 42.92 336 MET I CA 1
ATOM 5033 C C . MET B 1 336 ? -14.297 29.611 12.546 1.00 42.76 336 MET I C 1
ATOM 5034 O O . MET B 1 336 ? -14.668 30.786 12.697 1.00 42.24 336 MET I O 1
ATOM 5039 N N . ALA B 1 337 ? -14.633 28.874 11.491 1.00 42.90 337 ALA I N 1
ATOM 5040 C CA . ALA B 1 337 ? -15.450 29.379 10.401 1.00 48.40 337 ALA I CA 1
ATOM 5041 C C . ALA B 1 337 ? -16.940 29.194 10.711 1.00 47.40 337 ALA I C 1
ATOM 5042 O O . ALA B 1 337 ? -17.764 29.959 10.249 1.00 48.46 337 ALA I O 1
ATOM 5044 N N . GLY B 1 338 ? -17.265 28.178 11.510 1.00 48.70 338 GLY I N 1
ATOM 5045 C CA . GLY B 1 338 ? -18.656 27.842 11.815 1.00 50.60 338 GLY I CA 1
ATOM 5046 C C . GLY B 1 338 ? -19.199 28.499 13.072 1.00 51.04 338 GLY I C 1
ATOM 5047 O O . GLY B 1 338 ? -20.323 28.201 13.442 1.00 55.36 338 GLY I O 1
ATOM 5048 N N . VAL B 1 339 ? -18.426 29.387 13.717 1.00 51.27 339 VAL I N 1
ATOM 5049 C CA . VAL B 1 339 ? -18.855 30.013 14.977 1.00 47.05 339 VAL I CA 1
ATOM 5050 C C . VAL B 1 339 ? -20.095 30.875 14.709 1.00 44.00 339 VAL I C 1
ATOM 5051 O O . VAL B 1 339 ? -20.156 31.533 13.681 1.00 47.26 339 VAL I O 1
ATOM 5055 N N . SER B 1 340 ? -21.040 30.886 15.660 1.00 39.12 340 SER I N 1
ATOM 5056 C CA . SER B 1 340 ? -22.340 31.633 15.551 1.00 37.86 340 SER I CA 1
ATOM 5057 C C . SER B 1 340 ? -22.745 32.316 16.860 1.00 34.04 340 SER I C 1
ATOM 5058 O O . SER B 1 340 ? -22.569 31.777 17.958 1.00 33.41 340 SER I O 1
ATOM 5061 N N . PRO B 1 341 ? -23.377 33.502 16.778 1.00 36.07 341 PRO I N 1
ATOM 5062 C CA . PRO B 1 341 ? -23.945 34.158 17.953 1.00 41.38 341 PRO I CA 1
ATOM 5063 C C . PRO B 1 341 ? -25.407 33.762 18.267 1.00 39.73 341 PRO I C 1
ATOM 5064 O O . PRO B 1 341 ? -26.254 33.627 17.366 1.00 35.12 341 PRO I O 1
ATOM 5068 N N . LEU B 1 342 ? -25.668 33.565 19.562 1.00 42.81 342 LEU I N 1
ATOM 5069 C CA . LEU B 1 342 ? -27.009 33.376 20.111 1.00 41.44 342 LEU I CA 1
ATOM 5070 C C . LEU B 1 342 ? -27.655 34.752 20.237 1.00 42.53 342 LEU I C 1
ATOM 5071 O O . LEU B 1 342 ? -26.979 35.739 20.566 1.00 42.65 342 LEU I O 1
ATOM 5076 N N . GLN B 1 343 ? -28.957 34.818 19.981 1.00 43.63 343 GLN I N 1
ATOM 5077 C CA . GLN B 1 343 ? -29.688 36.069 20.149 1.00 46.33 343 GLN I CA 1
ATOM 5078 C C . GLN B 1 343 ? -29.912 36.243 21.665 1.00 46.22 343 GLN I C 1
ATOM 5079 O O . GLN B 1 343 ? -30.271 35.283 22.364 1.00 43.52 343 GLN I O 1
ATOM 5085 N N . VAL B 1 344 ? -29.580 37.431 22.189 1.00 47.57 344 VAL I N 1
ATOM 5086 C CA . VAL B 1 344 ? -29.719 37.762 23.613 1.00 44.18 344 VAL I CA 1
ATOM 5087 C C . VAL B 1 344 ? -30.743 38.894 23.718 1.00 44.09 344 VAL I C 1
ATOM 5088 O O . VAL B 1 344 ? -30.618 39.889 23.009 1.00 41.56 344 VAL I O 1
ATOM 5092 N N . PRO B 1 345 ? -31.799 38.781 24.571 1.00 44.83 345 PRO I N 1
ATOM 5093 C CA . PRO B 1 345 ? -32.847 39.809 24.633 1.00 42.51 345 PRO I CA 1
ATOM 5094 C C . PRO B 1 345 ? -32.213 41.164 24.979 1.00 42.50 345 PRO I C 1
ATOM 5095 O O . PRO B 1 345 ? -31.250 41.210 25.748 1.00 36.64 345 PRO I O 1
ATOM 5099 N N . GLN B 1 346 ? -32.759 42.252 24.427 1.00 43.62 346 GLN I N 1
ATOM 5100 C CA . GLN B 1 346 ? -32.087 43.551 24.539 1.00 53.14 346 GLN I CA 1
ATOM 5101 C C . GLN B 1 346 ? -31.962 44.029 26.006 1.00 48.50 346 GLN I C 1
ATOM 5102 O O . GLN B 1 346 ? -31.014 44.773 26.304 1.00 45.84 346 GLN I O 1
ATOM 5108 N N . THR B 1 347 ? -32.837 43.584 26.923 1.00 45.46 347 THR I N 1
ATOM 5109 C CA . THR B 1 347 ? -32.771 44.012 28.366 1.00 42.01 347 THR I CA 1
ATOM 5110 C C . THR B 1 347 ? -32.261 42.893 29.297 1.00 39.64 347 THR I C 1
ATOM 5111 O O . THR B 1 347 ? -32.326 43.011 30.491 1.00 37.68 347 THR I O 1
ATOM 5115 N N . ASP B 1 348 ? -31.723 41.798 28.761 1.00 41.92 348 ASP I N 1
ATOM 5116 C CA . ASP B 1 348 ? -31.231 40.706 29.628 1.00 42.44 348 ASP I CA 1
ATOM 5117 C C . ASP B 1 348 ? -29.796 41.054 30.036 1.00 40.55 348 ASP I C 1
ATOM 5118 O O . ASP B 1 348 ? -29.291 42.137 29.687 1.00 39.33 348 ASP I O 1
ATOM 5123 N N . THR B 1 349 ? -29.165 40.141 30.788 1.00 35.79 349 THR I N 1
ATOM 5124 C CA . THR B 1 349 ? -27.775 40.239 31.161 1.00 33.03 349 THR I CA 1
ATOM 5125 C C . THR B 1 349 ? -27.086 38.921 30.794 1.00 36.40 349 THR I C 1
ATOM 5126 O O . THR B 1 349 ? -27.762 37.874 30.647 1.00 35.89 349 THR I O 1
ATOM 5130 N N . ILE B 1 350 ? -25.755 38.944 30.657 1.00 33.43 350 ILE I N 1
ATOM 5131 C CA . ILE B 1 350 ? -25.071 37.723 30.253 1.00 34.85 350 ILE I CA 1
ATOM 5132 C C . ILE B 1 350 ? -25.219 36.655 31.340 1.00 34.42 350 ILE I C 1
ATOM 5133 O O . ILE B 1 350 ? -25.443 35.507 31.020 1.00 38.01 350 ILE I O 1
ATOM 5138 N N . ALA B 1 351 ? -25.094 37.041 32.612 1.00 35.58 351 ALA I N 1
ATOM 5139 C CA . ALA B 1 351 ? -25.194 36.095 33.746 1.00 36.17 351 ALA I CA 1
ATOM 5140 C C . ALA B 1 351 ? -26.602 35.464 33.841 1.00 36.92 351 ALA I C 1
ATOM 5141 O O . ALA B 1 351 ? -26.749 34.273 34.177 1.00 29.91 351 ALA I O 1
ATOM 5143 N N . ASN B 1 352 ? -27.634 36.281 33.588 1.00 34.65 352 ASN I N 1
ATOM 5144 C CA . ASN B 1 352 ? -29.039 35.856 33.704 1.00 35.15 352 ASN I CA 1
ATOM 5145 C C . ASN B 1 352 ? -29.383 34.925 32.534 1.00 37.63 352 ASN I C 1
ATOM 5146 O O . ASN B 1 352 ? -30.022 33.888 32.715 1.00 35.48 352 ASN I O 1
ATOM 5151 N N . PHE B 1 353 ? -28.897 35.284 31.343 1.00 39.69 353 PHE I N 1
ATOM 5152 C CA . PHE B 1 353 ? -29.063 34.493 30.121 1.00 38.04 353 PHE I CA 1
ATOM 5153 C C . PHE B 1 353 ? -28.462 33.115 30.347 1.00 38.65 353 PHE I C 1
ATOM 5154 O O . PHE B 1 353 ? -29.111 32.098 30.187 1.00 44.68 353 PHE I O 1
ATOM 5162 N N . VAL B 1 354 ? -27.203 33.118 30.766 1.00 37.66 354 VAL I N 1
ATOM 5163 C CA . VAL B 1 354 ? -26.451 31.914 30.902 1.00 37.14 354 VAL I CA 1
ATOM 5164 C C . VAL B 1 354 ? -27.060 31.046 32.012 1.00 38.76 354 VAL I C 1
ATOM 5165 O O . VAL B 1 354 ? -27.064 29.822 31.909 1.00 40.31 354 VAL I O 1
ATOM 5169 N N . ALA B 1 355 ? -27.559 31.681 33.081 1.00 41.87 355 ALA I N 1
ATOM 5170 C CA . ALA B 1 355 ? -28.083 30.944 34.256 1.00 39.82 355 ALA I CA 1
ATOM 5171 C C . ALA B 1 355 ? -29.351 30.176 33.846 1.00 37.93 355 ALA I C 1
ATOM 5172 O O . ALA B 1 355 ? -29.502 28.998 34.184 1.00 37.67 355 ALA I O 1
ATOM 5174 N N . ARG B 1 356 ? -30.243 30.862 33.122 1.00 35.29 356 ARG I N 1
ATOM 5175 C CA . ARG B 1 356 ? -31.474 30.280 32.591 1.00 38.14 356 ARG I CA 1
ATOM 5176 C C . ARG B 1 356 ? -31.154 29.088 31.684 1.00 39.38 356 ARG I C 1
ATOM 5177 O O . ARG B 1 356 ? -31.787 28.017 31.793 1.00 45.88 356 ARG I O 1
ATOM 5185 N N . LEU B 1 357 ? -30.183 29.272 30.785 1.00 40.94 357 LEU I N 1
ATOM 5186 C CA . LEU B 1 357 ? -29.791 28.201 29.832 1.00 45.06 357 LEU I CA 1
ATOM 5187 C C . LEU B 1 357 ? -29.164 27.004 30.562 1.00 42.26 357 LEU I C 1
ATOM 5188 O O . LEU B 1 357 ? -29.305 25.879 30.091 1.00 51.09 357 LEU I O 1
ATOM 5193 N N . ALA B 1 358 ? -28.482 27.241 31.688 1.00 43.36 358 ALA I N 1
ATOM 5194 C CA . ALA B 1 358 ? -27.821 26.175 32.481 1.00 43.79 358 ALA I CA 1
ATOM 5195 C C . ALA B 1 358 ? -28.834 25.275 33.209 1.00 43.95 358 ALA I C 1
ATOM 5196 O O . ALA B 1 358 ? -28.492 24.144 33.528 1.00 45.29 358 ALA I O 1
ATOM 5198 N N . ALA B 1 359 ? -30.042 25.793 33.483 1.00 42.69 359 ALA I N 1
ATOM 5199 C CA . ALA B 1 359 ? -31.129 25.079 34.203 1.00 44.10 359 ALA I CA 1
ATOM 5200 C C . ALA B 1 359 ? -32.147 24.460 33.236 1.00 46.02 359 ALA I C 1
ATOM 5201 O O . ALA B 1 359 ? -33.160 23.964 33.672 1.00 43.69 359 ALA I O 1
ATOM 5203 N N . LEU B 1 360 ? -31.883 24.515 31.927 1.00 52.27 360 LEU I N 1
ATOM 5204 C CA . LEU B 1 360 ? -32.810 23.995 30.905 1.00 54.67 360 LEU I CA 1
ATOM 5205 C C . LEU B 1 360 ? -32.903 22.469 31.051 1.00 55.29 360 LEU I C 1
ATOM 5206 O O . LEU B 1 360 ? -31.964 21.843 31.556 1.00 52.67 360 LEU I O 1
ATOM 5211 N N . ILE C 1 7 ? -54.196 24.929 59.449 1.00 57.84 7 ILE B N 1
ATOM 5212 C CA . ILE C 1 7 ? -53.361 26.148 59.076 1.00 61.28 7 ILE B CA 1
ATOM 5213 C C . ILE C 1 7 ? -53.768 26.632 57.684 1.00 53.38 7 ILE B C 1
ATOM 5214 O O . ILE C 1 7 ? -53.605 25.898 56.728 1.00 50.09 7 ILE B O 1
ATOM 5219 N N . THR C 1 8 ? -54.261 27.875 57.609 1.00 55.13 8 THR B N 1
ATOM 5220 C CA . THR C 1 8 ? -54.696 28.499 56.359 1.00 57.48 8 THR B CA 1
ATOM 5221 C C . THR C 1 8 ? -53.480 28.944 55.542 1.00 57.22 8 THR B C 1
ATOM 5222 O O . THR C 1 8 ? -52.347 28.966 56.014 1.00 57.83 8 THR B O 1
ATOM 5226 N N . MET C 1 9 ? -53.765 29.329 54.303 1.00 55.90 9 MET B N 1
ATOM 5227 C CA . MET C 1 9 ? -52.776 29.835 53.386 1.00 54.10 9 MET B CA 1
ATOM 5228 C C . MET C 1 9 ? -52.281 31.205 53.856 1.00 48.32 9 MET B C 1
ATOM 5229 O O . MET C 1 9 ? -51.107 31.475 53.768 1.00 50.72 9 MET B O 1
ATOM 5234 N N . ASP C 1 10 ? -53.200 32.042 54.348 1.00 51.79 10 ASP B N 1
ATOM 5235 C CA . ASP C 1 10 ? -52.897 33.385 54.853 1.00 51.56 10 ASP B CA 1
ATOM 5236 C C . ASP C 1 10 ? -51.796 33.311 55.912 1.00 50.89 10 ASP B C 1
ATOM 5237 O O . ASP C 1 10 ? -50.868 34.122 55.888 1.00 51.22 10 ASP B O 1
ATOM 5242 N N . GLN C 1 11 ? -51.920 32.318 56.808 1.00 49.74 11 GLN B N 1
ATOM 5243 C CA . GLN C 1 11 ? -51.066 32.168 57.973 1.00 52.16 11 GLN B CA 1
ATOM 5244 C C . GLN C 1 11 ? -49.774 31.450 57.597 1.00 47.43 11 GLN B C 1
ATOM 5245 O O . GLN C 1 11 ? -48.711 31.839 58.054 1.00 49.91 11 GLN B O 1
ATOM 5251 N N . GLY C 1 12 ? -49.864 30.426 56.758 1.00 43.64 12 GLY B N 1
ATOM 5252 C CA . GLY C 1 12 ? -48.665 29.764 56.291 1.00 41.44 12 GLY B CA 1
ATOM 5253 C C . GLY C 1 12 ? -47.757 30.738 55.543 1.00 42.62 12 GLY B C 1
ATOM 5254 O O . GLY C 1 12 ? -46.544 30.661 55.679 1.00 39.68 12 GLY B O 1
ATOM 5255 N N . MET C 1 13 ? -48.367 31.643 54.753 1.00 38.51 13 MET B N 1
ATOM 5256 C CA . MET C 1 13 ? -47.690 32.657 53.931 1.00 39.58 13 MET B CA 1
ATOM 5257 C C . MET C 1 13 ? -46.966 33.695 54.806 1.00 42.07 13 MET B C 1
ATOM 5258 O O . MET C 1 13 ? -45.752 34.000 54.605 1.00 36.90 13 MET B O 1
ATOM 5263 N N . ALA C 1 14 ? -47.727 34.240 55.769 1.00 45.51 14 ALA B N 1
ATOM 5264 C CA . ALA C 1 14 ? -47.284 35.281 56.698 1.00 44.18 14 ALA B CA 1
ATOM 5265 C C . ALA C 1 14 ? -46.168 34.733 57.578 1.00 42.94 14 ALA B C 1
ATOM 5266 O O . ALA C 1 14 ? -45.103 35.329 57.663 1.00 42.36 14 ALA B O 1
ATOM 5268 N N . ASN C 1 15 ? -46.423 33.587 58.217 1.00 41.32 15 ASN B N 1
ATOM 5269 C CA . ASN C 1 15 ? -45.430 32.994 59.086 1.00 45.90 15 ASN B CA 1
ATOM 5270 C C . ASN C 1 15 ? -44.137 32.762 58.288 1.00 46.27 15 ASN B C 1
ATOM 5271 O O . ASN C 1 15 ? -43.033 32.918 58.820 1.00 52.54 15 ASN B O 1
ATOM 5276 N N . GLN C 1 16 ? -44.264 32.370 57.016 1.00 39.24 16 GLN B N 1
ATOM 5277 C CA . GLN C 1 16 ? -43.096 32.051 56.208 1.00 37.39 16 GLN B CA 1
ATOM 5278 C C . GLN C 1 16 ? -42.315 33.316 55.796 1.00 34.57 16 GLN B C 1
ATOM 5279 O O . GLN C 1 16 ? -41.091 33.318 55.812 1.00 31.94 16 GLN B O 1
ATOM 5285 N N . ALA C 1 17 ? -43.011 34.382 55.418 1.00 34.20 17 ALA B N 1
ATOM 5286 C CA . ALA C 1 17 ? -42.344 35.570 54.947 1.00 35.52 17 ALA B CA 1
ATOM 5287 C C . ALA C 1 17 ? -41.580 36.204 56.106 1.00 39.45 17 ALA B C 1
ATOM 5288 O O . ALA C 1 17 ? -40.405 36.555 55.954 1.00 38.55 17 ALA B O 1
ATOM 5290 N N . SER C 1 18 ? -42.243 36.303 57.271 1.00 43.54 18 SER B N 1
ATOM 5291 C CA . SER C 1 18 ? -41.664 36.931 58.447 1.00 39.88 18 SER B CA 1
ATOM 5292 C C . SER C 1 18 ? -40.405 36.177 58.879 1.00 39.59 18 SER B C 1
ATOM 5293 O O . SER C 1 18 ? -39.385 36.796 59.130 1.00 47.38 18 SER B O 1
ATOM 5296 N N . GLN C 1 19 ? -40.481 34.848 58.970 1.00 39.21 19 GLN B N 1
ATOM 5297 C CA . GLN C 1 19 ? -39.322 34.030 59.380 1.00 41.18 19 GLN B CA 1
ATOM 5298 C C . GLN C 1 19 ? -38.164 34.207 58.389 1.00 41.90 19 GLN B C 1
ATOM 5299 O O . GLN C 1 19 ? -37.019 34.336 58.803 1.00 45.97 19 GLN B O 1
ATOM 5305 N N . ALA C 1 20 ? -38.474 34.174 57.090 1.00 41.53 20 ALA B N 1
ATOM 5306 C CA . ALA C 1 20 ? -37.482 34.203 56.016 1.00 42.42 20 ALA B CA 1
ATOM 5307 C C . ALA C 1 20 ? -36.663 35.496 56.041 1.00 44.21 20 ALA B C 1
ATOM 5308 O O . ALA C 1 20 ? -35.468 35.486 55.679 1.00 46.97 20 ALA B O 1
ATOM 5310 N N . MET C 1 21 ? -37.342 36.602 56.372 1.00 44.33 21 MET B N 1
ATOM 5311 C CA . MET C 1 21 ? -36.744 37.947 56.484 1.00 45.03 21 MET B CA 1
ATOM 5312 C C . MET C 1 21 ? -35.814 38.004 57.696 1.00 42.76 21 MET B C 1
ATOM 5313 O O . MET C 1 21 ? -34.798 38.720 57.664 1.00 43.65 21 MET B O 1
ATOM 5318 N N . GLN C 1 22 ? -36.186 37.272 58.754 1.00 39.29 22 GLN B N 1
ATOM 5319 C CA . GLN C 1 22 ? -35.377 37.207 59.952 1.00 41.13 22 GLN B CA 1
ATOM 5320 C C . GLN C 1 22 ? -34.077 36.466 59.632 1.00 36.45 22 GLN B C 1
ATOM 5321 O O . GLN C 1 22 ? -32.995 37.012 59.843 1.00 39.51 22 GLN B O 1
ATOM 5327 N N . ILE C 1 23 ? -34.193 35.267 59.066 1.00 30.94 23 ILE B N 1
ATOM 5328 C CA . ILE C 1 23 ? -33.017 34.444 58.806 1.00 34.66 23 ILE B CA 1
ATOM 5329 C C . ILE C 1 23 ? -32.158 35.048 57.680 1.00 34.99 23 ILE B C 1
ATOM 5330 O O . ILE C 1 23 ? -30.980 34.676 57.541 1.00 42.69 23 ILE B O 1
ATOM 5335 N N . GLN C 1 24 ? -32.722 35.979 56.910 1.00 35.11 24 GLN B N 1
ATOM 5336 C CA . GLN C 1 24 ? -32.029 36.689 55.831 1.00 35.78 24 GLN B CA 1
ATOM 5337 C C . GLN C 1 24 ? -30.983 37.625 56.438 1.00 36.33 24 GLN B C 1
ATOM 5338 O O . GLN C 1 24 ? -29.801 37.589 56.099 1.00 38.26 24 GLN B O 1
ATOM 5344 N N . THR C 1 25 ? -31.467 38.469 57.350 1.00 40.72 25 THR B N 1
ATOM 5345 C CA . THR C 1 25 ? -30.689 39.424 58.099 1.00 39.41 25 THR B CA 1
ATOM 5346 C C . THR C 1 25 ? -29.585 38.686 58.868 1.00 41.13 25 THR B C 1
ATOM 5347 O O . THR C 1 25 ? -28.415 39.107 58.853 1.00 42.40 25 THR B O 1
ATOM 5351 N N . TYR C 1 26 ? -29.945 37.563 59.498 1.00 41.14 26 TYR B N 1
ATOM 5352 C CA . TYR C 1 26 ? -28.971 36.807 60.310 1.00 41.94 26 TYR B CA 1
ATOM 5353 C C . TYR C 1 26 ? -27.851 36.314 59.396 1.00 37.22 26 TYR B C 1
ATOM 5354 O O . TYR C 1 26 ? -26.688 36.538 59.674 1.00 41.12 26 TYR B O 1
ATOM 5363 N N . CYS C 1 27 ? -28.225 35.652 58.300 1.00 38.00 27 CYS B N 1
ATOM 5364 C CA . CYS C 1 27 ? -27.255 35.146 57.331 1.00 38.82 27 CYS B CA 1
ATOM 5365 C C . CYS C 1 27 ? -26.288 36.265 56.878 1.00 41.35 27 CYS B C 1
ATOM 5366 O O . CYS C 1 27 ? -25.108 36.007 56.686 1.00 33.16 27 CYS B O 1
ATOM 5369 N N . ASN C 1 28 ? -26.796 37.496 56.676 1.00 41.46 28 ASN B N 1
ATOM 5370 C CA . ASN C 1 28 ? -25.966 38.629 56.277 1.00 43.36 28 ASN B CA 1
ATOM 5371 C C . ASN C 1 28 ? -24.928 38.946 57.372 1.00 48.06 28 ASN B C 1
ATOM 5372 O O . ASN C 1 28 ? -23.772 39.302 57.079 1.00 45.68 28 ASN B O 1
ATOM 5377 N N . SER C 1 29 ? -25.332 38.824 58.640 1.00 46.67 29 SER B N 1
ATOM 5378 C CA . SER C 1 29 ? -24.432 39.090 59.723 1.00 46.18 29 SER B CA 1
ATOM 5379 C C . SER C 1 29 ? -23.305 38.049 59.713 1.00 46.75 29 SER B C 1
ATOM 5380 O O . SER C 1 29 ? -22.148 38.362 60.041 1.00 52.00 29 SER B O 1
ATOM 5383 N N . VAL C 1 30 ? -23.636 36.818 59.313 1.00 43.79 30 VAL B N 1
ATOM 5384 C CA . VAL C 1 30 ? -22.645 35.714 59.222 1.00 44.80 30 VAL B CA 1
ATOM 5385 C C . VAL C 1 30 ? -21.567 36.078 58.175 1.00 46.64 30 VAL B C 1
ATOM 5386 O O . VAL C 1 30 ? -20.364 35.811 58.331 1.00 47.48 30 VAL B O 1
ATOM 5390 N N . LYS C 1 31 ? -22.010 36.677 57.075 1.00 45.51 31 LYS B N 1
ATOM 5391 C CA . LYS C 1 31 ? -21.147 37.005 55.969 1.00 49.35 31 LYS B CA 1
ATOM 5392 C C . LYS C 1 31 ? -20.232 38.186 56.312 1.00 48.19 31 LYS B C 1
ATOM 5393 O O . LYS C 1 31 ? -19.123 38.288 55.777 1.00 45.16 31 LYS B O 1
ATOM 5399 N N . GLN C 1 32 ? -20.692 39.072 57.199 1.00 47.06 32 GLN B N 1
ATOM 5400 C CA . GLN C 1 32 ? -19.946 40.285 57.538 1.00 47.73 32 GLN B CA 1
ATOM 5401 C C . GLN C 1 32 ? -18.894 39.985 58.611 1.00 49.89 32 GLN B C 1
ATOM 5402 O O . GLN C 1 32 ? -17.997 40.782 58.797 1.00 46.81 32 GLN B O 1
ATOM 5408 N N . GLN C 1 33 ? -19.016 38.842 59.303 1.00 52.39 33 GLN B N 1
ATOM 5409 C CA . GLN C 1 33 ? -18.039 38.441 60.330 1.00 52.15 33 GLN B CA 1
ATOM 5410 C C . GLN C 1 33 ? -16.644 38.391 59.707 1.00 48.16 33 GLN B C 1
ATOM 5411 O O . GLN C 1 33 ? -16.449 37.840 58.627 1.00 46.74 33 GLN B O 1
ATOM 5417 N N . VAL C 1 34 ? -15.697 39.002 60.422 1.00 51.62 34 VAL B N 1
ATOM 5418 C CA . VAL C 1 34 ? -14.285 39.048 60.057 1.00 58.94 34 VAL B CA 1
ATOM 5419 C C . VAL C 1 34 ? -13.601 37.813 60.654 1.00 60.04 34 VAL B C 1
ATOM 5420 O O . VAL C 1 34 ? -13.970 37.367 61.743 1.00 57.01 34 VAL B O 1
ATOM 5424 N N . PRO C 1 35 ? -12.610 37.183 59.981 1.00 66.26 35 PRO B N 1
ATOM 5425 C CA . PRO C 1 35 ? -11.902 36.051 60.577 1.00 66.45 35 PRO B CA 1
ATOM 5426 C C . PRO C 1 35 ? -11.145 36.533 61.819 1.00 64.69 35 PRO B C 1
ATOM 5427 O O . PRO C 1 35 ? -10.969 37.725 62.006 1.00 58.09 35 PRO B O 1
ATOM 5431 N N . VAL C 1 36 ? -10.729 35.590 62.663 1.00 72.54 36 VAL B N 1
ATOM 5432 C CA . VAL C 1 36 ? -9.966 35.909 63.864 1.00 67.58 36 VAL B CA 1
ATOM 5433 C C . VAL C 1 36 ? -8.488 36.028 63.478 1.00 66.12 36 VAL B C 1
ATOM 5434 O O . VAL C 1 36 ? -8.053 35.478 62.465 1.00 59.62 36 VAL B O 1
ATOM 5438 N N . ASP C 1 37 ? -7.731 36.750 64.308 1.00 74.42 37 ASP B N 1
ATOM 5439 C CA . ASP C 1 37 ? -6.301 36.965 64.102 1.00 79.14 37 ASP B CA 1
ATOM 5440 C C . ASP C 1 37 ? -5.592 36.720 65.439 1.00 77.82 37 ASP B C 1
ATOM 5441 O O . ASP C 1 37 ? -5.789 37.472 66.403 1.00 76.42 37 ASP B O 1
ATOM 5446 N N . PHE C 1 38 ? -4.824 35.626 65.492 1.00 78.13 38 PHE B N 1
ATOM 5447 C CA . PHE C 1 38 ? -4.032 35.246 66.659 1.00 84.38 38 PHE B CA 1
ATOM 5448 C C . PHE C 1 38 ? -2.562 35.125 66.241 1.00 85.31 38 PHE B C 1
ATOM 5449 O O . PHE C 1 38 ? -1.858 34.225 66.701 1.00 87.01 38 PHE B O 1
ATOM 5457 N N . SER C 1 39 ? -2.115 36.037 65.365 1.00 90.18 39 SER B N 1
ATOM 5458 C CA . SER C 1 39 ? -0.721 36.076 64.890 1.00 91.84 39 SER B CA 1
ATOM 5459 C C . SER C 1 39 ? 0.182 36.732 65.950 1.00 91.18 39 SER B C 1
ATOM 5460 O O . SER C 1 39 ? 1.402 36.765 65.781 1.00 79.76 39 SER B O 1
ATOM 5463 N N . GLN C 1 40 ? -0.426 37.236 67.037 1.00 94.57 40 GLN B N 1
ATOM 5464 C CA . GLN C 1 40 ? 0.289 37.828 68.170 1.00 96.92 40 GLN B CA 1
ATOM 5465 C C . GLN C 1 40 ? 0.827 36.713 69.083 1.00 94.86 40 GLN B C 1
ATOM 5466 O O . GLN C 1 40 ? 1.894 36.864 69.680 1.00 82.42 40 GLN B O 1
ATOM 5472 N N . PHE C 1 41 ? 0.090 35.594 69.154 1.00 99.95 41 PHE B N 1
ATOM 5473 C CA . PHE C 1 41 ? 0.404 34.426 70.000 1.00 97.20 41 PHE B CA 1
ATOM 5474 C C . PHE C 1 41 ? 0.574 33.199 69.100 1.00 96.52 41 PHE B C 1
ATOM 5475 O O . PHE C 1 41 ? -0.395 32.483 68.850 1.00 98.80 41 PHE B O 1
ATOM 5483 N N . PRO C 1 42 ? 1.799 32.895 68.595 1.00 95.21 42 PRO B N 1
ATOM 5484 C CA . PRO C 1 42 ? 2.001 31.788 67.649 1.00 91.65 42 PRO B CA 1
ATOM 5485 C C . PRO C 1 42 ? 1.648 30.366 68.127 1.00 87.01 42 PRO B C 1
ATOM 5486 O O . PRO C 1 42 ? 1.873 29.404 67.384 1.00 75.67 42 PRO B O 1
ATOM 5490 N N . ASN C 1 43 ? 1.133 30.231 69.356 1.00 90.24 43 ASN B N 1
ATOM 5491 C CA . ASN C 1 43 ? 0.621 28.952 69.860 1.00 90.51 43 ASN B CA 1
ATOM 5492 C C . ASN C 1 43 ? -0.657 28.612 69.084 1.00 91.77 43 ASN B C 1
ATOM 5493 O O . ASN C 1 43 ? -0.843 27.486 68.603 1.00 86.52 43 ASN B O 1
ATOM 5498 N N . LEU C 1 44 ? -1.501 29.647 68.945 1.00 83.42 44 LEU B N 1
ATOM 5499 C CA . LEU C 1 44 ? -2.858 29.556 68.435 1.00 81.93 44 LEU B CA 1
ATOM 5500 C C . LEU C 1 44 ? -2.903 29.663 66.901 1.00 86.31 44 LEU B C 1
ATOM 5501 O O . LEU C 1 44 ? -3.913 30.070 66.336 1.00 93.94 44 LEU B O 1
ATOM 5506 N N . LYS C 1 45 ? -1.807 29.278 66.232 1.00 87.39 45 LYS B N 1
ATOM 5507 C CA . LYS C 1 45 ? -1.737 29.222 64.772 1.00 82.85 45 LYS B CA 1
ATOM 5508 C C . LYS C 1 45 ? -2.717 28.145 64.285 1.00 84.72 45 LYS B C 1
ATOM 5509 O O . LYS C 1 45 ? -3.597 28.423 63.467 1.00 89.90 45 LYS B O 1
ATOM 5515 N N . ASP C 1 46 ? -2.563 26.926 64.824 1.00 81.18 46 ASP B N 1
ATOM 5516 C CA . ASP C 1 46 ? -3.396 25.766 64.489 1.00 76.55 46 ASP B CA 1
ATOM 5517 C C . ASP C 1 46 ? -4.848 26.030 64.909 1.00 75.65 46 ASP B C 1
ATOM 5518 O O . ASP C 1 46 ? -5.770 25.609 64.218 1.00 79.48 46 ASP B O 1
ATOM 5523 N N . ASN C 1 47 ? -5.037 26.732 66.034 1.00 74.77 47 ASN B N 1
ATOM 5524 C CA . ASN C 1 47 ? -6.367 27.069 66.538 1.00 74.63 47 ASN B CA 1
ATOM 5525 C C . ASN C 1 47 ? -7.039 28.082 65.597 1.00 74.33 47 ASN B C 1
ATOM 5526 O O . ASN C 1 47 ? -8.227 27.962 65.296 1.00 77.30 47 ASN B O 1
ATOM 5531 N N . GLN C 1 48 ? -6.272 29.086 65.151 1.00 72.66 48 GLN B N 1
ATOM 5532 C CA . GLN C 1 48 ? -6.734 30.119 64.205 1.00 66.60 48 GLN B CA 1
ATOM 5533 C C . GLN C 1 48 ? -7.250 29.453 62.923 1.00 61.96 48 GLN B C 1
ATOM 5534 O O . GLN C 1 48 ? -8.302 29.812 62.409 1.00 55.76 48 GLN B O 1
ATOM 5540 N N . THR C 1 49 ? -6.473 28.497 62.412 1.00 58.00 49 THR B N 1
ATOM 5541 C CA . THR C 1 49 ? -6.841 27.743 61.242 1.00 61.36 49 THR B CA 1
ATOM 5542 C C . THR C 1 49 ? -8.192 27.042 61.473 1.00 67.56 49 THR B C 1
ATOM 5543 O O . THR C 1 49 ? -9.063 27.106 60.619 1.00 71.46 49 THR B O 1
ATOM 5547 N N . GLN C 1 50 ? -8.365 26.404 62.639 1.00 67.58 50 GLN B N 1
ATOM 5548 C CA . GLN C 1 50 ? -9.578 25.623 62.959 1.00 68.65 50 GLN B CA 1
ATOM 5549 C C . GLN C 1 50 ? -10.816 26.529 62.946 1.00 68.07 50 GLN B C 1
ATOM 5550 O O . GLN C 1 50 ? -11.826 26.209 62.292 1.00 68.60 50 GLN B O 1
ATOM 5556 N N . ILE C 1 51 ? -10.732 27.649 63.667 1.00 61.00 51 ILE B N 1
ATOM 5557 C CA . ILE C 1 51 ? -11.850 28.573 63.804 1.00 60.81 51 ILE B CA 1
ATOM 5558 C C . ILE C 1 51 ? -12.195 29.213 62.450 1.00 55.14 51 ILE B C 1
ATOM 5559 O O . ILE C 1 51 ? -13.353 29.259 62.086 1.00 49.48 51 ILE B O 1
ATOM 5564 N N . ASN C 1 52 ? -11.185 29.691 61.713 1.00 60.39 52 ASN B N 1
ATOM 5565 C CA . ASN C 1 52 ? -11.405 30.399 60.440 1.00 63.12 52 ASN B CA 1
ATOM 5566 C C . ASN C 1 52 ? -12.034 29.442 59.425 1.00 62.33 52 ASN B C 1
ATOM 5567 O O . ASN C 1 52 ? -12.947 29.852 58.711 1.00 66.51 52 ASN B O 1
ATOM 5572 N N . GLN C 1 53 ? -11.540 28.198 59.370 1.00 60.03 53 GLN B N 1
ATOM 5573 C CA . GLN C 1 53 ? -12.110 27.176 58.501 1.00 63.17 53 GLN B CA 1
ATOM 5574 C C . GLN C 1 53 ? -13.583 26.977 58.885 1.00 64.98 53 GLN B C 1
ATOM 5575 O O . GLN C 1 53 ? -14.457 26.937 58.021 1.00 64.66 53 GLN B O 1
ATOM 5581 N N . GLY C 1 54 ? -13.844 26.879 60.191 1.00 64.69 54 GLY B N 1
ATOM 5582 C CA . GLY C 1 54 ? -15.194 26.755 60.717 1.00 63.55 54 GLY B CA 1
ATOM 5583 C C . GLY C 1 54 ? -16.069 27.930 60.303 1.00 60.96 54 GLY B C 1
ATOM 5584 O O . GLY C 1 54 ? -17.245 27.756 59.983 1.00 63.11 54 GLY B O 1
ATOM 5585 N N . LEU C 1 55 ? -15.492 29.136 60.315 1.00 55.62 55 LEU B N 1
ATOM 5586 C CA . LEU C 1 55 ? -16.219 30.325 59.937 1.00 56.89 55 LEU B CA 1
ATOM 5587 C C . LEU C 1 55 ? -16.669 30.193 58.477 1.00 56.98 55 LEU B C 1
ATOM 5588 O O . LEU C 1 55 ? -17.839 30.458 58.148 1.00 55.92 55 LEU B O 1
ATOM 5593 N N . ASP C 1 56 ? -15.736 29.754 57.625 1.00 51.92 56 ASP B N 1
ATOM 5594 C CA . ASP C 1 56 ? -15.977 29.541 56.208 1.00 58.80 56 ASP B CA 1
ATOM 5595 C C . ASP C 1 56 ? -17.135 28.540 55.991 1.00 60.98 56 ASP B C 1
ATOM 5596 O O . ASP C 1 56 ? -17.829 28.599 54.957 1.00 63.69 56 ASP B O 1
ATOM 5601 N N . LEU C 1 57 ? -17.333 27.606 56.932 1.00 60.29 57 LEU B N 1
ATOM 5602 C CA . LEU C 1 57 ? -18.434 26.643 56.862 1.00 57.39 57 LEU B CA 1
ATOM 5603 C C . LEU C 1 57 ? -19.743 27.361 57.202 1.00 54.60 57 LEU B C 1
ATOM 5604 O O . LEU C 1 57 ? -20.745 27.141 56.534 1.00 53.20 57 LEU B O 1
ATOM 5609 N N . ALA C 1 58 ? -19.719 28.202 58.241 1.00 50.71 58 ALA B N 1
ATOM 5610 C CA . ALA C 1 58 ? -20.875 29.007 58.609 1.00 55.64 58 ALA B CA 1
ATOM 5611 C C . ALA C 1 58 ? -21.310 29.885 57.414 1.00 59.83 58 ALA B C 1
ATOM 5612 O O . ALA C 1 58 ? -22.489 29.915 57.046 1.00 56.10 58 ALA B O 1
ATOM 5614 N N . LYS C 1 59 ? -20.346 30.579 56.794 1.00 56.58 59 LYS B N 1
ATOM 5615 C CA . LYS C 1 59 ? -20.602 31.442 55.647 1.00 57.82 59 LYS B CA 1
ATOM 5616 C C . LYS C 1 59 ? -21.217 30.637 54.490 1.00 55.54 59 LYS B C 1
ATOM 5617 O O . LYS C 1 59 ? -22.108 31.127 53.792 1.00 62.47 59 LYS B O 1
ATOM 5623 N N . GLY C 1 60 ? -20.726 29.417 54.270 1.00 52.30 60 GLY B N 1
ATOM 5624 C CA . GLY C 1 60 ? -21.259 28.526 53.242 1.00 50.11 60 GLY B CA 1
ATOM 5625 C C . GLY C 1 60 ? -22.750 28.279 53.445 1.00 48.94 60 GLY B C 1
ATOM 5626 O O . GLY C 1 60 ? -23.523 28.331 52.491 1.00 50.86 60 GLY B O 1
ATOM 5627 N N . HIS C 1 61 ? -23.154 28.029 54.696 1.00 47.76 61 HIS B N 1
ATOM 5628 C CA . HIS C 1 61 ? -24.569 27.765 55.045 1.00 52.26 61 HIS B CA 1
ATOM 5629 C C . HIS C 1 61 ? -25.406 29.030 54.802 1.00 47.52 61 HIS B C 1
ATOM 5630 O O . HIS C 1 61 ? -26.493 28.978 54.224 1.00 49.50 61 HIS B O 1
ATOM 5637 N N . ALA C 1 62 ? -24.882 30.165 55.254 1.00 45.09 62 ALA B N 1
ATOM 5638 C CA . ALA C 1 62 ? -25.506 31.443 55.061 1.00 43.76 62 ALA B CA 1
ATOM 5639 C C . ALA C 1 62 ? -25.766 31.632 53.567 1.00 45.39 62 ALA B C 1
ATOM 5640 O O . ALA C 1 62 ? -26.907 31.887 53.173 1.00 40.47 62 ALA B O 1
ATOM 5642 N N . ASP C 1 63 ? -24.700 31.446 52.768 1.00 45.99 63 ASP B N 1
ATOM 5643 C CA . ASP C 1 63 ? -24.705 31.583 51.303 1.00 45.86 63 ASP B CA 1
ATOM 5644 C C . ASP C 1 63 ? -25.748 30.653 50.663 1.00 45.93 63 ASP B C 1
ATOM 5645 O O . ASP C 1 63 ? -26.483 31.065 49.749 1.00 41.69 63 ASP B O 1
ATOM 5650 N N . LEU C 1 64 ? -25.802 29.399 51.121 1.00 40.77 64 LEU B N 1
ATOM 5651 C CA . LEU C 1 64 ? -26.800 28.475 50.613 1.00 42.34 64 LEU B CA 1
ATOM 5652 C C . LEU C 1 64 ? -28.202 29.016 50.929 1.00 43.53 64 LEU B C 1
ATOM 5653 O O . LEU C 1 64 ? -29.135 28.794 50.152 1.00 45.88 64 LEU B O 1
ATOM 5658 N N . TYR C 1 65 ? -28.370 29.683 52.078 1.00 38.45 65 TYR B N 1
ATOM 5659 C CA . TYR C 1 65 ? -29.691 30.162 52.402 1.00 38.19 65 TYR B CA 1
ATOM 5660 C C . TYR C 1 65 ? -30.046 31.350 51.492 1.00 41.15 65 TYR B C 1
ATOM 5661 O O . TYR C 1 65 ? -31.100 31.367 50.859 1.00 42.89 65 TYR B O 1
ATOM 5670 N N . LEU C 1 66 ? -29.135 32.314 51.361 1.00 46.48 66 LEU B N 1
ATOM 5671 C CA . LEU C 1 66 ? -29.387 33.561 50.582 1.00 44.79 66 LEU B CA 1
ATOM 5672 C C . LEU C 1 66 ? -29.449 33.305 49.064 1.00 47.36 66 LEU B C 1
ATOM 5673 O O . LEU C 1 66 ? -30.253 33.933 48.365 1.00 48.20 66 LEU B O 1
ATOM 5678 N N . ASN C 1 67 ? -28.612 32.394 48.559 1.00 45.88 67 ASN B N 1
ATOM 5679 C CA . ASN C 1 67 ? -28.518 32.148 47.128 1.00 49.62 67 ASN B CA 1
ATOM 5680 C C . ASN C 1 67 ? -29.523 31.079 46.670 1.00 49.57 67 ASN B C 1
ATOM 5681 O O . ASN C 1 67 ? -29.974 31.127 45.529 1.00 49.77 67 ASN B O 1
ATOM 5686 N N . THR C 1 68 ? -29.870 30.130 47.546 1.00 46.01 68 THR B N 1
ATOM 5687 C CA . THR C 1 68 ? -30.703 28.990 47.135 1.00 47.45 68 THR B CA 1
ATOM 5688 C C . THR C 1 68 ? -32.090 28.967 47.788 1.00 44.96 68 THR B C 1
ATOM 5689 O O . THR C 1 68 ? -33.063 28.760 47.087 1.00 49.77 68 THR B O 1
ATOM 5693 N N . ILE C 1 69 ? -32.194 29.172 49.104 1.00 40.52 69 ILE B N 1
ATOM 5694 C CA . ILE C 1 69 ? -33.478 28.965 49.775 1.00 40.77 69 ILE B CA 1
ATOM 5695 C C . ILE C 1 69 ? -34.370 30.209 49.669 1.00 40.15 69 ILE B C 1
ATOM 5696 O O . ILE C 1 69 ? -35.523 30.091 49.299 1.00 45.49 69 ILE B O 1
ATOM 5701 N N . GLN C 1 70 ? -33.827 31.387 49.958 1.00 39.86 70 GLN B N 1
ATOM 5702 C CA . GLN C 1 70 ? -34.547 32.670 49.851 1.00 42.68 70 GLN B CA 1
ATOM 5703 C C . GLN C 1 70 ? -35.295 32.763 48.513 1.00 40.90 70 GLN B C 1
ATOM 5704 O O . GLN C 1 70 ? -36.514 32.899 48.525 1.00 38.85 70 GLN B O 1
ATOM 5710 N N . PRO C 1 71 ? -34.657 32.653 47.318 1.00 40.82 71 PRO B N 1
ATOM 5711 C CA . PRO C 1 71 ? -35.380 32.751 46.051 1.00 39.34 71 PRO B CA 1
ATOM 5712 C C . PRO C 1 71 ? -36.553 31.770 45.889 1.00 38.44 71 PRO B C 1
ATOM 5713 O O . PRO C 1 71 ? -37.549 32.122 45.248 1.00 38.90 71 PRO B O 1
ATOM 5717 N N . GLN C 1 72 ? -36.425 30.563 46.452 1.00 34.92 72 GLN B N 1
ATOM 5718 C CA . GLN C 1 72 ? -37.480 29.572 46.371 1.00 35.63 72 GLN B CA 1
ATOM 5719 C C . GLN C 1 72 ? -38.664 30.023 47.228 1.00 37.55 72 GLN B C 1
ATOM 5720 O O . GLN C 1 72 ? -39.804 29.722 46.878 1.00 37.50 72 GLN B O 1
ATOM 5726 N N . ILE C 1 73 ? -38.381 30.730 48.336 1.00 33.70 73 ILE B N 1
ATOM 5727 C CA . ILE C 1 73 ? -39.413 31.243 49.239 1.00 36.23 73 ILE B CA 1
ATOM 5728 C C . ILE C 1 73 ? -40.209 32.339 48.521 1.00 37.26 73 ILE B C 1
ATOM 5729 O O . ILE C 1 73 ? -41.436 32.328 48.561 1.00 37.36 73 ILE B O 1
ATOM 5734 N N . ILE C 1 74 ? -39.486 33.244 47.853 1.00 38.02 74 ILE B N 1
ATOM 5735 C CA . ILE C 1 74 ? -40.058 34.312 47.042 1.00 37.17 74 ILE B CA 1
ATOM 5736 C C . ILE C 1 74 ? -41.012 33.703 45.995 1.00 36.45 74 ILE B C 1
ATOM 5737 O O . ILE C 1 74 ? -42.151 34.130 45.894 1.00 37.36 74 ILE B O 1
ATOM 5742 N N . THR C 1 75 ? -40.540 32.697 45.246 1.00 34.94 75 THR B N 1
ATOM 5743 C CA . THR C 1 75 ? -41.321 32.041 44.184 1.00 35.60 75 THR B CA 1
ATOM 5744 C C . THR C 1 75 ? -42.628 31.509 44.780 1.00 35.61 75 THR B C 1
ATOM 5745 O O . THR C 1 75 ? -43.706 31.679 44.182 1.00 35.13 75 THR B O 1
ATOM 5749 N N . ASN C 1 76 ? -42.494 30.844 45.935 1.00 34.25 76 ASN B N 1
ATOM 5750 C CA . ASN C 1 76 ? -43.625 30.290 46.695 1.00 33.95 76 ASN B CA 1
ATOM 5751 C C . ASN C 1 76 ? -44.678 31.373 46.975 1.00 32.79 76 ASN B C 1
ATOM 5752 O O . ASN C 1 76 ? -45.877 31.115 46.844 1.00 32.98 76 ASN B O 1
ATOM 5757 N N . ILE C 1 77 ? -44.237 32.568 47.385 1.00 29.87 77 ILE B N 1
ATOM 5758 C CA . ILE C 1 77 ? -45.189 33.620 47.702 1.00 34.06 77 ILE B CA 1
ATOM 5759 C C . ILE C 1 77 ? -45.887 34.067 46.411 1.00 32.91 77 ILE B C 1
ATOM 5760 O O . ILE C 1 77 ? -47.077 34.214 46.420 1.00 37.94 77 ILE B O 1
ATOM 5765 N N . SER C 1 78 ? -45.154 34.231 45.305 1.00 34.18 78 SER B N 1
ATOM 5766 C CA . SER C 1 78 ? -45.781 34.602 44.028 1.00 35.88 78 SER B CA 1
ATOM 5767 C C . SER C 1 78 ? -46.687 33.447 43.528 1.00 32.18 78 SER B C 1
ATOM 5768 O O . SER C 1 78 ? -47.707 33.684 42.887 1.00 27.69 78 SER B O 1
ATOM 5771 N N . ASN C 1 79 ? -46.330 32.202 43.860 1.00 30.80 79 ASN B N 1
ATOM 5772 C CA . ASN C 1 79 ? -47.147 31.040 43.522 1.00 30.79 79 ASN B CA 1
ATOM 5773 C C . ASN C 1 79 ? -48.491 31.111 44.261 1.00 32.00 79 ASN B C 1
ATOM 5774 O O . ASN C 1 79 ? -49.486 30.614 43.738 1.00 37.04 79 ASN B O 1
ATOM 5779 N N . ILE C 1 80 ? -48.528 31.740 45.445 1.00 30.24 80 ILE B N 1
ATOM 5780 C CA . ILE C 1 80 ? -49.772 31.890 46.180 1.00 29.69 80 ILE B CA 1
ATOM 5781 C C . ILE C 1 80 ? -50.660 32.894 45.443 1.00 30.43 80 ILE B C 1
ATOM 5782 O O . ILE C 1 80 ? -51.827 32.631 45.281 1.00 33.14 80 ILE B O 1
ATOM 5787 N N . SER C 1 81 ? -50.118 34.015 44.961 1.00 32.74 81 SER B N 1
ATOM 5788 C CA . SER C 1 81 ? -50.988 34.968 44.250 1.00 36.70 81 SER B CA 1
ATOM 5789 C C . SER C 1 81 ? -51.454 34.318 42.947 1.00 35.80 81 SER B C 1
ATOM 5790 O O . SER C 1 81 ? -52.602 34.500 42.550 1.00 37.46 81 SER B O 1
ATOM 5793 N N . ASN C 1 82 ? -50.549 33.568 42.294 1.00 36.05 82 ASN B N 1
ATOM 5794 C CA . ASN C 1 82 ? -50.868 32.878 41.047 1.00 36.06 82 ASN B CA 1
ATOM 5795 C C . ASN C 1 82 ? -52.082 31.963 41.279 1.00 34.42 82 ASN B C 1
ATOM 5796 O O . ASN C 1 82 ? -53.079 32.073 40.571 1.00 33.80 82 ASN B O 1
ATOM 5801 N N . TYR C 1 83 ? -52.026 31.107 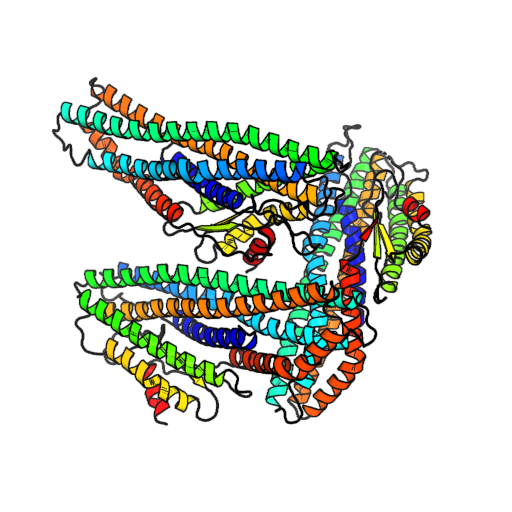42.303 1.00 32.66 83 TYR B N 1
ATOM 5802 C CA . TYR C 1 83 ? -53.123 30.195 42.531 1.00 35.05 83 TYR B CA 1
ATOM 5803 C C . TYR C 1 83 ? -54.459 30.951 42.687 1.00 37.70 83 TYR B C 1
ATOM 5804 O O . TYR C 1 83 ? -55.433 30.595 42.014 1.00 39.45 83 TYR B O 1
ATOM 5813 N N . PHE C 1 84 ? -54.508 31.999 43.517 1.00 36.24 84 PHE B N 1
ATOM 5814 C CA . PHE C 1 84 ? -55.797 32.670 43.833 1.00 38.11 84 PHE B CA 1
ATOM 5815 C C . PHE C 1 84 ? -56.249 33.571 42.682 1.00 40.14 84 PHE B C 1
ATOM 5816 O O . PHE C 1 84 ? -57.435 33.808 42.538 1.00 42.64 84 PHE B O 1
ATOM 5824 N N . ALA C 1 85 ? -55.309 34.091 41.883 1.00 40.42 85 ALA B N 1
ATOM 5825 C CA . ALA C 1 85 ? -55.679 34.854 40.685 1.00 37.88 85 ALA B CA 1
ATOM 5826 C C . ALA C 1 85 ? -56.345 33.921 39.660 1.00 41.42 85 ALA B C 1
ATOM 5827 O O . ALA C 1 85 ? -57.291 34.321 38.970 1.00 45.93 85 ALA B O 1
ATOM 5829 N N . LEU C 1 86 ? -55.843 32.688 39.557 1.00 40.55 86 LEU B N 1
ATOM 5830 C CA . LEU C 1 86 ? -56.420 31.673 38.680 1.00 47.88 86 LEU B CA 1
ATOM 5831 C C . LEU C 1 86 ? -57.802 31.256 39.204 1.00 48.93 86 LEU B C 1
ATOM 5832 O O . LEU C 1 86 ? -58.766 31.243 38.440 1.00 47.75 86 LEU B O 1
ATOM 5837 N N . GLN C 1 87 ? -57.899 30.964 40.508 1.00 45.59 87 GLN B N 1
ATOM 5838 C CA . GLN C 1 87 ? -59.177 30.608 41.118 1.00 46.40 87 GLN B CA 1
ATOM 5839 C C . GLN C 1 87 ? -60.207 31.711 40.838 1.00 46.39 87 GLN B C 1
ATOM 5840 O O . GLN C 1 87 ? -61.305 31.425 40.398 1.00 45.17 87 GLN B O 1
ATOM 5846 N N . ASN C 1 88 ? -59.825 32.967 41.081 1.00 49.58 88 ASN B N 1
ATOM 5847 C CA . ASN C 1 88 ? -60.696 34.131 40.870 1.00 55.74 88 ASN B CA 1
ATOM 5848 C C . ASN C 1 88 ? -61.098 34.297 39.395 1.00 55.03 88 ASN B C 1
ATOM 5849 O O . ASN C 1 88 ? -62.129 34.879 39.117 1.00 59.44 88 ASN B O 1
ATOM 5854 N N . ALA C 1 89 ? -60.279 33.815 38.461 1.00 51.18 89 ALA B N 1
ATOM 5855 C CA . ALA C 1 89 ? -60.515 34.038 37.052 1.00 53.18 89 ALA B CA 1
ATOM 5856 C C . ALA C 1 89 ? -61.602 33.095 36.521 1.00 55.22 89 ALA B C 1
ATOM 5857 O O . ALA C 1 89 ? -62.369 33.468 35.639 1.00 57.45 89 ALA B O 1
ATOM 5859 N N . ILE C 1 90 ? -61.661 31.900 37.109 1.00 51.88 90 ILE B N 1
ATOM 5860 C CA . ILE C 1 90 ? -62.501 30.775 36.676 1.00 50.50 90 ILE B CA 1
ATOM 5861 C C . ILE C 1 90 ? -63.998 31.099 36.657 1.00 50.37 90 ILE B C 1
ATOM 5862 O O . ILE C 1 90 ? -64.636 30.916 35.630 1.00 54.54 90 ILE B O 1
ATOM 5867 N N . PRO C 1 91 ? -64.660 31.540 37.746 1.00 54.05 91 PRO B N 1
ATOM 5868 C CA . PRO C 1 91 ? -66.084 31.863 37.650 1.00 52.11 91 PRO B CA 1
ATOM 5869 C C . PRO C 1 91 ? -66.451 32.630 36.370 1.00 54.28 91 PRO B C 1
ATOM 5870 O O . PRO C 1 91 ? -67.537 32.458 35.844 1.00 62.14 91 PRO B O 1
ATOM 5874 N N . ALA C 1 92 ? -65.515 33.430 35.855 1.00 59.08 92 ALA B N 1
ATOM 5875 C CA . ALA C 1 92 ? -65.763 34.304 34.704 1.00 56.11 92 ALA B CA 1
ATOM 5876 C C . ALA C 1 92 ? -65.598 33.568 33.368 1.00 50.10 92 ALA B C 1
ATOM 5877 O O . ALA C 1 92 ? -66.267 33.943 32.429 1.00 51.06 92 ALA B O 1
ATOM 5879 N N . VAL C 1 93 ? -64.728 32.551 33.283 1.00 46.98 93 VAL B N 1
ATOM 5880 C CA . VAL C 1 93 ? -64.511 31.807 32.017 1.00 48.44 93 VAL B CA 1
ATOM 5881 C C . VAL C 1 93 ? -65.485 30.618 31.899 1.00 49.70 93 VAL B C 1
ATOM 5882 O O . VAL C 1 93 ? -65.622 30.037 30.816 1.00 50.36 93 VAL B O 1
ATOM 5886 N N . LEU C 1 94 ? -66.154 30.240 32.994 1.00 51.54 94 LEU B N 1
ATOM 5887 C CA . LEU C 1 94 ? -67.197 29.183 32.969 1.00 46.87 94 LEU B CA 1
ATOM 5888 C C . LEU C 1 94 ? -68.520 29.815 33.386 1.00 47.07 94 LEU B C 1
ATOM 5889 O O . LEU C 1 94 ? -68.955 29.637 34.519 1.00 45.44 94 LEU B O 1
ATOM 5894 N N . PRO C 1 95 ? -69.189 30.599 32.509 1.00 52.21 95 PRO B N 1
ATOM 5895 C CA . PRO C 1 95 ? -70.489 31.189 32.846 1.00 56.91 95 PRO B CA 1
ATOM 5896 C C . PRO C 1 95 ? -71.563 30.116 33.081 1.00 63.36 95 PRO B C 1
ATOM 5897 O O . PRO C 1 95 ? -71.279 28.916 33.016 1.00 56.82 95 PRO B O 1
ATOM 5901 N N . PRO C 1 96 ? -72.833 30.481 33.384 1.00 68.06 96 PRO B N 1
ATOM 5902 C CA . PRO C 1 96 ? -73.877 29.471 33.566 1.00 70.29 96 PRO B CA 1
ATOM 5903 C C . PRO C 1 96 ? -74.098 28.762 32.218 1.00 67.99 96 PRO B C 1
ATOM 5904 O O . PRO C 1 96 ? -74.015 29.384 31.146 1.00 73.45 96 PRO B O 1
ATOM 5908 N N . GLY C 1 97 ? -74.322 27.451 32.266 1.00 62.50 97 GLY B N 1
ATOM 5909 C CA . GLY C 1 97 ? -74.473 26.684 31.054 1.00 61.35 97 GLY B CA 1
ATOM 5910 C C . GLY C 1 97 ? -73.182 25.982 30.677 1.00 62.72 97 GLY B C 1
ATOM 5911 O O . GLY C 1 97 ? -73.172 25.171 29.762 1.00 74.92 97 GLY B O 1
ATOM 5912 N N . SER C 1 98 ? -72.075 26.318 31.346 1.00 55.53 98 SER B N 1
ATOM 5913 C CA . SER C 1 98 ? -70.824 25.611 31.124 1.00 50.89 98 SER B CA 1
ATOM 5914 C C . SER C 1 98 ? -71.096 24.154 31.453 1.00 48.61 98 SER B C 1
ATOM 5915 O O . SER C 1 98 ? -71.903 23.879 32.342 1.00 47.43 98 SER B O 1
ATOM 5918 N N . THR C 1 99 ? -70.432 23.265 30.714 1.00 47.00 99 THR B N 1
ATOM 5919 C CA . THR C 1 99 ? -70.638 21.838 30.802 1.00 47.37 99 THR B CA 1
ATOM 5920 C C . THR C 1 99 ? -69.823 21.287 31.967 1.00 44.36 99 THR B C 1
ATOM 5921 O O . THR C 1 99 ? -68.835 21.884 32.351 1.00 41.05 99 THR B O 1
ATOM 5925 N N . LYS C 1 100 ? -70.238 20.130 32.479 1.00 43.08 100 LYS B N 1
ATOM 5926 C CA . LYS C 1 100 ? -69.544 19.475 33.585 1.00 43.72 100 LYS B CA 1
ATOM 5927 C C . LYS C 1 100 ? -68.079 19.225 33.207 1.00 44.98 100 LYS B C 1
ATOM 5928 O O . LYS C 1 100 ? -67.187 19.449 34.033 1.00 48.70 100 LYS B O 1
ATOM 5934 N N . ALA C 1 101 ? -67.849 18.752 31.970 1.00 44.85 101 ALA B N 1
ATOM 5935 C CA . ALA C 1 101 ? -66.496 18.415 31.459 1.00 42.96 101 ALA B CA 1
ATOM 5936 C C . ALA C 1 101 ? -65.587 19.653 31.520 1.00 40.59 101 ALA B C 1
ATOM 5937 O O . ALA C 1 101 ? -64.424 19.530 31.847 1.00 40.50 101 ALA B O 1
ATOM 5939 N N . GLN C 1 102 ? -66.147 20.820 31.182 1.00 37.96 102 GLN B N 1
ATOM 5940 C CA . GLN C 1 102 ? -65.469 22.091 31.251 1.00 40.30 102 GLN B CA 1
ATOM 5941 C C . GLN C 1 102 ? -64.995 22.290 32.696 1.00 43.02 102 GLN B C 1
ATOM 5942 O O . GLN C 1 102 ? -63.821 22.493 32.933 1.00 45.36 102 GLN B O 1
ATOM 5948 N N . TRP C 1 103 ? -65.935 22.174 33.646 1.00 46.13 103 TRP B N 1
ATOM 5949 C CA . TRP C 1 103 ? -65.654 22.259 35.083 1.00 42.56 103 TRP B CA 1
ATOM 5950 C C . TRP C 1 103 ? -64.635 21.209 35.507 1.00 43.17 103 TRP B C 1
ATOM 5951 O O . TRP C 1 103 ? -63.664 21.552 36.153 1.00 42.62 103 TRP B O 1
ATOM 5962 N N . LEU C 1 104 ? -64.879 19.935 35.187 1.00 45.71 104 LEU B N 1
ATOM 5963 C CA . LEU C 1 104 ? -63.926 18.890 35.589 1.00 46.92 104 LEU B CA 1
ATOM 5964 C C . LEU C 1 104 ? -62.534 19.247 35.066 1.00 47.26 104 LEU B C 1
ATOM 5965 O O . LEU C 1 104 ? -61.541 18.930 35.690 1.00 55.11 104 LEU B O 1
ATOM 5970 N N . ARG C 1 105 ? -62.481 19.916 33.915 1.00 49.88 105 ARG B N 1
ATOM 5971 C CA . ARG C 1 105 ? -61.212 20.226 33.275 1.00 55.92 105 ARG B CA 1
ATOM 5972 C C . ARG C 1 105 ? -60.486 21.336 34.049 1.00 53.43 105 ARG B C 1
ATOM 5973 O O . ARG C 1 105 ? -59.360 21.152 34.518 1.00 55.45 105 ARG B O 1
ATOM 5981 N N . GLN C 1 106 ? -61.166 22.478 34.157 1.00 49.70 106 GLN B N 1
ATOM 5982 C CA . GLN C 1 106 ? -60.716 23.673 34.809 1.00 45.77 106 GLN B CA 1
ATOM 5983 C C . GLN C 1 106 ? -60.197 23.319 36.205 1.00 44.27 106 GLN B C 1
ATOM 5984 O O . GLN C 1 106 ? -59.109 23.723 36.580 1.00 46.25 106 GLN B O 1
ATOM 5990 N N . LEU C 1 107 ? -60.981 22.535 36.948 1.00 45.57 107 LEU B N 1
ATOM 5991 C CA . LEU C 1 107 ? -60.637 22.120 38.297 1.00 48.83 107 LEU B CA 1
ATOM 5992 C C . LEU C 1 107 ? -59.411 21.201 38.254 1.00 51.28 107 LEU B C 1
ATOM 5993 O O . LEU C 1 107 ? -58.491 21.335 39.076 1.00 51.68 107 LEU B O 1
ATOM 5998 N N . SER C 1 108 ? -59.401 20.268 37.300 1.00 48.78 108 SER B N 1
ATOM 5999 C CA . SER C 1 108 ? -58.314 19.321 37.176 1.00 48.07 108 SER B CA 1
ATOM 6000 C C . SER C 1 108 ? -56.980 20.049 36.928 1.00 45.44 108 SER B C 1
ATOM 6001 O O . SER C 1 108 ? -55.932 19.677 37.478 1.00 46.34 108 SER B O 1
ATOM 6004 N N . VAL C 1 109 ? -57.032 21.107 36.125 1.00 41.38 109 VAL B N 1
ATOM 6005 C CA . VAL C 1 109 ? -55.860 21.882 35.761 1.00 44.26 109 VAL B CA 1
ATOM 6006 C C . VAL C 1 109 ? -55.360 22.710 36.953 1.00 42.32 109 VAL B C 1
ATOM 6007 O O . VAL C 1 109 ? -54.189 22.635 37.320 1.00 36.33 109 VAL B O 1
ATOM 6011 N N . ILE C 1 110 ? -56.268 23.487 37.557 1.00 42.75 110 ILE B N 1
ATOM 6012 C CA . ILE C 1 110 ? -55.929 24.344 38.682 1.00 42.42 110 ILE B CA 1
ATOM 6013 C C . ILE C 1 110 ? -55.309 23.469 39.783 1.00 41.50 110 ILE B C 1
ATOM 6014 O O . ILE C 1 110 ? -54.338 23.874 40.430 1.00 38.04 110 ILE B O 1
ATOM 6019 N N . LYS C 1 111 ? -55.819 22.240 39.934 1.00 42.78 111 LYS B N 1
ATOM 6020 C CA . LYS C 1 111 ? -55.338 21.310 40.938 1.00 43.30 111 LYS B CA 1
ATOM 6021 C C . LYS C 1 111 ? -53.898 20.883 40.618 1.00 47.16 111 LYS B C 1
ATOM 6022 O O . LYS C 1 111 ? -53.074 20.769 41.535 1.00 46.20 111 LYS B O 1
ATOM 6028 N N . GLU C 1 112 ? -53.614 20.623 39.333 1.00 50.68 112 GLU B N 1
ATOM 6029 C CA . GLU C 1 112 ? -52.271 20.216 38.891 1.00 51.41 112 GLU B CA 1
ATOM 6030 C C . GLU C 1 112 ? -51.272 21.328 39.229 1.00 47.99 112 GLU B C 1
ATOM 6031 O O . GLU C 1 112 ? -50.205 21.055 39.745 1.00 50.47 112 GLU B O 1
ATOM 6037 N N . GLN C 1 113 ? -51.639 22.580 38.957 1.00 44.31 113 GLN B N 1
ATOM 6038 C CA . GLN C 1 113 ? -50.763 23.703 39.251 1.00 41.59 113 GLN B CA 1
ATOM 6039 C C . GLN C 1 113 ? -50.528 23.778 40.767 1.00 39.56 113 GLN B C 1
ATOM 6040 O O . GLN C 1 113 ? -49.403 23.825 41.241 1.00 37.81 113 GLN B O 1
ATOM 6046 N N . ALA C 1 114 ? -51.605 23.757 41.551 1.00 37.95 114 ALA B N 1
ATOM 6047 C CA . ALA C 1 114 ? -51.439 23.862 43.013 1.00 37.27 114 ALA B CA 1
ATOM 6048 C C . ALA C 1 114 ? -50.607 22.682 43.548 1.00 34.77 114 ALA B C 1
ATOM 6049 O O . ALA C 1 114 ? -49.815 22.845 44.432 1.00 35.69 114 ALA B O 1
ATOM 6051 N N . THR C 1 115 ? -50.767 21.495 42.962 1.00 38.31 115 THR B N 1
ATOM 6052 C CA . THR C 1 115 ? -50.019 20.317 43.374 1.00 38.91 115 THR B CA 1
ATOM 6053 C C . THR C 1 115 ? -48.522 20.506 43.095 1.00 38.33 115 THR B C 1
ATOM 6054 O O . THR C 1 115 ? -47.698 20.015 43.862 1.00 39.35 115 THR B O 1
ATOM 6058 N N . GLU C 1 116 ? -48.190 21.175 41.985 1.00 35.38 116 GLU B N 1
ATOM 6059 C CA . GLU C 1 116 ? -46.801 21.450 41.628 1.00 37.26 116 GLU B CA 1
ATOM 6060 C C . GLU C 1 116 ? -46.246 22.453 42.660 1.00 36.70 116 GLU B C 1
ATOM 6061 O O . GLU C 1 116 ? -45.172 22.247 43.258 1.00 36.94 116 GLU B O 1
ATOM 6067 N N . TYR C 1 117 ? -47.002 23.525 42.887 1.00 37.14 117 TYR B N 1
ATOM 6068 C CA . TYR C 1 117 ? -46.675 24.539 43.893 1.00 35.52 117 TYR B CA 1
ATOM 6069 C C . TYR C 1 117 ? -46.391 23.888 45.251 1.00 34.49 117 TYR B C 1
ATOM 6070 O O . TYR C 1 117 ? -45.430 24.266 45.881 1.00 34.65 117 TYR B O 1
ATOM 6079 N N . GLN C 1 118 ? -47.237 22.933 45.674 1.00 33.77 118 GLN B N 1
ATOM 6080 C CA . GLN C 1 118 ? -47.089 22.177 46.923 1.00 33.50 118 GLN B CA 1
ATOM 6081 C C . GLN C 1 118 ? -45.778 21.386 46.911 1.00 35.73 118 GLN B C 1
ATOM 6082 O O . GLN C 1 118 ? -45.076 21.290 47.929 1.00 35.30 118 GLN B O 1
ATOM 6088 N N . ARG C 1 119 ? -45.477 20.785 45.757 1.00 37.48 119 ARG B N 1
ATOM 6089 C CA . ARG C 1 119 ? -44.266 20.002 45.568 1.00 39.44 119 ARG B CA 1
ATOM 6090 C C . ARG C 1 119 ? -43.048 20.925 45.628 1.00 39.41 119 ARG B C 1
ATOM 6091 O O . ARG C 1 119 ? -42.086 20.584 46.305 1.00 42.27 119 ARG B O 1
ATOM 6099 N N . LEU C 1 120 ? -43.106 22.091 44.966 1.00 37.63 120 LEU B N 1
ATOM 6100 C CA . LEU C 1 120 ? -41.968 23.052 44.992 1.00 38.69 120 LEU B CA 1
ATOM 6101 C C . LEU C 1 120 ? -41.776 23.518 46.437 1.00 38.59 120 LEU B C 1
ATOM 6102 O O . LEU C 1 120 ? -40.660 23.760 46.871 1.00 38.25 120 LEU B O 1
ATOM 6107 N N . SER C 1 121 ? -42.876 23.591 47.194 1.00 42.12 121 SER B N 1
ATOM 6108 C CA . SER C 1 121 ? -42.808 24.000 48.607 1.00 39.43 121 SER B CA 1
ATOM 6109 C C . SER C 1 121 ? -42.165 22.872 49.433 1.00 38.19 121 SER B C 1
ATOM 6110 O O . SER C 1 121 ? -41.341 23.117 50.280 1.00 39.20 121 SER B O 1
ATOM 6113 N N . SER C 1 122 ? -42.530 21.623 49.137 1.00 40.61 122 SER B N 1
ATOM 6114 C CA . SER C 1 122 ? -41.946 20.452 49.804 1.00 44.90 122 SER B CA 1
ATOM 6115 C C . SER C 1 122 ? -40.449 20.366 49.497 1.00 43.07 122 SER B C 1
ATOM 6116 O O . SER C 1 122 ? -39.678 20.092 50.392 1.00 41.20 122 SER B O 1
ATOM 6119 N N . ASP C 1 123 ? -40.063 20.577 48.226 1.00 44.74 123 ASP B N 1
ATOM 6120 C CA . ASP C 1 123 ? -38.635 20.498 47.808 1.00 44.81 123 ASP B CA 1
ATOM 6121 C C . ASP C 1 123 ? -37.814 21.472 48.660 1.00 44.16 123 ASP B C 1
ATOM 6122 O O . ASP C 1 123 ? -36.732 21.129 49.104 1.00 46.60 123 ASP B O 1
ATOM 6127 N N . THR C 1 124 ? -38.339 22.692 48.840 1.00 49.67 124 THR B N 1
ATOM 6128 C CA . THR C 1 124 ? -37.720 23.749 49.657 1.00 46.69 124 THR B CA 1
ATOM 6129 C C . THR C 1 124 ? -37.573 23.277 51.105 1.00 43.73 124 THR B C 1
ATOM 6130 O O . THR C 1 124 ? -36.505 23.421 51.694 1.00 45.93 124 THR B O 1
ATOM 6134 N N . ARG C 1 125 ? -38.670 22.755 51.669 1.00 43.60 125 ARG B N 1
ATOM 6135 C CA . ARG C 1 125 ? -38.685 22.243 53.030 1.00 42.13 125 ARG B CA 1
ATOM 6136 C C . ARG C 1 125 ? -37.542 21.233 53.222 1.00 44.44 125 ARG B C 1
ATOM 6137 O O . ARG C 1 125 ? -36.824 21.275 54.218 1.00 43.72 125 ARG B O 1
ATOM 6145 N N . LEU C 1 126 ? -37.375 20.329 52.254 1.00 46.10 126 LEU B N 1
ATOM 6146 C CA . LEU C 1 126 ? -36.353 19.293 52.327 1.00 47.57 126 LEU B CA 1
ATOM 6147 C C . LEU C 1 126 ? -34.955 19.918 52.264 1.00 47.94 126 LEU B C 1
ATOM 6148 O O . LEU C 1 126 ? -34.020 19.356 52.807 1.00 55.71 126 LEU B O 1
ATOM 6153 N N . VAL C 1 127 ? -34.813 21.041 51.552 1.00 44.45 127 VAL B N 1
ATOM 6154 C CA . VAL C 1 127 ? -33.537 21.721 51.443 1.00 45.56 127 VAL B CA 1
ATOM 6155 C C . VAL C 1 127 ? -33.245 22.405 52.783 1.00 48.81 127 VAL B C 1
ATOM 6156 O O . VAL C 1 127 ? -32.111 22.380 53.233 1.00 52.03 127 VAL B O 1
ATOM 6160 N N . ILE C 1 128 ? -34.274 22.978 53.424 1.00 46.20 128 ILE B N 1
ATOM 6161 C CA . ILE C 1 128 ? -34.106 23.664 54.699 1.00 42.71 128 ILE B CA 1
ATOM 6162 C C . ILE C 1 128 ? -33.749 22.638 55.786 1.00 46.90 128 ILE B C 1
ATOM 6163 O O . ILE C 1 128 ? -32.917 22.909 56.658 1.00 48.35 128 ILE B O 1
ATOM 6168 N N . VAL C 1 129 ? -34.452 21.501 55.769 1.00 45.90 129 VAL B N 1
ATOM 6169 C CA . VAL C 1 129 ? -34.244 20.399 56.707 1.00 45.96 129 VAL B CA 1
ATOM 6170 C C . VAL C 1 129 ? -32.779 19.952 56.608 1.00 47.11 129 VAL B C 1
ATOM 6171 O O . VAL C 1 129 ? -32.123 19.711 57.607 1.00 41.13 129 VAL B O 1
ATOM 6175 N N . ASN C 1 130 ? -32.287 19.863 55.371 1.00 47.35 130 ASN B N 1
ATOM 6176 C CA . ASN C 1 130 ? -30.974 19.363 55.118 1.00 51.10 130 ASN B CA 1
ATOM 6177 C C . ASN C 1 130 ? -29.938 20.345 55.660 1.00 57.68 130 ASN B C 1
ATOM 6178 O O . ASN C 1 130 ? -28.922 19.916 56.233 1.00 62.78 130 ASN B O 1
ATOM 6183 N N . LEU C 1 131 ? -30.195 21.646 55.457 1.00 52.07 131 LEU B N 1
ATOM 6184 C CA . LEU C 1 131 ? -29.323 22.704 55.974 1.00 54.14 131 LEU B CA 1
ATOM 6185 C C . LEU C 1 131 ? -29.339 22.683 57.515 1.00 51.18 131 LEU B C 1
ATOM 6186 O O . LEU C 1 131 ? -28.304 22.760 58.154 1.00 49.96 131 LEU B O 1
ATOM 6191 N N . ASN C 1 132 ? -30.528 22.593 58.104 1.00 49.73 132 ASN B N 1
ATOM 6192 C CA . ASN C 1 132 ? -30.663 22.527 59.556 1.00 54.64 132 ASN B CA 1
ATOM 6193 C C . ASN C 1 132 ? -29.755 21.422 60.122 1.00 53.96 132 ASN B C 1
ATOM 6194 O O . ASN C 1 132 ? -28.905 21.663 60.990 1.00 46.36 132 ASN B O 1
ATOM 6199 N N . ASN C 1 133 ? -29.934 20.208 59.591 1.00 55.46 133 ASN B N 1
ATOM 6200 C CA . ASN C 1 133 ? -29.176 19.032 60.006 1.00 56.10 133 ASN B CA 1
ATOM 6201 C C . ASN C 1 133 ? -27.668 19.296 59.894 1.00 50.10 133 ASN B C 1
ATOM 6202 O O . ASN C 1 133 ? -26.911 18.763 60.691 1.00 56.77 133 ASN B O 1
ATOM 6207 N N . ASN C 1 134 ? -27.224 20.081 58.909 1.00 47.96 134 ASN B N 1
ATOM 6208 C CA . ASN C 1 134 ? -25.799 20.366 58.788 1.00 49.01 134 ASN B CA 1
ATOM 6209 C C . ASN C 1 134 ? -25.391 21.370 59.864 1.00 50.59 134 ASN B C 1
ATOM 6210 O O . ASN C 1 134 ? -24.314 21.263 60.418 1.00 56.59 134 ASN B O 1
ATOM 6215 N N . LEU C 1 135 ? -26.284 22.307 60.170 1.00 50.33 135 LEU B N 1
ATOM 6216 C CA . LEU C 1 135 ? -26.017 23.329 61.154 1.00 50.09 135 LEU B CA 1
ATOM 6217 C C . LEU C 1 135 ? -26.015 22.724 62.562 1.00 51.40 135 LEU B C 1
ATOM 6218 O O . LEU C 1 135 ? -25.345 23.262 63.437 1.00 51.31 135 LEU B O 1
ATOM 6223 N N . ILE C 1 136 ? -26.771 21.641 62.803 1.00 58.25 136 ILE B N 1
ATOM 6224 C CA . ILE C 1 136 ? -26.748 21.048 64.151 1.00 57.09 136 ILE B CA 1
ATOM 6225 C C . ILE C 1 136 ? -25.368 20.414 64.338 1.00 53.29 136 ILE B C 1
ATOM 6226 O O . ILE C 1 1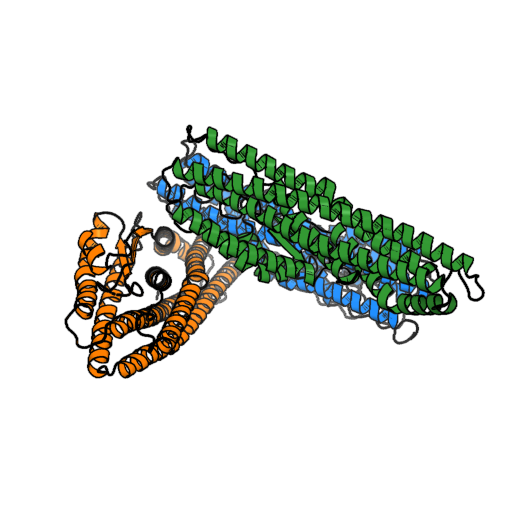36 ? -24.703 20.692 65.325 1.00 51.02 136 ILE B O 1
ATOM 6231 N N . THR C 1 137 ? -24.909 19.660 63.335 1.00 48.98 137 THR B N 1
ATOM 6232 C CA . THR C 1 137 ? -23.618 18.984 63.399 1.00 48.80 137 THR B CA 1
ATOM 6233 C C . THR C 1 137 ? -22.451 19.978 63.379 1.00 51.72 137 THR B C 1
ATOM 6234 O O . THR C 1 137 ? -21.511 19.810 64.126 1.00 54.33 137 THR B O 1
ATOM 6238 N N . ASP C 1 138 ? -22.495 20.973 62.485 1.00 53.89 138 ASP B N 1
ATOM 6239 C CA . ASP C 1 138 ? -21.382 21.917 62.287 1.00 51.69 138 ASP B CA 1
ATOM 6240 C C . ASP C 1 138 ? -21.299 22.934 63.436 1.00 51.64 138 ASP B C 1
ATOM 6241 O O . ASP C 1 138 ? -20.213 23.367 63.793 1.00 57.70 138 ASP B O 1
ATOM 6246 N N . SER C 1 139 ? -22.444 23.328 63.989 1.00 55.36 139 SER B N 1
ATOM 6247 C CA . SER C 1 139 ? -22.494 24.225 65.133 1.00 55.48 139 SER B CA 1
ATOM 6248 C C . SER C 1 139 ? -21.797 23.554 66.328 1.00 55.72 139 SER B C 1
ATOM 6249 O O . SER C 1 139 ? -20.822 24.086 66.869 1.00 52.63 139 SER B O 1
ATOM 6252 N N . SER C 1 140 ? -22.301 22.370 66.700 1.00 56.76 140 SER B N 1
ATOM 6253 C CA . SER C 1 140 ? -21.787 21.536 67.803 1.00 58.42 140 SER B CA 1
ATOM 6254 C C . SER C 1 140 ? -20.258 21.388 67.726 1.00 56.70 140 SER B C 1
ATOM 6255 O O . SER C 1 140 ? -19.574 21.681 68.689 1.00 58.11 140 SER B O 1
ATOM 6258 N N . ASN C 1 141 ? -19.738 20.939 66.579 1.00 56.23 141 ASN B N 1
ATOM 6259 C CA . ASN C 1 141 ? -18.297 20.757 66.369 1.00 57.52 141 ASN B CA 1
ATOM 6260 C C . ASN C 1 141 ? -17.528 22.065 66.592 1.00 63.57 141 ASN B C 1
ATOM 6261 O O . ASN C 1 141 ? -16.394 22.032 67.076 1.00 68.34 141 ASN B O 1
ATOM 6266 N N . PHE C 1 142 ? -18.126 23.203 66.222 1.00 64.39 142 PHE B N 1
ATOM 6267 C CA . PHE C 1 142 ? -17.467 24.492 66.403 1.00 63.63 142 PHE B CA 1
ATOM 6268 C C . PHE C 1 142 ? -17.224 24.728 67.901 1.00 65.20 142 PHE B C 1
ATOM 6269 O O . PHE C 1 142 ? -16.104 25.098 68.286 1.00 62.30 142 PHE B O 1
ATOM 6277 N N . GLN C 1 143 ? -18.266 24.494 68.716 1.00 60.37 143 GLN B N 1
ATOM 6278 C CA . GLN C 1 143 ? -18.215 24.625 70.177 1.00 60.26 143 GLN B CA 1
ATOM 6279 C C . GLN C 1 143 ? -17.005 23.851 70.698 1.00 53.50 143 GLN B C 1
ATOM 6280 O O . GLN C 1 143 ? -16.387 24.248 71.643 1.00 56.14 143 GLN B O 1
ATOM 6286 N N . GLY C 1 144 ? -16.708 22.730 70.046 1.00 49.90 144 GLY B N 1
ATOM 6287 C CA . GLY C 1 144 ? -15.579 21.859 70.380 1.00 59.64 144 GLY B CA 1
ATOM 6288 C C . GLY C 1 144 ? -14.221 22.439 70.000 1.00 61.22 144 GLY B C 1
ATOM 6289 O O . GLY C 1 144 ? -13.201 22.065 70.579 1.00 63.49 144 GLY B O 1
ATOM 6290 N N . ILE C 1 145 ? -14.188 23.290 68.970 1.00 60.46 145 ILE B N 1
ATOM 6291 C CA . ILE C 1 145 ? -12.966 23.993 68.578 1.00 63.02 145 ILE B CA 1
ATOM 6292 C C . ILE C 1 145 ? -12.706 25.076 69.638 1.00 62.85 145 ILE B C 1
ATOM 6293 O O . ILE C 1 145 ? -11.593 25.204 70.159 1.00 61.71 145 ILE B O 1
ATOM 6298 N N . VAL C 1 146 ? -13.774 25.804 69.984 1.00 60.89 146 VAL B N 1
ATOM 6299 C CA . VAL C 1 146 ? -13.788 26.821 71.025 1.00 63.02 146 VAL B CA 1
ATOM 6300 C C . VAL C 1 146 ? -13.157 26.262 72.315 1.00 70.30 146 VAL B C 1
ATOM 6301 O O . VAL C 1 146 ? -12.261 26.895 72.898 1.00 73.71 146 VAL B O 1
ATOM 6305 N N . VAL C 1 147 ? -13.637 25.089 72.761 1.00 65.36 147 VAL B N 1
ATOM 6306 C CA . VAL C 1 147 ? -13.191 24.447 74.023 1.00 59.08 147 VAL B CA 1
ATOM 6307 C C . VAL C 1 147 ? -11.728 23.992 73.892 1.00 57.37 147 VAL B C 1
ATOM 6308 O O . VAL C 1 147 ? -10.932 24.222 74.790 1.00 58.04 147 VAL B O 1
ATOM 6312 N N . ASN C 1 148 ? -11.363 23.414 72.744 1.00 57.56 148 ASN B N 1
ATOM 6313 C CA . ASN C 1 148 ? -9.991 22.952 72.492 1.00 59.43 148 ASN B CA 1
ATOM 6314 C C . ASN C 1 148 ? -8.988 24.115 72.615 1.00 64.39 148 ASN B C 1
ATOM 6315 O O . ASN C 1 148 ? -7.772 23.886 72.829 1.00 61.31 148 ASN B O 1
ATOM 6320 N N . LEU C 1 149 ? -9.488 25.348 72.460 1.00 66.03 149 LEU B N 1
ATOM 6321 C CA . LEU C 1 149 ? -8.707 26.576 72.627 1.00 67.84 149 LEU B CA 1
ATOM 6322 C C . LEU C 1 149 ? -8.685 26.987 74.106 1.00 66.71 149 LEU B C 1
ATOM 6323 O O . LEU C 1 149 ? -7.629 27.385 74.612 1.00 68.56 149 LEU B O 1
ATOM 6328 N N . ASN C 1 150 ? -9.850 26.914 74.771 1.00 62.63 150 ASN B N 1
ATOM 6329 C CA . ASN C 1 150 ? -10.000 27.322 76.178 1.00 71.69 150 ASN B CA 1
ATOM 6330 C C . ASN C 1 150 ? -9.086 26.490 77.090 1.00 80.28 150 ASN B C 1
ATOM 6331 O O . ASN C 1 150 ? -8.740 26.937 78.184 1.00 85.54 150 ASN B O 1
ATOM 6336 N N . SER C 1 151 ? -8.718 25.280 76.651 1.00 82.54 151 SER B N 1
ATOM 6337 C CA . SER C 1 151 ? -7.841 24.415 77.432 1.00 81.60 151 SER B CA 1
ATOM 6338 C C . SER C 1 151 ? -6.378 24.798 77.176 1.00 74.88 151 SER B C 1
ATOM 6339 O O . SER C 1 151 ? -5.593 24.823 78.115 1.00 80.37 151 SER B O 1
ATOM 6342 N N . LYS C 1 152 ? -6.043 25.125 75.919 1.00 67.16 152 LYS B N 1
ATOM 6343 C CA . LYS C 1 152 ? -4.670 25.481 75.518 1.00 68.39 152 LYS B CA 1
ATOM 6344 C C . LYS C 1 152 ? -4.169 26.721 76.282 1.00 73.71 152 LYS B C 1
ATOM 6345 O O . LYS C 1 152 ? -2.960 26.882 76.442 1.00 68.49 152 LYS B O 1
ATOM 6351 N N . VAL C 1 153 ? -5.090 27.601 76.715 1.00 78.92 153 VAL B N 1
ATOM 6352 C CA . VAL C 1 153 ? -4.761 28.792 77.533 1.00 76.96 153 VAL B CA 1
ATOM 6353 C C . VAL C 1 153 ? -5.256 28.563 78.974 1.00 77.32 153 VAL B C 1
ATOM 6354 O O . VAL C 1 153 ? -5.717 29.497 79.670 1.00 64.97 153 VAL B O 1
ATOM 6358 N N . GLN C 1 154 ? -5.137 27.302 79.407 1.00 77.54 154 GLN B N 1
ATOM 6359 C CA . GLN C 1 154 ? -5.511 26.790 80.727 1.00 80.41 154 GLN B CA 1
ATOM 6360 C C . GLN C 1 154 ? -6.693 27.562 81.328 1.00 77.89 154 GLN B C 1
ATOM 6361 O O . GLN C 1 154 ? -6.684 27.890 82.521 1.00 76.00 154 GLN B O 1
ATOM 6367 N N . GLY C 1 155 ? -7.724 27.811 80.512 1.00 71.19 155 GLY B N 1
ATOM 6368 C CA . GLY C 1 155 ? -8.931 28.492 80.974 1.00 70.92 155 GLY B CA 1
ATOM 6369 C C . GLY C 1 155 ? -9.809 27.527 81.746 1.00 69.91 155 GLY B C 1
ATOM 6370 O O . GLY C 1 155 ? -9.447 26.366 81.906 1.00 66.96 155 GLY B O 1
ATOM 6371 N N . ASP C 1 156 ? -10.949 28.025 82.238 1.00 74.28 156 ASP B N 1
ATOM 6372 C CA . ASP C 1 156 ? -11.953 27.234 82.965 1.00 70.85 156 ASP B CA 1
ATOM 6373 C C . ASP C 1 156 ? -13.107 26.965 81.982 1.00 71.06 156 ASP B C 1
ATOM 6374 O O . ASP C 1 156 ? -13.618 27.897 81.337 1.00 76.95 156 ASP B O 1
ATOM 6379 N N . ASN C 1 157 ? -13.491 25.689 81.843 1.00 64.68 157 ASN B N 1
ATOM 6380 C CA . ASN C 1 157 ? -14.558 25.278 80.936 1.00 60.62 157 ASN B CA 1
ATOM 6381 C C . ASN C 1 157 ? -15.934 25.466 81.596 1.00 64.96 157 ASN B C 1
ATOM 6382 O O . ASN C 1 157 ? -16.942 25.483 80.890 1.00 81.50 157 ASN B O 1
ATOM 6387 N N . GLY C 1 158 ? -15.974 25.630 82.924 1.00 56.30 158 GLY B N 1
ATOM 6388 C CA . GLY C 1 158 ? -17.222 25.761 83.686 1.00 58.00 158 GLY B CA 1
ATOM 6389 C C . GLY C 1 158 ? -17.845 27.149 83.612 1.00 65.72 158 GLY B C 1
ATOM 6390 O O . GLY C 1 158 ? -19.079 27.300 83.680 1.00 68.22 158 GLY B O 1
ATOM 6391 N N . VAL C 1 159 ? -16.998 28.180 83.529 1.00 66.44 159 VAL B N 1
ATOM 6392 C CA . VAL C 1 159 ? -17.487 29.572 83.424 1.00 74.00 159 VAL B CA 1
ATOM 6393 C C . VAL C 1 159 ? -17.876 29.856 81.958 1.00 76.70 159 VAL B C 1
ATOM 6394 O O . VAL C 1 159 ? -18.821 30.623 81.712 1.00 73.07 159 VAL B O 1
ATOM 6398 N N . LEU C 1 160 ? -17.141 29.252 81.005 1.00 72.70 160 LEU B N 1
ATOM 6399 C CA . LEU C 1 160 ? -17.445 29.327 79.562 1.00 72.45 160 LEU B CA 1
ATOM 6400 C C . LEU C 1 160 ? -18.863 28.793 79.319 1.00 78.16 160 LEU B C 1
ATOM 6401 O O . LEU C 1 160 ? -19.710 29.488 78.764 1.00 77.07 160 LEU B O 1
ATOM 6406 N N . ALA C 1 161 ? -19.113 27.564 79.787 1.00 78.78 161 ALA B N 1
ATOM 6407 C CA . ALA C 1 161 ? -20.411 26.923 79.682 1.00 71.67 161 ALA B CA 1
ATOM 6408 C C . ALA C 1 161 ? -21.505 27.855 80.220 1.00 73.77 161 ALA B C 1
ATOM 6409 O O . ALA C 1 161 ? -22.603 27.891 79.664 1.00 78.18 161 ALA B O 1
ATOM 6411 N N . GLN C 1 162 ? -21.200 28.596 81.298 1.00 73.15 162 GLN B N 1
ATOM 6412 C CA . GLN C 1 162 ? -22.164 29.535 81.931 1.00 70.29 162 GLN B CA 1
ATOM 6413 C C . GLN C 1 162 ? -22.429 30.724 80.997 1.00 63.48 162 GLN B C 1
ATOM 6414 O O . GLN C 1 162 ? -23.544 31.229 80.931 1.00 65.67 162 GLN B O 1
ATOM 6420 N N . LEU C 1 163 ? -21.398 31.181 80.285 1.00 60.50 163 LEU B N 1
ATOM 6421 C CA . LEU C 1 163 ? -21.570 32.278 79.324 1.00 61.51 163 LEU B CA 1
ATOM 6422 C C . LEU C 1 163 ? -22.509 31.790 78.203 1.00 59.03 163 LEU B C 1
ATOM 6423 O O . LEU C 1 163 ? -23.633 32.302 78.065 1.00 49.01 163 LEU B O 1
ATOM 6428 N N . ASN C 1 164 ? -22.074 30.716 77.512 1.00 55.79 164 ASN B N 1
ATOM 6429 C CA . ASN C 1 164 ? -22.786 30.047 76.384 1.00 54.71 164 ASN B CA 1
ATOM 6430 C C . ASN C 1 164 ? -24.265 29.800 76.746 1.00 57.27 164 ASN B C 1
ATOM 6431 O O . ASN C 1 164 ? -25.167 30.121 75.954 1.00 52.23 164 ASN B O 1
ATOM 6436 N N . GLY C 1 165 ? -24.516 29.268 77.949 1.00 57.17 165 GLY B N 1
ATOM 6437 C CA . GLY C 1 165 ? -25.876 28.989 78.424 1.00 55.91 165 GLY B CA 1
ATOM 6438 C C . GLY C 1 165 ? -26.648 30.257 78.735 1.00 58.90 165 GLY B C 1
ATOM 6439 O O . GLY C 1 165 ? -27.842 30.356 78.454 1.00 57.59 165 GLY B O 1
ATOM 6440 N N . ASP C 1 166 ? -25.966 31.245 79.315 1.00 69.54 166 ASP B N 1
ATOM 6441 C CA . ASP C 1 166 ? -26.627 32.500 79.693 1.00 79.19 166 ASP B CA 1
ATOM 6442 C C . ASP C 1 166 ? -26.951 33.322 78.430 1.00 80.30 166 ASP B C 1
ATOM 6443 O O . ASP C 1 166 ? -27.886 34.129 78.439 1.00 84.32 166 ASP B O 1
ATOM 6448 N N . ILE C 1 167 ? -26.191 33.104 77.346 1.00 74.57 167 ILE B N 1
ATOM 6449 C CA . ILE C 1 167 ? -26.418 33.774 76.047 1.00 70.83 167 ILE B CA 1
ATOM 6450 C C . ILE C 1 167 ? -27.604 33.109 75.332 1.00 67.16 167 ILE B C 1
ATOM 6451 O O . ILE C 1 167 ? -28.579 33.782 74.996 1.00 58.42 167 ILE B O 1
ATOM 6456 N N . ASP C 1 168 ? -27.521 31.783 75.147 1.00 68.95 168 ASP B N 1
ATOM 6457 C CA . ASP C 1 168 ? -28.561 30.964 74.498 1.00 62.62 168 ASP B CA 1
ATOM 6458 C C . ASP C 1 168 ? -29.944 31.349 75.017 1.00 63.33 168 ASP B C 1
ATOM 6459 O O . ASP C 1 168 ? -30.932 31.176 74.317 1.00 82.35 168 ASP B O 1
ATOM 6464 N N . LYS C 1 169 ? -30.007 31.840 76.251 1.00 65.22 169 LYS B N 1
ATOM 6465 C CA . LYS C 1 169 ? -31.255 32.267 76.835 1.00 69.01 169 LYS B CA 1
ATOM 6466 C C . LYS C 1 169 ? -31.581 33.680 76.340 1.00 61.82 169 LYS B C 1
ATOM 6467 O O . LYS C 1 169 ? -32.735 33.989 76.003 1.00 57.30 169 LYS B O 1
ATOM 6473 N N . VAL C 1 170 ? -30.553 34.529 76.284 1.00 62.83 170 VAL B N 1
ATOM 6474 C CA . VAL C 1 170 ? -30.700 35.916 75.825 1.00 65.76 170 VAL B CA 1
ATOM 6475 C C . VAL C 1 170 ? -31.022 35.948 74.317 1.00 57.24 170 VAL B C 1
ATOM 6476 O O . VAL C 1 170 ? -31.903 36.698 73.899 1.00 54.90 170 VAL B O 1
ATOM 6480 N N . ASN C 1 171 ? -30.309 35.142 73.521 1.00 53.80 171 ASN B N 1
ATOM 6481 C CA . ASN C 1 171 ? -30.543 35.005 72.079 1.00 54.73 171 ASN B CA 1
ATOM 6482 C C . ASN C 1 171 ? -31.997 34.573 71.830 1.00 55.38 171 ASN B C 1
ATOM 6483 O O . ASN C 1 171 ? -32.683 35.129 70.955 1.00 57.58 171 ASN B O 1
ATOM 6488 N N . ALA C 1 172 ? -32.475 33.608 72.619 1.00 52.19 172 ALA B N 1
ATOM 6489 C CA . ALA C 1 172 ? -33.860 33.143 72.534 1.00 55.50 172 ALA B CA 1
ATOM 6490 C C . ALA C 1 172 ? -34.833 34.326 72.689 1.00 57.97 172 ALA B C 1
ATOM 6491 O O . ALA C 1 172 ? -35.883 34.357 72.024 1.00 57.90 172 ALA B O 1
ATOM 6493 N N . ALA C 1 173 ? -34.478 35.290 73.552 1.00 58.97 173 ALA B N 1
ATOM 6494 C CA . ALA C 1 173 ? -35.299 36.481 73.834 1.00 60.11 173 ALA B CA 1
ATOM 6495 C C . ALA C 1 173 ? -35.213 37.499 72.686 1.00 59.94 173 ALA B C 1
ATOM 6496 O O . ALA C 1 173 ? -36.209 38.156 72.360 1.00 65.18 173 ALA B O 1
ATOM 6498 N N . ILE C 1 174 ? -34.016 37.660 72.107 1.00 60.17 174 ILE B N 1
ATOM 6499 C CA . ILE C 1 174 ? -33.825 38.552 70.948 1.00 58.67 174 ILE B CA 1
ATOM 6500 C C . ILE C 1 174 ? -34.701 38.041 69.793 1.00 60.78 174 ILE B C 1
ATOM 6501 O O . ILE C 1 174 ? -35.481 38.822 69.204 1.00 61.56 174 ILE B O 1
ATOM 6506 N N . ASP C 1 175 ? -34.529 36.745 69.470 1.00 53.84 175 ASP B N 1
ATOM 6507 C CA . ASP C 1 175 ? -35.234 36.051 68.390 1.00 56.09 175 ASP B CA 1
ATOM 6508 C C . ASP C 1 175 ? -36.739 36.322 68.502 1.00 55.20 175 ASP B C 1
ATOM 6509 O O . ASP C 1 175 ? -37.387 36.638 67.501 1.00 48.36 175 ASP B O 1
ATOM 6514 N N . GLY C 1 176 ? -37.262 36.249 69.736 1.00 56.71 176 GLY B N 1
ATOM 6515 C CA . GLY C 1 176 ? -38.684 36.439 70.022 1.00 57.59 176 GLY B CA 1
ATOM 6516 C C . GLY C 1 176 ? -39.139 37.870 69.837 1.00 57.58 176 GLY B C 1
ATOM 6517 O O . GLY C 1 176 ? -40.257 38.117 69.363 1.00 61.53 176 GLY B O 1
ATOM 6518 N N . ALA C 1 177 ? -38.292 38.816 70.251 1.00 58.21 177 ALA B N 1
ATOM 6519 C CA . ALA C 1 177 ? -38.598 40.251 70.115 1.00 65.45 177 ALA B CA 1
ATOM 6520 C C . ALA C 1 177 ? -38.666 40.642 68.626 1.00 62.36 177 AL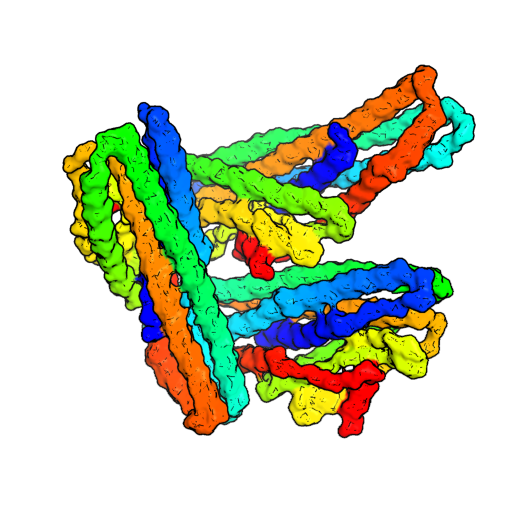A B C 1
ATOM 6521 O O . ALA C 1 177 ? -39.644 41.242 68.174 1.00 60.53 177 ALA B O 1
ATOM 6523 N N . ILE C 1 178 ? -37.607 40.280 67.884 1.00 58.98 178 ILE B N 1
ATOM 6524 C CA . ILE C 1 178 ? -37.464 40.536 66.447 1.00 54.58 178 ILE B CA 1
ATOM 6525 C C . ILE C 1 178 ? -38.631 39.882 65.692 1.00 57.15 178 ILE B C 1
ATOM 6526 O O . ILE C 1 178 ? -39.200 40.483 64.765 1.00 63.78 178 ILE B O 1
ATOM 6531 N N . ALA C 1 179 ? -39.004 38.664 66.101 1.00 53.60 179 ALA B N 1
ATOM 6532 C CA . ALA C 1 179 ? -40.097 37.911 65.459 1.00 53.64 179 ALA B CA 1
ATOM 6533 C C . ALA C 1 179 ? -41.450 38.633 65.591 1.00 52.32 179 ALA B C 1
ATOM 6534 O O . ALA C 1 179 ? -42.266 38.582 64.672 1.00 55.31 179 ALA B O 1
ATOM 6536 N N . GLY C 1 180 ? -41.689 39.307 66.722 1.00 55.35 180 GLY B N 1
ATOM 6537 C CA . GLY C 1 180 ? -42.966 40.020 66.968 1.00 51.46 180 GLY B CA 1
ATOM 6538 C C . GLY C 1 180 ? -43.074 41.301 66.151 1.00 52.02 180 GLY B C 1
ATOM 6539 O O . GLY C 1 180 ? -44.149 41.703 65.685 1.00 44.74 180 GLY B O 1
ATOM 6540 N N . ILE C 1 181 ? -41.930 41.954 65.967 1.00 52.41 181 ILE B N 1
ATOM 6541 C CA . ILE C 1 181 ? -41.862 43.199 65.237 1.00 51.84 181 ILE B CA 1
ATOM 6542 C C . ILE C 1 181 ? -42.175 42.960 63.757 1.00 47.67 181 ILE B C 1
ATOM 6543 O O . ILE C 1 181 ? -43.021 43.650 63.198 1.00 47.74 181 ILE B O 1
ATOM 6548 N N . VAL C 1 182 ? -41.483 41.983 63.154 1.00 47.82 182 VAL B N 1
ATOM 6549 C CA . VAL C 1 182 ? -41.625 41.681 61.734 1.00 46.14 182 VAL B CA 1
ATOM 6550 C C . VAL C 1 182 ? -43.053 41.183 61.481 1.00 45.76 182 VAL B C 1
ATOM 6551 O O . VAL C 1 182 ? -43.745 41.710 60.594 1.00 46.35 182 VAL B O 1
ATOM 6555 N N . ALA C 1 183 ? -43.522 40.244 62.311 1.00 46.39 183 ALA B N 1
ATOM 6556 C CA . ALA C 1 183 ? -44.886 39.678 62.194 1.00 48.25 183 ALA B CA 1
ATOM 6557 C C . ALA C 1 183 ? -45.934 40.790 62.326 1.00 48.65 183 ALA B C 1
ATOM 6558 O O . ALA C 1 183 ? -46.937 40.797 61.617 1.00 50.85 183 ALA B O 1
ATOM 6560 N N . GLY C 1 184 ? -45.681 41.738 63.236 1.00 53.26 184 GLY B N 1
ATOM 6561 C CA . GLY C 1 184 ? -46.579 42.859 63.480 1.00 51.15 184 GLY B CA 1
ATOM 6562 C C . GLY C 1 184 ? -46.540 43.885 62.359 1.00 56.17 184 GLY B C 1
ATOM 6563 O O . GLY C 1 184 ? -47.550 44.516 62.064 1.00 59.20 184 GLY B O 1
ATOM 6564 N N . GLY C 1 185 ? -45.370 44.056 61.732 1.00 59.08 185 GLY B N 1
ATOM 6565 C CA . GLY C 1 185 ? -45.171 45.046 60.645 1.00 65.03 185 GLY B CA 1
ATOM 6566 C C . GLY C 1 185 ? -45.613 44.548 59.272 1.00 68.37 185 GLY B C 1
ATOM 6567 O O . GLY C 1 185 ? -45.902 45.354 58.372 1.00 64.74 185 GLY B O 1
ATOM 6568 N N . LEU C 1 186 ? -45.610 43.222 59.082 1.00 68.54 186 LEU B N 1
ATOM 6569 C CA . LEU C 1 186 ? -46.066 42.616 57.828 1.00 65.24 186 LEU B CA 1
ATOM 6570 C C . LEU C 1 186 ? -47.588 42.807 57.784 1.00 63.54 186 LEU B C 1
ATOM 6571 O O . LEU C 1 186 ? -48.248 42.791 58.840 1.00 62.96 186 LEU B O 1
ATOM 6576 N N . LEU C 1 187 ? -48.133 43.015 56.585 1.00 62.56 187 LEU B N 1
ATOM 6577 C CA . LEU C 1 187 ? -49.591 43.249 56.360 1.00 69.62 187 LEU B CA 1
ATOM 6578 C C . LEU C 1 187 ? -49.990 44.673 56.791 1.00 79.50 187 LEU B C 1
ATOM 6579 O O . LEU C 1 187 ? -51.147 44.912 57.192 1.00 84.15 187 LEU B O 1
ATOM 6584 N N . VAL C 1 188 ? -49.039 45.612 56.714 1.00 73.23 188 VAL B N 1
ATOM 6585 C CA . VAL C 1 188 ? -49.299 47.000 56.993 1.00 67.50 188 VAL B CA 1
ATOM 6586 C C . VAL C 1 188 ? -49.029 47.735 55.682 1.00 68.79 188 VAL B C 1
ATOM 6587 O O . VAL C 1 188 ? -47.880 47.890 55.301 1.00 72.26 188 VAL B O 1
ATOM 6591 N N . ILE C 1 189 ? -50.111 48.101 54.979 1.00 76.88 189 ILE B N 1
ATOM 6592 C CA . ILE C 1 189 ? -50.066 48.804 53.682 1.00 78.89 189 ILE B CA 1
ATOM 6593 C C . ILE C 1 189 ? -49.045 49.952 53.751 1.00 77.71 189 ILE B C 1
ATOM 6594 O O . ILE C 1 189 ? -48.970 50.672 54.739 1.00 74.84 189 ILE B O 1
ATOM 6599 N N . GLY C 1 190 ? -48.240 50.087 52.689 1.00 77.96 190 GLY B N 1
ATOM 6600 C CA . GLY C 1 190 ? -47.218 51.136 52.572 1.00 71.69 190 GLY B CA 1
ATOM 6601 C C . GLY C 1 190 ? -46.037 50.939 53.521 1.00 70.13 190 GLY B C 1
ATOM 6602 O O . GLY C 1 190 ? -45.066 51.689 53.451 1.00 60.93 190 GLY B O 1
ATOM 6603 N N . GLY C 1 191 ? -46.109 49.923 54.396 1.00 68.86 191 GLY B N 1
ATOM 6604 C CA . GLY C 1 191 ? -45.079 49.631 55.390 1.00 62.31 191 GLY B CA 1
ATOM 6605 C C . GLY C 1 191 ? -43.777 49.168 54.751 1.00 66.38 191 GLY B C 1
ATOM 6606 O O . GLY C 1 191 ? -43.731 48.824 53.547 1.00 62.26 191 GLY B O 1
ATOM 6607 N N . ALA C 1 192 ? -42.715 49.182 55.569 1.00 62.08 192 ALA B N 1
ATOM 6608 C CA . ALA C 1 192 ? -41.372 48.752 55.195 1.00 56.13 192 ALA B CA 1
ATOM 6609 C C . ALA C 1 192 ? -40.586 48.389 56.463 1.00 55.94 192 ALA B C 1
ATOM 6610 O O . ALA C 1 192 ? -41.032 48.661 57.587 1.00 56.43 192 ALA B O 1
ATOM 6612 N N . PHE C 1 193 ? -39.430 47.741 56.279 1.00 51.74 193 PHE B N 1
ATOM 6613 C CA . PHE C 1 193 ? -38.573 47.332 57.395 1.00 50.59 193 PHE B CA 1
ATOM 6614 C C . PHE C 1 193 ? -37.127 47.749 57.163 1.00 46.74 193 PHE B C 1
ATOM 6615 O O . PHE C 1 193 ? -36.668 47.855 56.030 1.00 49.30 193 PHE B O 1
ATOM 6623 N N . VAL C 1 194 ? -36.418 47.899 58.284 1.00 51.61 194 VAL B N 1
ATOM 6624 C CA . VAL C 1 194 ? -34.991 48.192 58.306 1.00 52.91 194 VAL B CA 1
ATOM 6625 C C . VAL C 1 194 ? -34.273 47.147 59.168 1.00 48.56 194 VAL B C 1
ATOM 6626 O O . VAL C 1 194 ? -34.819 46.606 60.114 1.00 53.83 194 VAL B O 1
ATOM 6630 N N . THR C 1 195 ? -33.043 46.846 58.769 1.00 48.18 195 THR B N 1
ATOM 6631 C CA . THR C 1 195 ? -32.180 45.922 59.454 1.00 48.71 195 THR B CA 1
ATOM 6632 C C . THR C 1 195 ? -30.930 46.689 59.931 1.00 49.43 195 THR B C 1
ATOM 6633 O O . THR C 1 195 ? -30.589 47.740 59.359 1.00 47.35 195 THR B O 1
ATOM 6637 N N . ALA C 1 196 ? -30.280 46.169 60.980 1.00 42.81 196 ALA B N 1
ATOM 6638 C CA . ALA C 1 196 ? -29.034 46.708 61.518 1.00 44.21 196 ALA B CA 1
ATOM 6639 C C . ALA C 1 196 ? -28.122 45.546 61.936 1.00 43.32 196 ALA B C 1
ATOM 6640 O O . ALA C 1 196 ? -28.568 44.578 62.543 1.00 40.02 196 ALA B O 1
ATOM 6642 N N . ILE C 1 197 ? -26.844 45.636 61.564 1.00 43.27 197 ILE B N 1
ATOM 6643 C CA . ILE C 1 197 ? -25.871 44.619 61.900 1.00 45.79 197 ILE B CA 1
ATOM 6644 C C . ILE C 1 197 ? -24.629 45.277 62.512 1.00 48.01 197 ILE B C 1
ATOM 6645 O O . ILE C 1 197 ? -23.963 46.106 61.883 1.00 58.71 197 ILE B O 1
ATOM 6650 N N . GLY C 1 198 ? -24.324 44.889 63.750 1.00 48.96 198 GLY B N 1
ATOM 6651 C CA . GLY C 1 198 ? -23.223 45.450 64.486 1.00 50.48 198 GLY B CA 1
ATOM 6652 C C . GLY C 1 198 ? -22.639 44.449 65.452 1.00 51.58 198 GLY B C 1
ATOM 6653 O O . GLY C 1 198 ? -23.187 43.379 65.637 1.00 53.26 198 GLY B O 1
ATOM 6654 N N . ALA C 1 199 ? -21.532 44.844 66.086 1.00 55.64 199 ALA B N 1
ATOM 6655 C CA . ALA C 1 199 ? -20.784 44.001 67.017 1.00 54.99 199 ALA B CA 1
ATOM 6656 C C . ALA C 1 199 ? -21.658 43.623 68.212 1.00 52.29 199 ALA B C 1
ATOM 6657 O O . ALA C 1 199 ? -22.599 44.337 68.572 1.00 52.35 199 ALA B O 1
ATOM 6659 N N . VAL C 1 200 ? -21.320 42.481 68.810 1.00 55.87 200 VAL B N 1
ATOM 6660 C CA . VAL C 1 200 ? -22.041 41.953 69.949 1.00 69.26 200 VAL B CA 1
ATOM 6661 C C . VAL C 1 200 ? -21.436 42.515 71.245 1.00 69.33 200 VAL B C 1
ATOM 6662 O O . VAL C 1 200 ? -22.136 42.560 72.246 1.00 61.87 200 VAL B O 1
ATOM 6666 N N . ALA C 1 201 ? -20.152 42.917 71.205 1.00 77.43 201 ALA B N 1
ATOM 6667 C CA . ALA C 1 201 ? -19.396 43.469 72.369 1.00 82.34 201 ALA B CA 1
ATOM 6668 C C . ALA C 1 201 ? -18.405 44.561 71.919 1.00 78.88 201 ALA B C 1
ATOM 6669 O O . ALA C 1 201 ? -18.224 44.795 70.725 1.00 74.53 201 ALA B O 1
ATOM 6671 N N . ASP C 1 202 ? -17.726 45.181 72.897 1.00 79.89 202 ASP B N 1
ATOM 6672 C CA . ASP C 1 202 ? -16.879 46.372 72.712 1.00 76.09 202 ASP B CA 1
ATOM 6673 C C . ASP C 1 202 ? -15.583 46.076 71.933 1.00 85.46 202 ASP B C 1
ATOM 6674 O O . ASP C 1 202 ? -15.280 46.798 70.988 1.00 90.77 202 ASP B O 1
ATOM 6679 N N . PHE C 1 203 ? -14.803 45.068 72.349 1.00 93.80 203 PHE B N 1
ATOM 6680 C CA . PHE C 1 203 ? -13.485 44.695 71.724 1.00 102.33 203 PHE B CA 1
ATOM 6681 C C . PHE C 1 203 ? -12.510 45.888 71.753 1.00 104.46 203 PHE B C 1
ATOM 6682 O O . PHE C 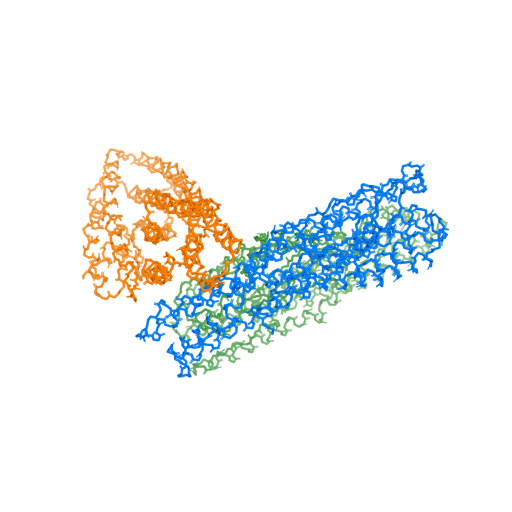1 203 ? -11.275 45.721 71.790 1.00 88.38 203 PHE B O 1
ATOM 6690 N N . SER C 1 209 ? -8.125 43.572 69.375 1.00 74.65 209 SER B N 1
ATOM 6691 C CA . SER C 1 209 ? -9.178 42.565 69.467 1.00 83.26 209 SER B CA 1
ATOM 6692 C C . SER C 1 209 ? -10.027 42.578 68.185 1.00 85.26 209 SER B C 1
ATOM 6693 O O . SER C 1 209 ? -9.969 43.536 67.404 1.00 89.76 209 SER B O 1
ATOM 6696 N N . THR C 1 210 ? -10.818 41.512 67.997 1.00 77.82 210 THR B N 1
ATOM 6697 C CA . THR C 1 210 ? -11.631 41.278 66.788 1.00 69.09 210 THR B CA 1
ATOM 6698 C C . THR C 1 210 ? -13.123 41.448 67.081 1.00 60.71 210 THR B C 1
ATOM 6699 O O . THR C 1 210 ? -13.648 40.888 68.038 1.00 58.02 210 THR B O 1
ATOM 6703 N N . PRO C 1 211 ? -13.857 42.218 66.251 1.00 60.82 211 PRO B N 1
ATOM 6704 C CA . PRO C 1 211 ? -15.291 42.443 66.459 1.00 63.43 211 PRO B CA 1
ATOM 6705 C C . PRO C 1 211 ? -16.145 41.266 65.964 1.00 54.36 211 PRO B C 1
ATOM 6706 O O . PRO C 1 211 ? -15.809 40.625 64.935 1.00 49.09 211 PRO B O 1
ATOM 6710 N N . VAL C 1 212 ? -17.237 40.994 66.688 1.00 49.83 212 VAL B N 1
ATOM 6711 C CA . VAL C 1 212 ? -18.120 39.890 66.353 1.00 48.30 212 VAL B CA 1
ATOM 6712 C C . VAL C 1 212 ? -19.506 40.407 65.978 1.00 47.92 212 VAL B C 1
ATOM 6713 O O . VAL C 1 212 ? -20.217 40.904 66.835 1.00 50.73 212 VAL B O 1
ATOM 6717 N N . VAL C 1 213 ? -19.881 40.252 64.703 1.00 46.84 213 VAL B N 1
ATOM 6718 C CA . VAL C 1 213 ? -21.198 40.716 64.198 1.00 50.76 213 VAL B CA 1
ATOM 6719 C C . VAL C 1 213 ? -22.141 39.525 63.929 1.00 48.29 213 VAL B C 1
ATOM 6720 O O . VAL C 1 213 ? -23.374 39.719 63.786 1.00 39.56 213 VAL B O 1
ATOM 6724 N N . ILE C 1 214 ? -21.591 38.301 63.880 1.00 46.31 214 ILE B N 1
ATOM 6725 C CA . ILE C 1 214 ? -22.413 37.110 63.661 1.00 49.00 214 ILE B CA 1
ATOM 6726 C C . ILE C 1 214 ? -23.423 36.987 64.808 1.00 48.40 214 ILE B C 1
ATOM 6727 O O . ILE C 1 214 ? -23.080 36.661 65.934 1.00 52.16 214 ILE B O 1
ATOM 6732 N N . GLY C 1 215 ? -24.681 37.291 64.486 1.00 46.90 215 GLY B N 1
ATOM 6733 C CA . GLY C 1 215 ? -25.781 37.234 65.425 1.00 44.94 215 GLY B CA 1
ATOM 6734 C C . GLY C 1 215 ? -26.176 38.607 65.940 1.00 40.54 215 GLY B C 1
ATOM 6735 O O . GLY C 1 215 ? -27.219 38.770 66.595 1.00 35.95 215 GLY B O 1
ATOM 6736 N N . GLY C 1 216 ? -25.342 39.608 65.650 1.00 41.07 216 GLY B N 1
ATOM 6737 C CA . GLY C 1 216 ? -25.604 40.974 66.107 1.00 41.71 216 GLY B CA 1
ATOM 6738 C C . GLY C 1 216 ? -26.666 41.636 65.250 1.00 42.06 216 GLY B C 1
ATOM 6739 O O . GLY C 1 216 ? -26.388 42.561 64.485 1.00 41.34 216 GLY B O 1
ATOM 6740 N N . VAL C 1 217 ? -27.913 41.188 65.382 1.00 41.25 217 VAL B N 1
ATOM 6741 C CA . VAL C 1 217 ? -28.905 41.660 64.444 1.00 41.93 217 VAL B CA 1
ATOM 6742 C C . VAL C 1 217 ? -30.057 42.363 65.151 1.00 39.89 217 VAL B C 1
ATOM 6743 O O . VAL C 1 217 ? -30.330 42.099 66.324 1.00 38.70 217 VAL B O 1
ATOM 6747 N N . ALA C 1 218 ? -30.708 43.226 64.358 1.00 37.53 218 ALA B N 1
ATOM 6748 C CA . ALA C 1 218 ? -31.880 43.956 64.704 1.00 40.46 218 ALA B CA 1
ATOM 6749 C C . ALA C 1 218 ? -32.729 44.183 63.444 1.00 47.75 218 ALA B C 1
ATOM 6750 O O . ALA C 1 218 ? -32.207 44.316 62.321 1.00 48.30 218 ALA B O 1
ATOM 6752 N N . MET C 1 219 ? -34.050 44.214 63.637 1.00 48.77 219 MET B N 1
ATOM 6753 C CA . MET C 1 219 ? -34.984 44.548 62.587 1.00 49.90 219 MET B CA 1
ATOM 6754 C C . MET C 1 219 ? -36.062 45.442 63.202 1.00 50.32 219 MET B C 1
ATOM 6755 O O . MET C 1 219 ? -36.424 45.234 64.368 1.00 48.43 219 MET B O 1
ATOM 6760 N N . MET C 1 220 ? -36.531 46.444 62.441 1.00 49.75 220 MET B N 1
ATOM 6761 C CA . MET C 1 220 ? -37.581 47.362 62.908 1.00 50.83 220 MET B CA 1
ATOM 6762 C C . MET C 1 220 ? -38.403 47.885 61.724 1.00 52.61 220 MET B C 1
ATOM 6763 O O . MET C 1 220 ? -37.967 47.792 60.572 1.00 54.74 220 MET B O 1
ATOM 6768 N N . VAL C 1 221 ? -39.580 48.444 62.031 1.00 54.69 221 VAL B N 1
ATOM 6769 C CA . VAL C 1 221 ? -40.454 49.086 61.048 1.00 61.57 221 VAL B CA 1
ATOM 6770 C C . VAL C 1 221 ? -39.786 50.415 60.650 1.00 69.26 221 VAL B C 1
ATOM 6771 O O . VAL C 1 221 ? -39.455 51.215 61.514 1.00 74.20 221 VAL B O 1
ATOM 6775 N N . ALA C 1 222 ? -39.578 50.624 59.342 1.00 73.48 222 ALA B N 1
ATOM 6776 C CA . ALA C 1 222 ? -38.952 51.835 58.784 1.00 73.90 222 ALA B CA 1
ATOM 6777 C C . ALA C 1 222 ? -39.789 53.082 59.106 1.00 76.80 222 ALA B C 1
ATOM 6778 O O . ALA C 1 222 ? -41.018 53.040 59.106 1.00 72.89 222 ALA B O 1
ATOM 6780 N N . GLY C 1 223 ? -39.091 54.196 59.356 1.00 80.20 223 GLY B N 1
ATOM 6781 C CA . GLY C 1 223 ? -39.697 55.478 59.722 1.00 78.19 223 GLY B CA 1
ATOM 6782 C C . GLY C 1 223 ? -39.527 55.778 61.204 1.00 75.20 223 GLY B C 1
ATOM 6783 O O . GLY C 1 223 ? -39.598 54.875 62.038 1.00 79.32 223 GLY B O 1
ATOM 6784 N N . ALA C 1 224 ? -39.342 57.062 61.525 1.00 76.14 224 ALA B N 1
ATOM 6785 C CA . ALA C 1 224 ? -39.124 57.550 62.898 1.00 82.73 224 ALA B CA 1
ATOM 6786 C C . ALA C 1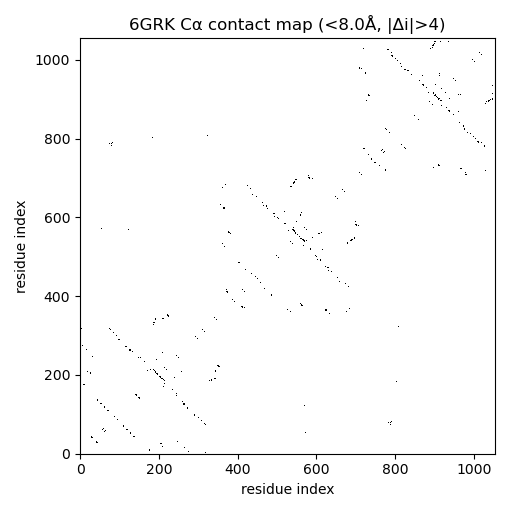 224 ? -40.069 56.872 63.908 1.00 81.96 224 ALA B C 1
ATOM 6787 O O . ALA C 1 224 ? -39.633 56.500 65.007 1.00 74.68 224 ALA B O 1
ATOM 6789 N N . GLY C 1 225 ? -41.354 56.735 63.556 1.00 77.53 225 GLY B N 1
ATOM 6790 C CA . GLY C 1 225 ? -42.346 56.127 64.457 1.00 75.58 225 GLY B CA 1
ATOM 6791 C C . GLY C 1 225 ? -42.004 54.680 64.779 1.00 75.24 225 GLY B C 1
ATOM 6792 O O . GLY C 1 225 ? -42.015 54.253 65.952 1.00 67.30 225 GLY B O 1
ATOM 6793 N N . GLY C 1 226 ? -41.651 53.940 63.724 1.00 67.30 226 GLY B N 1
ATOM 6794 C CA . GLY C 1 226 ? -41.389 52.521 63.817 1.00 72.43 226 GLY B CA 1
ATOM 6795 C C . GLY C 1 226 ? -40.012 52.189 64.371 1.00 67.49 226 GLY B C 1
ATOM 6796 O O . GLY C 1 226 ? -39.878 51.290 65.216 1.00 62.67 226 GLY B O 1
ATOM 6797 N N . ILE C 1 227 ? -38.990 52.902 63.888 1.00 59.77 227 ILE B N 1
ATOM 6798 C CA . ILE C 1 227 ? -37.605 52.602 64.237 1.00 62.14 227 ILE B CA 1
ATOM 6799 C C . ILE C 1 227 ? -37.422 52.727 65.751 1.00 62.31 227 ILE B C 1
ATOM 6800 O O . ILE C 1 227 ? -36.692 51.932 66.345 1.00 68.15 227 ILE B O 1
ATOM 6805 N N . THR C 1 228 ? -38.106 53.698 66.367 1.00 67.51 228 THR B N 1
ATOM 6806 C CA . THR C 1 228 ? -37.955 53.970 67.802 1.00 72.06 228 THR B CA 1
ATOM 6807 C C . THR C 1 228 ? -38.748 52.942 68.622 1.00 68.93 228 THR B C 1
ATOM 6808 O O . THR C 1 228 ? -38.218 52.359 69.585 1.00 65.70 228 THR B O 1
ATOM 6812 N N . ALA C 1 229 ? -40.001 52.715 68.213 1.00 68.96 229 ALA B N 1
ATOM 6813 C CA . ALA C 1 229 ? -40.929 51.789 68.873 1.00 73.59 229 ALA B CA 1
ATOM 6814 C C . ALA C 1 229 ? -40.361 50.361 68.911 1.00 70.99 229 ALA B C 1
ATOM 6815 O O . ALA C 1 229 ? -40.729 49.571 69.783 1.00 78.47 229 ALA B O 1
ATOM 6817 N N . GLY C 1 230 ? -39.500 50.028 67.942 1.00 67.11 230 GLY B N 1
ATOM 6818 C CA . GLY C 1 230 ? -38.847 48.716 67.850 1.00 67.46 230 GLY B CA 1
ATOM 6819 C C . GLY C 1 230 ? -37.533 48.666 68.618 1.00 67.71 230 GLY B C 1
ATOM 6820 O O . GLY C 1 230 ? -37.179 47.644 69.229 1.00 54.49 230 GLY B O 1
ATOM 6821 N N . ALA C 1 231 ? -36.805 49.788 68.588 1.00 72.67 231 ALA B N 1
ATOM 6822 C CA . ALA C 1 231 ? -35.530 49.925 69.263 1.00 68.73 231 ALA B CA 1
ATOM 6823 C C . ALA C 1 231 ? -35.685 49.688 70.770 1.00 67.41 231 ALA B C 1
ATOM 6824 O O . ALA C 1 231 ? -34.777 49.080 71.384 1.00 63.59 231 ALA B O 1
ATOM 6826 N N . ILE C 1 232 ? -36.812 50.152 71.342 1.00 64.59 232 ILE B N 1
ATOM 6827 C CA . ILE C 1 232 ? -37.092 50.019 72.809 1.00 78.00 232 ILE B CA 1
ATOM 6828 C C . ILE C 1 232 ? -37.258 48.536 73.187 1.00 74.07 232 ILE B C 1
ATOM 6829 O O . ILE C 1 232 ? -36.693 48.073 74.192 1.00 71.97 232 ILE B O 1
ATOM 6834 N N . VAL C 1 233 ? -37.988 47.793 72.349 1.00 69.94 233 VAL B N 1
ATOM 6835 C CA . VAL C 1 233 ? -38.310 46.386 72.588 1.00 68.90 233 VAL B CA 1
ATOM 6836 C C . VAL C 1 233 ? -37.039 45.520 72.480 1.00 66.26 233 VAL B C 1
ATOM 6837 O O . VAL C 1 233 ? -36.882 44.519 73.198 1.00 63.27 233 VAL B O 1
ATOM 6841 N N . LEU C 1 234 ? -36.110 45.911 71.606 1.00 60.74 234 LEU B N 1
ATOM 6842 C CA . LEU C 1 234 ? -34.853 45.172 71.421 1.00 69.55 234 LEU B CA 1
ATOM 6843 C C . LEU C 1 234 ? -33.798 45.558 72.466 1.00 73.00 234 LEU B C 1
ATOM 6844 O O . LEU C 1 234 ? -32.827 44.820 72.658 1.00 72.27 234 LEU B O 1
ATOM 6849 N N . HIS C 1 235 ? -33.991 46.726 73.089 1.00 79.44 235 HIS B N 1
ATOM 6850 C CA . HIS C 1 235 ? -33.062 47.369 74.028 1.00 79.76 235 HIS B CA 1
ATOM 6851 C C . HIS C 1 235 ? -32.531 46.406 75.105 1.00 74.67 235 HIS B C 1
ATOM 6852 O O . HIS C 1 235 ? -31.317 46.166 75.217 1.00 72.96 235 HIS B O 1
ATOM 6859 N N . ASN C 1 236 ? -33.446 45.865 75.912 1.00 69.08 236 ASN B N 1
ATOM 6860 C CA . ASN C 1 236 ? -33.075 45.031 77.062 1.00 69.43 236 ASN B CA 1
ATOM 6861 C C . ASN C 1 236 ? -32.342 43.782 76.564 1.00 68.08 236 ASN B C 1
ATOM 6862 O O . ASN C 1 236 ? -31.195 43.516 76.953 1.00 68.46 236 ASN B O 1
ATOM 6867 N N . SER C 1 237 ? -33.019 43.056 75.671 1.00 63.94 237 SER B N 1
ATOM 6868 C CA . SER C 1 237 ? -32.550 41.818 75.102 1.00 56.52 237 SER B CA 1
ATOM 6869 C C . SER C 1 237 ? -31.121 41.981 74.571 1.00 54.19 237 SER B C 1
ATOM 6870 O O . SER C 1 237 ? -30.233 41.230 74.941 1.00 51.65 237 SER B O 1
ATOM 6873 N N . LEU C 1 238 ? -30.912 42.977 73.703 1.00 56.23 238 LEU B N 1
ATOM 6874 C CA . LEU C 1 238 ? -29.592 43.221 73.085 1.00 62.77 238 LEU B CA 1
ATOM 6875 C C . LEU C 1 238 ? -28.579 43.643 74.150 1.00 60.73 238 LEU B C 1
ATOM 6876 O O . LEU C 1 238 ? -27.426 43.234 74.067 1.00 60.31 238 LEU B O 1
ATOM 6881 N N . GLY C 1 239 ? -29.027 44.499 75.083 1.00 58.68 239 GLY B N 1
ATOM 6882 C CA . GLY C 1 239 ? -28.233 44.978 76.205 1.00 65.42 239 GLY B CA 1
ATOM 6883 C C . GLY C 1 239 ? -27.703 43.825 77.048 1.00 67.86 239 GLY B C 1
ATOM 6884 O O . GLY C 1 239 ? -26.495 43.707 77.271 1.00 67.99 239 GLY B O 1
ATOM 6885 N N . ALA C 1 240 ? -28.620 42.957 77.487 1.00 66.65 240 ALA B N 1
ATOM 6886 C CA . ALA C 1 240 ? -28.306 41.777 78.278 1.00 64.95 240 ALA B CA 1
ATOM 6887 C C . ALA C 1 240 ? -27.092 41.051 77.688 1.00 64.96 240 ALA B C 1
ATOM 6888 O O . ALA C 1 240 ? -26.112 40.801 78.404 1.00 64.02 240 ALA B O 1
ATOM 6890 N N . ARG C 1 241 ? -27.168 40.751 76.382 1.00 59.84 241 ARG B N 1
ATOM 6891 C CA . ARG C 1 241 ? -26.135 40.009 75.647 1.00 60.97 241 ARG B CA 1
ATOM 6892 C C . ARG C 1 241 ? -24.795 40.747 75.713 1.00 59.40 241 ARG B C 1
ATOM 6893 O O . ARG C 1 241 ? -23.756 40.117 75.895 1.00 58.00 241 ARG B O 1
ATOM 6901 N N . GLN C 1 242 ? -24.828 42.069 75.524 1.00 61.87 242 GLN B N 1
ATOM 6902 C CA . GLN C 1 242 ? -23.608 42.885 75.532 1.00 67.73 242 GLN B CA 1
ATOM 6903 C C . GLN C 1 242 ? -23.004 42.859 76.948 1.00 66.10 242 GLN B C 1
ATOM 6904 O O . GLN C 1 242 ? -21.833 42.465 77.139 1.00 63.88 242 GLN B O 1
ATOM 6910 N N . ASP C 1 243 ? -23.820 43.243 77.935 1.00 63.87 243 ASP B N 1
ATOM 6911 C CA . ASP C 1 243 ? -23.441 43.222 79.336 1.00 63.30 243 ASP B CA 1
ATOM 6912 C C . ASP C 1 243 ? -22.723 41.897 79.614 1.00 70.87 243 ASP B C 1
ATOM 6913 O O . ASP C 1 243 ? -21.542 41.863 80.012 1.00 66.41 243 ASP B O 1
ATOM 6918 N N . LEU C 1 244 ? -23.420 40.805 79.288 1.00 72.87 244 LEU B N 1
ATOM 6919 C CA . LEU C 1 244 ? -22.970 39.457 79.587 1.00 69.81 244 LEU B CA 1
ATOM 6920 C C . LEU C 1 244 ? -21.583 39.175 78.994 1.00 65.12 244 LEU B C 1
ATOM 6921 O O . LEU C 1 244 ? -20.863 38.343 79.539 1.00 62.49 244 LEU B O 1
ATOM 6926 N N . TYR C 1 245 ? -21.199 39.856 77.907 1.00 65.48 245 TYR B N 1
ATOM 6927 C CA . TYR C 1 245 ? -19.863 39.623 77.299 1.00 75.27 245 TYR B CA 1
ATOM 6928 C C . TYR C 1 245 ? -18.801 40.586 77.861 1.00 79.42 245 TYR B C 1
ATOM 6929 O O . TYR C 1 245 ? -17.647 40.182 78.071 1.00 72.05 245 TYR B O 1
ATOM 6938 N N . GLN C 1 246 ? -19.184 41.856 78.062 1.00 80.48 246 GLN B N 1
ATOM 6939 C CA . GLN C 1 246 ? -18.261 42.930 78.499 1.00 83.98 246 GLN B CA 1
ATOM 6940 C C . GLN C 1 246 ? -17.845 42.762 79.975 1.00 87.65 246 GLN B C 1
ATOM 6941 O O . GLN C 1 246 ? -16.700 43.112 80.329 1.00 80.01 246 GLN B O 1
ATOM 6947 N N . LYS C 1 247 ? -18.752 42.233 80.818 1.00 88.24 247 LYS B N 1
ATOM 6948 C CA . LYS C 1 247 ? -18.541 42.080 82.286 1.00 91.57 247 LYS B CA 1
ATOM 6949 C C . LYS C 1 247 ? -17.257 41.306 82.603 1.00 88.68 247 LYS B C 1
ATOM 6950 O O . LYS C 1 247 ? -16.731 40.565 81.773 1.00 85.45 247 LYS B O 1
ATOM 6956 N N . ARG C 1 248 ? -16.791 41.498 83.843 1.00 90.73 248 ARG B N 1
ATOM 6957 C CA . ARG C 1 248 ? -15.557 40.916 84.374 1.00 91.78 248 ARG B CA 1
ATOM 6958 C C . ARG C 1 248 ? -15.689 39.390 84.454 1.00 82.13 248 ARG B C 1
ATOM 6959 O O . ARG C 1 248 ? -16.608 38.866 85.102 1.00 69.99 248 ARG B O 1
ATOM 6967 N N . SER C 1 249 ? -14.742 38.708 83.795 1.00 76.63 249 SER B N 1
ATOM 6968 C CA . SER C 1 249 ? -14.659 37.254 83.754 1.00 81.25 249 SER B CA 1
ATOM 6969 C C . SER C 1 249 ? -13.188 36.866 83.551 1.00 74.16 249 SER B C 1
ATOM 6970 O O . SER C 1 249 ? -12.418 37.673 83.018 1.00 66.04 249 SER B O 1
ATOM 6973 N N . SER C 1 250 ? -12.839 35.635 83.960 1.00 70.16 250 SER B N 1
ATOM 6974 C CA . SER C 1 250 ? -11.467 35.081 83.931 1.00 75.33 250 SER B CA 1
ATOM 6975 C C . SER C 1 250 ? -11.066 34.548 82.547 1.00 77.40 250 SER B C 1
ATOM 6976 O O . SER C 1 250 ? -9.916 34.127 82.354 1.00 71.45 250 SER B O 1
ATOM 6979 N N . LEU C 1 251 ? -12.005 34.573 81.592 1.00 82.36 251 LEU B N 1
ATOM 6980 C CA . LEU C 1 251 ? -11.802 34.017 80.250 1.00 78.51 251 LEU B CA 1
ATOM 6981 C C . LEU C 1 251 ? -10.828 34.882 79.447 1.00 73.27 251 LEU B C 1
ATOM 6982 O O . LEU C 1 251 ? -10.914 36.108 79.445 1.00 83.12 251 LEU B O 1
ATOM 6987 N N . ASN C 1 252 ? -9.912 34.204 78.757 1.00 72.46 252 ASN B N 1
ATOM 6988 C CA . ASN C 1 252 ? -8.936 34.822 77.875 1.00 77.32 252 ASN B CA 1
ATOM 6989 C C . ASN C 1 252 ? -9.736 35.560 76.786 1.00 83.68 252 ASN B C 1
ATOM 6990 O O . ASN C 1 252 ? -10.906 35.237 76.544 1.00 89.66 252 ASN B O 1
ATOM 6995 N N . SER C 1 253 ? -9.129 36.584 76.172 1.00 83.14 253 SER B N 1
ATOM 6996 C CA . SER C 1 253 ? -9.798 37.423 75.161 1.00 74.64 253 SER B CA 1
ATOM 6997 C C . SER C 1 253 ? -10.011 36.654 73.854 1.00 68.40 253 SER B C 1
ATOM 6998 O O . SER C 1 253 ? -11.025 36.831 73.208 1.00 67.71 253 SER B O 1
ATOM 7001 N N . GLU C 1 254 ? -9.060 35.783 73.506 1.00 71.60 254 GLU B N 1
ATOM 7002 C CA . GLU C 1 254 ? -9.107 34.981 72.275 1.00 75.92 254 GLU B CA 1
ATOM 7003 C C . GLU C 1 254 ? -10.244 33.947 72.338 1.00 76.05 254 GLU B C 1
ATOM 7004 O O . GLU C 1 254 ? -10.714 33.487 71.298 1.00 73.84 254 GLU B O 1
ATOM 7010 N N . VAL C 1 255 ? -10.651 33.584 73.562 1.00 74.07 255 VAL B N 1
ATOM 7011 C CA . VAL C 1 255 ? -11.720 32.651 73.833 1.00 66.64 255 VAL B CA 1
ATOM 7012 C C . VAL C 1 255 ? -13.041 33.416 73.841 1.00 67.77 255 VAL B C 1
ATOM 7013 O O . VAL C 1 255 ? -14.059 32.873 73.458 1.00 75.19 255 VAL B O 1
ATOM 7017 N N . LEU C 1 256 ? -13.037 34.651 74.341 1.00 69.12 256 LEU B N 1
ATOM 7018 C CA . LEU C 1 256 ? -14.268 35.451 74.323 1.00 69.25 256 LEU B CA 1
ATOM 7019 C C . LEU C 1 256 ? -14.703 35.665 72.862 1.00 62.61 256 LEU B C 1
ATOM 7020 O O . LEU C 1 256 ? -15.860 35.461 72.512 1.00 56.77 256 LEU B O 1
ATOM 7025 N N . ILE C 1 257 ? -13.745 36.054 72.019 1.00 60.07 257 ILE B N 1
ATOM 7026 C CA . ILE C 1 257 ? -13.962 36.222 70.601 1.00 61.00 257 ILE B CA 1
ATOM 7027 C C . ILE C 1 257 ? -14.567 34.918 70.063 1.00 59.61 257 ILE B C 1
ATOM 7028 O O . ILE C 1 257 ? -15.723 34.885 69.650 1.00 60.73 257 ILE B O 1
ATOM 7033 N N . ALA C 1 258 ? -13.770 33.843 70.115 1.00 59.88 258 ALA B N 1
ATOM 7034 C CA . ALA C 1 258 ? -14.133 32.520 69.602 1.00 55.99 258 ALA B CA 1
ATOM 7035 C C . ALA C 1 258 ? -15.517 32.102 70.111 1.00 58.64 258 ALA B C 1
ATOM 7036 O O . ALA C 1 258 ? -16.260 31.452 69.386 1.00 65.38 258 ALA B O 1
ATOM 7038 N N . THR C 1 259 ? -15.853 32.499 71.340 1.00 54.83 259 THR B N 1
ATOM 7039 C CA . THR C 1 259 ? -17.116 32.158 71.984 1.00 57.72 259 THR B CA 1
ATOM 7040 C C . THR C 1 259 ? -18.270 32.953 71.371 1.00 60.82 259 THR B C 1
ATOM 7041 O O . THR C 1 259 ? -19.371 32.422 71.197 1.00 61.93 259 THR B O 1
ATOM 7045 N N . GLN C 1 260 ? -18.023 34.237 71.108 1.00 62.31 260 GLN B N 1
ATOM 7046 C CA . GLN C 1 260 ? -19.011 35.127 70.478 1.00 60.16 260 GLN B CA 1
ATOM 7047 C C . GLN C 1 260 ? -19.390 34.557 69.100 1.00 53.00 260 GLN B C 1
ATOM 7048 O O . GLN C 1 260 ? -20.542 34.566 68.721 1.00 52.77 260 GLN B O 1
ATOM 7054 N N . ILE C 1 261 ? -18.395 34.025 68.380 1.00 53.17 261 ILE B N 1
ATOM 7055 C CA . ILE C 1 261 ? -18.572 33.430 67.043 1.00 51.87 261 ILE B CA 1
ATOM 7056 C C . ILE C 1 261 ? -19.303 32.085 67.160 1.00 56.40 261 ILE B C 1
ATOM 7057 O O . ILE C 1 261 ? -20.073 31.717 66.276 1.00 61.35 261 ILE B O 1
ATOM 7062 N N . GLY C 1 262 ? -19.016 31.334 68.228 1.00 57.18 262 GLY B N 1
ATOM 7063 C CA . GLY C 1 262 ? -19.671 30.089 68.484 1.00 52.71 262 GLY B CA 1
ATOM 7064 C C . GLY C 1 262 ? -21.154 30.302 68.728 1.00 52.56 262 GLY B C 1
ATOM 7065 O O . GLY C 1 262 ? -21.977 29.617 68.145 1.00 60.25 262 GLY B O 1
ATOM 7066 N N . ASN C 1 263 ? -21.487 31.283 69.572 1.00 52.40 263 ASN B N 1
ATOM 7067 C CA . ASN C 1 263 ? -22.882 31.576 69.970 1.00 51.60 263 ASN B CA 1
ATOM 7068 C C . ASN C 1 263 ? -23.630 32.215 68.790 1.00 52.06 263 ASN B C 1
ATOM 7069 O O . ASN C 1 263 ? -24.865 32.339 68.795 1.00 50.55 263 ASN B O 1
ATOM 7074 N N . GLY C 1 264 ? -22.868 32.669 67.791 1.00 46.64 264 GLY B N 1
ATOM 7075 C CA . GLY C 1 264 ? -23.446 33.175 66.578 1.00 48.20 264 GLY B CA 1
ATOM 7076 C C . GLY C 1 264 ? -23.869 32.015 65.694 1.00 46.20 264 GLY B C 1
ATOM 7077 O O . GLY C 1 264 ? -24.977 31.970 65.208 1.00 38.73 264 GLY B O 1
ATOM 7078 N N . TYR C 1 265 ? -22.940 31.069 65.529 1.00 48.74 265 TYR B N 1
ATOM 7079 C CA . TYR C 1 265 ? -23.092 29.837 64.761 1.00 48.34 265 TYR B CA 1
ATOM 7080 C C . TYR C 1 265 ? -24.366 29.125 65.232 1.00 51.85 265 TYR B C 1
ATOM 7081 O O . TYR C 1 265 ? -25.216 28.793 64.404 1.00 51.19 265 TYR B O 1
ATOM 7090 N N . LYS C 1 266 ? -24.491 28.933 66.557 1.00 51.14 266 LYS B N 1
ATOM 7091 C CA . LYS C 1 266 ? -25.690 28.336 67.181 1.00 58.56 266 LYS B CA 1
ATOM 7092 C C . LYS C 1 266 ? -26.936 29.137 66.799 1.00 54.34 266 LYS B C 1
ATOM 7093 O O . LYS C 1 266 ? -27.999 28.569 66.570 1.00 64.17 266 LYS B O 1
ATOM 7099 N N . GLY C 1 267 ? -26.813 30.459 66.783 1.00 46.55 267 GLY B N 1
ATOM 7100 C CA . GLY C 1 267 ? -27.940 31.296 66.437 1.00 48.25 267 GLY B CA 1
ATOM 7101 C C . GLY C 1 267 ? -28.417 31.032 65.015 1.00 45.80 267 GLY B C 1
ATOM 7102 O O . GLY C 1 267 ? -29.609 31.120 64.730 1.00 43.89 267 GLY B O 1
ATOM 7103 N N . LEU C 1 268 ? -27.466 30.736 64.117 1.00 45.52 268 LEU B N 1
ATOM 7104 C CA . LEU C 1 268 ? -27.776 30.379 62.736 1.00 45.62 268 LEU B CA 1
ATOM 7105 C C . LEU C 1 268 ? -28.545 29.047 62.738 1.00 47.68 268 LEU B C 1
ATOM 7106 O O . LEU C 1 268 ? -29.661 28.966 62.172 1.00 46.52 268 LEU B O 1
ATOM 7111 N N . GLN C 1 269 ? -27.976 28.024 63.404 1.00 47.63 269 GLN B N 1
ATOM 7112 C CA . GLN C 1 269 ? -28.646 26.731 63.492 1.00 50.26 269 GLN B CA 1
ATOM 7113 C C . GLN C 1 269 ? -30.071 27.001 63.978 1.00 46.70 269 GLN B C 1
ATOM 7114 O O . GLN C 1 269 ? -30.998 26.475 63.399 1.00 48.52 269 GLN B O 1
ATOM 7120 N N . VAL C 1 270 ? -30.230 27.883 64.973 1.00 40.79 270 VAL B N 1
ATOM 7121 C CA . VAL C 1 270 ? -31.562 28.150 65.533 1.00 40.52 270 VAL B CA 1
ATOM 7122 C C . VAL C 1 270 ? -32.465 28.767 64.459 1.00 41.38 270 VAL B C 1
ATOM 7123 O O . VAL C 1 270 ? -33.627 28.376 64.325 1.00 44.05 270 VAL B O 1
ATOM 7127 N N . GLN C 1 271 ? -31.940 29.727 63.695 1.00 42.48 271 GLN B N 1
ATOM 7128 C CA . GLN C 1 271 ? -32.735 30.379 62.638 1.00 42.38 271 GLN B CA 1
ATOM 7129 C C . GLN C 1 271 ? -33.225 29.316 61.637 1.00 38.15 271 GLN B C 1
ATOM 7130 O O . GLN C 1 271 ? -34.356 29.387 61.136 1.00 37.87 271 GLN B O 1
ATOM 7136 N N . ALA C 1 272 ? -32.360 28.334 61.360 1.00 36.03 272 ALA B N 1
ATOM 7137 C CA . ALA C 1 272 ? -32.642 27.271 60.417 1.00 36.47 272 ALA B CA 1
ATOM 7138 C C . ALA C 1 272 ? -33.745 26.362 60.974 1.00 40.25 272 ALA B C 1
ATOM 7139 O O . ALA C 1 272 ? -34.603 25.917 60.228 1.00 37.82 272 ALA B O 1
ATOM 7141 N N . GLN C 1 273 ? -33.712 26.123 62.291 1.00 45.44 273 GLN B N 1
ATOM 7142 C CA . GLN C 1 273 ? -34.753 25.398 63.012 1.00 49.24 273 GLN B CA 1
ATOM 7143 C C . GLN C 1 273 ? -36.088 26.116 62.816 1.00 46.58 273 GLN B C 1
ATOM 7144 O O . GLN C 1 273 ? -37.086 25.497 62.488 1.00 45.56 273 GLN B O 1
ATOM 7150 N N . ASN C 1 274 ? -36.090 27.426 63.068 1.00 46.78 274 ASN B N 1
ATOM 7151 C CA . ASN C 1 274 ? -37.282 28.220 62.898 1.00 45.32 274 ASN B CA 1
ATOM 7152 C C . ASN C 1 274 ? -37.743 28.140 61.440 1.00 47.39 274 ASN B C 1
ATOM 7153 O O . ASN C 1 274 ? -38.944 28.188 61.179 1.00 48.12 274 ASN B O 1
ATOM 7158 N N . ALA C 1 275 ? -36.781 28.023 60.507 1.00 44.29 275 ALA B N 1
ATOM 7159 C CA . ALA C 1 275 ? -37.081 27.953 59.071 1.00 43.35 275 ALA B CA 1
ATOM 7160 C C . ALA C 1 275 ? -37.786 26.625 58.723 1.00 42.17 275 ALA B C 1
ATOM 7161 O O . ALA C 1 275 ? -38.730 26.598 57.936 1.00 42.44 275 ALA B O 1
ATOM 7163 N N . VAL C 1 276 ? -37.294 25.530 59.297 1.00 42.00 276 VAL B N 1
ATOM 7164 C CA . VAL C 1 276 ? -37.852 24.204 59.140 1.00 41.42 276 VAL B CA 1
ATOM 7165 C C . VAL C 1 276 ? -39.317 24.237 59.571 1.00 42.39 276 VAL B C 1
ATOM 7166 O O . VAL C 1 276 ? -40.165 23.713 58.904 1.00 43.70 276 VAL B O 1
ATOM 7170 N N . THR C 1 277 ? -39.570 24.838 60.731 1.00 42.08 277 THR B N 1
ATOM 7171 C CA . THR C 1 277 ? -40.890 24.951 61.289 1.00 40.10 277 THR B CA 1
ATOM 7172 C C . THR C 1 277 ? -41.836 25.632 60.289 1.00 42.25 277 THR B C 1
ATOM 7173 O O . THR C 1 277 ? -42.943 25.128 60.031 1.00 44.13 277 THR B O 1
ATOM 7177 N N . ALA C 1 278 ? -41.420 26.798 59.779 1.00 42.91 278 ALA B N 1
ATOM 7178 C CA . ALA C 1 278 ? -42.247 27.647 58.880 1.00 41.74 278 ALA B CA 1
ATOM 7179 C C . ALA C 1 278 ? -42.570 26.919 57.565 1.00 40.08 278 ALA B C 1
ATOM 7180 O O . ALA C 1 278 ? -43.694 27.001 57.070 1.00 38.62 278 ALA B O 1
ATOM 7182 N N . ALA C 1 279 ? -41.562 26.215 57.029 1.00 38.88 279 ALA B N 1
ATOM 7183 C CA . ALA C 1 279 ? -41.648 25.473 55.792 1.00 39.04 279 ALA B CA 1
ATOM 7184 C C . ALA C 1 279 ? -42.706 24.364 55.916 1.00 42.40 279 ALA B C 1
ATOM 7185 O O . ALA C 1 279 ? -43.610 24.269 55.070 1.00 41.50 279 ALA B O 1
ATOM 7187 N N . THR C 1 280 ? -42.618 23.586 57.005 1.00 46.58 280 THR B N 1
ATOM 7188 C CA . THR C 1 280 ? -43.581 22.513 57.361 1.00 45.95 280 THR B CA 1
ATOM 7189 C C . THR C 1 280 ? -45.003 23.093 57.412 1.00 45.32 280 THR B C 1
ATOM 7190 O O . THR C 1 280 ? -45.959 22.525 56.908 1.00 47.95 280 THR B O 1
ATOM 7194 N N . GLN C 1 281 ? -45.142 24.254 58.032 1.00 46.33 281 GLN B N 1
ATOM 7195 C CA . GLN C 1 281 ? -46.426 24.861 58.118 1.00 45.66 281 GLN B CA 1
ATOM 7196 C C . GLN C 1 281 ? -46.908 25.225 56.706 1.00 42.55 281 GLN B C 1
ATOM 7197 O O . GLN C 1 281 ? -48.070 25.049 56.396 1.00 41.96 281 GLN B O 1
ATOM 7203 N N . MET C 1 282 ? -46.008 25.709 55.844 1.00 39.70 282 MET B N 1
ATOM 7204 C CA . MET C 1 282 ? -46.389 26.144 54.502 1.00 36.22 282 MET B CA 1
ATOM 7205 C C . MET C 1 282 ? -46.830 24.927 53.668 1.00 35.14 282 MET B C 1
ATOM 7206 O O . MET C 1 282 ? -47.781 25.001 52.912 1.00 34.25 282 MET B O 1
ATOM 7211 N N . SER C 1 283 ? -46.127 23.807 53.827 1.00 33.09 283 SER B N 1
ATOM 7212 C CA . SER C 1 283 ? -46.432 22.599 53.128 1.00 35.53 283 SER B CA 1
ATOM 7213 C C . SER C 1 283 ? -47.810 22.064 53.539 1.00 36.75 283 SER B C 1
ATOM 7214 O O . SER C 1 283 ? -48.579 21.584 52.701 1.00 35.93 283 SER B O 1
ATOM 7217 N N . ASN C 1 284 ? -48.082 22.110 54.841 1.00 37.93 284 ASN B N 1
ATOM 7218 C CA . ASN C 1 284 ? -49.349 21.669 55.385 1.00 39.86 284 ASN B CA 1
ATOM 7219 C C . ASN C 1 284 ? -50.456 22.573 54.822 1.00 40.93 284 ASN B C 1
ATOM 7220 O O . ASN C 1 284 ? -51.537 22.087 54.442 1.00 45.53 284 ASN B O 1
ATOM 7225 N N . ALA C 1 285 ? -50.186 23.878 54.724 1.00 35.39 285 ALA B N 1
ATOM 7226 C CA . ALA C 1 285 ? -51.196 24.779 54.196 1.00 37.94 285 ALA B CA 1
ATOM 7227 C C . ALA C 1 285 ? -51.508 24.381 52.747 1.00 38.95 285 ALA B C 1
ATOM 7228 O O . ALA C 1 285 ? -52.680 24.346 52.367 1.00 38.15 285 ALA B O 1
ATOM 7230 N N . TRP C 1 286 ? -50.452 24.123 51.961 1.00 34.49 286 TRP B N 1
ATOM 7231 C CA . TRP C 1 286 ? -50.595 23.690 50.592 1.00 35.81 286 TRP B CA 1
ATOM 7232 C C . TRP C 1 286 ? -51.437 22.406 50.514 1.00 38.39 286 TRP B C 1
ATOM 7233 O O . TRP C 1 286 ? -52.317 22.313 49.677 1.00 35.51 286 TRP B O 1
ATOM 7244 N N . ASP C 1 287 ? -51.146 21.449 51.401 1.00 45.67 287 ASP B N 1
ATOM 7245 C CA . ASP C 1 287 ? -51.785 20.127 51.455 1.00 49.69 287 ASP B CA 1
ATOM 7246 C C . ASP C 1 287 ? -53.288 20.266 51.719 1.00 40.79 287 ASP B C 1
ATOM 7247 O O . ASP C 1 287 ? -54.076 19.571 51.090 1.00 43.73 287 ASP B O 1
ATOM 7252 N N . SER C 1 288 ? -53.673 21.141 52.650 1.00 43.34 288 SER B N 1
ATOM 7253 C CA . SER C 1 288 ? -55.093 21.402 52.927 1.00 45.62 288 SER B CA 1
ATOM 7254 C C . SER C 1 288 ? -55.768 21.943 51.667 1.00 43.08 288 SER B C 1
ATOM 7255 O O . SER C 1 288 ? -56.826 21.447 51.275 1.00 45.16 288 SER B O 1
ATOM 7258 N N . LEU C 1 289 ? -55.161 22.951 51.034 1.00 38.46 289 LEU B N 1
ATOM 7259 C CA . LEU C 1 289 ? -55.755 23.538 49.823 1.00 42.56 289 LEU B CA 1
ATOM 7260 C C . LEU C 1 289 ? -55.941 22.463 48.737 1.00 42.80 289 LEU B C 1
ATOM 7261 O O . LEU C 1 289 ? -56.984 22.407 48.084 1.00 45.69 289 LEU B O 1
ATOM 7266 N N . THR C 1 290 ? -54.898 21.646 48.561 1.00 38.06 290 THR B N 1
ATOM 7267 C CA . THR C 1 290 ? -54.800 20.606 47.572 1.00 39.57 290 THR B CA 1
ATOM 7268 C C . THR C 1 290 ? -55.897 19.553 47.806 1.00 44.18 290 THR B C 1
ATOM 7269 O O . THR C 1 290 ? -56.618 19.193 46.867 1.00 42.87 290 THR B O 1
ATOM 7273 N N . SER C 1 291 ? -56.052 19.102 49.058 1.00 48.09 291 SER B N 1
ATOM 7274 C CA . SER C 1 291 ? -57.076 18.090 49.448 1.00 46.83 291 SER B CA 1
ATOM 7275 C C . SER C 1 291 ? -58.491 18.667 49.322 1.00 39.61 291 SER B C 1
ATOM 7276 O O . SER C 1 291 ? -59.421 17.977 48.958 1.00 42.74 291 SER B O 1
ATOM 7279 N N . ASP C 1 292 ? -58.653 19.953 49.597 1.00 40.11 292 ASP B N 1
ATOM 7280 C CA . ASP C 1 292 ? -59.947 20.564 49.458 1.00 45.27 292 ASP B CA 1
ATOM 7281 C C . ASP C 1 292 ? -60.368 20.560 47.987 1.00 46.44 292 ASP B C 1
ATOM 7282 O O . ASP C 1 292 ? -61.542 20.372 47.699 1.00 53.45 292 ASP B O 1
ATOM 7287 N N . LEU C 1 293 ? -59.415 20.805 47.078 1.00 49.74 293 LEU B N 1
ATOM 7288 C CA . LEU C 1 293 ? -59.657 20.774 45.627 1.00 43.70 293 LEU B CA 1
ATOM 7289 C C . LEU C 1 293 ? -59.965 19.340 45.200 1.00 39.81 293 LEU B C 1
ATOM 7290 O O . LEU C 1 293 ? -60.843 19.124 44.383 1.00 35.55 293 LEU B O 1
ATOM 7295 N N . GLY C 1 294 ? -59.203 18.385 45.744 1.00 40.98 294 GLY B N 1
ATOM 7296 C CA . GLY C 1 294 ? -59.454 16.966 45.551 1.00 45.44 294 GLY B CA 1
ATOM 7297 C C . GLY C 1 294 ? -60.884 16.566 45.942 1.00 47.38 294 GLY B C 1
ATOM 7298 O O . GLY C 1 294 ? -61.470 15.712 45.307 1.00 50.69 294 GLY B O 1
ATOM 7299 N N . SER C 1 295 ? -61.437 17.190 46.994 1.00 49.49 295 SER B N 1
ATOM 7300 C CA . SER C 1 295 ? -62.795 16.897 47.518 1.00 51.30 295 SER B CA 1
ATOM 7301 C C . SER C 1 295 ? -63.861 17.622 46.708 1.00 51.69 295 SER B C 1
ATOM 7302 O O . SER C 1 295 ? -64.976 17.133 46.570 1.00 51.82 295 SER B O 1
ATOM 7305 N N . LEU C 1 296 ? -63.531 18.819 46.238 1.00 48.50 296 LEU B N 1
ATOM 7306 C CA . LEU C 1 296 ? -64.423 19.511 45.359 1.00 48.97 296 LEU B CA 1
ATOM 7307 C C . LEU C 1 296 ? -64.518 18.735 44.034 1.00 52.20 296 LEU B C 1
ATOM 7308 O O . LEU C 1 296 ? -65.580 18.622 43.453 1.00 54.79 296 LEU B O 1
ATOM 7313 N N . ILE C 1 297 ? -63.400 18.171 43.566 1.00 52.36 297 ILE B N 1
ATOM 7314 C CA . ILE C 1 297 ? -63.400 17.411 42.318 1.00 51.46 297 ILE B CA 1
ATOM 7315 C C . ILE C 1 297 ? -64.243 16.136 42.492 1.00 48.76 297 ILE B C 1
ATOM 7316 O O . ILE C 1 297 ? -65.148 15.904 41.708 1.00 45.44 297 ILE B O 1
ATOM 7321 N N . THR C 1 298 ? -63.939 15.317 43.505 1.00 50.11 298 THR B N 1
ATOM 7322 C CA . THR C 1 298 ? -64.666 14.061 43.714 1.00 52.63 298 THR B CA 1
ATOM 7323 C C . THR C 1 298 ? -66.167 14.371 43.862 1.00 51.12 298 THR B C 1
ATOM 7324 O O . THR C 1 298 ? -66.984 13.760 43.195 1.00 54.02 298 THR B O 1
ATOM 7328 N N . ASP C 1 299 ? -66.518 15.388 44.652 1.00 53.66 299 ASP B N 1
ATOM 7329 C CA . ASP C 1 299 ? -67.926 15.786 44.882 1.00 50.74 299 ASP B CA 1
ATOM 7330 C C . ASP C 1 299 ? -68.601 16.194 43.562 1.00 55.11 299 ASP B C 1
ATOM 7331 O O . ASP C 1 299 ? -69.817 15.909 43.363 1.00 54.05 299 ASP B O 1
ATOM 7336 N N . LEU C 1 300 ? -67.879 16.893 42.671 1.00 53.26 300 LEU B N 1
ATOM 7337 C CA . LEU C 1 300 ? -68.486 17.257 41.360 1.00 54.29 300 LEU B CA 1
ATOM 7338 C C . LEU C 1 300 ? -68.690 15.991 40.508 1.00 53.06 300 LEU B C 1
ATOM 7339 O O . LEU C 1 300 ? -69.727 15.874 39.873 1.00 48.08 300 LEU B O 1
ATOM 7344 N N . ASP C 1 301 ? -67.719 15.065 40.517 1.00 50.28 301 ASP B N 1
ATOM 7345 C CA . ASP C 1 301 ? -67.756 13.872 39.675 1.00 56.90 301 ASP B CA 1
ATOM 7346 C C . ASP C 1 301 ? -68.939 12.986 40.077 1.00 57.27 301 ASP B C 1
ATOM 7347 O O . ASP C 1 301 ? -69.610 12.426 39.200 1.00 57.34 301 ASP B O 1
ATOM 7352 N N . LYS C 1 302 ? -69.162 12.821 41.388 1.00 59.84 302 LYS B N 1
ATOM 7353 C CA . LYS C 1 302 ? -70.389 12.177 41.886 1.00 57.58 302 LYS B CA 1
ATOM 7354 C C . LYS C 1 302 ? -71.497 13.218 41.681 1.00 53.27 302 LYS B C 1
ATOM 7355 O O . LYS C 1 302 ? -71.272 14.238 41.062 1.00 54.78 302 LYS B O 1
ATOM 7361 N N . GLY C 1 303 ? -72.683 13.045 42.233 1.00 52.64 303 GLY B N 1
ATOM 7362 C CA . GLY C 1 303 ? -73.667 14.123 42.008 1.00 58.79 303 GLY B CA 1
ATOM 7363 C C . GLY C 1 303 ? -73.716 15.178 43.115 1.00 53.48 303 GLY B C 1
ATOM 7364 O O . GLY C 1 303 ? -74.576 16.067 43.056 1.00 51.70 303 GLY B O 1
ATOM 7365 N N . ILE C 1 304 ? -72.769 15.162 44.068 1.00 46.92 304 ILE B N 1
ATOM 7366 C CA . ILE C 1 304 ? -72.937 15.963 45.300 1.00 43.67 304 ILE B CA 1
ATOM 7367 C C . ILE C 1 304 ? -73.039 17.470 44.993 1.00 42.49 304 ILE B C 1
ATOM 7368 O O . ILE C 1 304 ? -73.956 18.129 45.474 1.00 41.43 304 ILE B O 1
ATOM 7373 N N . THR C 1 305 ? -72.153 18.028 44.164 1.00 43.91 305 THR B N 1
ATOM 7374 C CA . THR C 1 305 ? -72.269 19.458 43.857 1.00 43.15 305 THR B CA 1
ATOM 7375 C C . THR C 1 305 ? -72.332 19.641 42.337 1.00 48.45 305 THR B C 1
ATOM 7376 O O . THR C 1 305 ? -71.961 18.737 41.575 1.00 47.47 305 THR B O 1
ATOM 7380 N N . SER C 1 306 ? -72.818 20.817 41.910 1.00 55.06 306 SER B N 1
ATOM 7381 C CA . SER C 1 306 ? -72.918 21.191 40.486 1.00 55.55 306 SER B CA 1
ATOM 7382 C C . SER C 1 306 ? -72.003 22.381 40.151 1.00 56.13 306 SER B C 1
ATOM 7383 O O . SER C 1 306 ? -71.621 23.176 41.009 1.00 52.03 306 SER B O 1
ATOM 7386 N N . GLY C 1 307 ? -71.715 22.533 38.857 1.00 54.71 307 GLY B N 1
ATOM 7387 C CA . GLY C 1 307 ? -70.851 23.576 38.358 1.00 51.86 307 GLY B CA 1
ATOM 7388 C C . GLY C 1 307 ? -71.313 24.931 38.832 1.00 56.01 307 GLY B C 1
ATOM 7389 O O . GLY C 1 307 ? -70.516 25.734 39.327 1.00 63.13 307 GLY B O 1
ATOM 7390 N N . ASP C 1 308 ? -72.623 25.159 38.706 1.00 58.87 308 ASP B N 1
ATOM 7391 C CA . ASP C 1 308 ? -73.268 26.415 39.082 1.00 57.28 308 ASP B CA 1
ATOM 7392 C C . ASP C 1 308 ? -73.041 26.698 40.580 1.00 52.68 308 ASP B C 1
ATOM 7393 O O . ASP C 1 308 ? -72.991 27.848 40.980 1.00 56.92 308 ASP B O 1
ATOM 7398 N N . ASP C 1 309 ? -72.923 25.645 41.400 1.00 51.12 309 ASP B N 1
ATOM 7399 C CA . ASP C 1 309 ? -72.670 25.772 42.849 1.00 49.22 309 ASP B CA 1
ATOM 7400 C C . ASP C 1 309 ? -71.212 26.182 43.082 1.00 47.37 309 ASP B C 1
ATOM 7401 O O . ASP C 1 309 ? -70.942 27.129 43.810 1.00 50.52 309 ASP B O 1
ATOM 7406 N N . ILE C 1 310 ? -70.284 25.475 42.442 1.00 45.72 310 ILE B N 1
ATOM 7407 C CA . ILE C 1 310 ? -68.866 25.805 42.565 1.00 50.64 310 ILE B CA 1
ATOM 7408 C C . ILE C 1 310 ? -68.678 27.266 42.156 1.00 50.66 310 ILE B C 1
ATOM 7409 O O . ILE C 1 310 ? -67.990 28.040 42.832 1.00 49.61 310 ILE B O 1
ATOM 7414 N N . ARG C 1 311 ? -69.354 27.652 41.077 1.00 55.55 311 ARG B N 1
ATOM 7415 C CA . ARG C 1 311 ? -69.281 29.018 40.598 1.00 61.30 311 ARG B CA 1
ATOM 7416 C C . ARG C 1 311 ? -69.644 29.992 41.728 1.00 60.04 311 ARG B C 1
ATOM 7417 O O . ARG C 1 311 ? -68.902 30.935 41.943 1.00 64.97 311 ARG B O 1
ATOM 7425 N N . GLN C 1 312 ? -70.753 29.750 42.449 1.00 60.89 312 GLN B N 1
ATOM 7426 C CA . GLN C 1 312 ? -71.216 30.675 43.539 1.00 64.28 312 GLN B CA 1
ATOM 7427 C C . GLN C 1 312 ? -70.216 30.744 44.707 1.00 59.45 312 GLN B C 1
ATOM 7428 O O . GLN C 1 312 ? -69.940 31.837 45.205 1.00 57.02 312 GLN B O 1
ATOM 7434 N N . LEU C 1 313 ? -69.684 29.588 45.124 1.00 55.27 313 LEU B N 1
ATOM 7435 C CA . LEU C 1 313 ? -68.721 29.497 46.219 1.00 54.87 313 LEU B CA 1
ATOM 7436 C C . LEU C 1 313 ? -67.530 30.416 45.923 1.00 55.03 313 LEU B C 1
ATOM 7437 O O . LEU C 1 313 ? -67.167 31.244 46.749 1.00 62.85 313 LEU B O 1
ATOM 7442 N N . TRP C 1 314 ? -66.952 30.293 44.725 1.00 50.77 314 TRP B N 1
ATOM 7443 C CA . TRP C 1 314 ? -65.739 31.047 44.350 1.00 46.41 314 TRP B CA 1
ATOM 7444 C C . TRP C 1 314 ? -66.037 32.507 43.980 1.00 49.67 314 TRP B C 1
ATOM 7445 O O . TRP C 1 314 ? -65.105 33.308 43.869 1.00 50.59 314 TRP B O 1
ATOM 7456 N N . LEU C 1 315 ? -67.307 32.849 43.749 1.00 52.15 315 LEU B N 1
ATOM 7457 C CA . LEU C 1 315 ? -67.669 34.259 43.546 1.00 58.67 315 LEU B CA 1
ATOM 7458 C C . LEU C 1 315 ? -67.730 35.001 44.892 1.00 56.27 315 LEU B C 1
ATOM 7459 O O . LEU C 1 315 ? -67.207 36.100 44.978 1.00 62.01 315 LEU B O 1
ATOM 7464 N N . THR C 1 316 ? -68.367 34.421 45.921 1.00 61.20 316 THR B N 1
ATOM 7465 C CA . THR C 1 316 ? -68.401 35.078 47.252 1.00 65.29 316 THR B CA 1
ATOM 7466 C C . THR C 1 316 ? -66.961 35.103 47.785 1.00 63.32 316 THR B C 1
ATOM 7467 O O . THR C 1 316 ? -66.509 36.118 48.291 1.00 72.79 316 THR B O 1
ATOM 7471 N N . ALA C 1 317 ? -66.232 33.994 47.595 1.00 58.34 317 ALA B N 1
ATOM 7472 C CA . ALA C 1 317 ? -64.827 33.859 48.016 1.00 59.88 317 ALA B CA 1
ATOM 7473 C C . ALA C 1 317 ? -63.946 34.883 47.282 1.00 60.79 317 ALA B C 1
ATOM 7474 O O . ALA C 1 317 ? -62.986 35.393 47.857 1.00 60.91 317 ALA B O 1
ATOM 7476 N N . ALA C 1 318 ? -64.267 35.192 46.023 1.00 63.12 318 ALA B N 1
ATOM 7477 C CA . ALA C 1 318 ? -63.486 36.190 45.252 1.00 70.24 318 ALA B CA 1
ATOM 7478 C C . ALA C 1 318 ? -63.589 37.576 45.907 1.00 70.42 318 ALA B C 1
ATOM 7479 O O . ALA C 1 318 ? -62.592 38.284 46.037 1.00 63.84 318 ALA B O 1
ATOM 7481 N N . ASP C 1 319 ? -64.807 37.911 46.344 1.00 77.43 319 ASP B N 1
ATOM 7482 C CA . ASP C 1 319 ? -65.188 39.201 46.930 1.00 85.27 319 ASP B CA 1
ATOM 7483 C C . ASP C 1 319 ? -64.698 39.341 48.387 1.00 80.69 319 ASP B C 1
ATOM 7484 O O . ASP C 1 319 ? -64.622 40.474 48.874 1.00 72.45 319 ASP B O 1
ATOM 7489 N N . THR C 1 320 ? -64.342 38.236 49.079 1.00 77.17 320 THR B N 1
ATOM 7490 C CA . THR C 1 320 ? -64.025 38.342 50.532 1.00 82.00 320 THR B CA 1
ATOM 7491 C C . THR C 1 320 ? -62.717 37.671 51.017 1.00 79.41 320 THR B C 1
ATOM 7492 O O . THR C 1 320 ? -61.794 38.347 51.442 1.00 82.08 320 THR B O 1
ATOM 7496 N N . THR C 1 321 ? -62.657 36.325 50.995 1.00 78.48 321 THR B N 1
ATOM 7497 C CA . THR C 1 321 ? -61.543 35.602 51.642 1.00 80.72 321 THR B CA 1
ATOM 7498 C C . THR C 1 321 ? -60.322 35.592 50.712 1.00 77.96 321 THR B C 1
ATOM 7499 O O . THR C 1 321 ? -59.182 35.631 51.184 1.00 80.02 321 THR B O 1
ATOM 7503 N N . VAL C 1 322 ? -60.571 35.538 49.398 1.00 66.83 322 VAL B N 1
ATOM 7504 C CA . VAL C 1 322 ? -59.510 35.505 48.411 1.00 61.36 322 VAL B CA 1
ATOM 7505 C C . VAL C 1 322 ? -58.914 36.907 48.251 1.00 61.72 322 VAL B C 1
ATOM 7506 O O . VAL C 1 322 ? -57.696 37.041 48.233 1.00 57.89 322 VAL B O 1
ATOM 7510 N N . LYS C 1 323 ? -59.777 37.928 48.150 1.00 67.78 323 LYS B N 1
ATOM 7511 C CA . LYS C 1 323 ? -59.343 39.313 47.917 1.00 71.59 323 LYS B CA 1
ATOM 7512 C C . LYS C 1 323 ? -58.434 39.806 49.055 1.00 71.02 323 LYS B C 1
ATOM 7513 O O . LYS C 1 323 ? -57.623 40.700 48.808 1.00 66.15 323 LYS B O 1
ATOM 7519 N N . THR C 1 324 ? -58.569 39.246 50.274 1.00 67.07 324 THR B N 1
ATOM 7520 C CA . THR C 1 324 ? -57.678 39.608 51.418 1.00 66.48 324 THR B CA 1
ATOM 7521 C C . THR C 1 324 ? -56.327 38.861 51.322 1.00 58.58 324 THR B C 1
ATOM 7522 O O . THR C 1 324 ? -55.318 39.408 51.723 1.00 58.44 324 THR B O 1
ATOM 7526 N N . VAL C 1 325 ? -56.303 37.629 50.786 1.00 51.82 325 VAL B N 1
ATOM 7527 C CA . VAL C 1 325 ? -55.039 36.879 50.543 1.00 48.64 325 VAL B CA 1
ATOM 7528 C C . VAL C 1 325 ? -54.257 37.573 49.428 1.00 45.54 325 VAL B C 1
ATOM 7529 O O . VAL C 1 325 ? -53.038 37.728 49.532 1.00 45.73 325 VAL B O 1
ATOM 7533 N N . LEU C 1 326 ? -54.959 37.949 48.348 1.00 42.25 326 LEU B N 1
ATOM 7534 C CA . LEU C 1 326 ? -54.330 38.646 47.221 1.00 41.47 326 LEU B CA 1
ATOM 7535 C C . LEU C 1 326 ? -53.738 39.993 47.683 1.00 41.11 326 LEU B C 1
ATOM 7536 O O . LEU C 1 326 ? -52.655 40.359 47.235 1.00 40.76 326 LEU B O 1
ATOM 7541 N N . THR C 1 327 ? -54.419 40.717 48.591 1.00 39.29 327 THR B N 1
ATOM 7542 C CA . THR C 1 327 ? -53.901 42.019 49.057 1.00 40.97 327 THR B CA 1
ATOM 7543 C C . THR C 1 327 ? -52.628 41.782 49.879 1.00 41.96 327 THR B C 1
ATOM 7544 O O . THR C 1 327 ? -51.579 42.351 49.573 1.00 44.89 327 THR B O 1
ATOM 7548 N N . ASP C 1 328 ? -52.749 40.899 50.877 1.00 38.60 328 ASP B N 1
ATOM 7549 C CA . ASP C 1 328 ? -51.687 40.512 51.788 1.00 40.75 328 ASP B CA 1
ATOM 7550 C C . ASP C 1 328 ? -50.456 40.008 51.019 1.00 42.31 328 ASP B C 1
ATOM 7551 O O . ASP C 1 328 ? -49.328 40.362 51.357 1.00 42.38 328 ASP B O 1
ATOM 7556 N N . VAL C 1 329 ? -50.659 39.205 49.970 1.00 46.69 329 VAL B N 1
ATOM 7557 C CA . VAL C 1 329 ? -49.519 38.677 49.215 1.00 44.40 329 VAL B CA 1
ATOM 7558 C C . VAL C 1 329 ? -48.793 39.828 48.515 1.00 44.82 329 VAL B C 1
ATOM 7559 O O . VAL C 1 329 ? -47.597 39.754 48.438 1.00 45.80 329 VAL B O 1
ATOM 7563 N N . THR C 1 330 ? -49.502 40.866 48.032 1.00 48.28 330 THR B N 1
ATOM 7564 C CA . THR C 1 330 ? -48.854 42.026 47.344 1.00 52.62 330 THR B CA 1
ATOM 7565 C C . THR C 1 330 ? -48.025 42.889 48.305 1.00 51.81 330 THR B C 1
ATOM 7566 O O . THR C 1 330 ? -46.975 43.380 47.921 1.00 48.70 330 THR B O 1
ATOM 7570 N N . THR C 1 331 ? -48.542 43.114 49.521 1.00 53.90 331 THR B N 1
ATOM 7571 C CA . THR C 1 331 ? -47.840 43.903 50.529 1.00 51.88 331 THR B CA 1
ATOM 7572 C C . THR C 1 331 ? -46.662 43.062 51.037 1.00 49.32 331 THR B C 1
ATOM 7573 O O . THR C 1 331 ? -45.565 43.587 51.157 1.00 55.09 331 THR B O 1
ATOM 7577 N N . ILE C 1 332 ? -46.865 41.755 51.254 1.00 47.14 332 ILE B N 1
ATOM 7578 C CA . ILE C 1 332 ? -45.757 40.857 51.655 1.00 43.39 332 ILE B CA 1
ATOM 7579 C C . ILE C 1 332 ? -44.627 40.942 50.615 1.00 43.38 332 ILE B C 1
ATOM 7580 O O . ILE C 1 332 ? -43.449 41.107 50.962 1.00 45.42 332 ILE B O 1
ATOM 7585 N N . LYS C 1 333 ? -44.963 40.828 49.328 1.00 41.74 333 LYS B N 1
ATOM 7586 C CA . LYS C 1 333 ? -43.901 40.843 48.323 1.00 47.13 333 LYS B CA 1
ATOM 7587 C C . LYS C 1 333 ? -43.045 42.115 48.439 1.00 47.42 333 LYS B C 1
ATOM 7588 O O . LYS C 1 333 ? -41.835 42.039 48.294 1.00 47.49 333 LYS B O 1
ATOM 7594 N N . ALA C 1 334 ? -43.684 43.264 48.684 1.00 44.61 334 ALA B N 1
ATOM 7595 C CA . ALA C 1 334 ? -42.993 44.528 48.692 1.00 47.36 334 ALA B CA 1
ATOM 7596 C C . ALA C 1 334 ? -42.184 44.678 49.984 1.00 44.93 334 ALA B C 1
ATOM 7597 O O . ALA C 1 334 ? -41.028 45.097 49.964 1.00 44.47 334 ALA B O 1
ATOM 7599 N N . GLN C 1 335 ? -42.808 44.333 51.106 1.00 45.31 335 GLN B N 1
ATOM 7600 C CA . GLN C 1 335 ? -42.150 44.342 52.392 1.00 46.12 335 GLN B CA 1
ATOM 7601 C C . GLN C 1 335 ? -40.801 43.619 52.280 1.00 43.79 335 GLN B C 1
ATOM 7602 O O . GLN C 1 335 ? -39.777 44.160 52.684 1.00 43.20 335 GLN B O 1
ATOM 7608 N N . MET C 1 336 ? -40.809 42.419 51.686 1.00 43.18 336 MET B N 1
ATOM 7609 C CA . MET C 1 336 ? -39.604 41.551 51.586 1.00 43.44 336 MET B CA 1
ATOM 7610 C C . MET C 1 336 ? -38.596 42.098 50.572 1.00 44.75 336 MET B C 1
ATOM 7611 O O . MET C 1 336 ? -37.395 41.893 50.725 1.00 50.07 336 MET B O 1
ATOM 7616 N N . ALA C 1 337 ? -39.069 42.776 49.527 1.00 47.37 337 ALA B N 1
ATOM 7617 C CA . ALA C 1 337 ? -38.150 43.287 48.486 1.00 52.62 337 ALA B CA 1
ATOM 7618 C C . ALA C 1 337 ? -37.525 44.627 48.900 1.00 52.73 337 ALA B C 1
ATOM 7619 O O . ALA C 1 337 ? -36.413 44.936 48.441 1.00 47.76 337 ALA B O 1
ATOM 7621 N N . GLY C 1 338 ? -38.241 45.385 49.753 1.00 50.26 338 GLY B N 1
ATOM 7622 C CA . GLY C 1 338 ? -37.866 46.748 50.171 1.00 48.37 338 GLY B CA 1
ATOM 7623 C C . GLY C 1 338 ? -37.045 46.786 51.451 1.00 54.26 338 GLY B C 1
ATOM 7624 O O . GLY C 1 338 ? -36.532 47.849 51.832 1.00 54.39 338 GLY B O 1
ATOM 7625 N N . VAL C 1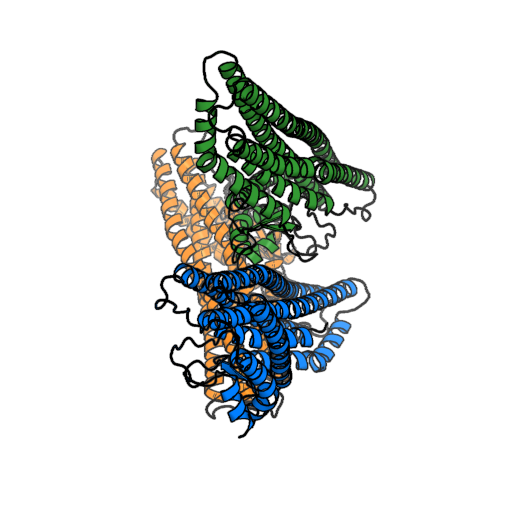 339 ? -36.910 45.641 52.136 1.00 52.68 339 VAL B N 1
ATOM 7626 C CA . VAL C 1 339 ? -36.149 45.613 53.366 1.00 50.61 339 VAL B CA 1
ATOM 7627 C C . VAL C 1 339 ? -34.833 46.341 53.075 1.00 51.74 339 VAL B C 1
ATOM 7628 O O . VAL C 1 339 ? -34.164 46.049 52.084 1.00 54.08 339 VAL B O 1
ATOM 7632 N N . SER C 1 340 ? -34.492 47.288 53.956 1.00 54.16 340 SER B N 1
ATOM 7633 C CA . SER C 1 340 ? -33.350 48.201 53.795 1.00 57.44 340 SER B CA 1
ATOM 7634 C C . SER C 1 340 ? -32.442 48.181 55.026 1.00 47.69 340 SER B C 1
ATOM 7635 O O . SER C 1 340 ? -32.908 48.304 56.150 1.00 50.64 340 SER B O 1
ATOM 7638 N N . PRO C 1 341 ? -31.113 48.034 54.866 1.00 42.28 341 PRO B N 1
ATOM 7639 C CA . PRO C 1 341 ? -30.196 48.030 55.999 1.00 47.11 341 PRO B CA 1
ATOM 7640 C C . PRO C 1 341 ? -29.690 49.435 56.345 1.00 47.75 341 PRO B C 1
ATOM 7641 O O . PRO C 1 341 ? -29.561 50.265 55.465 1.00 50.33 341 PRO B O 1
ATOM 7645 N N . LEU C 1 342 ? -29.431 49.676 57.631 1.00 52.34 342 LEU B N 1
ATOM 7646 C CA . LEU C 1 342 ? -28.931 50.957 58.115 1.00 53.45 342 LEU B CA 1
ATOM 7647 C C . LEU C 1 342 ? -27.407 50.890 58.117 1.00 59.03 342 LEU B C 1
ATOM 7648 O O . LEU C 1 342 ? -26.846 49.818 58.053 1.00 62.73 342 LEU B O 1
ATOM 7653 N N . GLN C 1 343 ? -26.761 52.054 58.158 1.00 71.98 343 GLN B N 1
ATOM 7654 C CA . GLN C 1 343 ? -25.309 52.139 58.095 1.00 75.77 343 GLN B CA 1
ATOM 7655 C C . GLN C 1 343 ? -24.768 52.107 59.523 1.00 66.48 343 GLN B C 1
ATOM 7656 O O . GLN C 1 343 ? -24.759 53.128 60.187 1.00 79.16 343 GLN B O 1
ATOM 7662 N N . VAL C 1 344 ? -24.369 50.923 59.996 1.00 63.06 344 VAL B N 1
ATOM 7663 C CA . VAL C 1 344 ? -23.770 50.783 61.337 1.00 63.49 344 VAL B CA 1
ATOM 7664 C C . VAL C 1 344 ? -22.257 50.657 61.168 1.00 63.25 344 VAL B C 1
ATOM 7665 O O . VAL C 1 344 ? -21.808 49.682 60.568 1.00 47.84 344 VAL B O 1
ATOM 7669 N N . PRO C 1 345 ? -21.446 51.629 61.670 1.00 70.68 345 PRO B N 1
ATOM 7670 C CA . PRO C 1 345 ? -19.981 51.581 61.546 1.00 75.67 345 PRO B CA 1
ATOM 7671 C C . PRO C 1 345 ? -19.300 50.372 62.226 1.00 78.42 345 PRO B C 1
ATOM 7672 O O . PRO C 1 345 ? -19.785 49.865 63.238 1.00 66.16 345 PRO B O 1
ATOM 7676 N N . GLN C 1 346 ? -18.148 49.957 61.678 1.00 84.65 346 GLN B N 1
ATOM 7677 C CA . GLN C 1 346 ? -17.380 48.770 62.127 1.00 89.67 346 GLN B CA 1
ATOM 7678 C C . GLN C 1 346 ? -16.925 48.887 63.593 1.00 85.47 346 GLN B C 1
ATOM 7679 O O . GLN C 1 346 ? -16.548 47.871 64.187 1.00 87.73 346 GLN B O 1
ATOM 7685 N N . THR C 1 347 ? -16.956 50.104 64.159 1.00 81.34 347 THR B N 1
ATOM 7686 C CA . THR C 1 347 ? -16.510 50.392 65.537 1.00 77.90 347 THR B CA 1
ATOM 7687 C C . THR C 1 347 ? -17.668 50.375 66.547 1.00 69.05 347 THR B C 1
ATOM 7688 O O . THR C 1 347 ? -17.438 50.276 67.763 1.00 61.71 347 THR B O 1
ATOM 7692 N N . ASP C 1 348 ? -18.898 50.530 66.049 1.00 69.01 348 ASP B N 1
ATOM 7693 C CA . ASP C 1 348 ? -20.104 50.513 66.881 1.00 72.21 348 ASP B CA 1
ATOM 7694 C C . ASP C 1 348 ? -20.498 49.063 67.215 1.00 65.99 348 ASP B C 1
ATOM 7695 O O . ASP C 1 348 ? -20.032 48.101 66.581 1.00 60.23 348 ASP B O 1
ATOM 7700 N N . THR C 1 349 ? -21.368 48.935 68.223 1.00 57.89 349 THR B N 1
ATOM 7701 C CA . THR C 1 349 ? -21.980 47.681 68.634 1.00 59.07 349 THR B CA 1
ATOM 7702 C C . THR C 1 349 ? -23.459 47.774 68.253 1.00 59.76 349 THR B C 1
ATOM 7703 O O . THR C 1 349 ? -24.004 48.893 68.208 1.00 61.43 349 THR B O 1
ATOM 7707 N N . ILE C 1 350 ? -24.102 46.624 68.005 1.00 54.58 350 ILE B N 1
ATOM 7708 C CA . ILE C 1 350 ? -25.531 46.622 67.643 1.00 54.61 350 ILE B CA 1
ATOM 7709 C C . ILE C 1 350 ? -26.367 47.122 68.834 1.00 53.62 350 ILE B C 1
ATOM 7710 O O . ILE C 1 350 ? -27.347 47.871 68.650 1.00 46.88 350 ILE B O 1
ATOM 7715 N N . ALA C 1 351 ? -25.974 46.729 70.053 1.00 53.43 351 ALA B N 1
ATOM 7716 C CA . ALA C 1 351 ? -26.679 47.129 71.290 1.00 55.05 351 ALA B CA 1
ATOM 7717 C C . ALA C 1 351 ? -26.740 48.661 71.427 1.00 54.79 351 ALA B C 1
ATOM 7718 O O . ALA C 1 351 ? -27.777 49.196 71.827 1.00 49.85 351 ALA B O 1
ATOM 7720 N N . ASN C 1 352 ? -25.628 49.352 71.113 1.00 52.44 352 ASN B N 1
ATOM 7721 C CA . ASN C 1 352 ? -25.534 50.827 71.219 1.00 53.48 352 ASN B CA 1
ATOM 7722 C C . ASN C 1 352 ? -26.187 51.517 70.009 1.00 56.27 352 ASN B C 1
ATOM 7723 O O . ASN C 1 352 ? -26.874 52.531 70.154 1.00 55.01 352 ASN B O 1
ATOM 7728 N N . PHE C 1 353 ? -25.957 50.984 68.808 1.00 58.03 353 PHE B N 1
ATOM 7729 C CA . PHE C 1 353 ? -26.525 51.584 67.616 1.00 60.72 353 PHE B CA 1
ATOM 7730 C C . PHE C 1 353 ? -28.046 51.697 67.745 1.00 58.93 353 PHE B C 1
ATOM 7731 O O . PHE C 1 353 ? -28.607 52.694 67.316 1.00 59.38 353 PHE B O 1
ATOM 7739 N N . VAL C 1 354 ? -28.681 50.659 68.311 1.00 62.91 354 VAL B N 1
ATOM 7740 C CA . VAL C 1 354 ? -30.139 50.593 68.469 1.00 65.64 354 VAL B CA 1
ATOM 7741 C C . VAL C 1 354 ? -30.568 51.549 69.593 1.00 62.53 354 VAL B C 1
ATOM 7742 O O . VAL C 1 354 ? -31.661 52.137 69.521 1.00 61.48 354 VAL B O 1
ATOM 7746 N N . ALA C 1 355 ? -29.722 51.678 70.631 1.00 61.92 355 ALA B N 1
ATOM 7747 C CA . ALA C 1 355 ? -29.945 52.642 71.740 1.00 63.74 355 ALA B CA 1
ATOM 7748 C C . ALA C 1 355 ? -30.136 54.054 71.155 1.00 58.98 355 ALA B C 1
ATOM 7749 O O . ALA C 1 355 ? -31.165 54.716 71.411 1.00 54.52 355 ALA B O 1
ATOM 7751 N N . ARG C 1 356 ? -29.171 54.478 70.324 1.00 57.49 356 ARG B N 1
ATOM 7752 C CA . ARG C 1 356 ? -29.193 55.795 69.651 1.00 64.66 356 ARG B CA 1
ATOM 7753 C C . ARG C 1 356 ? -30.549 56.036 68.964 1.00 66.19 356 ARG B C 1
ATOM 7754 O O . ARG C 1 356 ? -31.026 57.166 68.938 1.00 67.49 356 ARG B O 1
ATOM 7762 N N . LEU C 1 357 ? -31.121 54.975 68.371 1.00 73.43 357 LEU B N 1
ATOM 7763 C CA . LEU C 1 357 ? -32.410 55.015 67.648 1.00 77.43 357 LEU B CA 1
ATOM 7764 C C . LEU C 1 357 ? -33.596 55.114 68.614 1.00 78.97 357 LEU B C 1
ATOM 7765 O O . LEU C 1 357 ? -34.656 55.617 68.223 1.00 73.67 357 LEU B O 1
ATOM 7770 N N . ALA C 1 358 ? -33.422 54.612 69.847 1.00 81.38 358 ALA B N 1
ATOM 7771 C CA . ALA C 1 358 ? -34.470 54.630 70.874 1.00 82.86 358 ALA B CA 1
ATOM 7772 C C . ALA C 1 358 ? -34.896 56.073 71.189 1.00 81.70 358 ALA B C 1
ATOM 7773 O O . ALA C 1 358 ? -34.158 57.032 70.944 1.00 91.19 358 ALA B O 1
#

B-factor: mean 49.82, std 15.15, range [19.77, 122.23]

Organism: Aeromonas hydrophila (NCBI:txid644)

CATH classification: 1.20.1170.10

Radius of gyration: 35.17 Å; Cα contacts (8 Å, |Δi|>4): 1467; chains: 3; bounding box: 102×80×95 Å

InterPro domains:
  IPR008414 Hemolysin BL-binding component [PF05791] (8-175)
  IPR052785 Enterotoxin complex component [PTHR38443] (8-337)

Nearest PDB structures (foldseek):
  6grk-assembly2_I  TM=1.003E+00  e=2.413E-48  Aeromonas hydrophila
  6grk-assembly3_B  TM=9.977E-01  e=3.832E-43  Aeromonas hydrophila
  6zz5-assembly1_AAA  TM=9.769E-01  e=2.292E-31  Serratia marcescens
  6h2f-assembly1_I  TM=6.958E-01  e=2.099E-26  Aeromonas hydrophila subsp. hydrophila AL09-71
  7a0g-assembly1_EEE  TM=6.998E-01  e=1.371E-19  Serratia marcescens